Protein AF-A0A8H3YXC6-F1 (afdb_monomer_lite)

pLDDT: mean 83.6, std 15.28, range [28.41, 98.44]

Sequence (815 aa):
MLIGICGGIAAGKSSIASYLIKEHSFTRIHLDRTSPIPATGSRASGTNISKDPPSKDEPTFSTVEALLDFVTSKWQQHWVTTDIWDEKILDWLLHRPFFLLVSVDAPIIIRWERYKARCLSHNLTPPSLTEFVLKNDTHLYAPTHGLASLIHRAHLHLLNTTSDLGSLSASLATLDLPNLSRLRPTWDQYFMQLADLAARRSNCMKRAVGCVLVRDKRVISTGYNGTPRGIKNCNEGGCKRCTLNMQRQTADKTTPVVPLRKQLKDEAKKRRLDTKAGISKPSSEENLPLEDWELTVGIEIHAELNTARKLFSDAATSNNEEPNSNVSLFDLAYPGSQPIFQTATLLPALRAAIALNCDVQYKSSFDRKHYFYQDQPAGYQITQYYEPFARDGSITLYKHDGIAPEDGEEIVVGIKQVQMEQDTAKTIQETATTSLLDFNRVSHPLIEIITLPHIHHPSTAAACVRKIQAILKSVNACTAGMEIGGLRADVNVSVRRRHDNSIIEEGNQYYGVTGLGQRTEIKNLSSFKAVEEAIIAERNRQIRLLENGGVVEGETRGWTLGSTETRRLRGKEGEVDYRYMPDPDIQPVFISDELINHLRSTLPAVPDSILTTLTTDPTHGLTMKDAKTLLSSDDGDRLEYYFDVLARLQAKEKVDQPKYLGRVVGNWVIHELGGLFSKAEILWSAQQVPPSSLAAILSKILQEKISHDSGKKIMAMIFAGDERRVSIIAKENKMIVQDISEDIYTQTAEALVRENPEIAKAIQEKGQKGKIMWFVGQMMKTMSKQTGGGGVKPDLAKEAIIKALDRPAAKGAKQ

InterPro domains:
  IPR002125 Cytidine and deoxycytidylate deaminase domain [PF00383] (186-236)
  IPR003789 Aspartyl/glutamyl-tRNA amidotransferase subunit B-like [SSF89095] (620-723)
  IPR004413 Aspartyl/glutamyl-tRNA(Asn/Gln) amidotransferase subunit B [MF_00121] (292-806)
  IPR004413 Aspartyl/glutamyl-tRNA(Asn/Gln) amidotransferase subunit B [TIGR00133] (292-785)
  IPR006075 Aspartyl/Glutamyl-tRNA(Gln) amidotransferase, subunit B/E, catalytic [PF02934] (296-596)
  IPR014746 Glutamine synthetase/guanido kinase, catalytic domain [SSF55931] (294-604)
  IPR016193 Cytidine deaminase-like [SSF53927] (188-309)
  IPR017958 Glutamyl-tRNA(Gln) amidotransferase, subunit B, conserved site [PS01234] (439-453)
  IPR017959 Aspartyl/glutamyl-tRNA(Asn/Gln) amidotransferase, subunit B /E [PTHR11659] (288-804)
  IPR018027 Asn/Gln amidotransferase [PF02637] (663-787)
  IPR018027 Asn/Gln amidotransferase [SM00845] (641-805)
  IPR027417 P-loop containing nucleoside triphosphate hydrolase [G3DSA:3.40.50.300] (2-175)
  IPR027417 P-loop containing nucleoside triphosphate hydrolase [SSF52540] (1-161)

Structure (mmCIF, N/CA/C/O backbone):
data_AF-A0A8H3YXC6-F1
#
_entry.id   AF-A0A8H3YXC6-F1
#
loop_
_atom_site.group_PDB
_atom_site.id
_atom_site.type_symbol
_atom_site.label_atom_id
_atom_site.label_alt_id
_atom_site.label_comp_id
_atom_site.label_asym_id
_atom_site.label_entity_id
_atom_site.label_seq_id
_atom_site.pdbx_PDB_ins_code
_atom_site.Cartn_x
_atom_site.Cartn_y
_atom_site.Cartn_z
_atom_site.occupancy
_atom_site.B_iso_or_equiv
_atom_site.auth_seq_id
_atom_site.auth_comp_id
_atom_site.auth_asym_id
_atom_site.auth_atom_id
_atom_site.pdbx_PDB_model_num
ATOM 1 N N . MET A 1 1 ? 23.697 -30.518 -38.149 1.00 89.56 1 MET A N 1
ATOM 2 C CA . MET A 1 1 ? 23.886 -29.769 -36.875 1.00 89.56 1 MET A CA 1
ATOM 3 C C . MET A 1 1 ? 24.690 -30.621 -35.908 1.00 89.56 1 MET A C 1
ATOM 5 O O . MET A 1 1 ? 24.405 -31.807 -35.813 1.00 89.56 1 MET A O 1
ATOM 9 N N . LEU A 1 2 ? 25.667 -30.047 -35.202 1.00 93.81 2 LEU A N 1
ATOM 10 C CA . LEU A 1 2 ? 26.424 -30.730 -34.146 1.00 93.81 2 LEU A CA 1
ATOM 11 C C . LEU A 1 2 ? 26.199 -30.013 -32.808 1.00 93.81 2 LEU A C 1
ATOM 13 O O . LEU A 1 2 ? 26.547 -28.844 -32.681 1.00 93.81 2 LEU A O 1
ATOM 17 N N . ILE A 1 3 ? 25.632 -30.699 -31.816 1.00 94.62 3 ILE A N 1
ATOM 18 C CA . ILE A 1 3 ? 25.414 -30.156 -30.469 1.00 94.62 3 ILE A CA 1
ATOM 19 C C . ILE A 1 3 ? 26.432 -30.753 -29.500 1.00 94.62 3 ILE A C 1
ATOM 21 O O . ILE A 1 3 ? 26.490 -31.966 -29.301 1.00 94.62 3 ILE A O 1
ATOM 25 N N . GLY A 1 4 ? 27.218 -29.891 -28.866 1.00 94.88 4 GLY A N 1
ATOM 26 C CA . GLY A 1 4 ? 28.061 -30.235 -27.728 1.00 94.88 4 GLY A CA 1
ATOM 27 C C . GLY A 1 4 ? 27.349 -29.920 -26.419 1.00 94.88 4 GLY A C 1
ATOM 28 O O . GLY A 1 4 ? 26.813 -28.825 -26.280 1.00 94.88 4 GLY A O 1
ATOM 29 N N . ILE A 1 5 ? 27.353 -30.838 -25.451 1.00 94.25 5 ILE A N 1
ATOM 30 C CA . ILE A 1 5 ? 26.719 -30.621 -24.143 1.00 94.25 5 ILE A CA 1
ATOM 31 C C . ILE A 1 5 ? 27.758 -30.694 -23.021 1.00 94.25 5 ILE A C 1
ATOM 33 O O . ILE A 1 5 ? 28.337 -31.753 -22.767 1.00 94.25 5 ILE A O 1
ATOM 37 N N . CYS A 1 6 ? 27.946 -29.587 -22.301 1.00 91.69 6 CYS A N 1
ATOM 38 C CA . CYS A 1 6 ? 28.820 -29.482 -21.129 1.00 91.69 6 CYS A CA 1
ATOM 39 C C . CYS A 1 6 ? 28.020 -29.111 -19.864 1.00 91.69 6 CYS A C 1
ATOM 41 O O . CYS A 1 6 ? 26.821 -28.849 -19.923 1.00 91.69 6 CYS A O 1
ATOM 43 N N . GLY A 1 7 ? 28.647 -29.168 -18.683 1.00 87.88 7 GLY A N 1
ATOM 44 C CA . GLY A 1 7 ? 27.957 -28.864 -17.422 1.00 87.88 7 GLY A CA 1
ATOM 45 C C . GLY A 1 7 ? 28.457 -29.627 -16.197 1.00 87.88 7 GLY A C 1
ATOM 46 O O . GLY A 1 7 ? 29.317 -30.516 -16.295 1.00 87.88 7 GLY A O 1
ATOM 47 N N . GLY A 1 8 ? 27.859 -29.311 -15.047 1.00 82.44 8 GLY A N 1
ATOM 48 C CA . GLY A 1 8 ? 28.188 -29.875 -13.734 1.00 82.44 8 GLY A CA 1
ATOM 49 C C . GLY A 1 8 ? 27.878 -31.368 -13.576 1.00 82.44 8 GLY A C 1
ATOM 50 O O . GLY A 1 8 ? 27.305 -32.029 -14.461 1.00 82.44 8 GLY A O 1
ATOM 51 N N . ILE A 1 9 ? 28.284 -31.934 -12.438 1.00 84.50 9 ILE A N 1
ATOM 52 C CA . ILE A 1 9 ? 28.006 -33.337 -12.099 1.00 84.50 9 ILE A CA 1
ATOM 53 C C . ILE A 1 9 ? 26.489 -33.509 -11.944 1.00 84.50 9 ILE A C 1
ATOM 55 O O . ILE A 1 9 ? 25.837 -32.710 -11.287 1.00 84.50 9 ILE A O 1
ATOM 59 N N . ALA A 1 10 ? 25.914 -34.540 -12.573 1.00 84.75 10 ALA A N 1
ATOM 60 C CA . ALA A 1 10 ? 24.477 -34.849 -12.505 1.00 84.75 10 ALA A CA 1
ATOM 61 C C . ALA A 1 10 ? 23.510 -33.705 -12.917 1.00 84.75 10 ALA A C 1
ATOM 63 O O . ALA A 1 10 ? 22.322 -33.749 -12.607 1.00 84.75 10 ALA A O 1
ATOM 64 N N . ALA A 1 11 ? 23.979 -32.732 -13.709 1.00 85.50 11 ALA A N 1
ATOM 65 C CA . ALA A 1 11 ? 23.147 -31.646 -14.244 1.00 85.50 11 ALA A CA 1
ATOM 66 C C . ALA A 1 11 ? 22.129 -32.088 -15.323 1.00 85.50 11 ALA A C 1
ATOM 68 O O . ALA A 1 11 ? 21.199 -31.357 -15.649 1.00 85.50 11 ALA A O 1
ATOM 69 N N . GLY A 1 12 ? 22.267 -33.303 -15.869 1.00 87.00 12 GLY A N 1
ATOM 70 C CA . GLY A 1 12 ? 21.344 -33.853 -16.876 1.00 87.00 12 GLY A CA 1
ATOM 71 C C . GLY A 1 12 ? 21.888 -33.911 -18.306 1.00 87.00 12 GLY A C 1
ATOM 72 O O . GLY A 1 12 ? 21.122 -34.169 -19.223 1.00 87.00 12 GLY A O 1
ATOM 73 N N . LYS A 1 13 ? 23.204 -33.746 -18.513 1.00 89.62 13 LYS A N 1
ATOM 74 C CA . LYS A 1 13 ? 23.851 -33.797 -19.844 1.00 89.62 13 LYS A CA 1
ATOM 75 C C . LYS A 1 13 ? 23.420 -34.998 -20.701 1.00 89.62 13 LYS A C 1
ATOM 77 O O . LYS A 1 13 ? 22.965 -34.829 -21.827 1.00 89.62 13 LYS A O 1
ATOM 82 N N . SER A 1 14 ? 23.527 -36.209 -20.148 1.00 86.50 14 SER A N 1
ATOM 83 C CA . SER A 1 14 ? 23.138 -37.444 -20.845 1.00 86.50 14 SER A CA 1
ATOM 84 C C . SER A 1 14 ? 21.635 -37.521 -21.110 1.00 86.50 14 SER A C 1
ATOM 86 O O . SER A 1 14 ? 21.227 -38.085 -22.119 1.00 86.50 14 SER A O 1
ATOM 88 N N . SER A 1 15 ? 20.815 -36.945 -20.227 1.00 89.06 15 SER A N 1
ATOM 89 C CA . SER A 1 15 ? 19.359 -36.906 -20.383 1.00 89.06 15 SER A CA 1
ATOM 90 C C . SER A 1 15 ? 18.961 -36.019 -21.562 1.00 89.06 15 SER A C 1
ATOM 92 O O . SER A 1 15 ? 18.147 -36.436 -22.376 1.00 89.06 15 SER A O 1
ATOM 94 N N . ILE A 1 16 ? 19.598 -34.852 -21.715 1.00 90.38 16 ILE A N 1
ATOM 95 C CA . ILE A 1 16 ? 19.374 -33.970 -22.872 1.00 90.38 16 ILE A CA 1
ATOM 96 C C . ILE A 1 16 ? 19.871 -34.624 -24.165 1.00 90.38 16 ILE A C 1
ATOM 98 O O . ILE A 1 16 ? 19.168 -34.593 -25.169 1.00 90.38 16 ILE A O 1
ATOM 102 N N . ALA A 1 17 ? 21.042 -35.271 -24.145 1.00 90.50 17 ALA A N 1
ATOM 103 C CA . ALA A 1 17 ? 21.515 -36.029 -25.304 1.00 90.50 17 ALA A CA 1
ATOM 104 C C . ALA A 1 17 ? 20.517 -37.132 -25.702 1.00 90.50 17 ALA A C 1
ATOM 106 O O . ALA A 1 17 ? 20.189 -37.267 -26.874 1.00 90.50 17 ALA A O 1
ATOM 107 N N . SER A 1 18 ? 19.976 -37.865 -24.723 1.00 89.50 18 SER A N 1
ATOM 108 C CA . SER A 1 18 ? 18.968 -38.909 -24.958 1.00 89.50 18 SER A CA 1
ATOM 109 C C . SER A 1 18 ? 17.661 -38.345 -25.517 1.00 89.50 18 SER A C 1
ATOM 111 O O . SER A 1 18 ? 17.066 -38.956 -26.397 1.00 89.50 18 SER A O 1
ATOM 113 N N . TYR A 1 19 ? 17.230 -37.177 -25.036 1.00 91.81 19 TYR A N 1
ATOM 114 C CA . TYR A 1 19 ? 16.075 -36.460 -25.573 1.00 91.81 19 TYR A CA 1
ATOM 115 C C . TYR A 1 19 ? 16.287 -36.072 -27.043 1.00 91.81 19 TYR A C 1
ATOM 117 O O . TYR A 1 19 ? 15.431 -36.348 -27.876 1.00 91.81 19 TYR A O 1
ATOM 125 N N . LEU A 1 20 ? 17.452 -35.514 -27.394 1.00 92.12 20 LEU A N 1
ATOM 126 C CA . LEU A 1 20 ? 17.776 -35.161 -28.782 1.00 92.12 20 LEU A CA 1
ATOM 127 C C . LEU A 1 20 ? 17.785 -36.385 -29.709 1.00 92.12 20 LEU A C 1
ATOM 129 O O . LEU A 1 20 ? 17.359 -36.290 -30.858 1.00 92.12 20 LEU A O 1
ATOM 133 N N . ILE A 1 21 ? 18.252 -37.536 -29.219 1.00 91.31 21 ILE A N 1
ATOM 134 C CA . ILE A 1 21 ? 18.257 -38.790 -29.984 1.00 91.31 21 ILE A CA 1
ATOM 135 C C . ILE A 1 21 ? 16.824 -39.279 -30.229 1.00 91.31 21 ILE A C 1
ATOM 137 O O . ILE A 1 21 ? 16.471 -39.592 -31.363 1.00 91.31 21 ILE A O 1
ATOM 141 N N . LYS A 1 22 ? 15.994 -39.317 -29.178 1.00 89.31 22 LYS A N 1
ATOM 142 C CA . LYS A 1 22 ? 14.626 -39.852 -29.242 1.00 89.31 22 LYS A CA 1
ATOM 143 C C . LYS A 1 22 ? 13.666 -38.956 -30.020 1.00 89.31 22 LYS A C 1
ATOM 145 O O . LYS A 1 22 ? 12.967 -39.447 -30.895 1.00 89.31 22 LYS A O 1
ATOM 150 N N . GLU A 1 23 ? 13.655 -37.662 -29.715 1.00 90.44 23 GLU A N 1
ATOM 151 C CA . GLU A 1 23 ? 12.635 -36.730 -30.214 1.00 90.44 23 GLU A CA 1
ATOM 152 C C . GLU A 1 23 ? 13.069 -35.986 -31.486 1.00 90.44 23 GLU A C 1
ATOM 154 O O . GLU A 1 23 ? 12.226 -35.533 -32.252 1.00 90.44 23 GLU A O 1
ATOM 159 N N . HIS A 1 24 ? 14.381 -35.863 -31.741 1.00 90.00 24 HIS A N 1
ATOM 160 C CA . HIS A 1 24 ? 14.922 -35.040 -32.841 1.00 90.00 24 HIS A CA 1
ATOM 161 C C . HIS A 1 24 ? 15.872 -35.799 -33.781 1.00 90.00 24 HIS A C 1
ATOM 163 O O . HIS A 1 24 ? 16.572 -35.187 -34.597 1.00 90.00 24 HIS A O 1
ATOM 169 N N . SER A 1 25 ? 15.907 -37.132 -33.662 1.00 90.38 25 SER A N 1
ATOM 170 C CA . SER A 1 25 ? 16.703 -38.045 -34.499 1.00 90.38 25 SER A CA 1
ATOM 171 C C . SER A 1 25 ? 18.201 -37.709 -34.551 1.00 90.38 25 SER A C 1
ATOM 173 O O . SER A 1 25 ? 18.861 -37.896 -35.576 1.00 90.38 25 SER A O 1
ATOM 175 N N . PHE A 1 26 ? 18.761 -37.193 -33.454 1.00 93.25 26 PHE A N 1
ATOM 176 C CA . PHE A 1 26 ? 20.208 -37.008 -33.337 1.00 93.25 26 PHE A CA 1
ATOM 177 C C . PHE A 1 26 ? 20.911 -38.359 -33.193 1.00 93.25 26 PHE A C 1
ATOM 179 O O . PHE A 1 26 ? 20.403 -39.272 -32.552 1.00 93.25 26 PHE A O 1
ATOM 186 N N . THR A 1 27 ? 22.125 -38.467 -33.727 1.00 93.06 27 THR A N 1
ATOM 187 C CA . THR A 1 27 ? 23.015 -39.605 -33.471 1.00 93.06 27 THR A CA 1
ATOM 188 C C . THR A 1 27 ? 24.103 -39.192 -32.486 1.00 93.06 27 THR A C 1
ATOM 190 O O . THR A 1 27 ? 24.733 -38.138 -32.641 1.00 93.06 27 THR A O 1
ATOM 193 N N . ARG A 1 28 ? 24.324 -40.004 -31.450 1.00 92.44 28 ARG A N 1
ATOM 194 C CA . ARG A 1 28 ? 25.387 -39.756 -30.475 1.00 92.44 28 ARG A CA 1
ATOM 195 C C . ARG A 1 28 ? 26.741 -40.133 -31.061 1.00 92.44 28 ARG A C 1
ATOM 197 O O . ARG A 1 28 ? 26.873 -41.182 -31.680 1.00 92.44 28 ARG A O 1
ATOM 204 N N . ILE A 1 29 ? 27.738 -39.281 -30.844 1.00 92.62 29 ILE A N 1
ATOM 205 C CA . ILE A 1 29 ? 29.128 -39.546 -31.224 1.00 92.62 29 ILE A CA 1
ATOM 206 C C . ILE A 1 29 ? 30.053 -39.404 -30.022 1.00 92.62 29 ILE A C 1
ATOM 208 O O . ILE A 1 29 ? 29.848 -38.543 -29.153 1.00 92.62 29 ILE A O 1
ATOM 212 N N . HIS A 1 30 ? 31.088 -40.235 -30.009 1.00 90.38 30 HIS A N 1
ATOM 213 C CA . HIS A 1 30 ? 32.025 -40.356 -28.904 1.00 90.38 30 HIS A CA 1
ATOM 214 C C . HIS A 1 30 ? 33.434 -39.941 -29.300 1.00 90.38 30 HIS A C 1
ATOM 216 O O . HIS A 1 30 ? 33.899 -40.228 -30.402 1.00 90.38 30 HIS A O 1
ATOM 222 N N . LEU A 1 31 ? 34.112 -39.270 -28.373 1.00 88.38 31 LEU A N 1
ATOM 223 C CA . LEU A 1 31 ? 35.519 -38.912 -28.494 1.00 88.38 31 LEU A CA 1
ATOM 224 C C . LEU A 1 31 ? 36.291 -39.588 -27.365 1.00 88.38 31 LEU A C 1
ATOM 226 O O . LEU A 1 31 ? 36.009 -39.337 -26.186 1.00 88.38 31 LEU A O 1
ATOM 230 N N . ASP A 1 32 ? 37.263 -40.422 -27.727 1.00 84.25 32 ASP A N 1
ATOM 231 C CA . ASP A 1 32 ? 38.121 -41.093 -26.760 1.00 84.25 32 ASP A CA 1
ATOM 232 C C . ASP A 1 32 ? 38.938 -40.067 -25.981 1.00 84.25 32 ASP A C 1
ATOM 234 O O . ASP A 1 32 ? 39.530 -39.127 -26.520 1.00 84.25 32 ASP A O 1
ATOM 238 N N . ARG A 1 33 ? 38.974 -40.246 -24.663 1.00 73.31 33 ARG A N 1
ATOM 239 C CA . ARG A 1 33 ? 39.710 -39.346 -23.784 1.00 73.31 33 ARG A CA 1
ATOM 240 C C . ARG A 1 33 ? 41.185 -39.743 -23.778 1.00 73.31 33 ARG A C 1
ATOM 242 O O . ARG A 1 33 ? 41.562 -40.721 -23.142 1.00 73.31 33 ARG A O 1
ATOM 249 N N . THR A 1 34 ? 42.018 -38.955 -24.448 1.00 60.78 34 THR A N 1
ATOM 250 C CA . THR A 1 34 ? 43.472 -39.179 -24.558 1.00 60.78 34 THR A CA 1
ATOM 251 C C . THR A 1 34 ? 44.262 -38.762 -23.307 1.00 60.78 34 THR A C 1
ATOM 253 O O . THR A 1 34 ? 45.358 -39.267 -23.077 1.00 60.78 34 THR A O 1
ATOM 256 N N . SER A 1 35 ? 43.701 -37.888 -22.460 1.00 56.44 35 SER A N 1
ATOM 257 C CA . SER A 1 35 ? 44.304 -37.444 -21.190 1.00 56.44 35 SER A CA 1
ATOM 258 C C . SER A 1 35 ? 43.809 -38.270 -19.989 1.00 56.44 35 SER A C 1
ATOM 260 O O . SER A 1 35 ? 42.607 -38.546 -19.907 1.00 56.44 35 SER A O 1
ATOM 262 N N . PRO A 1 36 ? 44.672 -38.613 -19.006 1.00 50.62 36 PRO A N 1
ATOM 263 C CA . PRO A 1 36 ? 44.259 -39.365 -17.822 1.00 50.62 36 PRO A CA 1
ATOM 264 C C . PRO A 1 36 ? 43.164 -38.625 -17.039 1.00 50.62 36 PRO A C 1
ATOM 266 O O . PRO A 1 36 ? 43.162 -37.396 -16.938 1.00 50.62 36 PRO A O 1
ATOM 269 N N . ILE A 1 37 ? 42.211 -39.382 -16.485 1.00 54.34 37 ILE A N 1
ATOM 270 C CA . ILE A 1 37 ? 41.148 -38.850 -15.623 1.00 54.34 37 ILE A CA 1
ATOM 271 C C . ILE A 1 37 ? 41.821 -38.170 -14.415 1.00 54.34 37 ILE A C 1
ATOM 273 O O . ILE A 1 37 ? 42.598 -38.830 -13.723 1.00 54.34 37 ILE A O 1
ATOM 277 N N . PRO A 1 38 ? 41.547 -36.884 -14.128 1.00 43.59 38 PRO A N 1
ATOM 278 C CA . PRO A 1 38 ? 42.061 -36.234 -12.931 1.00 43.59 38 PRO A CA 1
ATOM 279 C C . PRO A 1 38 ? 41.685 -37.028 -11.677 1.00 43.59 38 PRO A C 1
ATOM 281 O O . PRO A 1 38 ? 40.568 -37.536 -11.581 1.00 43.59 38 PRO A O 1
ATOM 284 N N . ALA A 1 39 ? 42.591 -37.125 -10.700 1.00 42.59 39 ALA A N 1
ATOM 285 C CA . ALA A 1 39 ? 42.435 -37.953 -9.494 1.00 42.59 39 ALA A CA 1
ATOM 286 C C . ALA A 1 39 ? 41.145 -37.678 -8.683 1.00 42.59 39 ALA A C 1
ATOM 288 O O . ALA A 1 39 ? 40.681 -38.530 -7.924 1.00 42.59 39 ALA A O 1
ATOM 289 N N . THR A 1 40 ? 40.520 -36.521 -8.890 1.00 41.59 40 THR A N 1
ATOM 290 C CA . THR A 1 40 ? 39.245 -36.098 -8.290 1.00 41.59 40 THR A CA 1
ATOM 291 C C . THR A 1 40 ? 38.027 -36.809 -8.889 1.00 41.59 40 THR A C 1
ATOM 293 O O . THR A 1 40 ? 36.984 -36.896 -8.244 1.00 41.59 40 THR A O 1
ATOM 296 N N . GLY A 1 41 ? 38.174 -37.414 -10.070 1.00 38.06 41 GLY A N 1
ATOM 297 C CA . GLY A 1 41 ? 37.208 -38.337 -10.662 1.00 38.06 41 GLY A CA 1
ATOM 298 C C . GLY A 1 41 ? 37.321 -39.787 -10.172 1.00 38.06 41 GLY A C 1
ATOM 299 O O . GLY A 1 41 ? 36.507 -40.603 -10.588 1.00 38.06 41 GLY A O 1
ATOM 300 N N . SER A 1 42 ? 38.298 -40.131 -9.314 1.00 38.34 42 SER A N 1
ATOM 301 C CA . SER A 1 42 ? 38.639 -41.540 -9.032 1.00 38.34 42 SER A CA 1
ATOM 302 C C . SER A 1 42 ? 38.693 -41.966 -7.556 1.00 38.34 42 SER A C 1
ATOM 304 O O . SER A 1 42 ? 38.565 -43.161 -7.291 1.00 38.34 42 SER A O 1
ATOM 306 N N . ARG A 1 43 ? 38.844 -41.088 -6.554 1.00 42.19 43 ARG A N 1
ATOM 307 C CA . ARG A 1 43 ? 39.085 -41.570 -5.173 1.00 42.19 43 ARG A CA 1
ATOM 308 C C . ARG A 1 43 ? 38.290 -40.846 -4.088 1.00 42.19 43 ARG A C 1
ATOM 310 O O . ARG A 1 43 ? 38.763 -39.875 -3.521 1.00 42.19 43 ARG A O 1
ATOM 317 N N . ALA A 1 44 ? 37.105 -41.390 -3.787 1.00 35.34 44 ALA A N 1
ATOM 318 C CA . ALA A 1 44 ? 36.528 -41.470 -2.427 1.00 35.34 44 ALA A CA 1
ATOM 319 C C . ALA A 1 44 ? 35.361 -42.491 -2.306 1.00 35.34 44 ALA A C 1
ATOM 321 O O . ALA A 1 44 ? 34.540 -42.383 -1.406 1.00 35.34 44 ALA A O 1
ATOM 322 N N . SER A 1 45 ? 35.256 -43.469 -3.220 1.00 36.12 45 SER A N 1
ATOM 323 C CA . SER A 1 45 ? 34.449 -44.702 -3.054 1.00 36.12 45 SER A CA 1
ATOM 324 C C . SER A 1 45 ? 34.903 -45.859 -3.972 1.00 36.12 45 SER A C 1
ATOM 326 O O . SER A 1 45 ? 34.185 -46.840 -4.137 1.00 36.12 45 SER A O 1
ATOM 328 N N . GLY A 1 46 ? 36.079 -45.755 -4.612 1.00 40.00 46 GLY A N 1
ATOM 329 C CA . GLY A 1 46 ? 36.659 -46.828 -5.434 1.00 40.00 46 GLY A CA 1
ATOM 330 C C . GLY A 1 46 ? 35.866 -47.252 -6.676 1.00 40.00 46 GLY A C 1
ATOM 331 O O . GLY A 1 46 ? 36.197 -48.274 -7.265 1.00 40.00 46 GLY A O 1
ATOM 332 N N . THR A 1 47 ? 34.835 -46.518 -7.096 1.00 39.12 47 THR A N 1
ATOM 333 C CA . THR A 1 47 ? 33.910 -46.993 -8.133 1.00 39.12 47 THR A CA 1
ATOM 334 C C . THR A 1 47 ? 33.756 -45.967 -9.253 1.00 39.12 47 THR A C 1
ATOM 336 O O . THR A 1 47 ? 33.106 -44.932 -9.113 1.00 39.12 47 THR A O 1
ATOM 339 N N . ASN A 1 48 ? 34.394 -46.258 -10.392 1.00 41.16 48 ASN A N 1
ATOM 340 C CA . ASN A 1 48 ? 34.086 -45.610 -11.662 1.00 41.16 48 ASN A CA 1
ATOM 341 C C . ASN A 1 48 ? 32.639 -45.969 -12.014 1.00 41.16 48 ASN A C 1
ATOM 343 O O . ASN A 1 48 ? 32.371 -47.107 -12.395 1.00 41.16 48 ASN A O 1
ATOM 347 N N . ILE A 1 49 ? 31.707 -45.017 -11.923 1.00 43.25 49 ILE A N 1
ATOM 348 C CA . ILE A 1 49 ? 30.433 -45.159 -12.635 1.00 43.25 49 ILE A CA 1
ATOM 349 C C . ILE A 1 49 ? 30.780 -44.988 -14.112 1.00 43.25 49 ILE A C 1
ATOM 351 O O . ILE A 1 49 ? 30.849 -43.865 -14.618 1.00 43.25 49 ILE A O 1
ATOM 355 N N . SER A 1 50 ? 31.106 -46.104 -14.768 1.00 42.28 50 SER A N 1
ATOM 356 C CA . SER A 1 50 ? 31.262 -46.153 -16.217 1.00 42.28 50 SER A CA 1
ATOM 357 C C . SER A 1 50 ? 30.010 -45.549 -16.846 1.00 42.28 50 SER A C 1
ATOM 359 O O . SER A 1 50 ? 28.895 -45.851 -16.420 1.00 42.28 50 SER A O 1
ATOM 361 N N . LYS A 1 51 ? 30.189 -44.696 -17.862 1.00 50.84 51 LYS A N 1
ATOM 362 C CA . LYS A 1 51 ? 29.102 -44.431 -18.813 1.00 50.84 51 LYS A CA 1
ATOM 363 C C . LYS A 1 51 ? 28.641 -45.792 -19.351 1.00 50.84 51 LYS A C 1
ATOM 365 O O . LYS A 1 51 ? 29.478 -46.695 -19.470 1.00 50.84 51 LYS A O 1
ATOM 370 N N . ASP A 1 52 ? 27.352 -45.940 -19.648 1.00 44.50 52 ASP A N 1
ATOM 371 C CA . ASP A 1 52 ? 26.881 -47.103 -20.402 1.00 44.50 52 ASP A CA 1
ATOM 372 C C . ASP A 1 52 ? 27.807 -47.287 -21.618 1.00 44.50 52 ASP A C 1
ATOM 374 O O . ASP A 1 52 ? 28.150 -46.281 -22.256 1.00 44.50 52 ASP A O 1
ATOM 378 N N . PRO A 1 53 ? 28.313 -48.507 -21.879 1.00 50.03 53 PRO A N 1
ATOM 379 C CA . PRO A 1 53 ? 29.187 -48.735 -23.019 1.00 50.03 53 PRO A CA 1
ATOM 380 C C . PRO A 1 53 ? 28.465 -48.266 -24.290 1.00 50.03 53 PRO A C 1
ATOM 382 O O . PRO A 1 53 ? 27.254 -48.493 -24.393 1.00 50.03 53 PRO A O 1
ATOM 385 N N . PRO A 1 54 ? 29.171 -47.601 -25.226 1.00 55.75 54 PRO A N 1
ATOM 386 C CA . PRO A 1 54 ? 28.553 -47.155 -26.465 1.00 55.75 54 PRO A CA 1
ATOM 387 C C . PRO A 1 54 ? 27.869 -48.348 -27.127 1.00 55.75 54 PRO A C 1
ATOM 389 O O . PRO A 1 54 ? 28.412 -49.462 -27.151 1.00 55.75 54 PRO A O 1
ATOM 392 N N . SER A 1 55 ? 26.649 -48.138 -27.618 1.00 58.12 55 SER A N 1
ATOM 393 C CA . SER A 1 55 ? 25.977 -49.189 -28.381 1.00 58.12 55 SER A CA 1
ATOM 394 C C . SER A 1 55 ? 26.825 -49.511 -29.620 1.00 58.12 55 SER A C 1
ATOM 396 O O . SER A 1 55 ? 27.548 -48.643 -30.112 1.00 58.12 55 SER A O 1
ATOM 398 N N . LYS A 1 56 ? 26.769 -50.746 -30.142 1.00 54.62 56 LYS A N 1
ATOM 399 C CA . LYS A 1 56 ? 27.594 -51.173 -31.297 1.00 54.62 56 LYS A CA 1
ATOM 400 C C . LYS A 1 56 ? 27.441 -50.283 -32.549 1.00 54.62 56 LYS A C 1
ATOM 402 O O . LYS A 1 56 ? 28.283 -50.380 -33.436 1.00 54.62 56 LYS A O 1
ATOM 407 N N . ASP A 1 57 ? 26.423 -49.424 -32.587 1.00 63.56 57 ASP A N 1
ATOM 408 C CA . ASP A 1 57 ? 26.073 -48.550 -33.707 1.00 63.56 57 ASP A CA 1
ATOM 409 C C . ASP A 1 57 ? 26.484 -47.067 -33.511 1.00 63.56 57 ASP A C 1
ATOM 411 O O . ASP A 1 57 ? 26.274 -46.254 -34.412 1.00 63.56 57 ASP A O 1
ATOM 415 N N . GLU A 1 58 ? 27.085 -46.678 -32.373 1.00 81.25 58 GLU A N 1
ATOM 416 C CA . GLU A 1 58 ? 27.517 -45.289 -32.112 1.00 81.25 58 GLU A CA 1
ATOM 417 C C . GLU A 1 58 ? 28.964 -45.016 -32.600 1.00 81.25 58 GLU A C 1
ATOM 419 O O . GLU A 1 58 ? 29.906 -45.681 -32.154 1.00 81.25 58 GLU A O 1
ATOM 424 N N . PRO A 1 59 ? 29.199 -44.017 -33.482 1.00 88.38 59 PRO A N 1
ATOM 425 C CA . PRO A 1 59 ? 30.541 -43.696 -33.973 1.00 88.38 59 PRO A CA 1
ATOM 426 C C . PRO A 1 59 ? 31.470 -43.178 -32.863 1.00 88.38 59 PRO A C 1
ATOM 428 O O . PRO A 1 59 ? 31.159 -42.189 -32.192 1.00 88.38 59 PRO A O 1
ATOM 431 N N . THR A 1 60 ? 32.639 -43.809 -32.719 1.00 90.19 60 THR A N 1
ATOM 432 C CA . THR A 1 60 ? 33.689 -43.432 -31.756 1.00 90.19 60 THR A CA 1
ATOM 433 C C . THR A 1 60 ? 34.966 -43.019 -32.491 1.00 90.19 60 THR A C 1
ATOM 435 O O . THR A 1 60 ? 35.364 -43.675 -33.453 1.00 90.19 60 THR A O 1
ATOM 438 N N . PHE A 1 61 ? 35.609 -41.939 -32.041 1.00 91.00 61 PHE A N 1
ATOM 439 C CA . PHE A 1 61 ? 36.801 -41.361 -32.666 1.00 91.00 61 PHE A CA 1
ATOM 440 C C . PHE A 1 61 ? 37.943 -41.213 -31.658 1.00 91.00 61 PHE A C 1
ATOM 442 O O . PHE A 1 61 ? 37.722 -40.781 -30.529 1.00 91.00 61 PHE A O 1
ATOM 449 N N . SER A 1 62 ? 39.173 -41.505 -32.087 1.00 86.62 62 SER A N 1
ATOM 450 C CA . SER A 1 62 ? 40.377 -41.395 -31.251 1.00 86.62 62 SER A CA 1
ATOM 451 C C . SER A 1 62 ? 40.950 -39.975 -31.166 1.00 86.62 62 SER A C 1
ATOM 453 O O . SER A 1 62 ? 41.669 -39.654 -30.220 1.00 86.62 62 SER A O 1
ATOM 455 N N . THR A 1 63 ? 40.643 -39.114 -32.143 1.00 88.88 63 THR A N 1
ATOM 456 C CA . THR A 1 63 ? 41.080 -37.711 -32.196 1.00 88.88 63 THR A CA 1
ATOM 457 C C . THR A 1 63 ? 39.926 -36.787 -32.588 1.00 88.88 63 THR A C 1
ATOM 459 O O . THR A 1 63 ? 38.970 -37.207 -33.251 1.00 88.88 63 THR A O 1
ATOM 462 N N . VAL A 1 64 ? 39.992 -35.516 -32.170 1.00 89.88 64 VAL A N 1
ATOM 463 C CA . VAL A 1 64 ? 38.921 -34.543 -32.456 1.00 89.88 64 VAL A CA 1
ATOM 464 C C . VAL A 1 64 ? 38.891 -34.183 -33.941 1.00 89.88 64 VAL A C 1
ATOM 466 O O . VAL A 1 64 ? 37.829 -33.904 -34.487 1.00 89.88 64 VAL A O 1
ATOM 469 N N . GLU A 1 65 ? 40.038 -34.253 -34.614 1.00 90.19 65 GLU A N 1
ATOM 470 C CA . GLU A 1 65 ? 40.188 -34.030 -36.047 1.00 90.19 65 GLU A CA 1
ATOM 471 C C . GLU A 1 65 ? 39.429 -35.097 -36.843 1.00 90.19 65 GLU A C 1
ATOM 473 O O . GLU A 1 65 ? 38.613 -34.753 -37.694 1.00 90.19 65 GLU A O 1
ATOM 478 N N . ALA A 1 66 ? 39.601 -36.381 -36.502 1.00 91.00 66 ALA A N 1
ATOM 479 C CA . ALA A 1 66 ? 38.886 -37.476 -37.160 1.00 91.00 66 ALA A CA 1
ATOM 480 C C . ALA A 1 66 ? 37.364 -37.378 -36.951 1.00 91.00 66 ALA A C 1
ATOM 482 O O . ALA A 1 66 ? 36.586 -37.607 -37.881 1.00 91.00 66 ALA A O 1
ATOM 483 N N . LEU A 1 67 ? 36.939 -36.986 -35.742 1.00 92.81 67 LEU A N 1
ATOM 484 C CA . LEU A 1 67 ? 35.535 -36.703 -35.438 1.00 92.81 67 LEU A CA 1
ATOM 485 C C . LEU A 1 67 ? 35.004 -35.568 -36.318 1.00 92.81 67 LEU A C 1
ATOM 487 O O . LEU A 1 67 ? 33.930 -35.683 -36.915 1.00 92.81 67 LEU A O 1
ATOM 491 N N . LEU A 1 68 ? 35.751 -34.469 -36.409 1.00 90.62 68 LEU A N 1
ATOM 492 C CA . LEU A 1 68 ? 35.361 -33.303 -37.189 1.00 90.62 68 LEU A CA 1
ATOM 493 C C . LEU A 1 68 ? 35.292 -33.604 -38.682 1.00 90.62 68 LEU A C 1
ATOM 495 O O . LEU A 1 68 ? 34.336 -33.163 -39.318 1.00 90.62 68 LEU A O 1
ATOM 499 N N . ASP A 1 69 ? 36.238 -34.352 -39.242 1.00 91.25 69 ASP A N 1
ATOM 500 C CA . ASP A 1 69 ? 36.228 -34.741 -40.655 1.00 91.25 69 ASP A CA 1
ATOM 501 C C . ASP A 1 69 ? 34.998 -35.596 -40.980 1.00 91.25 69 ASP A C 1
ATOM 503 O O . ASP A 1 69 ? 34.275 -35.327 -41.947 1.00 91.25 69 ASP A O 1
ATOM 507 N N . PHE A 1 70 ? 34.678 -36.557 -40.108 1.00 92.88 70 PHE A N 1
ATOM 508 C CA . PHE A 1 70 ? 33.482 -37.382 -40.242 1.00 92.88 70 PHE A CA 1
ATOM 509 C C . PHE A 1 70 ? 32.200 -36.546 -40.211 1.00 92.88 70 PHE A C 1
ATOM 511 O O . PHE A 1 70 ? 31.387 -36.624 -41.136 1.00 92.88 70 PHE A O 1
ATOM 518 N N . VAL A 1 71 ? 32.019 -35.710 -39.183 1.00 92.00 71 VAL A N 1
ATOM 519 C CA . VAL A 1 71 ? 30.807 -34.892 -39.037 1.00 92.00 71 VAL A CA 1
ATOM 520 C C . VAL A 1 71 ? 30.702 -33.852 -40.153 1.00 92.00 71 VAL A C 1
ATOM 522 O O . VAL A 1 71 ? 29.607 -33.593 -40.647 1.00 92.00 71 VAL A O 1
ATOM 525 N N . THR A 1 72 ? 31.825 -33.286 -40.601 1.00 89.94 72 THR A N 1
ATOM 526 C CA . THR A 1 72 ? 31.853 -32.299 -41.691 1.00 89.94 72 THR A CA 1
ATOM 527 C C . THR A 1 72 ? 31.437 -32.935 -43.019 1.00 89.94 72 THR A C 1
ATOM 529 O O . THR A 1 72 ? 30.651 -32.336 -43.751 1.00 89.94 72 THR A O 1
ATOM 532 N N . SER A 1 73 ? 31.861 -34.173 -43.309 1.00 90.88 73 SER A N 1
ATOM 533 C CA . SER A 1 73 ? 31.405 -34.907 -44.504 1.00 90.88 73 SER A CA 1
ATOM 534 C C . SER A 1 73 ? 29.895 -35.206 -44.494 1.00 90.88 73 SER A C 1
ATOM 536 O O . SER A 1 73 ? 29.282 -35.363 -45.549 1.00 90.88 73 SER A O 1
ATOM 538 N N . LYS A 1 74 ? 29.275 -35.219 -43.305 1.00 90.81 74 LYS A N 1
ATOM 539 C CA . LYS A 1 74 ? 27.852 -35.509 -43.064 1.00 90.81 74 LYS A CA 1
ATOM 540 C C . LYS A 1 74 ? 27.136 -34.355 -42.351 1.00 90.81 74 LYS A C 1
ATOM 542 O O . LYS A 1 74 ? 26.274 -34.575 -41.499 1.00 90.81 74 LYS A O 1
ATOM 547 N N . TRP A 1 75 ? 27.483 -33.112 -42.687 1.00 84.62 75 TRP A N 1
ATOM 548 C CA . TRP A 1 75 ? 27.041 -31.915 -41.951 1.00 84.62 75 TRP A CA 1
ATOM 549 C C . TRP A 1 75 ? 25.514 -31.700 -41.933 1.00 84.62 75 TRP A C 1
ATOM 551 O O . TRP A 1 75 ? 24.993 -31.050 -41.020 1.00 84.62 75 TRP A O 1
ATOM 561 N N . GLN A 1 76 ? 24.799 -32.261 -42.918 1.00 83.81 76 GLN A N 1
ATOM 562 C CA . GLN A 1 76 ? 23.333 -32.232 -43.013 1.00 83.81 76 GLN A CA 1
ATOM 563 C C . GLN A 1 76 ? 22.638 -33.138 -41.984 1.00 83.81 76 GLN A C 1
ATOM 565 O O . GLN A 1 76 ? 21.450 -32.969 -41.737 1.00 83.81 76 GLN A O 1
ATOM 570 N N . GLN A 1 77 ? 23.362 -34.073 -41.365 1.00 90.81 77 GLN A N 1
ATOM 571 C CA . GLN A 1 77 ? 22.829 -34.950 -40.322 1.00 90.81 77 GLN A CA 1
ATOM 572 C C . GLN A 1 77 ? 22.919 -34.288 -38.934 1.00 90.81 77 GLN A C 1
ATOM 574 O O . GLN A 1 77 ? 23.583 -33.259 -38.741 1.00 90.81 77 GLN A O 1
ATOM 579 N N . HIS A 1 78 ? 22.200 -34.850 -37.963 1.00 93.19 78 HIS A N 1
ATOM 580 C CA . HIS A 1 78 ? 22.122 -34.348 -36.593 1.00 93.19 78 HIS A CA 1
ATOM 581 C C . HIS A 1 78 ? 23.009 -35.173 -35.660 1.00 93.19 78 HIS A C 1
ATOM 583 O O . HIS A 1 78 ? 22.852 -36.386 -35.549 1.00 93.19 78 HIS A O 1
ATOM 589 N N . TRP A 1 79 ? 23.924 -34.502 -34.969 1.00 94.75 79 TRP A N 1
ATOM 590 C CA . TRP A 1 79 ? 24.952 -35.132 -34.148 1.00 94.75 79 TRP A CA 1
ATOM 591 C C . TRP A 1 79 ? 24.977 -34.518 -32.753 1.00 94.75 79 TRP A C 1
ATOM 593 O O . TRP A 1 79 ? 24.851 -33.300 -32.614 1.00 94.75 79 TRP A O 1
ATOM 603 N N . VAL A 1 80 ? 25.156 -35.337 -31.718 1.00 95.00 80 VAL A N 1
ATOM 604 C CA . VAL A 1 80 ? 25.295 -34.866 -30.333 1.00 95.00 80 VAL A CA 1
ATOM 605 C C . VAL A 1 80 ? 26.500 -35.506 -29.655 1.00 95.00 80 VAL A C 1
ATOM 607 O O . VAL A 1 80 ? 26.726 -36.709 -29.774 1.00 95.00 80 VAL A O 1
ATOM 610 N N . THR A 1 81 ? 27.264 -34.714 -28.906 1.00 93.81 81 THR A N 1
ATOM 611 C CA . THR A 1 81 ? 28.355 -35.216 -28.069 1.00 93.81 81 THR A CA 1
ATOM 612 C C . THR A 1 81 ? 28.324 -34.606 -26.673 1.00 93.81 81 THR A C 1
ATOM 614 O O . THR A 1 81 ? 27.981 -33.441 -26.475 1.00 93.81 81 THR A O 1
ATOM 617 N N . THR A 1 82 ? 28.692 -35.413 -25.681 1.00 91.75 82 THR A N 1
ATOM 618 C CA . THR A 1 82 ? 28.899 -34.986 -24.286 1.00 91.75 82 THR A CA 1
ATOM 619 C C . THR A 1 82 ? 30.379 -34.958 -23.907 1.00 91.75 82 THR A C 1
ATOM 621 O O . THR A 1 82 ? 30.715 -34.760 -22.740 1.00 91.75 82 THR A O 1
ATOM 624 N N . ASP A 1 83 ? 31.258 -35.239 -24.868 1.00 89.94 83 ASP A N 1
ATOM 625 C CA . ASP A 1 83 ? 32.650 -35.615 -24.629 1.00 89.94 83 ASP A CA 1
ATOM 626 C C . ASP A 1 83 ? 33.574 -34.420 -24.910 1.00 89.94 83 ASP A C 1
ATOM 628 O O . ASP A 1 83 ? 34.486 -34.476 -25.729 1.00 89.94 83 ASP A O 1
ATOM 632 N N . ILE A 1 84 ? 33.292 -33.311 -24.212 1.00 89.06 84 ILE A N 1
ATOM 633 C CA . ILE A 1 84 ? 34.042 -32.048 -24.268 1.00 89.06 84 ILE A CA 1
ATOM 634 C C . ILE A 1 84 ? 34.659 -31.811 -22.890 1.00 89.06 84 ILE A C 1
ATOM 636 O O . ILE A 1 84 ? 33.953 -31.504 -21.926 1.00 89.06 84 ILE A O 1
ATOM 640 N N . TRP A 1 85 ? 35.971 -32.016 -22.792 1.00 84.06 85 TRP A N 1
ATOM 641 C CA . TRP A 1 85 ? 36.677 -32.142 -21.512 1.00 84.06 85 TRP A CA 1
ATOM 642 C C . TRP A 1 85 ? 37.625 -30.978 -21.221 1.00 84.06 85 TRP A C 1
ATOM 644 O O . TRP A 1 85 ? 38.002 -30.787 -20.069 1.00 84.06 85 TRP A O 1
ATOM 654 N N . ASP A 1 86 ? 38.021 -30.233 -22.252 1.00 84.31 86 ASP A N 1
ATOM 655 C CA . ASP A 1 86 ? 38.954 -29.116 -22.167 1.00 84.31 86 ASP A CA 1
ATOM 656 C C . ASP A 1 86 ? 38.679 -28.075 -23.262 1.00 84.31 86 ASP A C 1
ATOM 658 O O . ASP A 1 86 ? 37.863 -28.278 -24.169 1.00 84.31 86 ASP A O 1
ATOM 662 N N . GLU A 1 87 ? 39.351 -26.930 -23.145 1.00 85.50 87 GLU A N 1
ATOM 663 C CA . GLU A 1 87 ? 39.197 -25.817 -24.080 1.00 85.50 87 GLU A CA 1
ATOM 664 C C . GLU A 1 87 ? 39.732 -26.135 -25.470 1.00 85.50 87 GLU A C 1
ATOM 666 O O . GLU A 1 87 ? 39.176 -25.635 -26.439 1.00 85.50 87 GLU A O 1
ATOM 671 N N . LYS A 1 88 ? 40.742 -27.005 -25.596 1.00 88.00 88 LYS A N 1
ATOM 672 C CA . LYS A 1 88 ? 41.322 -27.348 -26.900 1.00 88.00 88 LYS A CA 1
ATOM 673 C C . LYS A 1 88 ? 40.290 -28.060 -27.764 1.00 88.00 88 LYS A C 1
ATOM 675 O O . LYS A 1 88 ? 40.096 -27.694 -28.918 1.00 88.00 88 LYS A O 1
ATOM 680 N N . ILE A 1 89 ? 39.597 -29.049 -27.201 1.00 89.56 89 ILE A N 1
ATOM 681 C CA . ILE A 1 89 ? 38.511 -29.760 -27.885 1.00 89.56 89 ILE A CA 1
ATOM 682 C C . ILE A 1 89 ? 37.399 -28.781 -28.254 1.00 89.56 89 ILE A C 1
ATOM 684 O O . ILE A 1 89 ? 36.904 -28.809 -29.380 1.00 89.56 89 ILE A O 1
ATOM 688 N N . LEU A 1 90 ? 37.022 -27.895 -27.328 1.00 91.62 90 LEU A N 1
ATOM 689 C CA . LEU A 1 90 ? 36.000 -26.895 -27.606 1.00 91.62 90 LEU A CA 1
ATOM 690 C C . LEU A 1 90 ? 36.420 -25.947 -28.737 1.00 91.62 90 LEU A C 1
ATOM 692 O O . LEU A 1 90 ? 35.609 -25.683 -29.620 1.00 91.62 90 LEU A O 1
ATOM 696 N N . ASP A 1 91 ? 37.665 -25.475 -28.748 1.00 90.38 91 ASP A N 1
ATOM 697 C CA . ASP A 1 91 ? 38.199 -24.620 -29.804 1.00 90.38 91 ASP A CA 1
ATOM 698 C C . ASP A 1 91 ? 38.063 -25.313 -31.156 1.00 90.38 91 ASP A C 1
ATOM 700 O O . ASP A 1 91 ? 37.459 -24.748 -32.065 1.00 90.38 91 ASP A O 1
ATOM 704 N N . TRP A 1 92 ? 38.518 -26.563 -31.284 1.00 91.50 92 TRP A N 1
ATOM 705 C CA . TRP A 1 92 ? 38.362 -27.359 -32.505 1.00 91.50 92 TRP A CA 1
ATOM 706 C C . TRP A 1 92 ? 36.904 -27.443 -32.980 1.00 91.50 92 TRP A C 1
ATOM 708 O O . TRP A 1 92 ? 36.629 -27.230 -34.163 1.00 91.50 92 TRP A O 1
ATOM 718 N N . LEU A 1 93 ? 35.963 -27.700 -32.068 1.00 91.12 93 LEU A N 1
ATOM 719 C CA . LEU A 1 93 ? 34.538 -27.793 -32.391 1.00 91.12 93 LEU A CA 1
ATOM 720 C C . LEU A 1 93 ? 33.936 -26.436 -32.803 1.00 91.12 93 LEU A C 1
ATOM 722 O O . LEU A 1 93 ? 33.181 -26.373 -33.774 1.00 91.12 93 LEU A O 1
ATOM 726 N N . LEU A 1 94 ? 34.311 -25.344 -32.127 1.00 89.00 94 LEU A N 1
ATOM 727 C CA . LEU A 1 94 ? 33.846 -23.978 -32.413 1.00 89.00 94 LEU A CA 1
ATOM 728 C C . LEU A 1 94 ? 34.269 -23.461 -33.791 1.00 89.00 94 LEU A C 1
ATOM 730 O O . LEU A 1 94 ? 33.598 -22.593 -34.344 1.00 89.00 94 LEU A O 1
ATOM 734 N N . HIS A 1 95 ? 35.332 -24.009 -34.389 1.00 85.25 95 HIS A N 1
ATOM 735 C CA . HIS A 1 95 ? 35.716 -23.666 -35.763 1.00 85.25 95 HIS A CA 1
ATOM 736 C C . HIS A 1 95 ? 34.666 -24.088 -36.803 1.00 85.25 95 HIS A C 1
ATOM 738 O O . HIS A 1 95 ? 34.769 -23.692 -37.966 1.00 85.25 95 HIS A O 1
ATOM 744 N N . ARG A 1 96 ? 33.682 -24.927 -36.447 1.00 86.38 96 ARG A N 1
ATOM 745 C CA . ARG A 1 96 ? 32.635 -25.359 -37.376 1.00 86.38 96 ARG A CA 1
ATOM 746 C C . ARG A 1 96 ? 31.374 -24.501 -37.221 1.00 86.38 96 ARG A C 1
ATOM 748 O O . ARG A 1 96 ? 30.792 -24.463 -36.143 1.00 86.38 96 ARG A O 1
ATOM 755 N N . PRO A 1 97 ? 30.858 -23.903 -38.312 1.00 85.81 97 PRO A N 1
ATOM 756 C CA . PRO A 1 97 ? 29.703 -23.000 -38.256 1.00 85.81 97 PRO A CA 1
ATOM 757 C C . PRO A 1 97 ? 28.377 -23.704 -37.924 1.00 85.81 97 PRO A C 1
ATOM 759 O O . PRO A 1 97 ? 27.365 -23.051 -37.705 1.00 85.81 97 PRO A O 1
ATOM 762 N N . PHE A 1 98 ? 28.359 -25.039 -37.921 1.00 88.81 98 PHE A N 1
ATOM 763 C CA . PHE A 1 98 ? 27.193 -25.852 -37.575 1.00 88.81 98 PHE A CA 1
ATOM 764 C C . PHE A 1 98 ? 27.276 -26.458 -36.162 1.00 88.81 98 PHE A C 1
ATOM 766 O O . PHE A 1 98 ? 26.470 -27.337 -35.838 1.00 88.81 98 PHE A O 1
ATOM 773 N N . PHE A 1 99 ? 28.256 -26.034 -35.354 1.00 92.81 99 PHE A N 1
ATOM 774 C CA . PHE A 1 99 ? 28.436 -26.467 -33.972 1.00 92.81 99 PHE A CA 1
ATOM 775 C C . PHE A 1 99 ? 27.730 -25.526 -32.986 1.00 92.81 99 PHE A C 1
ATOM 777 O O . PHE A 1 99 ? 27.876 -24.311 -33.070 1.00 92.81 99 PHE A O 1
ATOM 784 N N . LEU A 1 100 ? 26.999 -26.094 -32.026 1.00 92.62 100 LEU A N 1
ATOM 785 C CA . LEU A 1 100 ? 26.349 -25.373 -30.932 1.00 92.62 100 LEU A CA 1
ATOM 786 C C . LEU A 1 100 ? 26.791 -25.971 -29.594 1.00 92.62 100 LEU A C 1
ATOM 788 O O . LEU A 1 100 ? 26.551 -27.151 -29.335 1.00 92.62 100 LEU A O 1
ATOM 792 N N . LEU A 1 101 ? 27.388 -25.154 -28.725 1.00 94.50 101 LEU A N 1
ATOM 793 C CA . LEU A 1 101 ? 27.689 -25.558 -27.347 1.00 94.50 101 LEU A CA 1
ATOM 794 C C . LEU A 1 101 ? 26.526 -25.202 -26.417 1.00 94.50 101 LEU A C 1
ATOM 796 O O . LEU A 1 101 ? 26.163 -24.032 -26.302 1.00 94.50 101 LEU A O 1
ATOM 800 N N . VAL A 1 102 ? 25.999 -26.203 -25.718 1.00 93.88 102 VAL A N 1
ATOM 801 C CA . VAL A 1 102 ? 24.952 -26.078 -24.704 1.00 93.88 102 VAL A CA 1
ATOM 802 C C . VAL A 1 102 ? 25.547 -26.425 -23.343 1.00 93.88 102 VAL A C 1
ATOM 804 O O . VAL A 1 102 ? 26.040 -27.533 -23.134 1.00 93.88 102 VAL A O 1
ATOM 807 N N . SER A 1 103 ? 25.485 -25.491 -22.399 1.00 94.44 103 SER A N 1
ATOM 808 C CA . SER A 1 103 ? 25.791 -25.772 -20.999 1.00 94.44 103 SER A CA 1
ATOM 809 C C . SER A 1 103 ? 24.516 -26.111 -20.241 1.00 94.44 103 SER A C 1
ATOM 811 O O . SER A 1 103 ? 23.457 -25.539 -20.494 1.00 94.44 103 SER A O 1
ATOM 813 N N . VAL A 1 104 ? 24.615 -27.065 -19.321 1.00 91.56 104 VAL A N 1
ATOM 814 C CA . VAL A 1 104 ? 23.501 -27.499 -18.481 1.00 91.56 104 VAL A CA 1
ATOM 815 C C . VAL A 1 104 ? 23.925 -27.427 -17.029 1.00 91.56 104 VAL A C 1
ATOM 817 O O . VAL A 1 104 ? 24.931 -28.032 -16.642 1.00 91.56 104 VAL A O 1
ATOM 820 N N . ASP A 1 105 ? 23.121 -26.754 -16.219 1.00 89.50 105 ASP A N 1
ATOM 821 C CA . ASP A 1 105 ? 23.248 -26.766 -14.771 1.00 89.50 105 ASP A CA 1
ATOM 822 C C . ASP A 1 105 ? 21.924 -27.121 -14.091 1.00 89.50 105 ASP A C 1
ATOM 824 O O . ASP A 1 105 ? 20.896 -27.245 -14.745 1.00 89.50 105 ASP A O 1
ATOM 828 N N . ALA A 1 106 ? 21.946 -27.352 -12.785 1.00 87.62 106 ALA A N 1
ATOM 829 C CA . ALA A 1 106 ? 20.773 -27.630 -11.968 1.00 87.62 106 ALA A CA 1
ATOM 830 C C . ALA A 1 106 ? 21.069 -27.265 -10.503 1.00 87.62 106 ALA A C 1
ATOM 832 O O . ALA A 1 106 ? 22.234 -27.325 -10.095 1.00 87.62 106 ALA A O 1
ATOM 833 N N . PRO A 1 107 ? 20.046 -26.955 -9.683 1.00 90.56 107 PRO A N 1
ATOM 834 C CA . PRO A 1 107 ? 20.231 -26.736 -8.251 1.00 90.56 107 PRO A CA 1
ATOM 835 C C . PRO A 1 107 ? 21.051 -27.855 -7.595 1.00 90.56 107 PRO A C 1
ATOM 837 O O . PRO A 1 107 ? 20.842 -29.041 -7.865 1.00 90.56 107 PRO A O 1
ATOM 840 N N . ILE A 1 108 ? 21.990 -27.481 -6.719 1.00 86.88 108 ILE A N 1
ATOM 841 C CA . ILE A 1 108 ? 22.972 -28.402 -6.122 1.00 86.88 108 ILE A CA 1
ATOM 842 C C . ILE A 1 108 ? 22.321 -29.620 -5.453 1.00 86.88 108 ILE A C 1
ATOM 844 O O . ILE A 1 108 ? 22.807 -30.737 -5.626 1.00 86.88 108 ILE A O 1
ATOM 848 N N . ILE A 1 109 ? 21.196 -29.409 -4.766 1.00 89.38 109 ILE A N 1
ATOM 849 C CA . ILE A 1 109 ? 20.431 -30.450 -4.070 1.00 89.38 109 ILE A CA 1
ATOM 850 C C . ILE A 1 109 ? 19.862 -31.457 -5.076 1.00 89.38 109 ILE A C 1
ATOM 852 O O . ILE A 1 109 ? 20.087 -32.654 -4.933 1.00 89.38 109 ILE A O 1
ATOM 856 N N . ILE A 1 110 ? 19.241 -30.980 -6.159 1.00 88.12 110 ILE A N 1
ATOM 857 C CA . ILE A 1 110 ? 18.682 -31.831 -7.222 1.00 88.12 110 ILE A CA 1
ATOM 858 C C . ILE A 1 110 ? 19.789 -32.651 -7.898 1.00 88.12 110 ILE A C 1
ATOM 860 O O . ILE A 1 110 ? 19.629 -33.844 -8.166 1.00 88.12 110 ILE A O 1
ATOM 864 N N . ARG A 1 111 ? 20.951 -32.039 -8.162 1.00 88.12 111 ARG A N 1
ATOM 865 C CA . ARG A 1 111 ? 22.109 -32.759 -8.720 1.00 88.12 111 ARG A CA 1
ATOM 866 C C . ARG A 1 111 ? 22.608 -33.842 -7.767 1.00 88.12 111 ARG A C 1
ATOM 868 O O . ARG A 1 111 ? 22.914 -34.943 -8.225 1.00 88.12 111 ARG A O 1
ATOM 875 N N . TRP A 1 112 ? 22.668 -33.555 -6.468 1.00 91.19 112 TRP A N 1
ATOM 876 C CA . TRP A 1 112 ? 23.067 -34.531 -5.458 1.00 91.19 112 TRP A CA 1
ATOM 877 C C . TRP A 1 112 ? 22.071 -35.691 -5.363 1.00 91.19 112 TRP A C 1
ATOM 879 O O . TRP A 1 112 ? 22.495 -36.842 -5.381 1.00 91.19 112 TRP A O 1
ATOM 889 N N . GLU A 1 113 ? 20.765 -35.424 -5.360 1.00 89.81 113 GLU A N 1
ATOM 890 C CA . GLU A 1 113 ? 19.721 -36.459 -5.349 1.00 89.81 113 GLU A CA 1
ATOM 891 C C . GLU A 1 113 ? 19.796 -37.367 -6.579 1.00 89.81 113 GLU A C 1
ATOM 893 O O . GLU A 1 113 ? 19.790 -38.592 -6.454 1.00 89.81 113 GLU A O 1
ATOM 898 N N . ARG A 1 114 ? 19.966 -36.785 -7.771 1.00 86.94 114 ARG A N 1
ATOM 899 C CA . ARG A 1 114 ? 20.168 -37.538 -9.020 1.00 86.94 114 ARG A CA 1
ATOM 900 C C . ARG A 1 114 ? 21.439 -38.380 -8.984 1.00 86.94 114 ARG A C 1
ATOM 902 O O . ARG A 1 114 ? 21.453 -39.508 -9.478 1.00 86.94 114 ARG A O 1
ATOM 909 N N . TYR A 1 115 ? 22.518 -37.833 -8.428 1.00 86.62 115 TYR A N 1
ATOM 910 C CA . TYR A 1 115 ? 23.776 -38.555 -8.269 1.00 86.62 115 TYR A CA 1
ATOM 911 C C . TYR A 1 115 ? 23.629 -39.707 -7.272 1.00 86.62 115 TYR A C 1
ATOM 913 O O . TYR A 1 115 ? 24.050 -40.822 -7.563 1.00 86.62 115 TYR A O 1
ATOM 921 N N . LYS A 1 116 ? 22.949 -39.471 -6.146 1.00 86.50 116 LYS A N 1
ATOM 922 C CA . LYS A 1 116 ? 22.625 -40.475 -5.131 1.00 86.50 116 LYS A CA 1
ATOM 923 C C . LYS A 1 116 ? 21.783 -41.607 -5.716 1.00 86.50 116 LYS A C 1
ATOM 925 O O . LYS A 1 116 ? 22.147 -42.766 -5.547 1.00 86.50 116 LYS A O 1
ATOM 930 N N . ALA A 1 117 ? 20.716 -41.285 -6.446 1.00 84.94 117 ALA A N 1
ATOM 931 C CA . ALA A 1 117 ? 19.871 -42.269 -7.120 1.00 84.94 117 ALA A CA 1
ATOM 932 C C . ALA A 1 117 ? 20.675 -43.135 -8.105 1.00 84.94 117 ALA A C 1
ATOM 934 O O . ALA A 1 117 ? 20.505 -44.351 -8.139 1.00 84.94 117 ALA A O 1
ATOM 935 N N . ARG A 1 118 ? 21.614 -42.529 -8.844 1.00 82.94 118 ARG A N 1
ATOM 936 C CA . ARG A 1 118 ? 22.518 -43.247 -9.753 1.00 82.94 118 ARG A CA 1
ATOM 937 C C . ARG A 1 118 ? 23.515 -44.144 -9.020 1.00 82.94 118 ARG A C 1
ATOM 939 O O . ARG A 1 118 ? 23.778 -45.253 -9.464 1.00 82.94 118 ARG A O 1
ATOM 946 N N . CYS A 1 119 ? 24.088 -43.693 -7.906 1.00 81.94 119 CYS A N 1
ATOM 947 C CA . CYS A 1 119 ? 24.947 -44.550 -7.086 1.00 81.94 119 CYS A CA 1
ATOM 948 C C . CYS A 1 119 ? 24.172 -45.784 -6.608 1.00 81.94 119 CYS A C 1
ATOM 950 O O . CYS A 1 119 ? 24.647 -46.904 -6.776 1.00 81.94 119 CYS A O 1
ATOM 952 N N . LEU A 1 120 ? 22.948 -45.582 -6.110 1.00 82.81 120 LEU A N 1
ATOM 953 C CA . LEU A 1 120 ? 22.079 -46.664 -5.654 1.00 82.81 120 LEU A CA 1
ATOM 954 C C . LEU A 1 120 ? 21.726 -47.643 -6.784 1.00 82.81 120 LEU A C 1
ATOM 956 O O . LEU A 1 120 ? 21.792 -48.848 -6.567 1.00 82.81 120 LEU A O 1
ATOM 960 N N . SER A 1 121 ? 21.436 -47.161 -8.000 1.00 80.81 121 SER A N 1
ATOM 961 C CA . SER A 1 121 ? 21.121 -48.034 -9.144 1.00 80.81 121 SER A CA 1
ATOM 962 C C . SER A 1 121 ? 22.298 -48.898 -9.614 1.00 80.81 121 SER A C 1
ATOM 964 O O . SER A 1 121 ? 22.082 -49.918 -10.259 1.00 80.81 121 SER A O 1
ATOM 966 N N . HIS A 1 122 ? 23.537 -48.508 -9.298 1.00 77.50 122 HIS A N 1
ATOM 967 C CA . HIS A 1 122 ? 24.754 -49.265 -9.613 1.00 77.50 122 HIS A CA 1
ATOM 968 C C . HIS A 1 122 ? 25.345 -49.999 -8.395 1.00 77.50 122 HIS A C 1
ATOM 970 O O . HIS A 1 122 ? 26.491 -50.441 -8.457 1.00 77.50 122 HIS A O 1
ATOM 976 N N . ASN A 1 123 ? 24.590 -50.143 -7.297 1.00 82.19 123 ASN A N 1
ATOM 977 C CA . ASN A 1 123 ? 25.047 -50.758 -6.042 1.00 82.19 123 ASN A CA 1
ATOM 978 C C . ASN A 1 123 ? 26.302 -50.090 -5.441 1.00 82.19 123 ASN A C 1
ATOM 980 O O . ASN A 1 123 ? 27.193 -50.760 -4.921 1.00 82.19 123 ASN A O 1
ATOM 984 N N . LEU A 1 124 ? 26.377 -48.758 -5.507 1.00 82.38 124 LEU A N 1
ATOM 985 C CA . LEU A 1 124 ? 27.479 -47.952 -4.979 1.00 82.38 124 LEU A CA 1
ATOM 986 C C . LEU A 1 124 ? 27.034 -47.092 -3.794 1.00 82.38 124 LEU A C 1
ATOM 988 O O . LEU A 1 124 ? 25.927 -46.552 -3.784 1.00 82.38 124 LEU A O 1
ATOM 992 N N . THR A 1 125 ? 27.933 -46.879 -2.832 1.00 83.56 125 THR A N 1
ATOM 993 C CA . THR A 1 125 ? 27.687 -45.976 -1.699 1.00 83.56 125 THR A CA 1
ATOM 994 C C . THR A 1 125 ? 27.677 -44.513 -2.169 1.00 83.56 125 THR A C 1
ATOM 996 O O . THR A 1 125 ? 28.687 -44.050 -2.712 1.00 83.56 125 THR A O 1
ATOM 999 N N . PRO A 1 126 ? 26.573 -43.762 -1.982 1.00 84.25 126 PRO A N 1
ATOM 1000 C CA . PRO A 1 126 ? 26.502 -42.364 -2.391 1.00 84.25 126 PRO A CA 1
ATOM 1001 C C . PRO A 1 126 ? 27.327 -41.462 -1.453 1.00 84.25 126 PRO A C 1
ATOM 1003 O O . PRO A 1 126 ? 27.299 -41.672 -0.240 1.00 84.25 126 PRO A O 1
ATOM 1006 N N . PRO A 1 127 ? 28.025 -40.437 -1.978 1.00 84.44 127 PRO A N 1
ATOM 1007 C CA . PRO A 1 127 ? 28.752 -39.474 -1.155 1.00 84.44 127 PRO A CA 1
ATOM 1008 C C . PRO A 1 127 ? 27.796 -38.585 -0.352 1.00 84.44 127 PRO A C 1
ATOM 1010 O O . PRO A 1 127 ? 26.644 -38.358 -0.750 1.00 84.44 127 PRO A O 1
ATOM 1013 N N . SER A 1 128 ? 28.299 -38.016 0.744 1.00 89.31 128 SER A N 1
ATOM 1014 C CA . SER A 1 128 ? 27.568 -36.978 1.482 1.00 89.31 128 SER A CA 1
ATOM 1015 C C . SER A 1 128 ? 27.332 -35.736 0.607 1.00 89.31 128 SER A C 1
ATOM 1017 O O . SER A 1 128 ? 28.012 -35.532 -0.403 1.00 89.31 128 SER A O 1
ATOM 1019 N N . LEU A 1 129 ? 26.368 -34.882 0.978 1.00 85.50 129 LEU A N 1
ATOM 1020 C CA . LEU A 1 129 ? 26.114 -33.632 0.249 1.00 85.50 129 LEU A CA 1
ATOM 1021 C C . LEU A 1 129 ? 27.374 -32.753 0.204 1.00 85.50 129 LEU A C 1
ATOM 1023 O O . LEU A 1 129 ? 27.727 -32.242 -0.854 1.00 85.50 129 LEU A O 1
ATOM 1027 N N . THR A 1 130 ? 28.098 -32.646 1.320 1.00 84.00 130 THR A N 1
ATOM 1028 C CA . THR A 1 130 ? 29.353 -31.888 1.413 1.00 84.00 130 THR A CA 1
ATOM 1029 C C . THR A 1 130 ? 30.427 -32.438 0.474 1.00 84.00 130 THR A C 1
ATOM 1031 O O . THR A 1 130 ? 31.051 -31.685 -0.270 1.00 84.00 130 THR A O 1
ATOM 1034 N N . GLU A 1 131 ? 30.616 -33.759 0.440 1.00 85.62 131 GLU A N 1
ATOM 1035 C CA . GLU A 1 131 ? 31.557 -34.401 -0.488 1.00 85.62 131 GLU A CA 1
ATOM 1036 C C . GLU A 1 131 ? 31.157 -34.198 -1.950 1.00 85.62 131 GLU A C 1
ATOM 1038 O O . GLU A 1 131 ? 32.014 -34.028 -2.818 1.00 85.62 131 GLU A O 1
ATOM 1043 N N . PHE A 1 132 ? 29.856 -34.218 -2.240 1.00 87.75 132 PHE A N 1
ATOM 1044 C CA . PHE A 1 132 ? 29.339 -33.959 -3.576 1.00 87.75 132 PHE A CA 1
ATOM 1045 C C . PHE A 1 132 ? 29.592 -32.515 -4.023 1.00 87.75 132 PHE A C 1
ATOM 1047 O O . PHE A 1 132 ? 30.005 -32.308 -5.164 1.00 87.75 132 PHE A O 1
ATOM 1054 N N . VAL A 1 133 ? 29.398 -31.534 -3.137 1.00 81.31 133 VAL A N 1
ATOM 1055 C CA . VAL A 1 133 ? 29.702 -30.117 -3.402 1.00 81.31 133 VAL A CA 1
ATOM 1056 C C . VAL A 1 133 ? 31.183 -29.940 -3.726 1.00 81.31 133 VAL A C 1
ATOM 1058 O O . VAL A 1 133 ? 31.504 -29.442 -4.799 1.00 81.31 133 VAL A O 1
ATOM 1061 N N . LEU A 1 134 ? 32.084 -30.457 -2.883 1.00 80.88 134 LEU A N 1
ATOM 1062 C CA . LEU A 1 134 ? 33.533 -30.372 -3.115 1.00 80.88 134 LEU A CA 1
ATOM 1063 C C . LEU A 1 134 ? 33.955 -31.033 -4.438 1.00 80.88 134 LEU A C 1
ATOM 1065 O O . LEU A 1 134 ? 34.792 -30.505 -5.178 1.00 80.88 134 LEU A O 1
ATOM 1069 N N . LYS A 1 135 ? 33.348 -32.179 -4.777 1.00 80.00 135 LYS A N 1
ATOM 1070 C CA . LYS A 1 135 ? 33.556 -32.844 -6.073 1.00 80.00 135 LYS A CA 1
ATOM 1071 C C . LYS A 1 135 ? 33.058 -31.989 -7.232 1.00 80.00 135 LYS A C 1
ATOM 1073 O O . LYS A 1 135 ? 33.737 -31.904 -8.253 1.00 80.00 135 LYS A O 1
ATOM 1078 N N . ASN A 1 136 ? 31.892 -31.363 -7.094 1.00 82.88 136 ASN A N 1
ATOM 1079 C CA . ASN A 1 136 ? 31.353 -30.491 -8.125 1.00 82.88 136 ASN A CA 1
ATOM 1080 C C . ASN A 1 136 ? 32.222 -29.243 -8.330 1.00 82.88 136 ASN A C 1
ATOM 1082 O O . ASN A 1 136 ? 32.495 -28.891 -9.474 1.00 82.88 136 ASN A O 1
ATOM 1086 N N . ASP A 1 137 ? 32.689 -28.614 -7.256 1.00 80.19 137 ASP A N 1
ATOM 1087 C CA . ASP A 1 137 ? 33.550 -27.434 -7.340 1.00 80.19 137 ASP A CA 1
ATOM 1088 C C . ASP A 1 137 ? 34.872 -27.776 -8.010 1.00 80.19 137 ASP A C 1
ATOM 1090 O O . ASP A 1 137 ? 35.327 -27.062 -8.896 1.00 80.19 137 ASP A O 1
ATOM 1094 N N . THR A 1 138 ? 35.442 -28.935 -7.688 1.00 79.44 138 THR A N 1
ATOM 1095 C CA . THR A 1 138 ? 36.648 -29.410 -8.369 1.00 79.44 138 THR A CA 1
ATOM 1096 C C . THR A 1 138 ? 36.390 -29.722 -9.849 1.00 79.44 138 THR A C 1
ATOM 1098 O O . THR A 1 138 ? 37.227 -29.450 -10.705 1.00 79.44 138 THR A O 1
ATOM 1101 N N . HIS A 1 139 ? 35.225 -30.279 -10.185 1.00 79.38 139 HIS A N 1
ATOM 1102 C CA . HIS A 1 139 ? 34.827 -30.568 -11.569 1.00 79.38 139 HIS A CA 1
ATOM 1103 C C . HIS A 1 139 ? 34.617 -29.294 -12.404 1.00 79.38 139 HIS A C 1
ATOM 1105 O O . HIS A 1 139 ? 34.906 -29.282 -13.601 1.00 79.38 139 HIS A O 1
ATOM 1111 N N . LEU A 1 140 ? 34.137 -28.213 -11.790 1.00 80.12 140 LEU A N 1
ATOM 1112 C CA . LEU A 1 140 ? 33.895 -26.943 -12.475 1.00 80.12 140 LEU A CA 1
ATOM 1113 C C . LEU A 1 140 ? 35.124 -26.029 -12.476 1.00 80.12 140 LEU A C 1
ATOM 1115 O O . LEU A 1 140 ? 35.472 -25.499 -13.524 1.00 80.12 140 LEU A O 1
ATOM 1119 N N . TYR A 1 141 ? 35.804 -25.876 -11.346 1.00 79.44 141 TYR A N 1
ATOM 1120 C CA . TYR A 1 141 ? 36.755 -24.787 -11.110 1.00 79.44 141 TYR A CA 1
ATOM 1121 C C . TYR A 1 141 ? 38.211 -25.240 -10.940 1.00 79.44 141 TYR A C 1
ATOM 1123 O O . TYR A 1 141 ? 39.065 -24.423 -10.600 1.00 79.44 141 TYR A O 1
ATOM 1131 N N . ALA A 1 142 ? 38.538 -26.517 -11.167 1.00 75.38 142 ALA A N 1
ATOM 1132 C CA . ALA A 1 142 ? 39.932 -26.954 -11.103 1.00 75.38 142 ALA A CA 1
ATOM 1133 C C . ALA A 1 142 ? 40.820 -26.204 -12.122 1.00 75.38 142 ALA A C 1
ATOM 1135 O O . ALA A 1 142 ? 40.457 -26.133 -13.297 1.00 75.38 142 ALA A O 1
ATOM 1136 N N . PRO A 1 143 ? 42.023 -25.736 -11.733 1.00 67.44 143 PRO A N 1
ATOM 1137 C CA . PRO A 1 143 ? 42.877 -24.917 -12.601 1.00 67.44 143 PRO A CA 1
ATOM 1138 C C . PRO A 1 143 ? 43.303 -25.574 -13.920 1.00 67.44 143 PRO A C 1
ATOM 1140 O O . PRO A 1 143 ? 43.544 -24.881 -14.901 1.00 67.44 143 PRO A O 1
ATOM 1143 N N . THR A 1 144 ? 43.439 -26.903 -13.949 1.00 65.50 144 THR A N 1
ATOM 1144 C CA . THR A 1 144 ? 43.992 -27.638 -15.102 1.00 65.50 144 THR A CA 1
ATOM 1145 C C . THR A 1 144 ? 42.948 -28.389 -15.923 1.00 65.50 144 THR A C 1
ATOM 1147 O O . THR A 1 144 ? 43.241 -28.801 -17.041 1.00 65.50 144 THR A O 1
ATOM 1150 N N . HIS A 1 145 ? 41.751 -28.611 -15.376 1.00 70.56 145 HIS A N 1
ATOM 1151 C CA . HIS A 1 145 ? 40.730 -29.472 -15.988 1.00 70.56 145 HIS A CA 1
ATOM 1152 C C . HIS A 1 145 ? 39.289 -29.078 -15.615 1.00 70.56 145 HIS A C 1
ATOM 1154 O O . HIS A 1 145 ? 38.372 -29.896 -15.728 1.00 70.56 145 HIS A O 1
ATOM 1160 N N . GLY A 1 146 ? 39.087 -27.880 -15.065 1.00 75.00 146 GLY A N 1
ATOM 1161 C CA . GLY A 1 146 ? 37.768 -27.364 -14.720 1.00 75.00 146 GLY A CA 1
ATOM 1162 C C . GLY A 1 146 ? 36.957 -27.048 -15.973 1.00 75.00 146 GLY A C 1
ATOM 1163 O O . GLY A 1 146 ? 37.489 -26.544 -16.958 1.00 75.00 146 GLY A O 1
ATOM 1164 N N . LEU A 1 147 ? 35.656 -27.341 -15.945 1.00 81.88 147 LEU A N 1
ATOM 1165 C CA . LEU A 1 147 ? 34.764 -27.072 -17.078 1.00 81.88 147 LEU A CA 1
ATOM 1166 C C . LEU A 1 147 ? 34.124 -25.673 -17.049 1.00 81.88 147 LEU A C 1
ATOM 1168 O O . LEU A 1 147 ? 33.342 -25.359 -17.945 1.00 81.88 147 LEU A O 1
ATOM 1172 N N . ALA A 1 148 ? 34.405 -24.837 -16.043 1.00 83.06 148 ALA A N 1
ATOM 1173 C CA . ALA A 1 148 ? 33.796 -23.513 -15.902 1.00 83.06 148 ALA A CA 1
ATOM 1174 C C . ALA A 1 148 ? 34.037 -22.635 -17.137 1.00 83.06 148 ALA A C 1
ATOM 1176 O O . ALA A 1 148 ? 33.103 -22.003 -17.627 1.00 83.06 148 ALA A O 1
ATOM 1177 N N . SER A 1 149 ? 35.244 -22.655 -17.706 1.00 82.94 149 SER A N 1
ATOM 1178 C CA . SER A 1 149 ? 35.546 -21.901 -18.926 1.00 82.94 149 SER A CA 1
ATOM 1179 C C . SER A 1 149 ? 34.749 -22.387 -20.140 1.00 82.94 149 SER A C 1
ATOM 1181 O O . SER A 1 149 ? 34.293 -21.573 -20.942 1.00 82.94 149 SER A O 1
ATOM 1183 N N . LEU A 1 150 ? 34.489 -23.695 -20.243 1.00 87.38 150 LEU A N 1
ATOM 1184 C CA . LEU A 1 150 ? 33.614 -24.255 -21.277 1.00 87.38 150 LEU A CA 1
ATOM 1185 C C . LEU A 1 150 ? 32.172 -23.790 -21.094 1.00 87.38 150 LEU A C 1
ATOM 1187 O O . LEU A 1 150 ? 31.503 -23.477 -22.074 1.00 87.38 150 LEU A O 1
ATOM 1191 N N . ILE A 1 151 ? 31.693 -23.742 -19.846 1.00 86.81 151 ILE A N 1
ATOM 1192 C CA . ILE A 1 151 ? 30.344 -23.267 -19.524 1.00 86.81 151 ILE A CA 1
ATOM 1193 C C . ILE A 1 151 ? 30.205 -21.801 -19.928 1.00 86.81 151 ILE A C 1
ATOM 1195 O O . ILE A 1 151 ? 29.257 -21.479 -20.631 1.00 86.81 151 ILE A O 1
ATOM 1199 N N . HIS A 1 152 ? 31.161 -20.936 -19.579 1.00 82.69 152 HIS A N 1
ATOM 1200 C CA . HIS A 1 152 ? 31.142 -19.514 -19.954 1.00 82.69 152 HIS A CA 1
ATOM 1201 C C . HIS A 1 152 ? 31.147 -19.262 -21.467 1.00 82.69 152 HIS A C 1
ATOM 1203 O O . HIS A 1 152 ? 30.699 -18.210 -21.912 1.00 82.69 152 HIS A O 1
ATOM 1209 N N . ARG A 1 153 ? 31.649 -20.214 -22.258 1.00 88.75 153 ARG A N 1
ATOM 1210 C CA . ARG A 1 153 ? 31.707 -20.138 -23.724 1.00 88.75 153 ARG A CA 1
ATOM 1211 C C . ARG A 1 153 ? 30.525 -20.834 -24.410 1.00 88.75 153 ARG A C 1
ATOM 1213 O O . ARG A 1 153 ? 30.537 -20.995 -25.631 1.00 88.75 153 ARG A O 1
ATOM 1220 N N . ALA A 1 154 ? 29.527 -21.288 -23.652 1.00 90.06 154 ALA A N 1
ATOM 1221 C CA . ALA A 1 154 ? 28.335 -21.901 -24.217 1.00 90.06 154 ALA A CA 1
ATOM 1222 C C . ALA A 1 154 ? 27.456 -20.866 -24.925 1.00 90.06 154 ALA A C 1
ATOM 1224 O O . ALA A 1 154 ? 27.308 -19.735 -24.481 1.00 90.06 154 ALA A O 1
ATOM 1225 N N . HIS A 1 155 ? 26.843 -21.280 -26.031 1.00 90.25 155 HIS A N 1
ATOM 1226 C CA . HIS A 1 155 ? 25.887 -20.452 -26.769 1.00 90.25 155 HIS A CA 1
ATOM 1227 C C . HIS A 1 155 ? 24.513 -20.455 -26.097 1.00 90.25 155 HIS A C 1
ATOM 1229 O O . HIS A 1 155 ? 23.720 -19.538 -26.285 1.00 90.25 155 HIS A O 1
ATOM 1235 N N . LEU A 1 156 ? 24.220 -21.520 -25.347 1.00 88.62 156 LEU A N 1
ATOM 1236 C CA . LEU A 1 156 ? 22.979 -21.697 -24.615 1.00 88.62 156 LEU A CA 1
ATOM 1237 C C . LEU A 1 156 ? 23.284 -22.201 -23.205 1.00 88.62 156 LEU A C 1
ATOM 1239 O O . LEU A 1 156 ? 24.068 -23.138 -23.031 1.00 88.62 156 LEU A O 1
ATOM 1243 N N . HIS A 1 157 ? 22.634 -21.604 -22.212 1.00 90.62 157 HIS A N 1
ATOM 1244 C CA . HIS A 1 157 ? 22.704 -22.023 -20.818 1.00 90.62 157 HIS A CA 1
ATOM 1245 C C . HIS A 1 157 ? 21.338 -22.550 -20.393 1.00 90.62 157 HIS A C 1
ATOM 1247 O O . HIS A 1 157 ? 20.349 -21.823 -20.422 1.00 90.62 157 HIS A O 1
ATOM 1253 N N . LEU A 1 158 ? 21.277 -23.828 -20.031 1.00 90.56 158 LEU A N 1
ATOM 1254 C CA . LEU A 1 158 ? 20.060 -24.492 -19.585 1.00 90.56 158 LEU A CA 1
ATOM 1255 C C . LEU A 1 158 ? 20.129 -24.731 -18.082 1.00 90.56 158 LEU A C 1
ATOM 1257 O O . LEU A 1 158 ? 21.048 -25.396 -17.604 1.00 90.56 158 LEU A O 1
ATOM 1261 N N . LEU A 1 159 ? 19.128 -24.250 -17.349 1.00 89.06 159 LEU A N 1
ATOM 1262 C CA . LEU A 1 159 ? 18.942 -24.588 -15.942 1.00 89.06 159 LEU A CA 1
ATOM 1263 C C . LEU A 1 159 ? 17.872 -25.677 -15.815 1.00 89.06 159 LEU A C 1
ATOM 1265 O O . LEU A 1 159 ? 16.684 -25.447 -16.007 1.00 89.06 159 LEU A O 1
ATOM 1269 N N . ASN A 1 160 ? 18.306 -26.885 -15.491 1.00 88.25 160 ASN A N 1
ATOM 1270 C CA . ASN A 1 160 ? 17.476 -28.062 -15.324 1.00 88.25 160 ASN A CA 1
ATOM 1271 C C . ASN A 1 160 ? 16.987 -28.183 -13.870 1.00 88.25 160 ASN A C 1
ATOM 1273 O O . ASN A 1 160 ? 17.576 -28.896 -13.057 1.00 88.25 160 ASN A O 1
ATOM 1277 N N . THR A 1 161 ? 15.892 -27.497 -13.556 1.00 86.62 161 THR A N 1
ATOM 1278 C CA . THR A 1 161 ? 15.250 -27.493 -12.228 1.00 86.62 161 THR A CA 1
ATOM 1279 C C . THR A 1 161 ? 14.340 -28.694 -11.961 1.00 86.62 161 THR A C 1
ATOM 1281 O O . THR A 1 161 ? 13.828 -28.839 -10.857 1.00 86.62 161 THR A O 1
ATOM 1284 N N . THR A 1 162 ? 14.125 -29.561 -12.951 1.00 84.19 162 THR A N 1
ATOM 1285 C CA . THR A 1 162 ? 13.206 -30.706 -12.837 1.00 84.19 162 THR A CA 1
ATOM 1286 C C . THR A 1 162 ? 13.819 -31.844 -12.015 1.00 84.19 162 THR A C 1
ATOM 1288 O O . THR A 1 162 ? 15.037 -31.946 -11.912 1.00 84.19 162 THR A O 1
ATOM 1291 N N . SER A 1 163 ? 13.029 -32.737 -11.427 1.00 77.25 163 SER A N 1
ATOM 1292 C CA . SER A 1 163 ? 13.547 -33.940 -10.746 1.00 77.25 163 SER A CA 1
ATOM 1293 C C . SER A 1 163 ? 13.377 -35.212 -11.588 1.00 77.25 163 SER A C 1
ATOM 1295 O O . SER A 1 163 ? 14.170 -36.144 -11.441 1.00 77.25 163 SER A O 1
ATOM 1297 N N . ASP A 1 164 ? 12.431 -35.221 -12.530 1.00 82.38 164 ASP A N 1
ATOM 1298 C CA . ASP A 1 164 ? 12.085 -36.352 -13.393 1.00 82.38 164 ASP A CA 1
ATOM 1299 C C . ASP A 1 164 ? 12.362 -36.095 -14.894 1.00 82.38 164 ASP A C 1
ATOM 1301 O O . ASP A 1 164 ? 12.522 -34.962 -15.352 1.00 82.38 164 ASP A O 1
ATOM 1305 N N . LEU A 1 165 ? 12.441 -37.176 -15.680 1.00 82.56 165 LEU A N 1
ATOM 1306 C CA . LEU A 1 165 ? 12.758 -37.116 -17.116 1.00 82.56 165 LEU A CA 1
ATOM 1307 C C . LEU A 1 165 ? 11.587 -36.634 -17.990 1.00 82.56 165 LEU A C 1
ATOM 1309 O O . LEU A 1 165 ? 11.833 -36.108 -19.078 1.00 82.56 165 LEU A O 1
ATOM 1313 N N . GLY A 1 166 ? 10.340 -36.821 -17.549 1.00 84.12 166 GLY A N 1
ATOM 1314 C CA . GLY A 1 166 ? 9.150 -36.419 -18.302 1.00 84.12 166 GLY A CA 1
ATOM 1315 C C . GLY A 1 166 ? 9.018 -34.901 -18.337 1.00 84.12 166 GLY A C 1
ATOM 1316 O O . GLY A 1 166 ? 8.954 -34.311 -19.415 1.00 84.12 166 GLY A O 1
ATOM 1317 N N . SER A 1 167 ? 9.112 -34.266 -17.168 1.00 85.69 167 SER A N 1
ATOM 1318 C CA . SER A 1 167 ? 9.122 -32.809 -17.017 1.00 85.69 167 SER A CA 1
ATOM 1319 C C . SER A 1 167 ? 10.285 -32.171 -17.774 1.00 85.69 167 SER A C 1
ATOM 1321 O O . SER A 1 167 ? 10.090 -31.182 -18.478 1.00 85.69 167 SER A O 1
ATOM 1323 N N . LEU A 1 168 ? 11.486 -32.767 -17.705 1.00 86.12 168 LEU A N 1
ATOM 1324 C CA . LEU A 1 168 ? 12.636 -32.300 -18.485 1.00 86.12 168 LEU A CA 1
ATOM 1325 C C . LEU A 1 168 ? 12.338 -32.323 -19.989 1.00 86.12 168 LEU A C 1
ATOM 1327 O O . LEU A 1 168 ? 12.635 -31.356 -20.684 1.00 86.12 168 LEU A O 1
ATOM 1331 N N . SER A 1 169 ? 11.737 -33.402 -20.492 1.00 86.25 169 SER A N 1
ATOM 1332 C CA . SER A 1 169 ? 11.409 -33.535 -21.918 1.00 86.25 169 SER A CA 1
ATOM 1333 C C . SER A 1 169 ? 10.368 -32.499 -22.357 1.00 86.25 169 SER A C 1
ATOM 1335 O O . SER A 1 169 ? 10.537 -31.879 -23.404 1.00 86.25 169 SER A O 1
ATOM 1337 N N . ALA A 1 170 ? 9.355 -32.227 -21.527 1.00 86.31 170 ALA A N 1
ATOM 1338 C CA . ALA A 1 170 ? 8.367 -31.179 -21.786 1.00 86.31 170 ALA A CA 1
ATOM 1339 C C . ALA A 1 170 ? 8.999 -29.774 -21.834 1.00 86.31 170 ALA A C 1
ATOM 1341 O O . ALA A 1 170 ? 8.706 -28.997 -22.741 1.00 86.31 170 ALA A O 1
ATOM 1342 N N . SER A 1 171 ? 9.918 -29.456 -20.913 1.00 86.00 171 SER A N 1
ATOM 1343 C CA . SER A 1 171 ? 10.656 -28.183 -20.939 1.00 86.00 171 SER A CA 1
ATOM 1344 C C . SER A 1 171 ? 11.588 -28.061 -22.148 1.00 86.00 171 SER A C 1
ATOM 1346 O O . SER A 1 171 ? 11.768 -26.976 -22.689 1.00 86.00 171 SER A O 1
ATOM 1348 N N . LEU A 1 172 ? 12.192 -29.162 -22.601 1.00 87.44 172 LEU A N 1
ATOM 1349 C CA . LEU A 1 172 ? 13.042 -29.153 -23.794 1.00 87.44 172 LEU A CA 1
ATOM 1350 C C . LEU A 1 172 ? 12.236 -29.030 -25.094 1.00 87.44 172 LEU A C 1
ATOM 1352 O O . LEU A 1 172 ? 12.769 -28.521 -26.083 1.00 87.44 172 LEU A O 1
ATOM 1356 N N . ALA A 1 173 ? 10.971 -29.459 -25.102 1.00 87.31 173 ALA A N 1
ATOM 1357 C CA . ALA A 1 173 ? 10.078 -29.317 -26.250 1.00 87.31 173 ALA A CA 1
ATOM 1358 C C . ALA A 1 173 ? 9.742 -27.849 -26.544 1.00 87.31 173 ALA A C 1
ATOM 1360 O O . ALA A 1 173 ? 9.718 -27.454 -27.706 1.00 87.31 173 ALA A O 1
ATOM 1361 N N . THR A 1 174 ? 9.569 -27.013 -25.515 1.00 85.56 174 THR A N 1
ATOM 1362 C CA . THR A 1 174 ? 9.286 -25.576 -25.697 1.00 85.56 174 THR A CA 1
ATOM 1363 C C . THR A 1 174 ? 10.498 -24.778 -26.183 1.00 85.56 174 THR A C 1
ATOM 1365 O O . THR A 1 174 ? 10.339 -23.751 -26.837 1.00 85.56 174 THR A O 1
ATOM 1368 N N . LEU A 1 175 ? 11.716 -25.246 -25.890 1.00 83.06 175 LEU A N 1
ATOM 1369 C CA . LEU A 1 175 ? 12.968 -24.585 -26.273 1.00 83.06 175 LEU A CA 1
ATOM 1370 C C . LEU A 1 175 ? 13.347 -24.792 -27.747 1.00 83.06 175 LEU A C 1
ATOM 1372 O O . LEU A 1 175 ? 14.143 -24.006 -28.269 1.00 83.06 175 LEU A O 1
ATOM 1376 N N . ASP A 1 176 ? 12.828 -25.837 -28.403 1.00 84.81 176 ASP A N 1
ATOM 1377 C CA . ASP A 1 176 ? 13.174 -26.215 -29.783 1.00 84.81 176 ASP A CA 1
ATOM 1378 C C . ASP A 1 176 ? 14.699 -26.221 -30.013 1.00 84.81 176 ASP A C 1
ATOM 1380 O O . ASP A 1 176 ? 15.227 -25.472 -30.831 1.00 84.81 176 ASP A O 1
ATOM 1384 N N . LEU A 1 177 ? 15.458 -26.993 -29.222 1.00 84.38 177 LEU A N 1
ATOM 1385 C CA . LEU A 1 177 ? 16.934 -26.999 -29.269 1.00 84.38 177 LEU A CA 1
ATOM 1386 C C . LEU A 1 177 ? 17.553 -27.080 -30.686 1.00 84.38 177 LEU A C 1
ATOM 1388 O O . LEU A 1 177 ? 18.551 -26.386 -30.909 1.00 84.38 177 LEU A O 1
ATOM 1392 N N . PRO A 1 178 ? 16.997 -27.842 -31.650 1.00 85.06 178 PRO A N 1
ATOM 1393 C CA . PRO A 1 178 ? 17.545 -27.946 -33.005 1.00 85.06 178 PRO A CA 1
ATOM 1394 C C . PRO A 1 178 ? 17.310 -26.734 -33.920 1.00 85.06 178 PRO A C 1
ATOM 1396 O O . PRO A 1 178 ? 17.660 -26.799 -35.100 1.00 85.06 178 PRO A O 1
ATOM 1399 N N . ASN A 1 179 ? 16.734 -25.633 -33.425 1.00 85.81 179 ASN A N 1
ATOM 1400 C CA . ASN A 1 179 ? 16.449 -24.465 -34.256 1.00 85.81 179 ASN A CA 1
ATOM 1401 C C . ASN A 1 179 ? 17.704 -23.917 -34.966 1.00 85.81 179 ASN A C 1
ATOM 1403 O O . ASN A 1 179 ? 18.623 -23.374 -34.341 1.00 85.81 179 ASN A O 1
ATOM 1407 N N . LEU A 1 180 ? 17.709 -23.991 -36.299 1.00 79.06 180 LEU A N 1
ATOM 1408 C CA . LEU A 1 180 ? 18.848 -23.611 -37.140 1.00 79.06 180 LEU A CA 1
ATOM 1409 C C . LEU A 1 180 ? 19.170 -22.107 -37.109 1.00 79.06 180 LEU A C 1
ATOM 1411 O O . LEU A 1 180 ? 20.306 -21.734 -37.412 1.00 79.06 180 LEU A O 1
ATOM 1415 N N . SER A 1 181 ? 18.229 -21.248 -36.692 1.00 78.56 181 SER A N 1
ATOM 1416 C CA . SER A 1 181 ? 18.481 -19.804 -36.539 1.00 78.56 181 SER A CA 1
ATOM 1417 C C . SER A 1 181 ? 19.560 -19.492 -35.493 1.00 78.56 181 SER A C 1
ATOM 1419 O O . SER A 1 181 ? 20.186 -18.436 -35.542 1.00 78.56 181 SER A O 1
ATOM 1421 N N . ARG A 1 182 ? 19.835 -20.435 -34.577 1.00 78.88 182 ARG A N 1
ATOM 1422 C CA . ARG A 1 182 ? 20.896 -20.312 -33.563 1.00 78.88 182 ARG A CA 1
ATOM 1423 C C . ARG A 1 182 ? 22.299 -20.517 -34.121 1.00 78.88 182 ARG A C 1
ATOM 1425 O O . ARG A 1 182 ? 23.252 -19.987 -33.565 1.00 78.88 182 ARG A O 1
ATOM 1432 N N . LEU A 1 183 ? 22.426 -21.284 -35.202 1.00 78.75 183 LEU 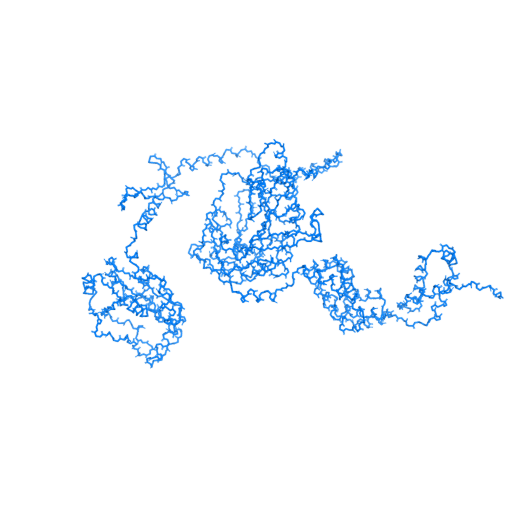A N 1
ATOM 1433 C CA . LEU A 1 183 ? 23.700 -21.488 -35.899 1.00 78.75 183 LEU A CA 1
ATOM 1434 C C . LEU A 1 183 ? 23.959 -20.375 -36.909 1.00 78.75 183 LEU A C 1
ATOM 1436 O O . LEU A 1 183 ? 25.094 -19.964 -37.134 1.00 78.75 183 LEU A O 1
ATOM 1440 N N . ARG A 1 184 ? 22.886 -19.894 -37.539 1.00 79.50 184 ARG A N 1
ATOM 1441 C CA . ARG A 1 184 ? 22.946 -18.825 -38.521 1.00 79.50 184 ARG A CA 1
ATOM 1442 C C . ARG A 1 184 ? 21.808 -17.846 -38.254 1.00 79.50 184 ARG A C 1
ATOM 1444 O O . ARG A 1 184 ? 20.661 -18.216 -38.513 1.00 79.50 184 ARG A O 1
ATOM 1451 N N . PRO A 1 185 ? 22.105 -16.617 -37.794 1.00 78.12 185 PRO A N 1
ATOM 1452 C CA . PRO A 1 185 ? 21.065 -15.635 -37.539 1.00 78.12 185 PRO A CA 1
ATOM 1453 C C . PRO A 1 185 ? 20.248 -15.395 -38.807 1.00 78.12 185 PRO A C 1
ATOM 1455 O O . PRO A 1 185 ? 20.765 -15.442 -39.931 1.00 78.12 185 PRO A O 1
ATOM 1458 N N . THR A 1 186 ? 18.959 -15.134 -38.619 1.00 84.12 186 THR A N 1
ATOM 1459 C CA . THR A 1 186 ? 18.097 -14.687 -39.716 1.00 84.12 186 THR A CA 1
ATOM 1460 C C . THR A 1 186 ? 18.600 -13.355 -40.270 1.00 84.12 186 THR A C 1
ATOM 1462 O O . THR A 1 186 ? 19.371 -12.644 -39.622 1.00 84.12 186 THR A O 1
ATOM 1465 N N . TRP A 1 187 ? 18.161 -12.993 -41.478 1.00 87.31 187 TRP A N 1
ATOM 1466 C CA . TRP A 1 187 ? 18.526 -11.703 -42.065 1.00 87.31 187 TRP A CA 1
ATOM 1467 C C . TRP A 1 187 ? 18.154 -10.534 -41.149 1.00 87.31 187 TRP A C 1
ATOM 1469 O O . TRP A 1 187 ? 18.984 -9.657 -40.938 1.00 87.31 187 TRP A O 1
ATOM 1479 N N . ASP A 1 188 ? 16.980 -10.582 -40.521 1.00 86.06 188 ASP A N 1
ATOM 1480 C CA . ASP A 1 188 ? 16.525 -9.533 -39.607 1.00 86.06 188 ASP A CA 1
ATOM 1481 C C . ASP A 1 188 ? 17.400 -9.454 -38.351 1.00 86.06 188 ASP A C 1
ATOM 1483 O O . ASP A 1 188 ? 17.857 -8.373 -37.985 1.00 86.06 188 ASP A O 1
ATOM 1487 N N . GLN A 1 189 ? 17.729 -10.594 -37.731 1.00 82.12 189 GLN A N 1
ATOM 1488 C CA . GLN A 1 189 ? 18.651 -10.632 -36.588 1.00 82.12 189 GLN A CA 1
ATOM 1489 C C . GLN A 1 189 ? 20.040 -10.101 -36.954 1.00 82.12 189 GLN A C 1
ATOM 1491 O O . GLN A 1 189 ? 20.618 -9.315 -36.204 1.00 82.12 189 GLN A O 1
ATOM 1496 N N . TYR A 1 190 ? 20.563 -10.492 -38.118 1.00 88.69 190 TYR A N 1
ATOM 1497 C CA . TYR A 1 190 ? 21.840 -9.999 -38.625 1.00 88.69 190 TYR A CA 1
ATOM 1498 C C . TYR A 1 190 ? 21.817 -8.475 -38.829 1.00 88.69 190 TYR A C 1
ATOM 1500 O O . TYR A 1 190 ? 22.732 -7.780 -38.385 1.00 88.69 190 TYR A O 1
ATOM 1508 N N . PHE A 1 191 ? 20.759 -7.927 -39.434 1.00 93.62 191 PHE A N 1
ATOM 1509 C CA . PHE A 1 191 ? 20.632 -6.482 -39.647 1.00 93.62 191 PHE A CA 1
ATOM 1510 C C . PHE A 1 191 ? 20.467 -5.705 -38.342 1.00 93.62 191 PHE A C 1
ATOM 1512 O O . PHE A 1 191 ? 21.077 -4.646 -38.188 1.00 93.62 191 PHE A O 1
ATOM 1519 N N . MET A 1 192 ? 19.723 -6.244 -37.377 1.00 90.31 192 MET A N 1
ATOM 1520 C CA . MET A 1 192 ? 19.572 -5.625 -36.061 1.00 90.31 192 MET A CA 1
ATOM 1521 C C . MET A 1 192 ? 20.883 -5.618 -35.268 1.00 90.31 192 MET A C 1
ATOM 1523 O O . MET A 1 192 ? 21.225 -4.599 -34.673 1.00 90.31 192 MET A O 1
ATOM 1527 N N . GLN A 1 193 ? 21.667 -6.699 -35.313 1.00 89.38 193 GLN A N 1
ATOM 1528 C CA . GLN A 1 193 ? 22.994 -6.733 -34.685 1.00 89.38 193 GLN A CA 1
ATOM 1529 C C . GLN A 1 193 ? 23.966 -5.738 -35.331 1.00 89.38 193 GLN A C 1
ATOM 1531 O O . GLN A 1 193 ? 24.728 -5.069 -34.633 1.00 89.38 193 GLN A O 1
ATOM 1536 N N . LEU A 1 194 ? 23.922 -5.589 -36.658 1.00 92.25 194 LEU A N 1
ATOM 1537 C CA . LEU A 1 194 ? 24.699 -4.562 -37.351 1.00 92.25 194 LEU A CA 1
ATOM 1538 C C . LEU A 1 194 ? 24.266 -3.142 -36.959 1.00 92.25 194 LEU A C 1
ATOM 1540 O O . LEU A 1 194 ? 25.119 -2.262 -36.842 1.00 92.25 194 LEU A O 1
ATOM 1544 N N . ALA A 1 195 ? 22.969 -2.912 -36.735 1.00 93.00 195 ALA A N 1
ATOM 1545 C CA . ALA A 1 195 ? 22.458 -1.626 -36.271 1.00 93.00 195 ALA A CA 1
ATOM 1546 C C . ALA A 1 195 ? 22.916 -1.321 -34.838 1.00 93.00 195 ALA A C 1
ATOM 1548 O O . ALA A 1 195 ? 23.381 -0.210 -34.593 1.00 93.00 195 ALA A O 1
ATOM 1549 N N . ASP A 1 196 ? 22.886 -2.297 -33.925 1.00 91.50 196 ASP A N 1
ATOM 1550 C CA . ASP A 1 196 ? 23.447 -2.142 -32.572 1.00 91.50 196 ASP A CA 1
ATOM 1551 C C . ASP A 1 196 ? 24.945 -1.812 -32.625 1.00 91.50 196 ASP A C 1
ATOM 1553 O O . ASP A 1 196 ? 25.419 -0.859 -32.003 1.00 91.50 196 ASP A O 1
ATOM 1557 N N . LEU A 1 197 ? 25.704 -2.538 -33.450 1.00 92.00 197 LEU A N 1
ATOM 1558 C CA . LEU A 1 197 ? 27.134 -2.290 -33.608 1.00 92.00 197 LEU A CA 1
ATOM 1559 C C . LEU A 1 197 ? 27.418 -0.892 -34.183 1.00 92.00 197 LEU A C 1
ATOM 1561 O O . LEU A 1 197 ? 28.340 -0.211 -33.726 1.00 92.00 197 LEU A O 1
ATOM 1565 N N . ALA A 1 198 ? 26.621 -0.438 -35.155 1.00 92.31 198 ALA A N 1
ATOM 1566 C CA . ALA A 1 198 ? 26.708 0.919 -35.685 1.00 92.31 198 ALA A CA 1
ATOM 1567 C C . ALA A 1 198 ? 26.382 1.965 -34.605 1.00 92.31 198 ALA A C 1
ATOM 1569 O O . ALA A 1 198 ? 27.079 2.974 -34.508 1.00 92.31 198 ALA A O 1
ATOM 1570 N N . ALA A 1 199 ? 25.394 1.709 -33.741 1.00 91.75 199 ALA A N 1
ATOM 1571 C CA . ALA A 1 199 ? 25.012 2.603 -32.648 1.00 91.75 199 ALA A CA 1
ATOM 1572 C C . ALA A 1 199 ? 26.176 2.882 -31.688 1.00 91.75 199 ALA A C 1
ATOM 1574 O O . ALA A 1 199 ? 26.375 4.023 -31.271 1.00 91.75 199 ALA A O 1
ATOM 1575 N N . ARG A 1 200 ? 27.004 1.868 -31.404 1.00 88.69 200 ARG A N 1
ATOM 1576 C CA . ARG A 1 200 ? 28.198 1.995 -30.545 1.00 88.69 200 ARG A CA 1
ATOM 1577 C C . ARG A 1 200 ? 29.278 2.916 -31.118 1.00 88.69 200 ARG A C 1
ATOM 1579 O O . ARG A 1 200 ? 30.138 3.376 -30.375 1.00 88.69 200 ARG A O 1
ATOM 1586 N N . ARG A 1 201 ? 29.250 3.209 -32.424 1.00 86.56 201 ARG A N 1
ATOM 1587 C CA . ARG A 1 201 ? 30.129 4.209 -33.060 1.00 86.56 201 ARG A CA 1
ATOM 1588 C C . ARG A 1 201 ? 29.624 5.646 -32.887 1.00 86.56 201 ARG A C 1
ATOM 1590 O O . ARG A 1 201 ? 30.336 6.575 -33.268 1.00 86.56 201 ARG A O 1
ATOM 1597 N N . SER A 1 202 ? 28.432 5.845 -32.319 1.00 86.81 202 SER A N 1
ATOM 1598 C CA . SER A 1 202 ? 27.895 7.172 -32.029 1.00 86.81 202 SER A CA 1
ATOM 1599 C C . SER A 1 202 ? 28.818 7.963 -31.102 1.00 86.81 202 SER A C 1
ATOM 1601 O O . SER A 1 202 ? 29.245 7.489 -30.055 1.00 86.81 202 SER A O 1
ATOM 1603 N N . ASN A 1 203 ? 29.088 9.214 -31.475 1.00 83.62 203 ASN A N 1
ATOM 1604 C CA . ASN A 1 203 ? 29.817 10.185 -30.656 1.00 83.62 203 ASN A CA 1
ATOM 1605 C C . ASN A 1 203 ? 28.867 11.127 -29.893 1.00 83.62 203 ASN A C 1
ATOM 1607 O O . ASN A 1 203 ? 29.270 12.199 -29.437 1.00 83.62 203 ASN A O 1
ATOM 1611 N N . CYS A 1 204 ? 27.583 10.766 -29.799 1.00 79.38 204 CYS A N 1
ATOM 1612 C CA . CYS A 1 204 ? 26.568 11.541 -29.106 1.00 79.38 204 CYS A CA 1
ATOM 1613 C C . CYS A 1 204 ? 26.367 11.023 -27.676 1.00 79.38 204 CYS A C 1
ATOM 1615 O O . CYS A 1 204 ? 25.769 9.976 -27.464 1.00 79.38 204 CYS A O 1
ATOM 1617 N N . MET A 1 205 ? 26.737 11.828 -26.677 1.00 74.62 205 MET A N 1
ATOM 1618 C CA . MET A 1 205 ? 26.549 11.491 -25.253 1.00 74.62 205 MET A CA 1
ATOM 1619 C C . MET A 1 205 ? 25.081 11.514 -24.774 1.00 74.62 205 MET A C 1
ATOM 1621 O O . MET A 1 205 ? 24.821 11.294 -23.598 1.00 74.62 205 MET A O 1
ATOM 1625 N N . LYS A 1 206 ? 24.109 11.819 -25.651 1.00 71.75 206 LYS A N 1
ATOM 1626 C CA . LYS A 1 206 ? 22.673 11.847 -25.304 1.00 71.75 206 LYS A CA 1
ATOM 1627 C C . LYS A 1 206 ? 21.899 10.615 -25.774 1.00 71.75 206 LYS A C 1
ATOM 1629 O O . LYS A 1 206 ? 20.912 10.259 -25.141 1.00 71.75 206 LYS A O 1
ATOM 1634 N N . ARG A 1 207 ? 22.268 10.025 -26.915 1.00 74.88 207 ARG A N 1
ATOM 1635 C CA . ARG A 1 207 ? 21.599 8.859 -27.520 1.00 74.88 207 ARG A CA 1
ATOM 1636 C C . ARG A 1 207 ? 22.616 8.105 -28.374 1.00 74.88 207 ARG A C 1
ATOM 1638 O O . ARG A 1 207 ? 23.280 8.755 -29.175 1.00 74.88 207 ARG A O 1
ATOM 1645 N N . ALA A 1 208 ? 22.678 6.781 -28.263 1.00 84.88 208 ALA A N 1
ATOM 1646 C CA . ALA A 1 208 ? 23.476 5.917 -29.134 1.00 84.88 208 ALA A CA 1
ATOM 1647 C C . ALA A 1 208 ? 22.530 5.171 -30.084 1.00 84.88 208 ALA A C 1
ATOM 1649 O O . ALA A 1 208 ? 21.920 4.177 -29.709 1.00 84.88 208 ALA A O 1
ATOM 1650 N N . VAL A 1 209 ? 22.337 5.711 -31.287 1.00 90.06 209 VAL A N 1
ATOM 1651 C CA . VAL A 1 209 ? 21.397 5.194 -32.289 1.00 90.06 209 VAL A CA 1
ATOM 1652 C C . VAL A 1 209 ? 22.176 4.754 -33.512 1.00 90.06 209 VAL A C 1
ATOM 1654 O O . VAL A 1 209 ? 22.953 5.527 -34.074 1.00 90.06 209 VAL A O 1
ATOM 1657 N N . GLY A 1 210 ? 21.925 3.525 -33.943 1.00 92.44 210 GLY A N 1
ATOM 1658 C CA . GLY A 1 210 ? 22.452 2.957 -35.171 1.00 92.44 210 GLY A CA 1
ATOM 1659 C C . GLY A 1 210 ? 21.324 2.589 -36.119 1.00 92.44 210 GLY A C 1
ATOM 1660 O O . GLY A 1 210 ? 20.181 2.384 -35.717 1.00 92.44 210 GLY A O 1
ATOM 1661 N N . CYS A 1 211 ? 21.645 2.557 -37.400 1.00 94.12 211 CYS A N 1
ATOM 1662 C CA . CYS A 1 211 ? 20.721 2.256 -38.475 1.00 94.12 211 CYS A CA 1
ATOM 1663 C C . CYS A 1 211 ? 21.453 1.438 -39.534 1.00 94.12 211 CYS A C 1
ATOM 1665 O O . CYS A 1 211 ? 22.628 1.674 -39.823 1.00 94.12 211 CYS A O 1
ATOM 1667 N N . VAL A 1 212 ? 20.743 0.491 -40.132 1.00 95.81 212 VAL A N 1
ATOM 1668 C CA . VAL A 1 212 ? 21.212 -0.285 -41.274 1.00 95.81 212 VAL A CA 1
ATOM 1669 C C . VAL A 1 212 ? 20.150 -0.173 -42.351 1.00 95.81 212 VAL A C 1
ATOM 1671 O O . VAL A 1 212 ? 19.004 -0.561 -42.147 1.00 95.81 212 VAL A O 1
ATOM 1674 N N . LEU A 1 213 ? 20.532 0.376 -43.500 1.00 93.94 213 LEU A N 1
ATOM 1675 C CA . LEU A 1 213 ? 19.687 0.412 -44.681 1.00 93.94 213 LEU A CA 1
ATOM 1676 C C . LEU A 1 213 ? 19.970 -0.834 -45.512 1.00 93.94 213 LEU A C 1
ATOM 1678 O O . LEU A 1 213 ? 21.107 -1.070 -45.926 1.00 93.94 213 LEU A O 1
ATOM 1682 N N . VAL A 1 214 ? 18.928 -1.609 -45.776 1.00 94.25 214 VAL A N 1
ATOM 1683 C CA . VAL A 1 214 ? 19.007 -2.887 -46.485 1.00 94.25 214 VAL A CA 1
ATOM 1684 C C . VAL A 1 214 ? 18.050 -2.914 -47.663 1.00 94.25 214 VAL A C 1
ATOM 1686 O O . VAL A 1 214 ? 16.935 -2.409 -47.588 1.00 94.25 214 VAL A O 1
ATOM 1689 N N . ARG A 1 215 ? 18.502 -3.517 -48.762 1.00 92.06 215 ARG A N 1
ATOM 1690 C CA . ARG A 1 215 ? 17.706 -3.793 -49.961 1.00 92.06 215 ARG A CA 1
ATOM 1691 C C . ARG A 1 215 ? 18.102 -5.168 -50.481 1.00 92.06 215 ARG A C 1
ATOM 1693 O O . ARG A 1 215 ? 19.291 -5.459 -50.565 1.00 92.06 215 ARG A O 1
ATOM 1700 N N . ASP A 1 216 ? 17.125 -6.019 -50.781 1.00 90.12 216 ASP A N 1
ATOM 1701 C CA . ASP A 1 216 ? 17.348 -7.373 -51.313 1.00 90.12 216 ASP A CA 1
ATOM 1702 C C . ASP A 1 216 ? 18.347 -8.203 -50.478 1.00 90.12 216 ASP A C 1
ATOM 1704 O O . ASP A 1 216 ? 19.257 -8.840 -51.005 1.00 90.12 216 ASP A O 1
ATOM 1708 N N . LYS A 1 217 ? 18.201 -8.161 -49.142 1.00 89.38 217 LYS A N 1
ATOM 1709 C CA . LYS A 1 217 ? 19.087 -8.816 -48.151 1.00 89.38 217 LYS A CA 1
ATOM 1710 C C . LYS A 1 217 ? 20.553 -8.355 -48.185 1.00 89.38 217 LYS A C 1
ATOM 1712 O O . LYS A 1 217 ? 21.419 -8.971 -47.568 1.00 89.38 217 LYS A O 1
ATOM 1717 N N . ARG A 1 218 ? 20.841 -7.246 -48.863 1.00 88.69 218 ARG A N 1
ATOM 1718 C CA . ARG A 1 218 ? 22.161 -6.625 -48.922 1.00 88.69 218 ARG A CA 1
ATOM 1719 C C . ARG A 1 218 ? 22.161 -5.328 -48.129 1.00 88.69 218 ARG A C 1
ATOM 1721 O O . ARG A 1 218 ? 21.287 -4.480 -48.307 1.00 88.69 218 ARG A O 1
ATOM 1728 N N . VAL A 1 219 ? 23.173 -5.159 -47.282 1.00 94.12 219 VAL A N 1
ATOM 1729 C CA . VAL A 1 219 ? 23.418 -3.890 -46.592 1.00 94.12 219 VAL A CA 1
ATOM 1730 C C . VAL A 1 219 ? 23.852 -2.858 -47.628 1.00 94.12 219 VAL A C 1
ATOM 1732 O O . VAL A 1 219 ? 24.878 -3.019 -48.287 1.00 94.12 219 VAL A O 1
ATOM 1735 N N . ILE A 1 220 ? 23.038 -1.819 -47.791 1.00 95.38 220 ILE A N 1
ATOM 1736 C CA . ILE A 1 220 ? 23.302 -0.682 -48.676 1.00 95.38 220 ILE A CA 1
ATOM 1737 C C . ILE A 1 220 ? 24.149 0.351 -47.947 1.00 95.38 220 ILE A C 1
ATOM 1739 O O . ILE A 1 220 ? 25.100 0.885 -48.509 1.00 95.38 220 ILE A O 1
ATOM 1743 N N . SER A 1 221 ? 23.807 0.631 -46.690 1.00 93.88 221 SER A N 1
ATOM 1744 C CA . SER A 1 221 ? 24.538 1.581 -45.863 1.00 93.88 221 SER A CA 1
ATOM 1745 C C . SER A 1 221 ? 24.312 1.296 -44.384 1.00 93.88 221 SER A C 1
ATOM 1747 O O . SER A 1 221 ? 23.272 0.769 -43.992 1.00 93.88 221 SER A O 1
ATOM 1749 N N . THR A 1 222 ? 25.276 1.684 -43.560 1.00 94.44 222 THR A N 1
ATOM 1750 C CA . THR A 1 222 ? 25.142 1.728 -42.104 1.00 94.44 222 THR A CA 1
ATOM 1751 C C . THR A 1 222 ? 25.290 3.170 -41.653 1.00 94.44 222 THR A C 1
ATOM 1753 O O . THR A 1 222 ? 26.165 3.886 -42.141 1.00 94.44 222 THR A O 1
ATOM 1756 N N . GLY A 1 223 ? 24.470 3.594 -40.704 1.00 90.88 223 GLY A N 1
ATOM 1757 C CA . GLY A 1 223 ? 24.498 4.937 -40.152 1.00 90.88 223 GLY A CA 1
ATOM 1758 C C . GLY A 1 223 ? 24.438 4.909 -38.637 1.00 90.88 223 GLY A C 1
ATOM 1759 O O . GLY A 1 223 ? 23.972 3.951 -38.029 1.00 90.88 223 GLY A O 1
ATOM 1760 N N . TYR A 1 224 ? 24.894 5.990 -38.029 1.00 90.69 224 TYR A N 1
ATOM 1761 C CA . TYR A 1 224 ? 24.703 6.246 -36.614 1.00 90.69 224 TYR A CA 1
ATOM 1762 C C . TYR A 1 224 ? 24.494 7.737 -36.401 1.00 90.69 224 TYR A C 1
ATOM 1764 O O . TYR A 1 224 ? 24.907 8.566 -37.218 1.00 90.69 224 TYR A O 1
ATOM 1772 N N . ASN A 1 225 ? 23.829 8.098 -35.312 1.00 86.94 225 ASN A N 1
ATOM 1773 C CA . ASN A 1 225 ? 23.651 9.499 -34.967 1.00 86.94 225 ASN A CA 1
ATOM 1774 C C . ASN A 1 225 ? 24.962 10.079 -34.413 1.00 86.94 225 ASN A C 1
ATOM 1776 O O . ASN A 1 225 ? 25.652 9.460 -33.608 1.00 86.94 225 ASN A O 1
ATOM 1780 N N . GLY A 1 226 ? 25.302 11.300 -34.805 1.00 79.06 226 GLY A N 1
ATOM 1781 C CA . GLY A 1 226 ? 26.521 11.961 -34.357 1.00 79.06 226 GLY A CA 1
ATOM 1782 C C . GLY A 1 226 ? 26.611 13.382 -34.885 1.00 79.06 226 GLY A C 1
ATOM 1783 O O . GLY A 1 226 ? 25.700 13.858 -35.569 1.00 79.06 226 GLY A O 1
ATOM 1784 N N . THR A 1 227 ? 27.691 14.085 -34.561 1.00 76.06 227 THR A N 1
ATOM 1785 C CA . THR A 1 227 ? 27.939 15.387 -35.188 1.00 76.06 227 THR A CA 1
ATOM 1786 C C . THR A 1 227 ? 28.384 15.217 -36.643 1.00 76.06 227 THR A C 1
ATOM 1788 O O . THR A 1 227 ? 29.153 14.300 -36.947 1.00 76.06 227 THR A O 1
ATOM 1791 N N . PRO A 1 228 ? 27.934 16.101 -37.555 1.00 77.38 228 PRO A N 1
ATOM 1792 C CA . PRO A 1 228 ? 28.434 16.136 -38.923 1.00 77.38 228 PRO A CA 1
ATOM 1793 C C . PRO A 1 228 ? 29.960 16.262 -38.976 1.00 77.38 228 PRO A C 1
ATOM 1795 O O . PRO A 1 228 ? 30.586 16.841 -38.082 1.00 77.38 228 PRO A O 1
ATOM 1798 N N . ARG A 1 229 ? 30.561 15.741 -40.050 1.00 76.31 229 ARG A N 1
ATOM 1799 C CA . ARG A 1 229 ? 32.009 15.844 -40.281 1.00 76.31 229 ARG A CA 1
ATOM 1800 C C . ARG A 1 229 ? 32.457 17.309 -40.259 1.00 76.31 229 ARG A C 1
ATOM 1802 O O . ARG A 1 229 ? 31.778 18.174 -40.802 1.00 76.31 229 ARG A O 1
ATOM 1809 N N . GLY A 1 230 ? 33.606 17.567 -39.634 1.00 74.19 230 GLY A N 1
ATOM 1810 C CA . GLY A 1 230 ? 34.166 18.916 -39.483 1.00 74.19 230 GLY A CA 1
ATOM 1811 C C . GLY A 1 230 ? 33.614 19.715 -38.297 1.00 74.19 230 GLY A C 1
ATOM 1812 O O . GLY A 1 230 ? 34.005 20.864 -38.112 1.00 74.19 230 GLY A O 1
ATOM 1813 N N . ILE A 1 231 ? 32.732 19.132 -37.475 1.00 75.62 231 ILE A N 1
ATOM 1814 C CA . ILE A 1 231 ? 32.189 19.771 -36.269 1.00 75.62 231 ILE A CA 1
ATOM 1815 C C . ILE A 1 231 ? 32.642 19.004 -35.026 1.00 75.62 231 ILE A C 1
ATOM 1817 O O . ILE A 1 231 ? 32.449 17.790 -34.938 1.00 75.62 231 ILE A O 1
ATOM 1821 N N . LYS A 1 232 ? 33.175 19.749 -34.046 1.00 79.38 232 LYS A N 1
ATOM 1822 C CA . LYS A 1 232 ? 33.604 19.243 -32.735 1.00 79.38 232 LYS A CA 1
ATOM 1823 C C . LYS A 1 232 ? 32.508 18.377 -32.111 1.00 79.38 232 LYS A C 1
ATOM 1825 O O . LYS A 1 232 ? 31.389 18.850 -31.872 1.00 79.38 232 LYS A O 1
ATOM 1830 N N . ASN A 1 233 ? 32.820 17.101 -31.912 1.00 82.50 233 ASN A N 1
ATOM 1831 C CA . ASN A 1 233 ? 31.876 16.124 -31.381 1.00 82.50 233 ASN A CA 1
ATOM 1832 C C . ASN A 1 233 ? 31.863 16.128 -29.843 1.00 82.50 233 ASN A C 1
ATOM 1834 O O . ASN A 1 233 ? 32.633 16.846 -29.205 1.00 82.50 233 ASN A O 1
ATOM 1838 N N . CYS A 1 234 ? 30.952 15.372 -29.220 1.00 79.50 234 CYS A N 1
ATOM 1839 C CA . CYS A 1 234 ? 30.858 15.382 -27.758 1.00 79.50 234 CYS A CA 1
ATOM 1840 C C . CYS A 1 234 ? 32.086 14.760 -27.078 1.00 79.50 234 CYS A C 1
ATOM 1842 O O . CYS A 1 234 ? 32.464 15.244 -26.014 1.00 79.50 234 CYS A O 1
ATOM 1844 N N . ASN A 1 235 ? 32.738 13.781 -27.710 1.00 78.81 235 ASN A N 1
ATOM 1845 C CA . ASN A 1 235 ? 33.942 13.130 -27.183 1.00 78.81 235 ASN A CA 1
ATOM 1846 C C . ASN A 1 235 ? 35.179 14.042 -27.256 1.00 78.81 235 ASN A C 1
ATOM 1848 O O . ASN A 1 235 ? 36.117 13.872 -26.489 1.00 78.81 235 ASN A O 1
ATOM 1852 N N . GLU A 1 236 ? 35.170 15.044 -28.136 1.00 79.06 236 GLU A N 1
ATOM 1853 C CA . GLU A 1 236 ? 36.270 15.998 -28.333 1.00 79.06 236 GLU A CA 1
ATOM 1854 C C . GLU A 1 236 ? 36.116 17.288 -27.513 1.00 79.06 236 GLU A C 1
ATOM 1856 O O . GLU A 1 236 ? 36.856 18.247 -27.720 1.00 79.06 236 GLU A O 1
ATOM 1861 N N . GLY A 1 237 ? 35.165 17.345 -26.574 1.00 70.88 237 GLY A N 1
ATOM 1862 C CA . GLY A 1 237 ? 34.947 18.501 -25.696 1.00 70.88 237 GLY A CA 1
ATOM 1863 C C . GLY A 1 237 ? 33.660 19.275 -25.986 1.00 70.88 237 GLY A C 1
ATOM 1864 O O . GLY A 1 237 ? 33.658 20.505 -25.901 1.00 70.88 237 GLY A O 1
ATOM 1865 N N . GLY A 1 238 ? 32.590 18.550 -26.335 1.00 72.56 238 GLY A N 1
ATOM 1866 C CA . GLY A 1 238 ? 31.226 19.068 -26.464 1.00 72.56 238 GLY A CA 1
ATOM 1867 C C . GLY A 1 238 ? 30.898 19.665 -27.837 1.00 72.56 238 GLY A C 1
ATOM 1868 O O . GLY A 1 238 ? 31.653 20.459 -28.393 1.00 72.56 238 GLY A O 1
ATOM 1869 N N . CYS A 1 239 ? 29.723 19.323 -28.375 1.00 78.25 239 CYS A N 1
ATOM 1870 C CA . CYS A 1 239 ? 29.203 19.936 -29.600 1.00 78.25 239 CYS A CA 1
ATOM 1871 C C . CYS A 1 239 ? 28.352 21.179 -29.297 1.00 78.25 239 CYS A C 1
ATOM 1873 O O . CYS A 1 239 ? 27.740 21.261 -28.232 1.00 78.25 239 CYS A O 1
ATOM 1875 N N . LYS A 1 240 ? 28.212 22.102 -30.265 1.00 68.88 240 LYS A N 1
ATOM 1876 C CA . LYS A 1 240 ? 27.417 23.344 -30.117 1.00 68.88 240 LYS A CA 1
ATOM 1877 C C . LYS A 1 240 ? 26.000 23.109 -29.576 1.00 68.88 240 LYS A C 1
ATOM 1879 O O . LYS A 1 240 ? 25.501 23.926 -28.813 1.00 68.88 240 LYS A O 1
ATOM 1884 N N . ARG A 1 241 ? 25.369 21.979 -29.917 1.00 68.88 241 ARG A N 1
ATOM 1885 C CA . ARG A 1 241 ? 24.035 21.599 -29.417 1.00 68.88 241 ARG A CA 1
ATOM 1886 C C . ARG A 1 241 ? 24.021 21.315 -27.907 1.00 68.88 241 ARG A C 1
ATOM 1888 O O . ARG A 1 241 ? 23.009 21.548 -27.259 1.00 68.88 241 ARG A O 1
ATOM 1895 N N . CYS A 1 242 ? 25.124 20.823 -27.346 1.00 66.19 242 CYS A N 1
ATOM 1896 C CA . CYS A 1 242 ? 25.298 20.662 -25.902 1.00 66.19 242 CYS A CA 1
ATOM 1897 C C . CYS A 1 242 ? 25.763 21.971 -25.236 1.00 66.19 242 CYS A C 1
ATOM 1899 O O . CYS A 1 242 ? 25.313 22.275 -24.136 1.00 66.19 242 CYS A O 1
ATOM 1901 N N . THR A 1 243 ? 26.602 22.773 -25.906 1.00 64.19 243 THR A N 1
ATOM 1902 C CA . THR A 1 243 ? 27.179 24.016 -25.354 1.00 64.19 243 THR A CA 1
ATOM 1903 C C . THR A 1 243 ? 26.192 25.193 -25.306 1.00 64.19 243 THR A C 1
ATOM 1905 O O . THR A 1 243 ? 26.205 25.957 -24.344 1.00 64.19 243 THR A O 1
ATOM 1908 N N . LEU A 1 244 ? 25.292 25.328 -26.289 1.00 57.06 244 LEU A N 1
ATOM 1909 C CA . LEU A 1 244 ? 24.263 26.387 -26.325 1.00 57.06 244 LEU A CA 1
ATOM 1910 C C . LEU A 1 244 ? 23.270 26.294 -25.155 1.00 57.06 244 LEU A C 1
ATOM 1912 O O . LEU A 1 244 ? 22.774 27.315 -24.684 1.00 57.06 244 LEU A O 1
ATOM 1916 N N . ASN A 1 245 ? 23.030 25.089 -24.633 1.00 52.59 245 ASN A N 1
ATOM 1917 C CA . ASN A 1 245 ? 22.207 24.906 -23.436 1.00 52.59 245 ASN A CA 1
ATOM 1918 C C . ASN A 1 245 ? 22.935 25.309 -22.143 1.00 52.59 245 ASN A C 1
ATOM 1920 O O . ASN A 1 245 ? 22.268 25.712 -21.196 1.00 52.59 245 ASN A O 1
ATOM 1924 N N . MET A 1 246 ? 24.274 25.262 -22.099 1.00 49.03 246 MET A N 1
ATOM 1925 C CA . MET A 1 246 ? 25.042 25.724 -20.931 1.00 49.03 246 MET A CA 1
ATOM 1926 C C . MET A 1 246 ? 25.076 27.257 -20.837 1.00 49.03 246 MET A C 1
ATOM 1928 O O . MET A 1 246 ? 24.963 27.799 -19.744 1.00 49.03 246 MET A O 1
ATOM 1932 N N . GLN A 1 247 ? 25.159 27.971 -21.967 1.00 42.03 247 GLN A N 1
ATOM 1933 C CA . GLN A 1 247 ? 25.189 29.445 -21.978 1.00 42.03 247 GLN A CA 1
ATOM 1934 C C . GLN A 1 247 ? 23.859 30.093 -21.554 1.00 42.03 247 GLN A C 1
ATOM 1936 O O . GLN A 1 247 ? 23.863 31.191 -21.002 1.00 42.03 247 GLN A O 1
ATOM 1941 N N . ARG A 1 248 ? 22.721 29.406 -21.735 1.00 42.75 248 ARG A N 1
ATOM 1942 C CA . ARG A 1 248 ? 21.423 29.861 -21.201 1.00 42.75 248 ARG A CA 1
ATOM 1943 C C . ARG A 1 248 ? 21.331 29.783 -19.672 1.00 42.75 248 ARG A C 1
ATOM 1945 O O . ARG A 1 248 ? 20.518 30.493 -19.098 1.00 42.75 248 ARG A O 1
ATOM 1952 N N . GLN A 1 249 ? 22.160 28.973 -19.009 1.00 45.34 249 GLN A N 1
ATOM 1953 C CA . GLN A 1 249 ? 22.146 28.822 -17.547 1.00 45.34 249 GLN A CA 1
ATOM 1954 C C . GLN A 1 249 ? 23.050 29.828 -16.811 1.00 45.34 249 GLN A C 1
ATOM 1956 O O . GLN A 1 249 ? 22.928 29.986 -15.598 1.00 45.34 249 GLN A O 1
ATOM 1961 N N . THR A 1 250 ? 23.960 30.516 -17.510 1.00 38.94 250 THR A N 1
ATOM 1962 C CA . THR A 1 250 ? 24.979 31.384 -16.886 1.00 38.94 250 THR A CA 1
ATOM 1963 C C . THR A 1 250 ? 24.618 32.871 -16.833 1.00 38.94 250 THR A C 1
ATOM 1965 O O . THR A 1 250 ? 25.310 33.621 -16.154 1.00 38.94 250 THR A O 1
ATOM 1968 N N . ALA A 1 251 ? 23.557 33.317 -17.515 1.00 33.97 251 ALA A N 1
ATOM 1969 C CA . ALA A 1 251 ? 23.202 34.739 -17.614 1.00 33.97 251 ALA A CA 1
ATOM 1970 C C . ALA A 1 251 ? 22.417 35.301 -16.406 1.00 33.97 251 ALA A C 1
ATOM 1972 O O . ALA A 1 251 ? 22.240 36.510 -16.321 1.00 33.97 251 ALA A O 1
ATOM 1973 N N . ASP A 1 252 ? 21.982 34.458 -15.463 1.00 38.66 252 ASP A N 1
ATOM 1974 C CA . ASP A 1 252 ? 21.006 34.835 -14.422 1.00 38.66 252 ASP A CA 1
ATOM 1975 C C . ASP A 1 252 ? 21.617 34.995 -13.010 1.00 38.66 252 ASP A C 1
ATOM 1977 O O . ASP A 1 252 ? 20.942 34.873 -11.991 1.00 38.66 252 ASP A O 1
ATOM 1981 N N . LYS A 1 253 ? 22.939 35.212 -12.912 1.00 38.69 253 LYS A N 1
ATOM 1982 C CA . LYS A 1 253 ? 23.678 35.213 -11.632 1.00 38.69 253 LYS A CA 1
ATOM 1983 C C . LYS A 1 253 ? 24.488 36.488 -11.388 1.00 38.69 253 LYS A C 1
ATOM 1985 O O . LYS A 1 253 ? 25.700 36.418 -11.217 1.00 38.69 253 LYS A O 1
ATOM 1990 N N . THR A 1 254 ? 23.839 37.646 -11.291 1.00 35.50 254 THR A N 1
ATOM 1991 C CA . THR A 1 254 ? 24.465 38.843 -10.691 1.00 35.50 254 THR A CA 1
ATOM 1992 C C . THR A 1 254 ? 23.447 39.688 -9.926 1.00 35.50 254 THR A C 1
ATOM 1994 O O . THR A 1 254 ? 23.001 40.734 -10.392 1.00 35.50 254 THR A O 1
ATOM 1997 N N . THR A 1 255 ? 23.071 39.260 -8.722 1.00 33.59 255 THR A N 1
ATOM 1998 C CA . THR A 1 255 ? 22.528 40.165 -7.692 1.00 33.59 255 THR A CA 1
ATOM 1999 C C . THR A 1 255 ? 22.821 39.573 -6.308 1.00 33.59 255 THR A C 1
ATOM 2001 O O . THR A 1 255 ? 22.742 38.352 -6.154 1.00 33.59 255 THR A O 1
ATOM 2004 N N . PRO A 1 256 ? 23.213 40.370 -5.296 1.00 35.53 256 PRO A N 1
ATOM 2005 C CA . PRO A 1 256 ? 23.596 39.832 -3.995 1.00 35.53 256 PRO A CA 1
ATOM 2006 C C . PRO A 1 256 ? 22.365 39.270 -3.275 1.00 35.53 256 PRO A C 1
ATOM 2008 O O . PRO A 1 256 ? 21.413 39.995 -2.988 1.00 35.53 256 PRO A O 1
ATOM 2011 N N . VAL A 1 257 ? 22.384 37.970 -2.978 1.00 43.25 257 VAL A N 1
ATOM 2012 C CA . VAL A 1 257 ? 21.276 37.264 -2.324 1.00 43.25 257 VAL A CA 1
ATOM 2013 C C . VAL A 1 257 ? 21.335 37.507 -0.817 1.00 43.25 257 VAL A C 1
ATOM 2015 O O . VAL A 1 257 ? 22.190 36.972 -0.112 1.00 43.25 257 VAL A O 1
ATOM 2018 N N . VAL A 1 258 ? 20.398 38.302 -0.303 1.00 44.84 258 VAL A N 1
ATOM 2019 C CA . VAL A 1 258 ? 20.082 38.312 1.131 1.00 44.84 258 VAL A CA 1
ATOM 2020 C C . VAL A 1 258 ? 19.370 36.989 1.453 1.00 44.84 258 VAL A C 1
ATOM 2022 O O . VAL A 1 258 ? 18.469 36.607 0.707 1.00 44.84 258 VAL A O 1
ATOM 2025 N N . PRO A 1 259 ? 19.723 36.267 2.535 1.00 49.69 259 PRO A N 1
ATOM 2026 C CA . PRO A 1 259 ? 19.091 34.991 2.859 1.00 49.69 259 PRO A CA 1
ATOM 2027 C C . PRO A 1 259 ? 17.564 35.120 2.937 1.00 49.69 259 PRO A C 1
ATOM 2029 O O . PRO A 1 259 ? 17.055 35.903 3.743 1.00 49.69 259 PRO A O 1
ATOM 2032 N N . LEU A 1 260 ? 16.839 34.317 2.150 1.00 47.41 260 LEU A N 1
ATOM 2033 C CA . LEU A 1 260 ? 15.370 34.326 2.056 1.00 47.41 260 LEU A CA 1
ATOM 2034 C C . LEU A 1 260 ? 14.705 34.196 3.437 1.00 47.41 260 LEU A C 1
ATOM 2036 O O . LEU A 1 260 ? 13.705 34.837 3.728 1.00 47.41 260 LEU A O 1
ATOM 2040 N N . ARG A 1 261 ? 15.328 33.449 4.355 1.00 50.28 261 ARG A N 1
ATOM 2041 C CA . ARG A 1 261 ? 14.882 33.315 5.749 1.00 50.28 261 ARG A CA 1
ATOM 2042 C C . ARG A 1 261 ? 14.926 34.631 6.534 1.00 50.28 261 ARG A C 1
ATOM 2044 O O . ARG A 1 261 ? 14.104 34.821 7.419 1.00 50.28 261 ARG A O 1
ATOM 2051 N N . LYS A 1 262 ? 15.875 35.526 6.243 1.00 52.31 262 LYS A N 1
ATOM 2052 C CA . LYS A 1 262 ? 15.997 36.849 6.877 1.00 52.31 262 LYS A CA 1
ATOM 2053 C C . LYS A 1 262 ? 14.989 37.830 6.274 1.00 52.31 262 LYS A C 1
ATOM 2055 O O . LYS A 1 262 ? 14.295 38.497 7.030 1.00 52.31 262 LYS A O 1
ATOM 2060 N N . GLN A 1 263 ? 14.813 37.805 4.950 1.00 54.62 263 GLN A N 1
ATOM 2061 C CA . GLN A 1 263 ? 13.773 38.576 4.255 1.00 54.62 263 GLN A CA 1
ATOM 2062 C C . GLN A 1 263 ? 12.364 38.197 4.735 1.00 54.62 263 GLN A C 1
ATOM 2064 O O . GLN A 1 263 ? 11.616 39.069 5.159 1.00 54.62 263 GLN A O 1
ATOM 2069 N N . LEU A 1 264 ? 12.048 36.899 4.809 1.00 55.50 264 LEU A N 1
ATOM 2070 C CA . LEU A 1 264 ? 10.759 36.395 5.299 1.00 55.50 264 LEU A CA 1
ATOM 2071 C C . LEU A 1 264 ? 10.511 36.726 6.780 1.00 55.50 264 LEU A C 1
ATOM 2073 O O . LEU A 1 264 ? 9.375 36.962 7.188 1.00 55.50 264 LEU A O 1
ATOM 2077 N N . LYS A 1 265 ? 11.566 36.758 7.606 1.00 60.41 265 LYS A N 1
ATOM 2078 C CA . LYS A 1 265 ? 11.462 37.085 9.037 1.00 60.41 265 LYS A CA 1
ATOM 2079 C C . LYS A 1 265 ? 11.257 38.585 9.259 1.00 60.41 265 LYS A C 1
ATOM 2081 O O . LYS A 1 265 ? 10.482 38.957 10.139 1.00 60.41 265 LYS A O 1
ATOM 2086 N N . ASP A 1 266 ? 11.890 39.423 8.443 1.00 58.75 266 ASP A N 1
ATOM 2087 C CA . ASP A 1 266 ? 11.729 40.878 8.477 1.00 58.75 266 ASP A CA 1
ATOM 2088 C C . ASP A 1 266 ? 10.387 41.315 7.847 1.00 58.75 266 ASP A C 1
ATOM 2090 O O . ASP A 1 266 ? 9.719 42.195 8.393 1.00 58.75 266 ASP A O 1
ATOM 2094 N N . GLU A 1 267 ? 9.906 40.632 6.799 1.00 60.41 267 GLU A N 1
ATOM 2095 C CA . GLU A 1 267 ? 8.561 40.809 6.219 1.00 60.41 267 GLU A CA 1
ATOM 2096 C C . GLU A 1 267 ? 7.444 40.355 7.164 1.00 60.41 267 GLU A C 1
ATOM 2098 O O . GLU A 1 267 ? 6.444 41.055 7.314 1.00 60.41 267 GLU A O 1
ATOM 2103 N N . ALA A 1 268 ? 7.615 39.232 7.868 1.00 59.28 268 ALA A N 1
ATOM 2104 C CA . ALA A 1 268 ? 6.669 38.792 8.895 1.00 59.28 268 ALA A CA 1
ATOM 2105 C C . ALA A 1 268 ? 6.627 39.756 10.094 1.00 59.28 268 ALA A C 1
ATOM 2107 O O . ALA A 1 268 ? 5.570 39.960 10.700 1.00 59.28 268 ALA A O 1
ATOM 2108 N N . LYS A 1 269 ? 7.765 40.382 10.430 1.00 57.84 269 LYS A N 1
ATOM 2109 C CA . LYS A 1 269 ? 7.863 41.393 11.493 1.00 57.84 269 LYS A CA 1
ATOM 2110 C C . LYS A 1 269 ? 7.197 42.711 11.082 1.00 57.84 269 LYS A C 1
ATOM 2112 O O . LYS A 1 269 ? 6.510 43.301 11.912 1.00 57.84 269 LYS A O 1
ATOM 2117 N N . LYS A 1 270 ? 7.319 43.115 9.810 1.00 50.78 270 LYS A N 1
ATOM 2118 C CA . LYS A 1 270 ? 6.576 44.241 9.213 1.00 50.78 270 LYS A CA 1
ATOM 2119 C C . LYS A 1 270 ? 5.070 43.971 9.153 1.00 50.78 270 LYS A C 1
ATOM 2121 O O . LYS A 1 270 ? 4.309 44.742 9.717 1.00 50.78 270 LYS A O 1
ATOM 2126 N N . ARG A 1 271 ? 4.636 42.813 8.638 1.00 56.50 271 ARG A N 1
ATOM 2127 C CA . ARG A 1 271 ? 3.208 42.438 8.572 1.00 56.50 271 ARG A CA 1
ATOM 2128 C C . ARG A 1 271 ? 2.541 42.370 9.948 1.00 56.50 271 ARG A C 1
ATOM 2130 O O . ARG A 1 271 ? 1.385 42.755 10.078 1.00 56.50 271 ARG A O 1
ATOM 2137 N N . ARG A 1 272 ? 3.253 41.941 11.001 1.00 55.16 272 ARG A N 1
ATOM 2138 C CA . ARG A 1 272 ? 2.747 41.992 12.391 1.00 55.16 272 ARG A CA 1
ATOM 2139 C C . ARG A 1 272 ? 2.598 43.414 12.941 1.00 55.16 272 ARG A C 1
ATOM 2141 O O . ARG A 1 272 ? 1.744 43.623 13.800 1.00 55.16 272 ARG A O 1
ATOM 2148 N N . LEU A 1 273 ? 3.417 44.361 12.482 1.00 50.56 273 LEU A N 1
ATOM 2149 C CA . LEU A 1 273 ? 3.289 45.781 12.826 1.00 50.56 273 LEU A CA 1
ATOM 2150 C C . LEU A 1 273 ? 2.137 46.428 12.041 1.00 50.56 273 LEU A C 1
ATOM 2152 O O . LEU A 1 273 ? 1.343 47.146 12.642 1.00 50.56 273 LEU A O 1
ATOM 2156 N N . ASP A 1 274 ? 1.963 46.061 10.771 1.00 46.62 274 ASP A N 1
ATOM 2157 C CA . ASP A 1 274 ? 0.876 46.552 9.912 1.00 46.62 274 ASP A CA 1
ATOM 2158 C C . ASP A 1 274 ? -0.497 45.986 10.330 1.00 46.62 274 ASP A C 1
ATOM 2160 O O . ASP A 1 274 ? -1.494 46.693 10.314 1.00 46.62 274 ASP A O 1
ATOM 2164 N N . THR A 1 275 ? -0.561 44.748 10.840 1.00 48.28 275 THR A N 1
ATOM 2165 C CA . THR A 1 275 ? -1.810 44.166 11.392 1.00 48.28 275 THR A CA 1
ATOM 2166 C C . THR A 1 275 ? -2.237 44.839 12.711 1.00 48.28 275 THR A C 1
ATOM 2168 O O . THR A 1 275 ? -3.402 44.769 13.099 1.00 48.28 275 THR A O 1
ATOM 2171 N N . LYS A 1 276 ? -1.311 45.510 13.416 1.00 48.34 276 LYS A N 1
ATOM 2172 C CA . LYS A 1 276 ? -1.605 46.323 14.613 1.00 48.34 276 LYS A CA 1
ATOM 2173 C C . LYS A 1 276 ? -2.032 47.758 14.273 1.00 48.34 276 LYS A C 1
ATOM 2175 O O . LYS A 1 276 ? -2.625 48.412 15.127 1.00 48.34 276 LYS A O 1
ATOM 2180 N N . ALA A 1 277 ? -1.760 48.230 13.058 1.00 42.19 277 ALA A N 1
ATOM 2181 C CA . ALA A 1 277 ? -2.153 49.541 12.550 1.00 42.19 277 ALA A CA 1
ATOM 2182 C C . ALA A 1 277 ? -3.308 49.363 11.548 1.00 42.19 277 ALA A C 1
ATOM 2184 O O . ALA A 1 277 ? -3.102 49.285 10.345 1.00 42.19 277 ALA A O 1
ATOM 2185 N N . GLY A 1 278 ? -4.518 49.224 12.098 1.00 47.34 278 GLY A N 1
ATOM 2186 C CA . GLY A 1 278 ? -5.767 48.845 11.431 1.00 47.34 278 GLY A CA 1
ATOM 2187 C C . GLY A 1 278 ? -5.903 49.152 9.936 1.00 47.34 278 GLY A C 1
ATOM 2188 O O . GLY A 1 278 ? -6.014 50.308 9.541 1.00 47.34 278 GLY A O 1
ATOM 2189 N N . ILE A 1 279 ? -6.040 48.085 9.143 1.00 37.34 279 ILE A N 1
ATOM 2190 C CA . ILE A 1 279 ? -6.684 48.091 7.826 1.00 37.34 279 ILE A CA 1
ATOM 2191 C C . ILE A 1 279 ? -7.585 46.848 7.739 1.00 37.34 279 ILE A C 1
ATOM 2193 O O . ILE A 1 279 ? -7.218 45.746 8.145 1.00 37.34 279 ILE A O 1
ATOM 2197 N N . SER A 1 280 ? -8.810 47.087 7.284 1.00 33.22 280 SER A N 1
ATOM 2198 C CA . SER A 1 280 ? -9.971 46.199 7.199 1.00 33.22 280 SER A CA 1
ATOM 2199 C C . SER A 1 280 ? -9.736 44.883 6.443 1.00 33.22 280 SER A C 1
ATOM 2201 O O . SER A 1 280 ? -9.076 44.863 5.407 1.00 33.22 280 SER A O 1
ATOM 2203 N N . LYS A 1 281 ? -10.364 43.802 6.935 1.00 28.41 281 LYS A N 1
ATOM 2204 C CA . LYS A 1 281 ? -10.500 42.494 6.262 1.00 28.41 281 LYS A CA 1
ATOM 2205 C C . LYS A 1 281 ? -10.973 42.654 4.804 1.00 28.41 281 LYS A C 1
ATOM 2207 O O . LYS A 1 281 ? -11.987 43.326 4.610 1.00 28.41 281 LYS A O 1
ATOM 2212 N N . PRO A 1 282 ? -10.355 41.983 3.814 1.00 30.72 282 PRO A N 1
ATOM 2213 C CA . PRO A 1 282 ? -11.015 41.751 2.542 1.00 30.72 282 PRO A CA 1
ATOM 2214 C C . PRO A 1 282 ? -12.069 40.647 2.703 1.00 30.72 282 PRO A C 1
ATOM 2216 O O . PRO A 1 282 ? -11.902 39.688 3.461 1.00 30.72 282 PRO A O 1
ATOM 2219 N N . SER A 1 283 ? -13.190 40.871 2.032 1.00 32.59 283 SER A N 1
ATOM 2220 C CA . SER A 1 283 ? -14.398 40.058 1.984 1.00 32.59 283 SER A CA 1
ATOM 2221 C C . SER A 1 283 ? -14.195 38.704 1.295 1.00 32.59 283 SER A C 1
ATOM 2223 O O . SER A 1 283 ? -13.291 38.514 0.492 1.00 32.59 283 SER A O 1
ATOM 2225 N N . SER A 1 284 ? -15.094 37.784 1.624 1.00 36.59 284 SER A N 1
ATOM 2226 C CA . SER A 1 284 ? -15.284 36.428 1.109 1.00 36.59 284 SER A CA 1
ATOM 2227 C C . SER A 1 284 ? -15.303 36.303 -0.428 1.00 36.59 284 SER A C 1
ATOM 2229 O O . SER A 1 284 ? -16.358 36.445 -1.041 1.00 36.59 284 SER A O 1
ATOM 2231 N N . GLU A 1 285 ? -14.169 35.955 -1.035 1.00 36.19 285 GLU A N 1
ATOM 2232 C CA . GLU A 1 285 ? -14.050 35.512 -2.443 1.00 36.19 285 GLU A CA 1
ATOM 2233 C C . GLU A 1 285 ? -13.833 33.982 -2.571 1.00 36.19 285 GLU A C 1
ATOM 2235 O O . GLU A 1 285 ? -13.313 33.491 -3.569 1.00 36.19 285 GLU A O 1
ATOM 2240 N N . GLU A 1 286 ? -14.198 33.187 -1.558 1.00 42.44 286 GLU A N 1
ATOM 2241 C CA . GLU A 1 286 ? -13.750 31.784 -1.457 1.00 42.44 286 GLU A CA 1
ATOM 2242 C C . GLU A 1 286 ? -14.560 30.730 -2.237 1.00 42.44 286 GLU A C 1
ATOM 2244 O O . GLU A 1 286 ? -14.114 29.590 -2.319 1.00 42.44 286 GLU A O 1
ATOM 2249 N N . ASN A 1 287 ? -15.678 31.056 -2.892 1.00 46.00 287 ASN A N 1
ATOM 2250 C CA . ASN A 1 287 ? -16.399 30.089 -3.734 1.00 46.00 287 ASN A CA 1
ATOM 2251 C C . ASN A 1 287 ? -17.034 30.771 -4.951 1.00 46.00 287 ASN A C 1
ATOM 2253 O O . ASN A 1 287 ? -18.098 31.376 -4.843 1.00 46.00 287 ASN A O 1
ATOM 2257 N N . LEU A 1 288 ? -16.385 30.660 -6.115 1.00 51.81 288 LEU A N 1
ATOM 2258 C CA . LEU A 1 288 ? -17.032 30.944 -7.399 1.00 51.81 288 LEU A CA 1
ATOM 2259 C C . LEU A 1 288 ? -18.234 29.988 -7.570 1.00 51.81 288 LEU A C 1
ATOM 2261 O O . LEU A 1 288 ? -18.085 28.803 -7.253 1.00 51.81 288 LEU A O 1
ATOM 2265 N N . PRO A 1 289 ? -19.402 30.459 -8.045 1.00 51.59 289 PRO A N 1
ATOM 2266 C CA . PRO A 1 289 ? -20.570 29.604 -8.245 1.00 51.59 289 PRO A CA 1
ATOM 2267 C C . PRO A 1 289 ? -20.258 28.447 -9.208 1.00 51.59 289 PRO A C 1
ATOM 2269 O O . PRO A 1 289 ? -19.827 28.663 -10.337 1.00 51.59 289 PRO A O 1
ATOM 2272 N N . LEU A 1 290 ? -20.487 27.208 -8.760 1.00 62.25 290 LEU A N 1
ATOM 2273 C CA . LEU A 1 290 ? -20.317 25.977 -9.553 1.00 62.25 290 LEU A CA 1
ATOM 2274 C C . LEU A 1 290 ? -21.532 25.663 -10.443 1.00 62.25 290 LEU A C 1
ATOM 2276 O O . LEU A 1 290 ? -21.627 24.564 -10.987 1.00 62.25 290 LEU A O 1
ATOM 2280 N N . GLU A 1 291 ? -22.487 26.586 -10.563 1.00 70.38 291 GLU A N 1
ATOM 2281 C CA . GLU A 1 291 ? -23.744 26.337 -11.278 1.00 70.38 291 GLU A CA 1
ATOM 2282 C C . GLU A 1 291 ? -23.490 26.016 -12.759 1.00 70.38 291 GLU A C 1
ATOM 2284 O O . GLU A 1 291 ? -24.057 25.058 -13.278 1.00 70.38 291 GLU A O 1
ATOM 2289 N N . ASP A 1 292 ? -22.531 26.702 -13.391 1.00 84.19 292 ASP A N 1
ATOM 2290 C CA . ASP A 1 292 ? -22.172 26.484 -14.800 1.00 84.19 292 ASP A CA 1
ATOM 2291 C C . ASP A 1 292 ? -21.036 25.467 -15.011 1.00 84.19 292 ASP A C 1
ATOM 2293 O O . ASP A 1 292 ? -20.805 25.008 -16.136 1.00 84.19 292 ASP A O 1
ATOM 2297 N N . TRP A 1 293 ? -20.313 25.101 -13.947 1.00 89.31 293 TRP A N 1
ATOM 2298 C CA . TRP A 1 293 ? -19.070 24.330 -14.020 1.00 89.31 293 TRP A CA 1
ATOM 2299 C C . TRP A 1 293 ? -19.174 22.984 -13.301 1.00 89.31 293 TRP A C 1
ATOM 2301 O O . TRP A 1 293 ? -19.682 22.867 -12.188 1.00 89.31 293 TRP A O 1
ATOM 2311 N N . GLU A 1 294 ? -18.618 21.953 -13.920 1.00 89.94 294 GLU A N 1
ATOM 2312 C CA . GLU A 1 294 ? -18.415 20.647 -13.314 1.00 89.94 294 GLU A CA 1
ATOM 2313 C C . GLU A 1 294 ? -16.926 20.434 -13.056 1.00 89.94 294 GLU A C 1
ATOM 2315 O O . GLU A 1 294 ? -16.096 20.561 -13.958 1.00 89.94 294 GLU A O 1
ATOM 2320 N N . LEU A 1 295 ? -16.603 20.124 -11.802 1.00 93.81 295 LEU A N 1
ATOM 2321 C CA . LEU A 1 295 ? -15.291 19.661 -11.378 1.00 93.81 295 LEU A CA 1
ATOM 2322 C C . LEU A 1 295 ? -15.262 18.136 -11.484 1.00 93.81 295 LEU A C 1
ATOM 2324 O O . LEU A 1 295 ? -16.204 17.475 -11.056 1.00 93.81 295 LEU A O 1
ATOM 2328 N N . THR A 1 296 ? -14.157 17.588 -11.974 1.00 94.75 296 THR A N 1
ATOM 2329 C CA . THR A 1 296 ? -13.886 16.153 -11.914 1.00 94.75 296 THR A CA 1
ATOM 2330 C C . THR A 1 296 ? -12.470 15.915 -11.403 1.00 94.75 296 THR A C 1
ATOM 2332 O O . THR A 1 296 ? -11.510 16.528 -11.888 1.00 94.75 296 THR A O 1
ATOM 2335 N N . VAL A 1 297 ? -12.345 15.023 -10.421 1.00 96.88 297 VAL A N 1
ATOM 2336 C CA . VAL A 1 297 ? -11.094 14.697 -9.736 1.00 96.88 297 VAL A CA 1
ATOM 2337 C C . VAL A 1 297 ? -10.836 13.194 -9.768 1.00 96.88 297 VAL A C 1
ATOM 2339 O O . VAL A 1 297 ? -11.684 12.404 -9.356 1.00 96.88 297 VAL A O 1
ATOM 2342 N N . GLY A 1 298 ? -9.640 12.812 -10.216 1.00 97.00 298 GLY A N 1
ATOM 2343 C CA . GLY A 1 298 ? -9.050 11.489 -9.994 1.00 97.00 298 GLY A CA 1
ATOM 2344 C C . GLY A 1 298 ? -7.902 11.578 -8.988 1.00 97.00 298 GLY A C 1
ATOM 2345 O O . GLY A 1 298 ? -7.231 12.610 -8.911 1.00 97.00 298 GLY A O 1
ATOM 2346 N N . ILE A 1 299 ? -7.667 10.521 -8.217 1.00 97.44 299 ILE A N 1
ATOM 2347 C CA . ILE A 1 299 ? -6.655 10.498 -7.157 1.00 97.44 299 ILE A CA 1
ATOM 2348 C C . ILE A 1 299 ? -5.712 9.318 -7.385 1.00 97.44 299 ILE A C 1
ATOM 2350 O O . ILE A 1 299 ? -6.147 8.208 -7.686 1.00 97.44 299 ILE A O 1
ATOM 2354 N N . GLU A 1 300 ? -4.421 9.575 -7.220 1.00 96.75 300 GLU A N 1
ATOM 2355 C CA . GLU A 1 300 ? -3.351 8.585 -7.221 1.00 96.75 300 GLU A CA 1
ATOM 2356 C C . GLU A 1 300 ? -2.742 8.555 -5.818 1.00 96.75 300 GLU A C 1
ATOM 2358 O O . GLU A 1 300 ? -2.215 9.558 -5.330 1.00 96.75 300 GLU A O 1
ATOM 2363 N N . ILE A 1 301 ? -2.886 7.427 -5.125 1.00 96.31 301 ILE A N 1
ATOM 2364 C CA . ILE A 1 301 ? -2.443 7.274 -3.739 1.00 96.31 301 ILE A CA 1
ATOM 2365 C C . ILE A 1 301 ? -1.278 6.302 -3.693 1.00 96.31 301 ILE A C 1
ATOM 2367 O O . ILE A 1 301 ? -1.450 5.132 -4.011 1.00 96.31 301 ILE A O 1
ATOM 2371 N N . HIS A 1 302 ? -0.131 6.769 -3.214 1.00 95.06 302 HIS A N 1
ATOM 2372 C CA . HIS A 1 302 ? 1.020 5.926 -2.919 1.00 95.06 302 HIS A CA 1
ATOM 2373 C C . HIS A 1 302 ? 1.020 5.601 -1.431 1.00 95.06 302 HIS A C 1
ATOM 2375 O O . HIS A 1 302 ? 1.091 6.516 -0.606 1.00 95.06 302 HIS A O 1
ATOM 2381 N N . ALA A 1 303 ? 0.965 4.321 -1.083 1.00 94.62 303 ALA A N 1
ATOM 2382 C CA . ALA A 1 303 ? 0.962 3.859 0.297 1.00 94.62 303 ALA A CA 1
ATOM 2383 C C . ALA A 1 303 ? 2.100 2.865 0.543 1.00 94.62 303 ALA A C 1
ATOM 2385 O O . ALA A 1 303 ? 2.285 1.914 -0.214 1.00 94.62 303 ALA A O 1
ATOM 2386 N N . GLU A 1 304 ? 2.866 3.098 1.603 1.00 93.69 304 GLU A N 1
ATOM 2387 C CA . GLU A 1 304 ? 3.991 2.261 2.009 1.00 93.69 304 GLU A CA 1
ATOM 2388 C C . GLU A 1 304 ? 3.503 1.008 2.738 1.00 93.69 304 GLU A C 1
ATOM 2390 O O . GLU A 1 304 ? 2.758 1.088 3.720 1.00 93.69 304 GLU A O 1
ATOM 2395 N N . LEU A 1 305 ? 3.896 -0.164 2.241 1.00 93.75 305 LEU A N 1
ATOM 2396 C CA . LEU A 1 305 ? 3.464 -1.438 2.799 1.00 93.75 305 LEU A CA 1
ATOM 2397 C C . LEU A 1 305 ? 4.197 -1.753 4.104 1.00 93.75 305 LEU A C 1
ATOM 2399 O O . LEU A 1 305 ? 5.398 -1.531 4.252 1.00 93.75 305 LEU A O 1
ATOM 2403 N N . ASN A 1 306 ? 3.470 -2.357 5.041 1.00 87.62 306 ASN A N 1
ATOM 2404 C CA . ASN A 1 306 ? 4.006 -2.789 6.325 1.00 87.62 306 ASN A CA 1
ATOM 2405 C C . ASN A 1 306 ? 4.776 -4.112 6.197 1.00 87.62 306 ASN A C 1
ATOM 2407 O O . ASN A 1 306 ? 4.231 -5.199 6.403 1.00 87.62 306 ASN A O 1
ATOM 2411 N N . THR A 1 307 ? 6.050 -4.031 5.831 1.00 90.00 307 THR A N 1
ATOM 2412 C CA . THR A 1 307 ? 6.902 -5.200 5.584 1.00 90.00 307 THR A CA 1
ATOM 2413 C C . THR A 1 307 ? 8.284 -4.968 6.158 1.00 90.00 307 THR A C 1
ATOM 2415 O O . THR A 1 307 ? 8.807 -3.883 5.996 1.00 90.00 307 THR A O 1
ATOM 2418 N N . ALA A 1 308 ? 8.919 -5.985 6.742 1.00 88.56 308 ALA A N 1
ATOM 2419 C CA . ALA A 1 308 ? 10.249 -5.833 7.345 1.00 88.56 308 ALA A CA 1
ATOM 2420 C C . ALA A 1 308 ? 11.400 -5.668 6.330 1.00 88.56 308 ALA A C 1
ATOM 2422 O O . ALA A 1 308 ? 12.509 -5.293 6.708 1.00 88.56 308 ALA A O 1
ATOM 2423 N N . ARG A 1 309 ? 11.174 -6.024 5.060 1.00 93.31 309 ARG A N 1
ATOM 2424 C CA . ARG A 1 309 ? 12.181 -6.047 3.989 1.00 93.31 309 ARG A CA 1
ATOM 2425 C C . ARG A 1 309 ? 11.685 -5.252 2.790 1.00 93.31 309 ARG A C 1
ATOM 2427 O O . ARG A 1 309 ? 10.479 -5.163 2.567 1.00 93.31 309 ARG A O 1
ATOM 2434 N N . LYS A 1 310 ? 12.626 -4.698 2.034 1.00 95.88 310 LYS A N 1
ATOM 2435 C CA . LYS A 1 310 ? 12.371 -3.925 0.814 1.00 95.88 310 LYS A CA 1
ATOM 2436 C C . LYS A 1 310 ? 11.787 -4.779 -0.313 1.00 95.88 310 LYS A C 1
ATOM 2438 O O . LYS A 1 310 ? 11.785 -5.998 -0.242 1.00 95.88 310 LYS A O 1
ATOM 2443 N N . LEU A 1 311 ? 11.277 -4.151 -1.369 1.00 96.81 311 LEU A N 1
ATOM 2444 C CA . LEU A 1 311 ? 10.492 -4.828 -2.406 1.00 96.81 311 LEU A CA 1
ATOM 2445 C C . LEU A 1 311 ? 11.350 -5.735 -3.287 1.00 96.81 311 LEU A C 1
ATOM 2447 O O . LEU A 1 311 ? 10.941 -6.848 -3.616 1.00 96.81 311 LEU A O 1
ATOM 2451 N N . PHE A 1 312 ? 12.546 -5.259 -3.637 1.00 97.19 312 PHE A N 1
ATOM 2452 C CA . PHE A 1 312 ? 13.466 -5.944 -4.548 1.00 97.19 312 PHE A CA 1
ATOM 2453 C C . PHE A 1 312 ? 14.856 -6.200 -3.952 1.00 97.19 312 PHE A C 1
ATOM 2455 O O . PHE A 1 312 ? 15.817 -6.420 -4.689 1.00 97.19 312 PHE A O 1
ATOM 2462 N N . SER A 1 313 ? 14.988 -6.142 -2.628 1.00 94.69 313 SER A N 1
ATOM 2463 C CA . SER A 1 313 ? 16.236 -6.444 -1.930 1.00 94.69 313 SER A CA 1
ATOM 2464 C C . SER A 1 313 ? 15.983 -7.014 -0.538 1.00 94.69 313 SER A C 1
ATOM 2466 O O . SER A 1 313 ? 14.868 -6.990 -0.025 1.00 94.69 313 SER A O 1
ATOM 2468 N N . ASP A 1 314 ? 17.014 -7.597 0.064 1.00 92.81 314 ASP A N 1
ATOM 2469 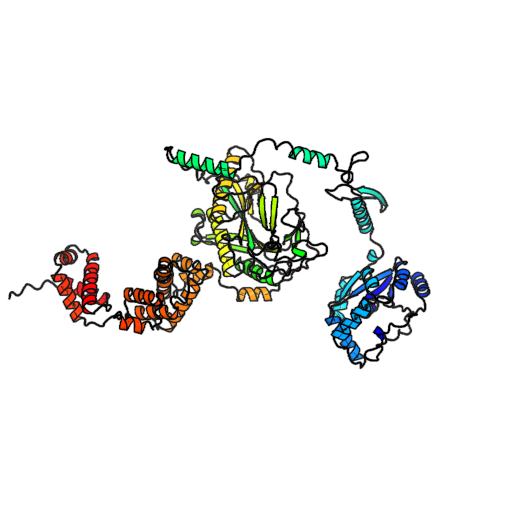C CA . ASP A 1 314 ? 16.988 -8.176 1.409 1.00 92.81 314 ASP A CA 1
ATOM 2470 C C . ASP A 1 314 ? 17.303 -7.155 2.514 1.00 92.81 314 ASP A C 1
ATOM 2472 O O . ASP A 1 314 ? 17.292 -7.501 3.698 1.00 92.81 314 ASP A O 1
ATOM 2476 N N . ALA A 1 315 ? 17.553 -5.893 2.163 1.00 94.44 315 ALA A N 1
ATOM 2477 C CA . ALA A 1 315 ? 17.727 -4.829 3.139 1.00 94.44 315 ALA A CA 1
ATOM 2478 C C . ALA A 1 315 ? 16.426 -4.587 3.924 1.00 94.44 315 ALA A C 1
ATOM 2480 O O . ALA A 1 315 ? 15.312 -4.803 3.432 1.00 94.44 315 ALA A O 1
ATOM 2481 N N . ALA A 1 316 ? 16.580 -4.187 5.185 1.00 93.50 316 ALA A N 1
ATOM 2482 C CA . ALA A 1 316 ? 15.449 -3.870 6.040 1.00 93.50 316 ALA A CA 1
ATOM 2483 C C . ALA A 1 316 ? 14.769 -2.579 5.571 1.00 93.50 316 ALA A C 1
ATOM 2485 O O . ALA A 1 316 ? 15.424 -1.654 5.086 1.00 93.50 316 ALA A O 1
ATOM 2486 N N . THR A 1 317 ? 13.451 -2.511 5.729 1.00 88.94 317 THR A N 1
ATOM 2487 C CA . THR A 1 317 ? 12.746 -1.226 5.697 1.00 88.94 317 THR A CA 1
ATOM 2488 C C . THR A 1 317 ? 13.092 -0.456 6.962 1.00 88.94 317 THR A C 1
ATOM 2490 O O . THR A 1 317 ? 13.045 -1.028 8.053 1.00 88.94 317 THR A O 1
ATOM 2493 N N . SER A 1 318 ? 13.399 0.830 6.847 1.00 80.50 318 SER A N 1
ATOM 2494 C CA . SER A 1 318 ? 13.766 1.643 8.008 1.00 80.50 318 SER A CA 1
ATOM 2495 C C . SER A 1 318 ? 13.189 3.045 7.899 1.00 80.50 318 SER A C 1
ATOM 2497 O O . SER A 1 318 ? 13.149 3.633 6.819 1.00 80.50 318 SER A O 1
ATOM 2499 N N . ASN A 1 319 ? 12.760 3.590 9.035 1.00 70.44 319 ASN A N 1
ATOM 2500 C CA . ASN A 1 319 ? 12.199 4.930 9.122 1.00 70.44 319 ASN A CA 1
ATOM 2501 C C . ASN A 1 319 ? 13.060 5.770 10.066 1.00 70.44 319 ASN A C 1
ATOM 2503 O O . ASN A 1 319 ? 13.033 5.572 11.276 1.00 70.44 319 ASN A O 1
ATOM 2507 N N . ASN A 1 320 ? 13.791 6.739 9.503 1.00 72.75 320 ASN A N 1
ATOM 2508 C CA . ASN A 1 320 ? 14.655 7.682 10.230 1.00 72.75 320 ASN A CA 1
ATOM 2509 C C . ASN A 1 320 ? 15.862 7.056 10.963 1.00 72.75 320 ASN A C 1
ATOM 2511 O O . ASN A 1 320 ? 16.280 7.569 12.001 1.00 72.75 320 ASN A O 1
ATOM 2515 N N . GLU A 1 321 ? 16.439 5.983 10.420 1.00 86.56 321 GLU A N 1
ATOM 2516 C CA . GLU A 1 321 ? 17.733 5.455 10.874 1.00 86.56 321 GLU A CA 1
ATOM 2517 C C . GLU A 1 321 ? 18.924 6.249 10.304 1.00 86.56 321 GLU A C 1
ATOM 2519 O O . GLU A 1 321 ? 18.746 7.238 9.586 1.00 86.56 321 GLU A O 1
ATOM 2524 N N . GLU A 1 322 ? 20.154 5.842 10.647 1.00 92.50 322 GLU A N 1
ATOM 2525 C CA . GLU A 1 322 ? 21.371 6.470 10.125 1.00 92.50 322 GLU A CA 1
ATOM 2526 C C . GLU A 1 322 ? 21.350 6.464 8.584 1.00 92.50 322 GLU A C 1
ATOM 2528 O O . GLU A 1 322 ? 21.068 5.418 7.990 1.00 92.50 322 GLU A O 1
ATOM 2533 N N . PRO A 1 323 ? 21.615 7.596 7.905 1.00 92.69 323 PRO A N 1
ATOM 2534 C CA . PRO A 1 323 ? 21.531 7.668 6.450 1.00 92.69 323 PRO A CA 1
ATOM 2535 C C . PRO A 1 323 ? 22.371 6.597 5.750 1.00 92.69 323 PRO A C 1
ATOM 2537 O O . PRO A 1 323 ? 23.537 6.402 6.084 1.00 92.69 323 PRO A O 1
ATOM 2540 N N . ASN A 1 324 ? 21.797 5.956 4.730 1.00 93.12 324 ASN A N 1
ATOM 2541 C CA . ASN A 1 324 ? 22.455 4.921 3.918 1.00 93.12 324 ASN A CA 1
ATOM 2542 C C . ASN A 1 324 ? 22.940 3.670 4.690 1.00 93.12 324 ASN A C 1
ATOM 2544 O O . ASN A 1 324 ? 23.833 2.973 4.211 1.00 93.12 324 ASN A O 1
ATOM 2548 N N . SER A 1 325 ? 22.373 3.373 5.863 1.00 94.38 325 SER A N 1
ATOM 2549 C CA . SER A 1 325 ? 22.706 2.180 6.664 1.00 94.38 325 SER A CA 1
ATOM 2550 C C . SER A 1 325 ? 21.883 0.939 6.294 1.00 94.38 325 SER A C 1
ATOM 2552 O O . SER A 1 325 ? 22.351 -0.186 6.458 1.00 94.38 325 SER A O 1
ATOM 2554 N N . ASN A 1 326 ? 20.686 1.128 5.736 1.00 94.50 326 ASN A N 1
ATOM 2555 C CA . ASN A 1 326 ? 19.748 0.070 5.365 1.00 94.50 326 ASN A CA 1
ATOM 2556 C C . ASN A 1 326 ? 19.629 -0.030 3.846 1.00 94.50 326 ASN A C 1
ATOM 2558 O O . ASN A 1 326 ? 18.594 0.283 3.256 1.00 94.50 326 ASN A O 1
ATOM 2562 N N . VAL A 1 327 ? 20.714 -0.434 3.190 1.00 94.38 327 VAL A N 1
ATOM 2563 C CA . VAL A 1 327 ? 20.793 -0.546 1.728 1.00 94.38 327 VAL A CA 1
ATOM 2564 C C . VAL A 1 327 ? 21.496 -1.829 1.308 1.00 94.38 327 VAL A C 1
ATOM 2566 O O . VAL A 1 327 ? 22.450 -2.277 1.940 1.00 94.38 327 VAL A O 1
ATOM 2569 N N . SER A 1 328 ? 21.029 -2.413 0.213 1.00 94.62 328 SER A N 1
ATOM 2570 C CA . SER A 1 328 ? 21.694 -3.505 -0.497 1.00 94.62 328 SER A CA 1
ATOM 2571 C C . SER A 1 328 ? 22.457 -2.979 -1.719 1.00 94.62 328 SER A C 1
ATOM 2573 O O . SER A 1 328 ? 22.289 -1.832 -2.139 1.00 94.62 328 SER A O 1
ATOM 2575 N N . LEU A 1 329 ? 23.259 -3.842 -2.354 1.00 95.94 329 LEU A N 1
ATOM 2576 C CA . LEU A 1 329 ? 23.933 -3.504 -3.615 1.00 95.94 329 LEU A CA 1
ATOM 2577 C C . LEU A 1 329 ? 22.944 -3.092 -4.715 1.00 95.94 329 LEU A C 1
ATOM 2579 O O . LEU A 1 329 ? 23.248 -2.199 -5.505 1.00 95.94 329 LEU A O 1
ATOM 2583 N N . PHE A 1 330 ? 21.766 -3.719 -4.748 1.00 95.38 330 PHE A N 1
ATOM 2584 C CA . PHE A 1 330 ? 20.728 -3.392 -5.720 1.00 95.38 330 PHE A CA 1
ATOM 2585 C C . PHE A 1 330 ? 20.107 -2.015 -5.466 1.00 95.38 330 PHE A C 1
ATOM 2587 O O . PHE A 1 330 ? 19.934 -1.244 -6.408 1.00 95.38 330 PHE A O 1
ATOM 2594 N N . ASP A 1 331 ? 19.856 -1.657 -4.203 1.00 95.06 331 ASP A N 1
ATOM 2595 C CA . ASP A 1 331 ? 19.275 -0.350 -3.856 1.00 95.06 331 ASP A CA 1
ATOM 2596 C C . ASP A 1 331 ? 20.183 0.816 -4.280 1.00 95.06 331 ASP A C 1
ATOM 2598 O O . ASP A 1 331 ? 19.700 1.900 -4.589 1.00 95.06 331 ASP A O 1
ATOM 2602 N N . LEU A 1 332 ? 21.499 0.588 -4.325 1.00 95.06 332 LEU A N 1
ATOM 2603 C CA . LEU A 1 332 ? 22.496 1.563 -4.776 1.00 95.06 332 LEU A CA 1
ATOM 2604 C C . LEU A 1 332 ? 22.800 1.478 -6.281 1.00 95.06 332 LEU A C 1
ATOM 2606 O O . LEU A 1 332 ? 23.696 2.171 -6.761 1.00 95.06 332 LEU A O 1
ATOM 2610 N N . ALA A 1 333 ? 22.083 0.626 -7.022 1.00 94.94 333 ALA A N 1
ATOM 2611 C CA . ALA A 1 333 ? 22.316 0.335 -8.435 1.00 94.94 333 ALA A CA 1
ATOM 2612 C C . ALA A 1 333 ? 23.772 -0.069 -8.743 1.00 94.94 333 ALA A C 1
ATOM 2614 O O . ALA A 1 333 ? 24.357 0.349 -9.748 1.00 94.94 333 ALA A O 1
ATOM 2615 N N . TYR A 1 334 ? 24.379 -0.884 -7.872 1.00 94.94 334 TYR A N 1
ATOM 2616 C CA . TYR A 1 334 ? 25.750 -1.342 -8.075 1.00 94.94 334 TYR A CA 1
ATOM 2617 C C . TYR A 1 334 ? 25.835 -2.209 -9.345 1.00 94.94 334 TYR A C 1
ATOM 2619 O O . TYR A 1 334 ? 24.991 -3.096 -9.525 1.00 94.94 334 TYR A O 1
ATOM 2627 N N . PRO A 1 335 ? 26.827 -2.007 -10.234 1.00 94.31 335 PRO A N 1
ATOM 2628 C CA . PRO A 1 335 ? 26.923 -2.775 -11.471 1.00 94.31 335 PRO A CA 1
ATOM 2629 C C . PRO A 1 335 ? 26.940 -4.289 -11.222 1.00 94.31 335 PRO A C 1
ATOM 2631 O O . PRO A 1 335 ? 27.751 -4.788 -10.445 1.00 94.31 335 PRO A O 1
ATOM 2634 N N . GLY A 1 336 ? 26.045 -5.016 -11.896 1.00 90.44 336 GLY A N 1
ATOM 2635 C CA . GLY A 1 336 ? 25.890 -6.469 -11.755 1.00 90.44 336 GLY A CA 1
ATOM 2636 C C . GLY A 1 336 ? 24.926 -6.921 -10.651 1.00 90.44 336 GLY A C 1
ATOM 2637 O O . GLY A 1 336 ? 24.659 -8.115 -10.557 1.00 90.44 336 GLY A O 1
ATOM 2638 N N . SER A 1 337 ? 24.383 -6.005 -9.842 1.00 94.06 337 SER A N 1
ATOM 2639 C CA . SER A 1 337 ? 23.280 -6.323 -8.925 1.00 94.06 337 SER A CA 1
ATOM 2640 C C . SER A 1 337 ? 21.970 -6.568 -9.687 1.00 94.06 337 SER A C 1
ATOM 2642 O O . SER A 1 337 ? 21.751 -5.996 -10.755 1.00 94.06 337 SER A O 1
ATOM 2644 N N . GLN A 1 338 ? 21.104 -7.425 -9.142 1.00 94.06 338 GLN A N 1
ATOM 2645 C CA . GLN A 1 338 ? 19.796 -7.760 -9.713 1.00 94.06 338 GLN A CA 1
ATOM 2646 C C . GLN A 1 338 ? 18.683 -7.592 -8.668 1.00 94.06 338 GLN A C 1
ATOM 2648 O O . GLN A 1 338 ? 18.948 -7.793 -7.478 1.00 94.06 338 GLN A O 1
ATOM 2653 N N . PRO A 1 339 ? 17.453 -7.245 -9.091 1.00 95.56 339 PRO A N 1
ATOM 2654 C CA . PRO A 1 339 ? 16.303 -7.182 -8.198 1.00 95.56 339 PRO A CA 1
ATOM 2655 C C . PRO A 1 339 ? 15.912 -8.578 -7.701 1.00 95.56 339 PRO A C 1
ATOM 2657 O O . PRO A 1 339 ? 15.807 -9.522 -8.481 1.00 95.56 339 PRO A O 1
ATOM 2660 N N . ILE A 1 340 ? 15.620 -8.699 -6.406 1.00 94.06 340 ILE A N 1
ATOM 2661 C CA . ILE A 1 340 ? 15.086 -9.920 -5.791 1.00 94.06 340 ILE A CA 1
ATOM 2662 C C . ILE A 1 340 ? 13.721 -9.600 -5.193 1.00 94.06 340 ILE A C 1
ATOM 2664 O O . ILE A 1 340 ? 13.639 -9.028 -4.108 1.00 94.06 340 ILE A O 1
ATOM 2668 N N . PHE A 1 341 ? 12.647 -9.967 -5.896 1.00 95.69 341 PHE A N 1
ATOM 2669 C CA . PHE A 1 341 ? 11.284 -9.731 -5.420 1.00 95.69 341 PHE A CA 1
ATOM 2670 C C . PHE A 1 341 ? 11.016 -10.457 -4.094 1.00 95.69 341 PHE A C 1
ATOM 2672 O O . PHE A 1 341 ? 11.087 -11.685 -4.014 1.00 95.69 341 PHE A O 1
ATOM 2679 N N . GLN A 1 342 ? 10.673 -9.698 -3.055 1.00 94.25 342 GLN A N 1
ATOM 2680 C CA . GLN A 1 342 ? 10.345 -10.237 -1.740 1.00 94.25 342 GLN A CA 1
ATOM 2681 C C . GLN A 1 342 ? 8.868 -10.632 -1.677 1.00 94.25 342 GLN A C 1
ATOM 2683 O O . GLN A 1 342 ? 8.002 -9.788 -1.454 1.00 94.25 342 GLN A O 1
ATOM 2688 N N . THR A 1 343 ? 8.559 -11.926 -1.793 1.00 89.50 343 THR A N 1
ATOM 2689 C CA . THR A 1 343 ? 7.170 -12.435 -1.804 1.00 89.50 343 THR A CA 1
ATOM 2690 C C . THR A 1 343 ? 6.352 -12.016 -0.579 1.00 89.50 343 THR A C 1
ATOM 2692 O O . THR A 1 343 ? 5.143 -11.828 -0.682 1.00 89.50 343 THR A O 1
ATOM 2695 N N . ALA A 1 344 ? 6.991 -11.806 0.578 1.00 88.62 344 ALA A N 1
ATOM 2696 C C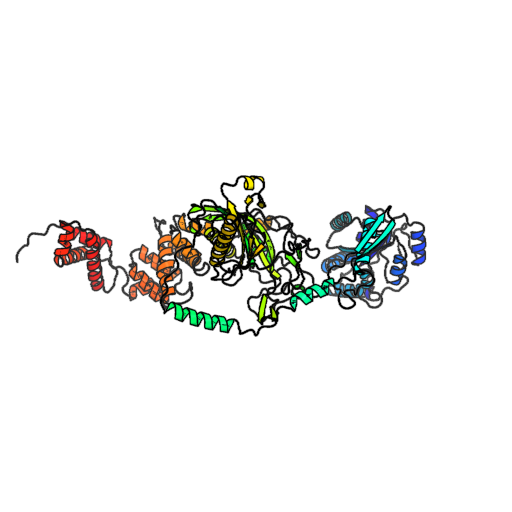A . ALA A 1 344 ? 6.314 -11.334 1.788 1.00 88.62 344 ALA A CA 1
ATOM 2697 C C . ALA A 1 344 ? 5.624 -9.969 1.599 1.00 88.62 344 ALA A C 1
ATOM 2699 O O . ALA A 1 344 ? 4.625 -9.695 2.261 1.00 88.62 344 ALA A O 1
ATOM 2700 N N . THR A 1 345 ? 6.119 -9.140 0.675 1.00 93.56 345 THR A N 1
ATOM 2701 C CA . THR A 1 345 ? 5.537 -7.828 0.356 1.00 93.56 345 THR A CA 1
ATOM 2702 C C . THR A 1 345 ? 4.220 -7.927 -0.413 1.00 93.56 345 THR A C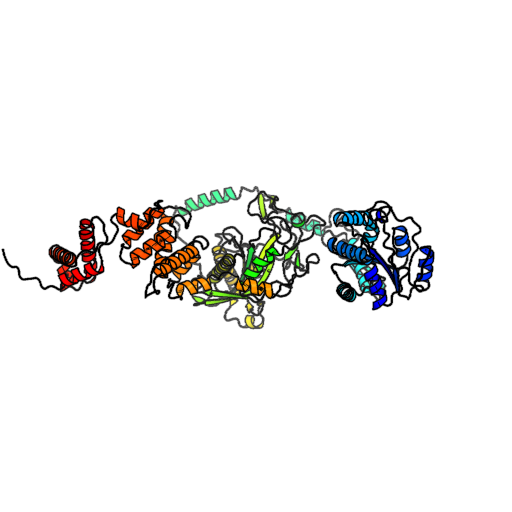 1
ATOM 2704 O O . THR A 1 345 ? 3.398 -7.018 -0.341 1.00 93.56 345 THR A O 1
ATOM 2707 N N . LEU A 1 346 ? 3.953 -9.063 -1.065 1.00 94.38 346 LEU A N 1
ATOM 2708 C CA . LEU A 1 346 ? 2.700 -9.301 -1.778 1.00 94.38 346 LEU A CA 1
ATOM 2709 C C . LEU A 1 346 ? 1.509 -9.461 -0.823 1.00 94.38 346 LEU A C 1
ATOM 2711 O O . LEU A 1 346 ? 0.392 -9.088 -1.164 1.00 94.38 346 LEU A O 1
ATOM 2715 N N . LEU A 1 347 ? 1.722 -10.000 0.381 1.00 92.69 347 LEU A N 1
ATOM 2716 C CA . LEU A 1 347 ? 0.639 -10.271 1.333 1.00 92.69 347 LEU A CA 1
ATOM 2717 C C . LEU A 1 347 ? -0.120 -9.002 1.770 1.00 92.69 347 LEU A C 1
ATOM 2719 O O . LEU A 1 347 ? -1.346 -8.986 1.630 1.00 92.69 347 LEU A O 1
ATOM 2723 N N . PRO A 1 348 ? 0.535 -7.932 2.267 1.00 93.31 348 PRO A N 1
ATOM 2724 C CA . PRO A 1 348 ? -0.167 -6.690 2.587 1.00 93.31 348 PRO A CA 1
ATOM 2725 C C . PRO A 1 348 ? -0.755 -6.006 1.341 1.00 93.31 348 PRO A C 1
ATOM 2727 O O . PRO A 1 348 ? -1.843 -5.439 1.431 1.00 93.31 348 PRO A O 1
ATOM 2730 N N . ALA A 1 349 ? -0.119 -6.127 0.168 1.00 97.00 349 ALA A N 1
ATOM 2731 C CA . ALA A 1 349 ? -0.659 -5.608 -1.092 1.00 97.00 349 ALA A CA 1
ATOM 2732 C C . ALA A 1 349 ? -1.972 -6.308 -1.500 1.00 97.00 349 ALA A C 1
ATOM 2734 O O . ALA A 1 349 ? -2.952 -5.651 -1.851 1.00 97.00 349 ALA A O 1
ATOM 2735 N N . LEU A 1 350 ? -2.036 -7.638 -1.382 1.00 96.56 350 LEU A N 1
ATOM 2736 C CA . LEU A 1 350 ? -3.247 -8.420 -1.643 1.00 96.56 350 LEU A CA 1
ATOM 2737 C C . LEU A 1 350 ? -4.366 -8.104 -0.650 1.00 96.56 350 LEU A C 1
ATOM 2739 O O . LEU A 1 350 ? -5.518 -7.969 -1.058 1.00 96.56 350 LEU A O 1
ATOM 2743 N N . ARG A 1 351 ? -4.042 -7.939 0.639 1.00 95.12 351 ARG A N 1
ATOM 2744 C CA . ARG A 1 351 ? -5.021 -7.505 1.650 1.00 95.12 351 ARG A CA 1
ATOM 2745 C C . ARG A 1 351 ? -5.625 -6.150 1.295 1.00 95.12 351 ARG A C 1
ATOM 2747 O O . ARG A 1 351 ? -6.842 -6.008 1.367 1.00 95.12 351 ARG A O 1
ATOM 2754 N N . ALA A 1 352 ? -4.796 -5.194 0.871 1.00 96.56 352 ALA A N 1
ATOM 2755 C CA . ALA A 1 352 ? -5.259 -3.895 0.395 1.00 96.56 352 ALA A CA 1
ATOM 2756 C C . ALA A 1 352 ? -6.206 -4.032 -0.804 1.00 96.56 352 ALA A C 1
ATOM 2758 O O . ALA A 1 352 ? -7.313 -3.506 -0.762 1.00 96.56 352 ALA A O 1
ATOM 2759 N N . ALA A 1 353 ? -5.813 -4.777 -1.840 1.00 97.88 353 ALA A N 1
ATOM 2760 C CA . ALA A 1 353 ? -6.638 -4.969 -3.033 1.00 97.88 353 ALA A CA 1
ATOM 2761 C C . ALA A 1 353 ? -7.996 -5.618 -2.718 1.00 97.88 353 ALA A C 1
ATOM 2763 O O . ALA A 1 353 ? -9.027 -5.129 -3.173 1.00 97.88 353 ALA A O 1
ATOM 2764 N N . ILE A 1 354 ? -8.015 -6.669 -1.889 1.00 96.56 354 ILE A N 1
ATOM 2765 C CA . ILE A 1 354 ? -9.257 -7.330 -1.460 1.00 96.56 354 ILE A CA 1
ATOM 2766 C C . ILE A 1 354 ? -10.146 -6.352 -0.678 1.00 96.56 354 ILE A C 1
ATOM 2768 O O . ILE A 1 354 ? -11.344 -6.282 -0.932 1.00 96.56 354 ILE A O 1
ATOM 2772 N N . ALA A 1 355 ? -9.571 -5.577 0.247 1.00 95.81 355 ALA A N 1
ATOM 2773 C CA . ALA A 1 355 ? -10.310 -4.607 1.058 1.00 95.81 355 ALA A CA 1
ATOM 2774 C C . ALA A 1 355 ? -10.867 -3.426 0.241 1.00 95.81 355 ALA A C 1
ATOM 2776 O O . ALA A 1 355 ? -11.850 -2.804 0.635 1.00 95.81 355 ALA A O 1
ATOM 2777 N N . LEU A 1 356 ? -10.237 -3.128 -0.896 1.00 97.31 356 LEU A N 1
ATOM 2778 C CA . LEU A 1 356 ? -10.660 -2.132 -1.882 1.00 97.31 356 LEU A CA 1
ATOM 2779 C C . LEU A 1 356 ? -11.569 -2.730 -2.974 1.00 97.31 356 LEU A C 1
ATOM 2781 O O . LEU A 1 356 ? -11.775 -2.109 -4.018 1.00 97.31 356 LEU A O 1
ATOM 2785 N N . ASN A 1 357 ? -12.091 -3.941 -2.748 1.00 97.12 357 ASN A N 1
ATOM 2786 C CA . ASN A 1 357 ? -12.973 -4.678 -3.655 1.00 97.12 357 ASN A CA 1
ATOM 2787 C C . ASN A 1 357 ? -12.406 -4.860 -5.072 1.00 97.12 357 ASN A C 1
ATOM 2789 O O . ASN A 1 357 ? -13.172 -4.881 -6.026 1.00 97.12 357 ASN A O 1
ATOM 2793 N N . CYS A 1 358 ? -11.082 -4.948 -5.220 1.00 98.12 358 CYS A N 1
ATOM 2794 C CA . CYS A 1 358 ? -10.436 -5.137 -6.517 1.00 98.12 358 CYS A CA 1
ATOM 2795 C C . CYS A 1 358 ? -10.411 -6.614 -6.933 1.00 98.12 358 CYS A C 1
ATOM 2797 O O . CYS A 1 358 ? -10.245 -7.519 -6.105 1.00 98.12 358 CYS A O 1
ATOM 2799 N N . ASP A 1 359 ? -10.436 -6.835 -8.242 1.00 97.50 359 ASP A N 1
ATOM 2800 C CA . ASP A 1 359 ? -10.187 -8.121 -8.873 1.00 97.50 359 ASP A CA 1
ATOM 2801 C C . ASP A 1 359 ? -8.681 -8.389 -8.943 1.00 97.50 359 ASP A C 1
ATOM 2803 O O . ASP A 1 359 ? -7.939 -7.795 -9.737 1.00 97.50 359 ASP A O 1
ATOM 2807 N N . VAL A 1 360 ? -8.217 -9.299 -8.085 1.00 97.81 360 VAL A N 1
ATOM 2808 C CA . VAL A 1 360 ? -6.828 -9.770 -8.070 1.00 97.81 360 VAL A CA 1
ATOM 2809 C C . VAL A 1 360 ? -6.564 -10.603 -9.322 1.00 97.81 360 VAL A C 1
ATOM 2811 O O . VAL A 1 360 ? -7.278 -11.561 -9.613 1.00 97.81 360 VAL A O 1
ATOM 2814 N N . GLN A 1 361 ? -5.523 -10.239 -10.062 1.00 97.50 361 GLN A N 1
ATOM 2815 C CA . GLN A 1 361 ? -5.157 -10.889 -11.313 1.00 97.50 361 GLN A CA 1
ATOM 2816 C C . GLN A 1 361 ? -4.342 -12.159 -11.041 1.00 97.50 361 GLN A C 1
ATOM 2818 O O . GLN A 1 361 ? -3.414 -12.157 -10.235 1.00 97.50 361 GLN A O 1
ATOM 2823 N N . TYR A 1 362 ? -4.644 -13.241 -11.767 1.00 94.88 362 TYR A N 1
ATOM 2824 C CA . TYR A 1 362 ? -3.907 -14.509 -11.663 1.00 94.88 362 TYR A CA 1
ATOM 2825 C C . TYR A 1 362 ? -2.417 -14.361 -12.008 1.00 94.88 362 TYR A C 1
ATOM 2827 O O . TYR A 1 362 ? -1.569 -15.043 -11.435 1.00 94.88 362 TYR A O 1
ATOM 2835 N N . LYS A 1 363 ? -2.094 -13.470 -12.950 1.00 95.62 363 LYS A N 1
ATOM 2836 C CA . LYS A 1 363 ? -0.733 -13.173 -13.398 1.00 95.62 363 LYS A CA 1
ATOM 2837 C C . LYS A 1 363 ? -0.469 -11.681 -13.259 1.00 95.62 363 LYS A C 1
ATOM 2839 O O . LYS A 1 363 ? -1.295 -10.869 -13.668 1.00 95.62 363 LYS A O 1
ATOM 2844 N N . SER A 1 364 ? 0.703 -11.344 -12.740 1.00 97.06 364 SER A N 1
ATOM 2845 C CA . SER A 1 364 ? 1.200 -9.977 -12.660 1.00 97.06 364 SER A CA 1
ATOM 2846 C C . SER A 1 364 ? 2.674 -9.919 -13.054 1.00 97.06 364 SER A C 1
ATOM 2848 O O . SER A 1 364 ? 3.434 -10.842 -12.758 1.00 97.06 364 SER A O 1
ATOM 2850 N N . SER A 1 365 ? 3.097 -8.849 -13.722 1.00 96.25 365 SER A N 1
ATOM 2851 C CA . SER A 1 365 ? 4.489 -8.635 -14.126 1.00 96.25 365 SER A CA 1
ATOM 2852 C C . SER A 1 365 ? 4.965 -7.243 -13.734 1.00 96.25 365 SER A C 1
ATOM 2854 O O . SER A 1 365 ? 4.167 -6.317 -13.601 1.00 96.25 365 SER A O 1
ATOM 2856 N N . PHE A 1 366 ? 6.277 -7.104 -13.561 1.00 98.25 366 PHE A N 1
ATOM 2857 C CA . PHE A 1 366 ? 6.913 -5.825 -13.278 1.00 98.25 366 PHE A CA 1
ATOM 2858 C C . PHE A 1 366 ? 7.474 -5.190 -14.548 1.00 98.25 366 PHE A C 1
ATOM 2860 O O . PHE A 1 366 ? 7.882 -5.880 -15.480 1.00 98.25 366 PHE A O 1
ATOM 2867 N N . ASP A 1 367 ? 7.515 -3.864 -14.549 1.00 98.06 367 ASP A N 1
ATOM 2868 C CA . ASP A 1 367 ? 7.912 -3.007 -15.653 1.00 98.06 367 ASP A CA 1
ATOM 2869 C C . ASP A 1 367 ? 8.876 -1.925 -15.158 1.00 98.06 367 ASP A C 1
ATOM 2871 O O . ASP A 1 367 ? 8.792 -1.454 -14.023 1.00 98.06 367 ASP A O 1
ATOM 2875 N N . ARG A 1 368 ? 9.771 -1.470 -16.033 1.00 97.38 368 ARG A N 1
ATOM 2876 C CA . ARG A 1 368 ? 10.686 -0.357 -15.767 1.00 97.38 368 ARG A CA 1
ATOM 2877 C C . ARG A 1 368 ? 10.114 0.949 -16.291 1.00 97.38 368 ARG A C 1
ATOM 2879 O O . ARG A 1 368 ? 9.971 1.133 -17.499 1.00 97.38 368 ARG A O 1
ATOM 2886 N N . LYS A 1 369 ? 9.870 1.888 -15.382 1.00 95.75 369 LYS A N 1
ATOM 2887 C CA . LYS A 1 369 ? 9.539 3.290 -15.657 1.00 95.75 369 LYS A CA 1
ATOM 2888 C C . LYS A 1 369 ? 10.830 4.107 -15.672 1.00 95.75 369 LYS A C 1
ATOM 2890 O O . LYS A 1 369 ? 11.395 4.408 -14.624 1.00 95.75 369 LYS A O 1
ATOM 2895 N N . HIS A 1 370 ? 11.335 4.452 -16.853 1.00 94.44 370 HIS A N 1
ATOM 2896 C CA . HIS A 1 370 ? 12.638 5.100 -17.014 1.00 94.44 370 HIS A CA 1
ATOM 2897 C C . HIS A 1 370 ? 12.571 6.609 -16.802 1.00 94.44 370 HIS A C 1
ATOM 2899 O O . HIS A 1 370 ? 11.941 7.336 -17.571 1.00 94.44 370 HIS A O 1
ATOM 2905 N N . TYR A 1 371 ? 13.327 7.104 -15.829 1.00 90.19 371 TYR A N 1
ATOM 2906 C CA . TYR A 1 371 ? 13.603 8.523 -15.662 1.00 90.19 371 TYR A CA 1
ATOM 2907 C C . TYR A 1 371 ? 14.907 8.713 -14.890 1.00 90.19 371 TYR A C 1
ATOM 2909 O O . TYR A 1 371 ? 15.234 7.963 -13.976 1.00 90.19 371 TYR A O 1
ATOM 2917 N N . PHE A 1 372 ? 15.657 9.746 -15.261 1.00 90.56 372 PHE A N 1
ATOM 2918 C CA . PHE A 1 372 ? 16.886 10.099 -14.564 1.00 90.56 372 PHE A CA 1
ATOM 2919 C C . PHE A 1 372 ? 16.577 11.156 -13.517 1.00 90.56 372 PHE A C 1
ATOM 2921 O O . PHE A 1 372 ? 16.222 12.289 -13.852 1.00 90.56 372 PHE A O 1
ATOM 2928 N N . TYR A 1 373 ? 16.732 10.780 -12.256 1.00 89.44 373 TYR A N 1
ATOM 2929 C CA . TYR A 1 373 ? 16.721 11.705 -11.139 1.00 89.44 373 TYR A CA 1
ATOM 2930 C C . TYR A 1 373 ? 17.696 11.215 -10.072 1.00 89.44 373 TYR A C 1
ATOM 2932 O O . TYR A 1 373 ? 17.986 10.027 -9.984 1.00 89.44 373 TYR A O 1
ATOM 2940 N N . GLN A 1 374 ? 18.234 12.143 -9.286 1.00 90.44 374 GLN A N 1
ATOM 2941 C CA . GLN A 1 374 ? 19.277 11.852 -8.301 1.00 90.44 374 GLN A CA 1
ATOM 2942 C C . GLN A 1 374 ? 18.823 10.894 -7.186 1.00 90.44 374 GLN A C 1
ATOM 2944 O O . GLN A 1 374 ? 19.657 10.227 -6.587 1.00 90.44 374 GLN A O 1
ATOM 2949 N N . ASP A 1 375 ? 17.516 10.803 -6.930 1.00 91.50 375 ASP A N 1
ATOM 2950 C CA . ASP A 1 375 ? 16.927 9.906 -5.934 1.00 91.50 375 ASP A CA 1
ATOM 2951 C C . ASP A 1 375 ? 16.594 8.503 -6.469 1.00 91.50 375 ASP A C 1
ATOM 2953 O O . ASP A 1 375 ? 16.231 7.632 -5.680 1.00 91.50 375 ASP A O 1
ATOM 2957 N N . GLN A 1 376 ? 16.746 8.277 -7.780 1.00 94.31 376 GLN A N 1
ATOM 2958 C CA . GLN A 1 376 ? 16.507 6.994 -8.431 1.00 94.31 376 GLN A CA 1
ATOM 2959 C C . GLN A 1 376 ? 17.812 6.479 -9.056 1.00 94.31 376 GLN A C 1
ATOM 2961 O O . GLN A 1 376 ? 18.085 6.742 -10.234 1.00 94.31 376 GLN A O 1
ATOM 2966 N N . PRO A 1 377 ? 18.638 5.738 -8.294 1.00 92.75 377 PRO A N 1
ATOM 2967 C CA . PRO A 1 377 ? 20.014 5.426 -8.687 1.00 92.75 377 PRO A CA 1
ATOM 2968 C C . PRO A 1 377 ? 20.099 4.553 -9.946 1.00 92.75 377 PRO A C 1
ATOM 2970 O O . PRO A 1 377 ? 21.012 4.723 -10.750 1.00 92.75 377 PRO A O 1
ATOM 2973 N N . ALA A 1 378 ? 19.117 3.675 -10.173 1.00 92.94 378 ALA A N 1
ATOM 2974 C CA . ALA A 1 378 ? 19.072 2.805 -11.350 1.00 92.94 378 ALA A CA 1
ATOM 2975 C C . ALA A 1 378 ? 18.710 3.542 -12.659 1.00 92.94 378 ALA A C 1
ATOM 2977 O O . ALA A 1 378 ? 18.845 2.980 -13.745 1.00 92.94 378 ALA A O 1
ATOM 2978 N N . GLY A 1 379 ? 18.224 4.791 -12.589 1.00 93.38 379 GLY A N 1
ATOM 2979 C CA . GLY A 1 379 ? 17.697 5.517 -13.755 1.00 93.38 379 GLY A CA 1
ATOM 2980 C C . GLY A 1 379 ? 16.359 4.975 -14.288 1.00 93.38 379 GLY A C 1
ATOM 2981 O O . GLY A 1 379 ? 15.898 5.376 -15.362 1.00 93.38 379 GLY A O 1
ATOM 2982 N N . TYR A 1 380 ? 15.739 4.057 -13.547 1.00 95.06 380 TYR A N 1
ATOM 2983 C CA . TYR A 1 380 ? 14.380 3.566 -13.737 1.00 95.06 380 TYR A CA 1
ATOM 2984 C C . TYR A 1 380 ? 13.799 3.114 -12.399 1.00 95.06 380 TYR A C 1
ATOM 2986 O O . TYR A 1 380 ? 14.541 2.638 -11.544 1.00 95.06 380 TYR A O 1
ATOM 2994 N N . GLN A 1 381 ? 12.488 3.248 -12.235 1.00 96.56 381 GLN A N 1
ATOM 2995 C CA . GLN A 1 381 ? 11.711 2.706 -11.119 1.00 96.56 381 GLN A CA 1
ATOM 2996 C C . GLN A 1 381 ? 11.033 1.415 -11.583 1.00 96.56 381 GLN A C 1
ATOM 2998 O O . GLN A 1 381 ? 10.467 1.383 -12.678 1.00 96.56 381 GLN A O 1
ATOM 3003 N N . ILE A 1 382 ? 11.094 0.357 -10.778 1.00 97.75 382 ILE A N 1
ATOM 3004 C CA . ILE A 1 382 ? 10.331 -0.868 -11.031 1.00 97.75 382 ILE A CA 1
ATOM 3005 C C . ILE A 1 382 ? 8.908 -0.676 -10.487 1.00 97.75 382 ILE A C 1
ATOM 3007 O O . ILE A 1 382 ? 8.728 -0.319 -9.322 1.00 97.75 382 ILE A O 1
ATOM 3011 N N . THR A 1 383 ? 7.912 -0.883 -11.346 1.00 97.50 383 THR A N 1
ATOM 3012 C CA . THR A 1 383 ? 6.471 -0.686 -11.095 1.00 97.50 383 THR A CA 1
ATOM 3013 C C . THR A 1 383 ? 5.661 -1.734 -11.878 1.00 97.50 383 THR A C 1
ATOM 3015 O O . THR A 1 383 ? 6.253 -2.675 -12.403 1.00 97.50 383 THR A O 1
ATOM 3018 N N . GLN A 1 384 ? 4.335 -1.617 -11.982 1.00 97.75 384 GLN A N 1
ATOM 3019 C CA . GLN A 1 384 ? 3.500 -2.507 -12.804 1.00 97.75 384 GLN A CA 1
ATOM 3020 C C . GLN A 1 384 ? 2.537 -1.692 -13.664 1.00 97.75 384 GLN A C 1
ATOM 3022 O O . GLN A 1 384 ? 1.513 -1.205 -13.197 1.00 97.75 384 GLN A O 1
ATOM 3027 N N . TYR A 1 385 ? 2.859 -1.552 -14.943 1.00 93.50 385 TYR A N 1
ATOM 3028 C CA . TYR A 1 385 ? 2.079 -0.771 -15.893 1.00 93.50 385 TYR A CA 1
ATOM 3029 C C . TYR A 1 385 ? 1.166 -1.657 -16.747 1.00 93.50 385 TYR A C 1
ATOM 3031 O O . TYR A 1 385 ? -0.026 -1.369 -16.871 1.00 93.50 385 TYR A O 1
ATOM 3039 N N . TYR A 1 386 ? 1.700 -2.741 -17.323 1.00 94.31 386 TYR A N 1
ATOM 3040 C CA . TYR A 1 386 ? 0.943 -3.588 -18.253 1.00 94.31 386 TYR A CA 1
ATOM 3041 C C . TYR A 1 386 ? 0.090 -4.642 -17.538 1.00 94.31 386 TYR A C 1
ATOM 3043 O O . TYR A 1 386 ? -1.081 -4.815 -17.879 1.00 94.31 386 TYR A O 1
ATOM 3051 N N . GLU A 1 387 ? 0.644 -5.324 -16.531 1.00 96.19 387 GLU A N 1
ATOM 3052 C CA . GLU A 1 387 ? -0.023 -6.400 -15.776 1.00 96.19 387 GLU A CA 1
ATOM 3053 C C . GLU A 1 387 ? -0.007 -6.111 -14.253 1.00 96.19 387 GLU A C 1
ATOM 3055 O O . GLU A 1 387 ? 0.645 -6.840 -13.496 1.00 96.19 387 GLU A O 1
ATOM 3060 N N . PRO A 1 388 ? -0.694 -5.045 -13.774 1.00 97.50 388 PRO A N 1
ATOM 3061 C CA . PRO A 1 388 ? -0.835 -4.770 -12.344 1.00 97.50 388 PRO A CA 1
ATOM 3062 C C . PRO A 1 388 ? -1.543 -5.924 -11.631 1.00 97.50 388 PRO A C 1
ATOM 3064 O O . PRO A 1 388 ? -2.388 -6.604 -12.217 1.00 97.50 388 PRO A O 1
ATOM 3067 N N . PHE A 1 389 ? -1.212 -6.133 -10.357 1.00 98.12 389 PHE A N 1
ATOM 3068 C CA . PHE A 1 389 ? -1.694 -7.297 -9.612 1.00 98.12 389 PHE A CA 1
ATOM 3069 C C . PHE A 1 389 ? -3.189 -7.241 -9.254 1.00 98.12 389 PHE A C 1
ATOM 3071 O O . PHE A 1 389 ? -3.768 -8.283 -8.950 1.00 98.12 389 PHE A O 1
ATOM 3078 N N . ALA A 1 390 ? -3.825 -6.065 -9.289 1.00 98.31 390 ALA A N 1
ATOM 3079 C CA . ALA A 1 390 ? -5.260 -5.922 -9.053 1.00 98.31 390 ALA A CA 1
ATOM 3080 C C . ALA A 1 390 ? -5.890 -4.792 -9.886 1.00 98.31 390 ALA A C 1
ATOM 3082 O O . ALA A 1 390 ? -5.250 -3.771 -10.155 1.00 98.31 390 ALA A O 1
ATOM 3083 N N . ARG A 1 391 ? -7.152 -4.975 -10.296 1.00 97.75 391 ARG A N 1
ATOM 3084 C CA . ARG A 1 391 ? -7.916 -4.051 -11.158 1.00 97.75 391 ARG A CA 1
ATOM 3085 C C . ARG A 1 391 ? -9.372 -3.919 -10.712 1.00 97.75 391 ARG A C 1
ATOM 3087 O O . ARG A 1 391 ? -9.818 -4.688 -9.871 1.00 97.75 391 ARG A O 1
ATOM 3094 N N . ASP A 1 392 ? -10.077 -2.944 -11.280 1.00 96.94 392 ASP A N 1
ATOM 3095 C CA . ASP A 1 392 ? -11.546 -2.842 -11.267 1.00 96.94 392 ASP A CA 1
ATOM 3096 C C . ASP A 1 392 ? -12.180 -2.917 -9.863 1.00 96.94 392 ASP A C 1
ATOM 3098 O O . ASP A 1 392 ? -13.156 -3.620 -9.620 1.00 96.94 392 ASP A O 1
ATOM 3102 N N . GLY A 1 393 ? -11.603 -2.172 -8.919 1.00 97.69 393 GLY A N 1
ATOM 3103 C CA . GLY A 1 393 ? -12.110 -2.062 -7.556 1.00 97.69 393 GLY A CA 1
ATOM 3104 C C . GLY A 1 393 ? -13.123 -0.945 -7.350 1.00 97.69 393 GLY A C 1
ATOM 3105 O O . GLY A 1 393 ? -13.460 -0.180 -8.257 1.00 97.69 393 GLY A O 1
ATOM 3106 N N . SER A 1 394 ? -13.582 -0.799 -6.110 1.00 97.56 394 SER A N 1
ATOM 3107 C CA . SER A 1 394 ? -14.444 0.317 -5.724 1.00 97.56 394 SER A CA 1
ATOM 3108 C C . SER A 1 394 ? -14.451 0.560 -4.220 1.00 97.56 394 SER A C 1
ATOM 3110 O O . SER A 1 394 ? -14.290 -0.354 -3.407 1.00 97.56 394 SER A O 1
ATOM 3112 N N . ILE A 1 395 ? -14.694 1.815 -3.852 1.00 97.19 395 ILE A N 1
ATOM 3113 C CA . ILE A 1 395 ? -14.982 2.222 -2.480 1.00 97.19 395 ILE A CA 1
ATOM 3114 C C . ILE A 1 395 ? -16.301 2.985 -2.436 1.00 97.19 395 ILE A C 1
ATOM 3116 O O . ILE A 1 395 ? -16.626 3.741 -3.350 1.00 97.19 395 ILE A O 1
ATOM 3120 N N . THR A 1 396 ? -17.040 2.814 -1.346 1.00 97.38 396 THR A N 1
ATOM 3121 C CA . THR A 1 396 ? -18.231 3.620 -1.058 1.00 97.38 396 THR A CA 1
ATOM 3122 C C . THR A 1 396 ? -17.874 4.636 0.017 1.00 97.38 396 THR A C 1
ATOM 3124 O O . THR A 1 396 ? -17.322 4.281 1.060 1.00 97.38 396 THR A O 1
ATOM 3127 N N . LEU A 1 397 ? -18.146 5.908 -0.253 1.00 97.00 397 LEU A N 1
ATOM 3128 C CA . LEU A 1 397 ? -18.017 6.991 0.712 1.00 97.00 397 LEU A CA 1
ATOM 3129 C C . LEU A 1 397 ? -19.410 7.361 1.186 1.00 97.00 397 LEU A C 1
ATOM 3131 O O . LEU A 1 397 ? -20.271 7.673 0.371 1.00 97.00 397 LEU A O 1
ATOM 3135 N N . TYR A 1 398 ? -19.616 7.365 2.495 1.00 95.25 398 TYR A N 1
ATOM 3136 C CA . TYR A 1 398 ? -20.896 7.740 3.080 1.00 95.25 398 TYR A CA 1
ATOM 3137 C C . TYR A 1 398 ? -20.850 9.176 3.594 1.00 95.25 398 TYR A C 1
ATO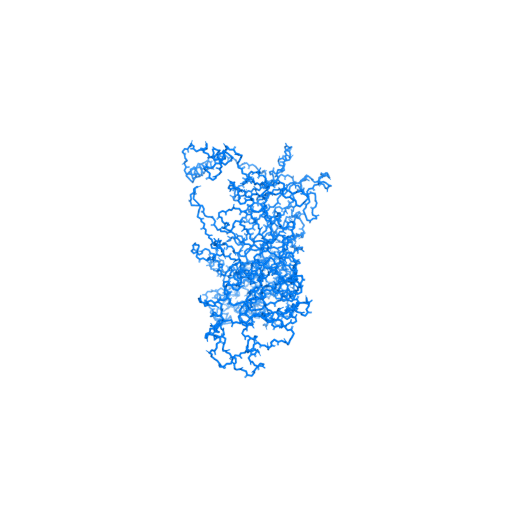M 3139 O O . TYR A 1 398 ? -19.788 9.710 3.922 1.00 95.25 398 TYR A O 1
ATOM 3147 N N . LYS A 1 399 ? -22.020 9.777 3.812 1.00 92.88 399 LYS A N 1
ATOM 3148 C CA . LYS A 1 399 ? -22.179 11.082 4.478 1.00 92.88 399 LYS A CA 1
ATOM 3149 C C . LYS A 1 399 ? -21.332 11.235 5.737 1.00 92.88 399 LYS A C 1
ATOM 3151 O O . LYS A 1 399 ? -20.738 12.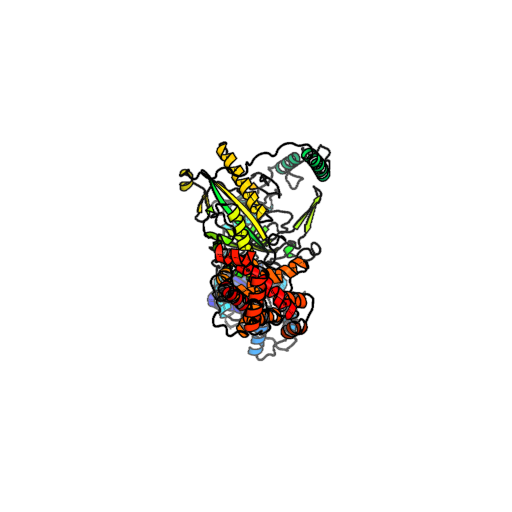279 6.002 1.00 92.88 399 LYS A O 1
ATOM 3156 N N . HIS A 1 400 ? -21.248 10.167 6.522 1.00 89.62 400 HIS A N 1
ATOM 3157 C CA . HIS A 1 400 ? -20.520 10.171 7.777 1.00 89.62 400 HIS A CA 1
ATOM 3158 C C . HIS A 1 400 ? -18.992 10.273 7.597 1.00 89.62 400 HIS A C 1
ATOM 3160 O O . HIS A 1 400 ? -18.300 10.614 8.556 1.00 89.62 400 HIS A O 1
ATOM 3166 N N . ASP A 1 401 ? -18.448 10.007 6.407 1.00 92.38 401 ASP A N 1
ATOM 3167 C CA . ASP A 1 401 ? -17.023 10.160 6.064 1.00 92.38 401 ASP A CA 1
ATOM 3168 C C . ASP A 1 401 ? -16.616 11.615 5.766 1.00 92.38 401 ASP A C 1
ATOM 3170 O O . ASP A 1 401 ? -15.425 11.929 5.641 1.00 92.38 401 ASP A O 1
ATOM 3174 N N . GLY A 1 402 ? -17.597 12.522 5.732 1.00 92.19 402 GLY A N 1
ATOM 3175 C CA . GLY A 1 402 ? -17.388 13.942 5.469 1.00 92.19 402 GLY A CA 1
ATOM 3176 C C . GLY A 1 402 ? -17.304 14.264 3.980 1.00 92.19 402 GLY A C 1
ATOM 3177 O O . GLY A 1 402 ? -16.505 15.120 3.601 1.00 92.19 402 GLY A O 1
ATOM 3178 N N . ILE A 1 403 ? -18.087 13.561 3.154 1.00 95.75 403 ILE A N 1
ATOM 3179 C CA . ILE A 1 403 ? -18.342 13.953 1.761 1.00 95.75 403 ILE A CA 1
ATOM 3180 C C . ILE A 1 403 ? -19.142 15.261 1.706 1.00 95.75 403 ILE A C 1
ATOM 3182 O O . ILE A 1 403 ? -19.726 15.694 2.706 1.00 95.75 403 ILE A O 1
ATOM 3186 N N . ALA A 1 404 ? -19.151 15.903 0.543 1.00 94.19 404 ALA A N 1
ATOM 3187 C CA . ALA A 1 404 ? -19.935 17.107 0.312 1.00 94.19 404 ALA A CA 1
ATOM 3188 C C . ALA A 1 404 ? -21.443 16.829 0.484 1.00 94.19 404 ALA A C 1
ATOM 3190 O O . ALA A 1 404 ? -21.914 15.782 0.036 1.00 94.19 404 ALA A O 1
ATOM 3191 N N . PRO A 1 405 ? -22.223 17.734 1.111 1.00 92.88 405 PRO A N 1
ATOM 3192 C CA . PRO A 1 405 ? -23.678 17.585 1.215 1.00 92.88 405 PRO A CA 1
ATOM 3193 C C . PRO A 1 405 ? -24.377 17.357 -0.134 1.00 92.88 405 PRO A C 1
ATOM 3195 O O . PRO A 1 405 ? -25.399 16.677 -0.191 1.00 92.88 405 PRO A O 1
ATOM 3198 N N . GLU A 1 406 ? -23.818 17.920 -1.203 1.00 92.94 406 GLU A N 1
ATOM 3199 C CA . GLU A 1 406 ? -24.288 17.823 -2.583 1.00 92.94 406 GLU A CA 1
ATOM 3200 C C . GLU A 1 406 ? -24.157 16.409 -3.170 1.00 92.94 406 GLU A C 1
ATOM 3202 O O . GLU A 1 406 ? -24.910 16.064 -4.077 1.00 92.94 406 GLU A O 1
ATOM 3207 N N . ASP A 1 407 ? -23.253 15.578 -2.637 1.00 91.88 407 ASP A N 1
ATOM 3208 C CA . ASP A 1 407 ? -23.061 14.186 -3.069 1.00 91.88 407 ASP A CA 1
ATOM 3209 C C . ASP A 1 407 ? -24.089 13.218 -2.442 1.00 91.88 407 ASP A C 1
ATOM 3211 O O . ASP A 1 407 ? -24.121 12.038 -2.782 1.00 91.88 407 ASP A O 1
ATOM 3215 N N . GLY A 1 408 ? -24.963 13.698 -1.547 1.00 93.12 408 GLY A N 1
ATOM 3216 C CA . GLY A 1 408 ? -26.048 12.907 -0.962 1.00 93.12 408 GLY A CA 1
ATOM 3217 C C . GLY A 1 408 ? -25.632 12.040 0.232 1.00 93.12 408 GLY A C 1
ATOM 3218 O O . GLY A 1 408 ? -24.841 12.450 1.084 1.00 93.12 408 GLY A O 1
ATOM 3219 N N . GLU A 1 409 ? -26.247 10.859 0.360 1.00 93.38 409 GLU A N 1
ATOM 3220 C CA . GLU A 1 409 ? -25.996 9.946 1.490 1.00 93.38 409 GLU A CA 1
ATOM 3221 C C . GLU A 1 409 ? -24.795 9.018 1.248 1.00 93.38 409 GLU A C 1
ATOM 3223 O O . GLU A 1 409 ? -24.111 8.646 2.207 1.00 93.38 409 GLU A O 1
ATOM 3228 N N . GLU A 1 410 ? -24.505 8.692 -0.015 1.00 95.31 410 GLU A N 1
ATOM 3229 C CA . GLU A 1 410 ? -23.361 7.879 -0.421 1.00 95.31 410 GLU A CA 1
ATOM 3230 C C . GLU A 1 410 ? -22.916 8.169 -1.863 1.00 95.31 410 GLU A C 1
ATOM 3232 O O . GLU A 1 410 ? -23.721 8.549 -2.711 1.00 95.31 410 GLU A O 1
ATOM 3237 N N . ILE A 1 411 ? -21.633 7.940 -2.143 1.00 96.38 411 ILE A N 1
ATOM 3238 C CA . ILE A 1 411 ? -21.035 7.996 -3.480 1.00 96.38 411 ILE A CA 1
ATOM 3239 C C . ILE A 1 411 ? -20.063 6.827 -3.664 1.00 96.38 411 ILE A C 1
ATOM 3241 O O . ILE A 1 411 ? -19.250 6.533 -2.785 1.00 96.38 411 ILE A O 1
ATOM 3245 N N . VAL A 1 412 ? -20.122 6.170 -4.824 1.00 97.62 412 VAL A N 1
ATOM 3246 C CA . VAL A 1 412 ? -19.212 5.073 -5.182 1.00 97.62 412 VAL A CA 1
ATOM 3247 C C . VAL A 1 412 ? -18.095 5.594 -6.080 1.00 97.62 412 VAL A C 1
ATOM 3249 O O . VAL A 1 412 ? -18.326 6.076 -7.190 1.00 97.62 412 VAL A O 1
ATOM 3252 N N . VAL A 1 413 ? -16.856 5.457 -5.617 1.00 97.94 413 VAL A N 1
ATOM 3253 C CA . VAL A 1 413 ? -15.654 5.813 -6.374 1.00 97.94 413 VAL A CA 1
ATOM 3254 C C . VAL A 1 413 ? -15.005 4.528 -6.872 1.00 97.94 413 VAL A C 1
ATOM 3256 O O . VAL A 1 413 ? -14.620 3.670 -6.079 1.00 97.94 413 VAL A O 1
ATOM 3259 N N . GLY A 1 414 ? -14.883 4.387 -8.192 1.00 98.12 414 GLY A N 1
ATOM 3260 C CA . GLY A 1 414 ? -14.202 3.241 -8.790 1.00 98.12 414 GLY A CA 1
ATOM 3261 C C . GLY A 1 414 ? -12.686 3.338 -8.624 1.00 98.12 414 GLY A C 1
ATOM 3262 O O . GLY A 1 414 ? -12.121 4.431 -8.581 1.00 98.12 414 GLY A O 1
ATOM 3263 N N . ILE A 1 415 ? -12.021 2.192 -8.561 1.00 98.31 415 ILE A N 1
ATOM 3264 C CA . ILE A 1 415 ? -10.566 2.053 -8.560 1.00 98.31 415 ILE A CA 1
ATOM 3265 C C . ILE A 1 415 ? -10.187 1.340 -9.849 1.00 98.31 415 ILE A C 1
ATOM 3267 O O . ILE A 1 415 ? -10.609 0.216 -10.091 1.00 98.31 415 ILE A O 1
ATOM 3271 N N . LYS A 1 416 ? -9.375 1.990 -10.680 1.00 97.38 416 LYS A N 1
ATOM 3272 C CA . LYS A 1 416 ? -8.903 1.409 -11.936 1.00 97.38 416 LYS A CA 1
ATOM 3273 C C . LYS A 1 416 ? -7.975 0.228 -11.666 1.00 97.38 416 LYS A C 1
ATOM 3275 O O . LYS A 1 416 ? -8.148 -0.850 -12.225 1.00 97.38 416 LYS A O 1
ATOM 3280 N N . GLN A 1 417 ? -6.950 0.461 -10.848 1.00 97.56 417 GLN A N 1
ATOM 3281 C CA . GLN A 1 417 ? -5.929 -0.534 -10.541 1.00 97.56 417 GLN A CA 1
ATOM 3282 C C . GLN A 1 417 ? -5.214 -0.237 -9.229 1.00 97.56 417 GLN A C 1
ATOM 3284 O O . GLN A 1 417 ? -5.161 0.912 -8.778 1.00 97.56 417 GLN A O 1
ATOM 3289 N N . VAL A 1 418 ? -4.633 -1.297 -8.674 1.00 98.44 418 VAL A N 1
ATOM 3290 C CA . VAL A 1 418 ? -3.624 -1.240 -7.621 1.00 98.44 418 VAL A CA 1
ATOM 3291 C C . VAL A 1 418 ? -2.372 -1.932 -8.149 1.00 98.44 418 VAL A C 1
ATOM 3293 O O . VAL A 1 418 ? -2.443 -3.046 -8.672 1.00 98.44 418 VAL A O 1
ATOM 3296 N N . GLN A 1 419 ? -1.231 -1.261 -8.038 1.00 97.94 419 GLN A N 1
ATOM 3297 C CA . GLN A 1 419 ? 0.057 -1.751 -8.530 1.00 97.94 419 GLN A CA 1
ATOM 3298 C C . GLN A 1 419 ? 1.121 -1.672 -7.446 1.00 97.94 419 GLN A C 1
ATOM 3300 O O . GLN A 1 419 ? 1.037 -0.818 -6.572 1.00 97.94 419 GLN A O 1
ATOM 3305 N N . MET A 1 420 ? 2.112 -2.558 -7.498 1.00 97.88 420 MET A N 1
ATOM 3306 C CA . MET A 1 420 ? 3.281 -2.498 -6.619 1.00 97.88 420 MET A CA 1
ATOM 3307 C C . MET A 1 420 ? 4.416 -1.717 -7.279 1.00 97.88 420 MET A C 1
ATOM 3309 O O . MET A 1 420 ? 4.696 -1.920 -8.461 1.00 97.88 420 MET A O 1
ATOM 3313 N N . GLU A 1 421 ? 5.122 -0.888 -6.515 1.00 96.19 421 GLU A N 1
ATOM 3314 C CA . GLU A 1 421 ? 6.283 -0.156 -7.019 1.00 96.19 421 GLU A CA 1
ATOM 3315 C C . GLU A 1 421 ? 7.347 0.144 -5.957 1.00 96.19 421 GLU A C 1
ATOM 3317 O O . GLU A 1 421 ? 7.126 -0.004 -4.754 1.00 96.19 421 GLU A O 1
ATOM 3322 N N . GLN A 1 422 ? 8.535 0.539 -6.418 1.00 94.81 422 GLN A N 1
ATOM 3323 C CA . GLN A 1 422 ? 9.639 0.978 -5.561 1.00 94.81 422 GLN A CA 1
ATOM 3324 C C . GLN A 1 422 ? 9.480 2.429 -5.131 1.00 94.81 422 GLN A C 1
ATOM 3326 O O . GLN A 1 422 ? 9.285 3.284 -5.988 1.00 94.81 422 GLN A O 1
ATOM 3331 N N . ASP A 1 423 ? 9.721 2.750 -3.862 1.00 93.75 423 ASP A N 1
ATOM 3332 C CA . ASP A 1 423 ? 9.965 4.148 -3.487 1.00 93.75 423 ASP A CA 1
ATOM 3333 C C . ASP A 1 423 ? 11.368 4.633 -3.902 1.00 93.75 423 ASP A C 1
ATOM 3335 O O . ASP A 1 423 ? 12.298 3.840 -4.107 1.00 93.75 423 ASP A O 1
ATOM 3339 N N . THR A 1 424 ? 11.523 5.956 -3.976 1.00 92.69 424 THR A N 1
ATOM 3340 C CA . THR A 1 424 ? 12.786 6.644 -4.277 1.00 92.69 424 THR A CA 1
ATOM 3341 C C . THR A 1 424 ? 13.546 7.046 -3.010 1.00 92.69 424 THR A C 1
ATOM 3343 O O . THR A 1 424 ? 13.013 7.058 -1.891 1.00 92.69 424 THR A O 1
ATOM 3346 N N . ALA A 1 425 ? 14.812 7.440 -3.173 1.00 92.62 425 ALA A N 1
ATOM 3347 C CA . ALA A 1 425 ? 15.627 7.965 -2.084 1.00 92.62 425 ALA A CA 1
ATOM 3348 C C . ALA A 1 425 ? 15.020 9.248 -1.500 1.00 92.62 425 ALA A C 1
ATOM 3350 O O . ALA A 1 425 ? 14.285 9.997 -2.151 1.00 92.62 425 ALA A O 1
ATOM 3351 N N . LYS A 1 426 ? 15.364 9.554 -0.253 1.00 90.00 426 LYS A N 1
ATOM 3352 C CA . LYS A 1 426 ? 15.010 10.835 0.352 1.00 90.00 426 LYS A CA 1
ATOM 3353 C C . LYS A 1 426 ? 16.039 11.880 -0.073 1.00 90.00 426 LYS A C 1
ATOM 3355 O O . LYS A 1 426 ? 17.223 11.755 0.225 1.00 90.00 426 LYS A O 1
ATOM 3360 N N . THR A 1 427 ? 15.577 12.935 -0.742 1.00 89.44 427 THR A N 1
ATOM 3361 C CA . THR A 1 427 ? 16.406 14.108 -1.052 1.00 89.44 427 THR A CA 1
ATOM 3362 C C . THR A 1 427 ? 16.254 15.157 0.047 1.00 89.44 427 THR A C 1
ATOM 3364 O O . THR A 1 427 ? 15.149 15.631 0.309 1.00 89.44 427 THR A O 1
ATOM 3367 N N . ILE A 1 428 ? 17.363 15.559 0.665 1.00 88.88 428 ILE A N 1
ATOM 3368 C CA . ILE A 1 428 ? 17.417 16.619 1.675 1.00 88.88 428 ILE A CA 1
ATOM 3369 C C . ILE A 1 428 ? 18.198 17.791 1.091 1.00 88.88 428 ILE A C 1
ATOM 3371 O O . ILE A 1 428 ? 19.376 17.671 0.765 1.00 88.88 428 ILE A O 1
ATOM 3375 N N . GLN A 1 429 ? 17.556 18.948 0.964 1.00 86.62 429 GLN A N 1
ATOM 3376 C CA . GLN A 1 429 ? 18.246 20.152 0.515 1.00 86.62 429 GLN A CA 1
ATOM 3377 C C . GLN A 1 429 ? 19.035 20.765 1.680 1.00 86.62 429 GLN A C 1
ATOM 3379 O O . GLN A 1 429 ? 18.437 21.297 2.614 1.00 86.62 429 GLN A O 1
ATOM 3384 N N . GLU A 1 430 ? 20.366 20.710 1.628 1.00 87.94 430 GLU A N 1
ATOM 3385 C CA . GLU A 1 430 ? 21.231 21.306 2.657 1.00 87.94 430 GLU A CA 1
ATOM 3386 C C . GLU A 1 430 ? 21.500 22.789 2.365 1.00 87.94 430 GLU A C 1
ATOM 3388 O O . GLU A 1 430 ? 21.372 23.655 3.230 1.00 87.94 430 GLU A O 1
ATOM 3393 N N . THR A 1 431 ? 21.822 23.101 1.109 1.00 87.69 431 THR A N 1
ATOM 3394 C CA . THR A 1 431 ? 22.031 24.470 0.614 1.00 87.69 431 THR A CA 1
ATOM 3395 C C . THR A 1 431 ? 21.332 24.642 -0.728 1.00 87.69 431 THR A C 1
ATOM 3397 O O . THR A 1 431 ? 20.856 23.672 -1.292 1.00 87.69 431 THR A O 1
ATOM 3400 N N . ALA A 1 432 ? 21.286 25.840 -1.313 1.00 84.06 432 ALA A N 1
ATOM 3401 C CA . ALA A 1 432 ? 20.674 26.025 -2.637 1.00 84.06 432 ALA A CA 1
ATOM 3402 C C . ALA A 1 432 ? 21.363 25.229 -3.771 1.00 84.06 432 ALA A C 1
ATOM 3404 O O . ALA A 1 432 ? 20.766 25.035 -4.825 1.00 84.06 432 ALA A O 1
ATOM 3405 N N . THR A 1 433 ? 22.606 24.781 -3.572 1.00 88.50 433 THR A N 1
ATOM 3406 C CA . THR A 1 433 ? 23.410 24.073 -4.585 1.00 88.50 433 THR A CA 1
ATOM 3407 C C . THR A 1 433 ? 23.727 22.628 -4.223 1.00 88.50 433 THR A C 1
ATOM 3409 O O . THR A 1 433 ? 24.235 21.903 -5.072 1.00 88.50 433 THR A O 1
ATOM 3412 N N . THR A 1 434 ? 23.451 22.215 -2.985 1.00 91.00 434 THR A N 1
ATOM 3413 C CA . THR A 1 434 ? 23.810 20.892 -2.469 1.00 91.00 434 THR A CA 1
ATOM 3414 C C . THR A 1 434 ? 22.569 20.176 -1.962 1.00 91.00 434 THR A C 1
ATOM 3416 O O . THR A 1 434 ? 21.865 20.681 -1.082 1.00 91.00 434 THR A O 1
ATOM 3419 N N . SER A 1 435 ? 22.338 18.983 -2.502 1.00 91.31 435 SER A N 1
ATOM 3420 C CA . SER A 1 435 ? 21.333 18.038 -2.029 1.00 91.31 435 SER A CA 1
ATOM 3421 C C . SER A 1 435 ? 22.041 16.814 -1.453 1.00 91.31 435 SER A C 1
ATOM 3423 O O . SER A 1 435 ? 22.947 16.267 -2.078 1.00 91.31 435 SER A O 1
ATOM 3425 N N . LEU A 1 436 ? 21.625 16.394 -0.266 1.00 93.62 436 LEU A N 1
ATOM 3426 C CA . LEU A 1 436 ? 22.045 15.153 0.368 1.00 93.62 436 LEU A CA 1
ATOM 3427 C C . LEU A 1 436 ? 21.028 14.066 0.019 1.00 93.62 436 LEU A C 1
ATOM 3429 O O . LEU A 1 436 ? 19.821 14.322 0.011 1.00 93.62 436 LEU A O 1
ATOM 3433 N N . LEU A 1 437 ? 21.518 12.867 -0.280 1.00 93.75 437 LEU A N 1
ATOM 3434 C CA . LEU A 1 437 ? 20.694 11.715 -0.628 1.00 93.75 437 LEU A CA 1
ATOM 3435 C C . LEU A 1 437 ? 20.799 10.665 0.469 1.00 93.75 437 LEU A C 1
ATOM 3437 O O . LEU A 1 437 ? 21.900 10.294 0.881 1.00 93.75 437 LEU A O 1
ATOM 3441 N N . ASP A 1 438 ? 19.642 10.194 0.914 1.00 94.38 438 ASP A N 1
ATOM 3442 C CA . ASP A 1 438 ? 19.517 9.056 1.813 1.00 94.38 438 ASP A CA 1
ATOM 3443 C C . ASP A 1 438 ? 18.764 7.922 1.105 1.00 94.38 438 ASP A C 1
ATOM 3445 O O . ASP A 1 438 ? 17.564 8.013 0.822 1.00 94.38 438 ASP A O 1
ATOM 3449 N N . PHE A 1 439 ? 19.505 6.860 0.796 1.00 94.62 439 PHE A N 1
ATOM 3450 C CA . PHE A 1 439 ? 19.062 5.685 0.056 1.00 94.62 439 PHE A CA 1
ATOM 3451 C C . PHE A 1 439 ? 18.362 4.636 0.931 1.00 94.62 439 PHE A C 1
ATOM 3453 O O . PHE A 1 439 ? 17.871 3.647 0.387 1.00 94.62 439 PHE A O 1
ATOM 3460 N N . ASN A 1 440 ? 18.236 4.850 2.248 1.00 94.00 440 ASN A N 1
ATOM 3461 C CA . ASN A 1 440 ? 17.493 3.945 3.137 1.00 94.00 440 ASN A CA 1
ATOM 3462 C C . ASN A 1 440 ? 16.089 3.627 2.602 1.00 94.00 440 ASN A C 1
ATOM 3464 O O . ASN A 1 440 ? 15.669 2.475 2.624 1.00 94.00 440 ASN A O 1
ATOM 3468 N N . ARG A 1 441 ? 15.406 4.634 2.041 1.00 92.31 441 ARG A N 1
ATOM 3469 C CA . ARG A 1 441 ? 14.040 4.507 1.518 1.00 92.31 441 ARG A CA 1
ATOM 3470 C C . ARG A 1 441 ? 13.948 3.891 0.117 1.00 92.31 441 ARG A C 1
ATOM 3472 O O . ARG A 1 441 ? 12.876 3.435 -0.266 1.00 92.31 441 ARG A O 1
ATOM 3479 N N . VAL A 1 442 ? 15.036 3.850 -0.662 1.00 93.81 442 VAL A N 1
ATOM 3480 C CA . VAL A 1 442 ? 14.978 3.258 -2.012 1.00 93.81 442 VAL A CA 1
ATOM 3481 C C . VAL A 1 442 ? 14.487 1.827 -1.922 1.00 93.81 442 VAL A C 1
ATOM 3483 O O . VAL A 1 442 ? 14.962 1.073 -1.074 1.00 93.81 442 VAL A O 1
ATOM 3486 N N . SER A 1 443 ? 13.575 1.457 -2.824 1.00 94.25 443 SER A N 1
ATOM 3487 C CA . SER A 1 443 ? 12.991 0.116 -2.892 1.00 94.25 443 SER A CA 1
ATOM 3488 C C . SER A 1 443 ? 12.114 -0.233 -1.680 1.00 94.25 443 SER A C 1
ATOM 3490 O O . SER A 1 443 ? 11.741 -1.394 -1.524 1.00 94.25 443 SER A O 1
ATOM 3492 N N . HIS A 1 444 ? 11.730 0.736 -0.832 1.00 94.38 444 HIS A N 1
ATOM 3493 C CA . HIS A 1 444 ? 10.614 0.522 0.095 1.00 94.38 444 HIS A CA 1
ATOM 3494 C C . HIS A 1 444 ? 9.379 0.074 -0.705 1.00 94.38 444 HIS A C 1
ATOM 3496 O O . HIS A 1 444 ? 9.130 0.638 -1.778 1.00 94.38 444 HIS A O 1
ATOM 3502 N N . PRO A 1 445 ? 8.630 -0.944 -0.244 1.00 95.50 445 PRO A N 1
ATOM 3503 C CA . PRO A 1 445 ? 7.498 -1.450 -1.007 1.00 95.50 445 PRO A CA 1
ATOM 3504 C C . PRO A 1 445 ? 6.331 -0.475 -0.939 1.00 95.50 445 PRO A C 1
ATOM 3506 O O . PRO A 1 445 ? 5.819 -0.185 0.141 1.00 95.50 445 PRO A O 1
ATOM 3509 N N . LEU A 1 446 ? 5.891 0.002 -2.097 1.00 95.31 446 LEU A N 1
ATOM 3510 C CA . LEU A 1 446 ? 4.697 0.823 -2.225 1.00 95.31 446 LEU A CA 1
ATOM 3511 C C . LEU A 1 446 ? 3.608 0.056 -2.964 1.00 95.31 446 LEU A C 1
ATOM 3513 O O . LEU A 1 446 ? 3.891 -0.764 -3.840 1.00 95.31 446 LEU A O 1
ATOM 3517 N N . ILE A 1 447 ? 2.362 0.392 -2.650 1.00 97.69 447 ILE A N 1
ATOM 3518 C CA . ILE A 1 447 ? 1.256 0.244 -3.590 1.00 97.69 447 ILE A CA 1
ATOM 3519 C C . ILE A 1 447 ? 0.808 1.614 -4.084 1.00 97.69 447 ILE A C 1
ATOM 3521 O O . ILE A 1 447 ? 0.690 2.554 -3.300 1.00 97.69 447 ILE A O 1
ATOM 3525 N N . GLU A 1 448 ? 0.529 1.710 -5.376 1.00 97.62 448 GLU A N 1
ATOM 3526 C CA . GLU A 1 448 ? -0.131 2.856 -5.990 1.00 97.62 448 GLU A CA 1
ATOM 3527 C C . GLU A 1 448 ? -1.579 2.467 -6.315 1.00 97.62 448 GLU A C 1
ATOM 3529 O O . GLU A 1 448 ? -1.832 1.475 -7.002 1.00 97.62 448 GLU A O 1
ATOM 3534 N N . ILE A 1 449 ? -2.531 3.225 -5.773 1.00 98.31 449 ILE A N 1
ATOM 3535 C CA . ILE A 1 449 ? -3.975 3.040 -5.936 1.00 98.31 449 ILE A CA 1
ATOM 3536 C C . ILE A 1 449 ? -4.489 4.178 -6.812 1.00 98.31 449 ILE A C 1
ATOM 3538 O O . ILE A 1 449 ? -4.434 5.344 -6.414 1.00 98.31 449 ILE A O 1
ATOM 3542 N N . ILE A 1 450 ? -5.015 3.838 -7.987 1.00 98.00 450 ILE A N 1
ATOM 3543 C CA . ILE A 1 450 ? -5.470 4.816 -8.981 1.00 98.00 450 ILE A CA 1
ATOM 3544 C C . ILE A 1 450 ? -6.996 4.803 -9.032 1.00 98.00 450 ILE A C 1
ATOM 3546 O O . ILE A 1 450 ? -7.600 3.817 -9.464 1.00 98.00 450 ILE A O 1
ATOM 3550 N N . THR A 1 451 ? -7.636 5.898 -8.620 1.00 98.31 451 THR A N 1
ATOM 3551 C CA . THR A 1 451 ? -9.098 6.023 -8.688 1.00 98.31 451 THR A CA 1
ATOM 3552 C C . THR A 1 451 ? -9.567 6.431 -10.082 1.00 98.31 451 THR A C 1
ATOM 3554 O O . THR A 1 451 ? -8.861 7.097 -10.842 1.00 98.31 451 THR A O 1
ATOM 3557 N N . LEU A 1 452 ? -10.810 6.086 -10.404 1.00 97.44 452 LEU A N 1
ATOM 3558 C CA . LEU A 1 452 ? -11.535 6.706 -11.504 1.00 97.44 452 LEU A CA 1
ATOM 3559 C C . LEU A 1 452 ? -11.909 8.153 -11.148 1.00 97.44 452 LEU A C 1
ATOM 3561 O O . LEU A 1 452 ? -12.063 8.481 -9.964 1.00 97.44 452 LEU A O 1
ATOM 3565 N N . PRO A 1 453 ? -12.055 9.032 -12.154 1.00 95.81 453 PRO A N 1
ATOM 3566 C CA . PRO A 1 453 ? -12.408 10.427 -11.947 1.00 95.81 453 PRO A CA 1
ATOM 3567 C C . PRO A 1 453 ? -13.921 10.579 -11.685 1.00 95.81 453 PRO A C 1
ATOM 3569 O O . PRO A 1 453 ? -14.639 11.148 -12.494 1.00 95.81 453 PRO A O 1
ATOM 3572 N N . HIS A 1 454 ? -14.420 10.029 -10.573 1.00 95.06 454 HIS A N 1
ATOM 3573 C CA . HIS A 1 454 ? -15.838 10.100 -10.159 1.00 95.06 454 HIS A CA 1
ATOM 3574 C C . HIS A 1 454 ? -16.107 11.171 -9.090 1.00 95.06 454 HIS A C 1
ATOM 3576 O O . HIS A 1 454 ? -17.224 11.304 -8.603 1.00 95.06 454 HIS A O 1
ATOM 3582 N N . ILE A 1 455 ? -15.075 11.893 -8.651 1.00 96.44 455 ILE A N 1
ATOM 3583 C CA . ILE A 1 455 ? -15.186 12.823 -7.527 1.00 96.44 455 ILE A CA 1
ATOM 3584 C C . ILE A 1 455 ? -15.430 14.232 -8.059 1.00 96.44 455 ILE A C 1
ATOM 3586 O O . ILE A 1 455 ? -14.617 14.754 -8.822 1.00 96.44 455 ILE A O 1
ATOM 3590 N N . HIS A 1 456 ? -16.513 14.862 -7.605 1.00 94.56 456 HIS A N 1
ATOM 3591 C CA . HIS A 1 456 ? -16.935 16.182 -8.085 1.00 94.56 456 HIS A CA 1
ATOM 3592 C C . HIS A 1 456 ? -16.778 17.310 -7.060 1.00 94.56 456 HIS A C 1
ATOM 3594 O O . HIS A 1 456 ? -16.885 18.484 -7.413 1.00 94.56 456 HIS A O 1
ATOM 3600 N N . HIS A 1 457 ? -16.457 16.976 -5.806 1.00 95.31 457 HIS A N 1
ATOM 3601 C CA . HIS A 1 457 ? -16.318 17.947 -4.724 1.00 95.31 457 HIS A CA 1
ATOM 3602 C C . HIS A 1 457 ? -14.976 17.797 -3.980 1.00 95.31 457 HIS A C 1
ATOM 3604 O O . HIS A 1 457 ? -14.556 16.673 -3.684 1.00 95.31 457 HIS A O 1
ATOM 3610 N N . PRO A 1 458 ? -14.286 18.907 -3.637 1.00 95.31 458 PRO A N 1
ATOM 3611 C CA . PRO A 1 458 ? -12.982 18.860 -2.965 1.00 95.31 458 PRO A CA 1
ATOM 3612 C C . PRO A 1 458 ? -12.998 18.143 -1.605 1.00 95.31 458 PRO A C 1
ATOM 3614 O O . PRO A 1 458 ? -12.087 17.371 -1.302 1.00 95.31 458 PRO A O 1
ATOM 3617 N N . SER A 1 459 ? -14.043 18.352 -0.799 1.00 95.31 459 SER A N 1
ATOM 3618 C CA . SER A 1 459 ? -14.211 17.690 0.503 1.00 95.31 459 SER A CA 1
ATOM 3619 C C . SER A 1 459 ? -14.366 16.172 0.354 1.00 95.31 459 SER A C 1
ATOM 3621 O O . SER A 1 459 ? -13.772 15.410 1.121 1.00 95.31 459 SER A O 1
ATOM 3623 N N . THR A 1 460 ? -15.070 15.726 -0.689 1.00 96.88 460 THR A N 1
ATOM 3624 C CA . THR A 1 460 ? -15.222 14.312 -1.062 1.00 96.88 460 THR A CA 1
ATOM 3625 C C . THR A 1 460 ? -13.894 13.691 -1.493 1.00 96.88 460 THR A C 1
ATOM 3627 O O . THR A 1 460 ? -13.607 12.555 -1.121 1.00 96.88 460 THR A O 1
ATOM 3630 N N . ALA A 1 461 ? -13.015 14.440 -2.171 1.00 97.00 461 ALA A N 1
ATOM 3631 C CA . ALA A 1 461 ? -11.657 13.975 -2.471 1.00 97.00 461 ALA A CA 1
ATOM 3632 C C . ALA A 1 461 ? -10.838 13.735 -1.194 1.00 97.00 461 ALA A C 1
ATOM 3634 O O . ALA A 1 461 ? -10.207 12.690 -1.038 1.00 97.00 461 ALA A O 1
ATOM 3635 N N . ALA A 1 462 ? -10.895 14.659 -0.234 1.00 95.69 462 ALA A N 1
ATOM 3636 C CA . ALA A 1 462 ? -10.232 14.474 1.053 1.00 95.69 462 ALA A CA 1
ATOM 3637 C C . ALA A 1 462 ? -10.846 13.312 1.864 1.00 95.69 462 ALA A C 1
ATOM 3639 O O . ALA A 1 462 ? -10.114 12.577 2.533 1.00 95.69 462 ALA A O 1
ATOM 3640 N N . ALA A 1 463 ? -12.168 13.115 1.790 1.00 96.31 463 ALA A N 1
ATOM 3641 C CA . ALA A 1 463 ? -12.862 11.977 2.397 1.00 96.31 463 ALA A CA 1
ATOM 3642 C C . ALA A 1 463 ? -12.431 10.639 1.776 1.00 96.31 463 ALA A C 1
ATOM 3644 O O . ALA A 1 463 ? -12.168 9.694 2.517 1.00 96.31 463 ALA A O 1
ATOM 3645 N N . CYS A 1 464 ? -12.261 10.588 0.451 1.00 97.50 464 CYS A N 1
ATOM 3646 C CA . CYS A 1 464 ? -11.738 9.434 -0.283 1.00 97.50 464 CYS A CA 1
ATOM 3647 C C . CYS A 1 464 ? -10.368 8.992 0.251 1.00 97.50 464 CYS A C 1
ATOM 3649 O O . CYS A 1 464 ? -10.205 7.849 0.681 1.00 97.50 464 CYS A O 1
ATOM 3651 N N . VAL A 1 465 ? -9.402 9.916 0.322 1.00 96.38 465 VAL A N 1
ATOM 3652 C CA . VAL A 1 465 ? -8.045 9.605 0.809 1.00 96.38 465 VAL A CA 1
ATOM 3653 C C . VAL A 1 465 ? -8.070 9.154 2.275 1.00 96.38 465 VAL A C 1
ATOM 3655 O O . VAL A 1 465 ? -7.413 8.174 2.627 1.00 96.38 465 VAL A O 1
ATOM 3658 N N . ARG A 1 466 ? -8.872 9.808 3.134 1.00 93.75 466 ARG A N 1
ATOM 3659 C CA . ARG A 1 466 ? -9.060 9.385 4.537 1.00 93.75 466 ARG A CA 1
ATOM 3660 C C . ARG A 1 466 ? -9.622 7.971 4.642 1.00 93.75 466 ARG A C 1
ATOM 3662 O O . ARG A 1 466 ? -9.148 7.190 5.465 1.00 93.75 466 ARG A O 1
ATOM 3669 N N . LYS A 1 467 ? -10.631 7.651 3.830 1.00 94.75 467 LYS A N 1
ATOM 3670 C CA . LYS A 1 467 ? -11.287 6.344 3.826 1.00 94.75 467 LYS A CA 1
ATOM 3671 C C . LYS A 1 467 ? -10.328 5.245 3.392 1.00 94.75 467 LYS A C 1
ATOM 3673 O O . LYS A 1 467 ? -10.217 4.243 4.091 1.00 94.75 467 LYS A O 1
ATOM 3678 N N . ILE A 1 468 ? -9.592 5.463 2.301 1.00 96.12 468 ILE A N 1
ATOM 3679 C CA . ILE A 1 468 ? -8.570 4.524 1.824 1.00 96.12 468 ILE A CA 1
ATOM 3680 C C . ILE A 1 468 ? -7.510 4.310 2.908 1.00 96.12 468 ILE A C 1
ATOM 3682 O O . ILE A 1 468 ? -7.235 3.165 3.253 1.00 96.12 468 ILE A O 1
ATOM 3686 N N . GLN A 1 469 ? -6.990 5.375 3.532 1.00 93.69 469 GLN A N 1
ATOM 3687 C CA . GLN A 1 469 ? -6.042 5.242 4.645 1.00 93.69 469 GLN A CA 1
ATOM 3688 C C . GLN A 1 469 ? -6.609 4.385 5.791 1.00 93.69 469 GLN A C 1
ATOM 3690 O O . GLN A 1 469 ? -5.916 3.506 6.300 1.00 93.69 469 GLN A O 1
ATOM 3695 N N . ALA A 1 470 ? -7.861 4.620 6.196 1.00 89.62 470 ALA A N 1
ATOM 3696 C CA . ALA A 1 470 ? -8.506 3.853 7.261 1.00 89.62 470 ALA A CA 1
ATOM 3697 C C . ALA A 1 470 ? -8.674 2.367 6.893 1.00 89.62 470 ALA A C 1
ATOM 3699 O O . ALA A 1 470 ? -8.417 1.498 7.726 1.00 89.62 470 ALA A O 1
ATOM 3700 N N . ILE A 1 471 ? -9.047 2.069 5.643 1.00 92.94 471 ILE A N 1
ATOM 3701 C CA . ILE A 1 471 ? -9.149 0.696 5.131 1.00 92.94 471 ILE A CA 1
ATOM 3702 C C . ILE A 1 471 ? -7.775 0.016 5.169 1.00 92.94 471 ILE A C 1
ATOM 3704 O O . ILE A 1 471 ? -7.648 -1.049 5.772 1.00 92.94 471 ILE A O 1
ATOM 3708 N N . LEU A 1 472 ? -6.734 0.645 4.613 1.00 92.81 472 LEU A N 1
ATOM 3709 C CA . LEU A 1 472 ? -5.379 0.081 4.569 1.00 92.81 472 LEU A CA 1
ATOM 3710 C C . LEU A 1 472 ? -4.812 -0.206 5.966 1.00 92.81 472 LEU A C 1
ATOM 3712 O O . LEU A 1 472 ? -4.207 -1.262 6.169 1.00 92.81 472 LEU A O 1
ATOM 3716 N N . LYS A 1 473 ? -5.043 0.693 6.933 1.00 86.88 473 LYS A N 1
ATOM 3717 C CA . LYS A 1 473 ? -4.661 0.479 8.338 1.00 86.88 473 LYS A CA 1
ATOM 3718 C C . LYS A 1 473 ? -5.416 -0.708 8.950 1.00 86.88 473 LYS A C 1
ATOM 3720 O O . LYS A 1 473 ? -4.788 -1.577 9.545 1.00 86.88 473 LYS A O 1
ATOM 3725 N N . SER A 1 474 ? -6.735 -0.802 8.743 1.00 85.94 474 SER A N 1
ATOM 3726 C CA . SER A 1 474 ? -7.568 -1.869 9.332 1.00 85.94 474 SER A CA 1
ATOM 3727 C C . SER A 1 474 ? -7.169 -3.283 8.898 1.00 85.94 474 SER A C 1
ATOM 3729 O O . SER A 1 474 ? -7.255 -4.222 9.684 1.00 85.94 474 SER A O 1
ATOM 3731 N N . VAL A 1 475 ? -6.680 -3.440 7.664 1.00 87.12 475 VAL A N 1
ATOM 3732 C CA . VAL A 1 475 ? -6.232 -4.737 7.132 1.00 87.12 475 VAL A CA 1
ATOM 3733 C C . VAL A 1 475 ? -4.726 -4.954 7.278 1.00 87.12 475 VAL A C 1
ATOM 3735 O O . VAL A 1 475 ? -4.177 -5.907 6.721 1.00 87.12 475 VAL A O 1
ATOM 3738 N N . ASN A 1 476 ? -4.055 -4.077 8.033 1.00 85.50 476 ASN A N 1
ATOM 3739 C CA . ASN A 1 476 ? -2.615 -4.092 8.264 1.00 85.50 476 ASN A CA 1
ATOM 3740 C C . ASN A 1 476 ? -1.808 -4.168 6.952 1.00 85.50 476 ASN A C 1
ATOM 3742 O O . ASN A 1 476 ? -0.833 -4.914 6.842 1.00 85.50 476 ASN A O 1
ATOM 3746 N N . ALA A 1 477 ? -2.260 -3.436 5.930 1.00 88.31 477 ALA A N 1
ATOM 3747 C CA . ALA A 1 477 ? -1.511 -3.269 4.690 1.00 88.31 477 ALA A CA 1
ATOM 3748 C C . ALA A 1 477 ? -0.430 -2.193 4.849 1.00 88.31 477 ALA A C 1
ATOM 3750 O O . ALA A 1 477 ? 0.690 -2.380 4.383 1.00 88.31 477 ALA A O 1
ATOM 3751 N N . CYS A 1 478 ? -0.754 -1.109 5.560 1.00 85.06 478 CYS A N 1
ATOM 3752 C CA . CYS A 1 478 ? 0.119 0.038 5.810 1.00 85.06 478 CYS A CA 1
ATOM 3753 C C . CYS A 1 478 ? 0.019 0.450 7.284 1.00 85.06 478 CYS A C 1
ATOM 3755 O O . CYS A 1 478 ? -1.077 0.473 7.845 1.00 85.06 478 CYS A O 1
ATOM 3757 N N . THR A 1 479 ? 1.140 0.812 7.908 1.00 67.81 479 THR A N 1
ATOM 3758 C CA . THR A 1 479 ? 1.190 1.274 9.313 1.00 67.81 479 THR A CA 1
ATOM 3759 C C . THR A 1 479 ? 1.241 2.792 9.435 1.00 67.81 479 THR A C 1
ATOM 3761 O O . THR A 1 479 ? 0.696 3.365 10.377 1.00 67.81 479 THR A O 1
ATOM 3764 N N . ALA A 1 480 ? 1.855 3.461 8.464 1.00 68.44 480 ALA A N 1
ATOM 3765 C CA . ALA A 1 480 ? 2.065 4.899 8.461 1.00 68.44 480 ALA A CA 1
ATOM 3766 C C . ALA A 1 480 ? 1.048 5.606 7.549 1.00 68.44 480 ALA A C 1
ATOM 3768 O O . ALA A 1 480 ? 0.911 5.269 6.376 1.00 68.44 480 ALA A O 1
ATOM 3769 N N . GLY A 1 481 ? 0.317 6.588 8.086 1.00 77.12 481 GLY A N 1
ATOM 3770 C CA . GLY A 1 481 ? -0.571 7.446 7.297 1.00 77.12 481 GLY A CA 1
ATOM 3771 C C . GLY A 1 481 ? 0.135 8.682 6.735 1.00 77.12 481 GLY A C 1
ATOM 3772 O O . GLY A 1 481 ? 1.359 8.825 6.837 1.00 77.12 481 GLY A O 1
ATOM 3773 N N . MET A 1 482 ? -0.642 9.610 6.167 1.00 82.75 482 MET A N 1
ATOM 3774 C CA . MET A 1 482 ? -0.128 10.880 5.630 1.00 82.75 482 MET A CA 1
ATOM 3775 C C . MET A 1 482 ? 0.658 11.686 6.674 1.00 82.75 482 MET A C 1
ATOM 3777 O O . MET A 1 482 ? 1.638 12.345 6.338 1.00 82.75 482 MET A O 1
ATOM 3781 N N . GLU A 1 483 ? 0.258 11.602 7.946 1.00 76.88 483 GLU A N 1
ATOM 3782 C CA . GLU A 1 483 ? 0.823 12.350 9.072 1.00 76.88 483 GLU A CA 1
ATOM 3783 C C . GLU A 1 483 ? 2.332 12.152 9.281 1.00 76.88 483 GLU A C 1
ATOM 3785 O O . GLU A 1 483 ? 3.026 13.093 9.666 1.00 76.88 483 GLU A O 1
ATOM 3790 N N . ILE A 1 484 ? 2.842 10.951 9.000 1.00 75.25 484 ILE A N 1
ATOM 3791 C CA . ILE A 1 484 ? 4.263 10.597 9.142 1.00 75.25 484 ILE A CA 1
ATOM 3792 C C . ILE A 1 484 ? 4.903 10.198 7.803 1.00 75.25 484 ILE A C 1
ATOM 3794 O O . ILE A 1 484 ? 6.050 9.762 7.778 1.00 75.25 484 ILE A O 1
ATOM 3798 N N . GLY A 1 485 ? 4.187 10.400 6.690 1.00 78.31 485 GLY A N 1
ATOM 3799 C CA . GLY A 1 485 ? 4.707 10.238 5.329 1.00 78.31 485 GLY A CA 1
ATOM 3800 C C . GLY A 1 485 ? 4.567 8.846 4.708 1.00 78.31 485 GLY A C 1
ATOM 3801 O O . GLY A 1 485 ? 5.081 8.653 3.610 1.00 78.31 485 GLY A O 1
ATOM 3802 N N . GLY A 1 486 ? 3.855 7.913 5.350 1.00 83.25 486 GLY A N 1
ATOM 3803 C CA . GLY A 1 486 ? 3.610 6.570 4.797 1.00 83.25 486 GLY A CA 1
ATOM 3804 C C . GLY A 1 486 ? 2.518 6.516 3.729 1.00 83.25 486 GLY A C 1
ATOM 3805 O O . GLY A 1 486 ? 2.358 5.503 3.055 1.00 83.25 486 GLY A O 1
ATOM 3806 N N . LEU A 1 487 ? 1.778 7.614 3.543 1.00 90.31 487 LEU A N 1
ATOM 3807 C CA . LEU A 1 487 ? 0.801 7.771 2.471 1.00 90.31 487 LEU A CA 1
ATOM 3808 C C . LEU A 1 487 ? 0.971 9.134 1.796 1.00 90.31 487 LEU A C 1
ATOM 3810 O O . LEU A 1 487 ? 1.107 10.162 2.462 1.00 90.31 487 LEU A O 1
ATOM 3814 N N . ARG A 1 488 ? 0.953 9.147 0.464 1.00 89.94 488 ARG A N 1
ATOM 3815 C CA . ARG A 1 488 ? 1.023 10.348 -0.379 1.00 89.94 488 ARG A CA 1
ATOM 3816 C C . ARG A 1 488 ? -0.131 10.329 -1.368 1.00 89.94 488 ARG A C 1
ATOM 3818 O O . ARG A 1 488 ? -0.493 9.263 -1.855 1.00 89.94 488 ARG A O 1
ATOM 3825 N N . ALA A 1 489 ? -0.676 11.500 -1.677 1.00 93.19 489 ALA A N 1
ATOM 3826 C CA . ALA A 1 489 ? -1.697 11.643 -2.703 1.00 93.19 489 ALA A CA 1
ATOM 3827 C C . ALA A 1 489 ? -1.248 12.655 -3.761 1.00 93.19 489 ALA A C 1
ATOM 3829 O O . ALA A 1 489 ? -0.812 13.760 -3.427 1.00 93.19 489 ALA A O 1
ATOM 3830 N N . ASP A 1 490 ? -1.415 12.279 -5.020 1.00 94.44 490 ASP A N 1
ATOM 3831 C CA . ASP A 1 490 ? -1.375 13.169 -6.170 1.00 94.44 490 ASP A CA 1
ATOM 3832 C C . ASP A 1 490 ? -2.809 13.261 -6.720 1.00 94.44 490 ASP A C 1
ATOM 3834 O O . ASP A 1 490 ? -3.550 12.274 -6.750 1.00 94.44 490 ASP A O 1
ATOM 3838 N N . VAL A 1 491 ? -3.248 14.459 -7.106 1.00 95.88 491 VAL A N 1
ATOM 3839 C CA . VAL A 1 491 ? -4.625 14.680 -7.583 1.00 95.88 491 VAL A CA 1
ATOM 3840 C C . VAL A 1 491 ? -4.635 15.204 -9.004 1.00 95.88 491 VAL A C 1
ATOM 3842 O O . VAL A 1 491 ? -3.879 16.100 -9.372 1.00 95.88 491 VAL A O 1
ATOM 3845 N N . ASN A 1 492 ? -5.535 14.655 -9.804 1.00 95.88 492 ASN A N 1
ATOM 3846 C CA . ASN A 1 492 ? -5.750 15.017 -11.191 1.00 95.88 492 ASN A CA 1
ATOM 3847 C C . ASN A 1 492 ? -7.058 15.800 -11.279 1.00 95.88 492 ASN A C 1
ATOM 3849 O O . ASN A 1 492 ? -8.125 15.233 -11.066 1.00 95.88 492 ASN A O 1
ATOM 3853 N N . VAL A 1 493 ? -6.966 17.094 -11.578 1.00 95.75 493 VAL A N 1
ATOM 3854 C CA . VAL A 1 493 ? -8.092 18.034 -11.594 1.00 95.75 493 VAL A CA 1
ATOM 3855 C C . VAL A 1 493 ? -8.409 18.443 -13.026 1.00 95.75 493 VAL A C 1
ATOM 3857 O O . VAL A 1 493 ? -7.522 18.853 -13.781 1.00 95.75 493 VAL A O 1
ATOM 3860 N N . SER A 1 494 ? -9.687 18.384 -13.383 1.00 94.00 494 SER A N 1
ATOM 3861 C CA . SER A 1 494 ? -10.214 18.977 -14.610 1.00 94.00 494 SER A CA 1
ATOM 3862 C C . SER A 1 494 ? -11.545 19.665 -14.333 1.00 94.00 494 SER A C 1
ATOM 3864 O O . SER A 1 494 ? -12.309 19.209 -13.481 1.00 94.00 494 SER A O 1
ATOM 3866 N N . VAL A 1 495 ? -11.822 20.752 -15.048 1.00 92.88 495 VAL A N 1
ATOM 3867 C CA . VAL A 1 495 ? -13.131 21.413 -15.036 1.00 92.88 495 VAL A CA 1
ATOM 3868 C C . VAL A 1 495 ? -13.699 21.498 -16.446 1.00 92.88 495 VAL A C 1
ATOM 3870 O O . VAL A 1 495 ? -12.953 21.618 -17.421 1.00 92.88 495 VAL A O 1
ATOM 3873 N N . ARG A 1 496 ? -15.025 21.469 -16.551 1.00 89.25 496 ARG A N 1
ATOM 3874 C CA . ARG A 1 496 ? -15.764 21.665 -17.805 1.00 89.25 496 ARG A CA 1
ATOM 3875 C C . ARG A 1 496 ? -17.048 22.447 -17.565 1.00 89.25 496 ARG A C 1
ATOM 3877 O O . ARG A 1 496 ? -17.527 22.503 -16.435 1.00 89.25 496 ARG A O 1
ATOM 3884 N N . ARG A 1 497 ? -17.637 23.008 -18.621 1.00 88.12 497 ARG A N 1
ATOM 3885 C CA . ARG A 1 497 ? -18.973 23.616 -18.542 1.00 88.12 497 ARG A CA 1
ATOM 3886 C C . ARG A 1 497 ? -20.052 22.536 -18.602 1.00 88.12 497 ARG A C 1
ATOM 3888 O O . ARG A 1 497 ? -19.987 21.667 -19.464 1.00 88.12 497 ARG A O 1
ATOM 3895 N N . ARG A 1 498 ? -21.059 22.606 -17.726 1.00 81.94 498 ARG A N 1
ATOM 3896 C CA . ARG A 1 498 ? -22.133 21.592 -17.629 1.00 81.94 498 ARG A CA 1
ATOM 3897 C C . ARG A 1 498 ? -23.004 21.498 -18.883 1.00 81.94 498 ARG A C 1
ATOM 3899 O O . ARG A 1 498 ? -23.481 20.420 -19.212 1.00 81.94 498 ARG A O 1
ATOM 3906 N N . HIS A 1 499 ? -23.215 22.619 -19.570 1.00 73.81 499 HIS A N 1
ATOM 3907 C CA . HIS A 1 499 ? -24.094 22.713 -20.743 1.00 73.81 499 HIS A CA 1
ATOM 3908 C C . HIS A 1 499 ? -23.361 22.575 -22.082 1.00 73.81 499 HIS A C 1
ATOM 3910 O O . HIS A 1 499 ? -23.968 22.750 -23.138 1.00 73.81 499 HIS A O 1
ATOM 3916 N N . ASP A 1 500 ? -22.059 22.287 -22.058 1.00 68.88 500 ASP A N 1
ATOM 3917 C CA . ASP A 1 500 ? -21.270 22.142 -23.274 1.00 68.88 500 ASP A CA 1
ATOM 3918 C C . ASP A 1 500 ? -21.301 20.693 -23.781 1.00 68.88 500 ASP A C 1
ATOM 3920 O O . ASP A 1 500 ? -20.426 19.875 -23.489 1.00 68.88 500 ASP A O 1
ATOM 3924 N N . ASN A 1 501 ? -22.345 20.376 -24.549 1.00 58.94 501 ASN A N 1
ATOM 3925 C CA . ASN A 1 501 ? -22.533 19.047 -25.136 1.00 58.94 501 ASN A CA 1
ATOM 3926 C C . ASN A 1 501 ? -21.460 18.688 -26.182 1.00 58.94 501 ASN A C 1
ATOM 3928 O O . ASN A 1 501 ? -21.295 17.506 -26.472 1.00 58.94 501 ASN A O 1
ATOM 3932 N N . SER A 1 502 ? -20.696 19.661 -26.705 1.00 59.25 502 SER A N 1
ATOM 3933 C CA . SER A 1 502 ? -19.604 19.389 -27.656 1.00 59.25 502 SER A CA 1
ATOM 3934 C C . SER A 1 502 ? -18.466 18.579 -27.015 1.00 59.25 502 SER A C 1
ATOM 3936 O O . SER A 1 502 ? -17.860 17.719 -27.650 1.00 59.25 502 SER A O 1
ATOM 3938 N N . ILE A 1 503 ? -18.249 18.763 -25.708 1.00 58.50 503 ILE A N 1
ATOM 3939 C CA . ILE A 1 503 ? -17.241 18.036 -24.927 1.00 58.50 503 ILE A CA 1
ATOM 3940 C C . ILE A 1 503 ? -17.721 16.611 -24.593 1.00 58.50 503 ILE A C 1
ATOM 3942 O O . ILE A 1 503 ? -16.909 15.742 -24.309 1.00 58.50 503 ILE A O 1
ATOM 3946 N N . ILE A 1 504 ? -19.021 16.311 -24.640 1.00 57.97 504 ILE A N 1
ATOM 3947 C CA . ILE A 1 504 ? -19.523 14.956 -24.346 1.00 57.97 504 ILE A CA 1
ATOM 3948 C C . ILE A 1 504 ? -19.246 13.996 -25.517 1.00 57.97 504 ILE A C 1
ATOM 3950 O O . ILE A 1 504 ? -18.958 12.826 -25.273 1.00 57.97 504 ILE A O 1
ATOM 3954 N N . GLU A 1 505 ? -19.272 14.491 -26.759 1.00 54.53 505 GLU A N 1
ATOM 3955 C CA . GLU A 1 505 ? -19.018 13.693 -27.970 1.00 54.53 505 GLU A CA 1
ATOM 3956 C C . GLU A 1 505 ? -17.529 13.655 -28.380 1.00 54.53 505 GLU A C 1
ATOM 3958 O O . GLU A 1 505 ? -17.066 12.621 -28.860 1.00 54.53 505 GLU A O 1
ATOM 3963 N N . GLU A 1 506 ? -16.759 14.730 -28.143 1.00 58.09 506 GLU A N 1
ATOM 3964 C CA . GLU A 1 506 ? -15.340 14.853 -28.552 1.00 58.09 506 GLU A CA 1
ATOM 3965 C C . GLU A 1 506 ? -14.346 15.081 -27.391 1.00 58.09 506 GLU A C 1
ATOM 3967 O O . GLU A 1 506 ? -13.142 15.232 -27.611 1.00 58.09 506 GLU A O 1
ATOM 3972 N N . GLY A 1 507 ? -14.817 15.147 -26.144 1.00 65.12 507 GLY A N 1
ATOM 3973 C CA . GLY A 1 507 ? -13.974 15.464 -24.989 1.00 65.12 507 GLY A CA 1
ATOM 3974 C C . GLY A 1 507 ? -13.081 14.319 -24.523 1.00 65.12 507 GLY A C 1
ATOM 3975 O O . GLY A 1 507 ? -13.173 13.175 -24.969 1.00 65.12 507 GLY A O 1
ATOM 3976 N N . ASN A 1 508 ? -12.207 14.629 -23.564 1.00 78.75 508 ASN A N 1
ATOM 3977 C CA . ASN A 1 508 ? -11.273 13.644 -23.036 1.00 78.75 508 ASN A CA 1
ATOM 3978 C C . ASN A 1 508 ? -12.031 12.503 -22.336 1.00 78.75 508 ASN A C 1
ATOM 3980 O O . ASN A 1 508 ? -12.998 12.728 -21.603 1.00 78.75 508 ASN A O 1
ATOM 3984 N N . GLN A 1 509 ? -11.553 11.274 -22.523 1.00 85.75 509 GLN A N 1
ATOM 3985 C CA . GLN A 1 509 ? -12.057 10.090 -21.833 1.00 85.75 509 GLN A CA 1
ATOM 3986 C C . GLN A 1 509 ? -10.942 9.457 -21.002 1.00 85.75 509 GLN A C 1
ATOM 3988 O O . GLN A 1 509 ? -9.783 9.415 -21.418 1.00 85.75 509 GLN A O 1
ATOM 3993 N N . TYR A 1 510 ? -11.295 8.919 -19.837 1.00 86.75 510 TYR A N 1
ATOM 3994 C CA . TYR A 1 510 ? -10.392 8.107 -19.032 1.00 86.75 510 TYR A CA 1
ATOM 3995 C C . TYR A 1 510 ? -11.115 6.873 -18.499 1.00 86.75 510 TYR A C 1
ATOM 3997 O O . TYR A 1 510 ? -12.019 6.989 -17.677 1.00 86.75 510 TYR A O 1
ATOM 4005 N N . TYR A 1 511 ? -10.705 5.693 -18.976 1.00 87.00 511 TYR A N 1
ATOM 4006 C CA . TYR A 1 511 ? -11.181 4.388 -18.498 1.00 87.00 511 TYR A CA 1
ATOM 4007 C C . TYR A 1 511 ? -12.718 4.301 -18.390 1.00 87.00 511 TYR A C 1
ATOM 4009 O O . TYR A 1 511 ? -13.276 4.009 -17.339 1.00 87.00 511 TYR A O 1
ATOM 4017 N N . GLY A 1 512 ? -13.416 4.631 -19.481 1.00 84.94 512 GLY A N 1
ATOM 4018 C CA . GLY A 1 512 ? -14.881 4.615 -19.531 1.00 84.94 512 GLY A CA 1
ATOM 4019 C C . GLY A 1 512 ? -15.560 5.925 -19.116 1.00 84.94 512 GLY A C 1
ATOM 4020 O O . GLY A 1 512 ? -16.662 6.179 -19.589 1.00 84.94 512 GLY A O 1
ATOM 4021 N N . VAL A 1 513 ? -14.906 6.803 -18.346 1.00 85.44 513 VAL A N 1
ATOM 4022 C CA . VAL A 1 513 ? -15.470 8.108 -17.954 1.00 85.44 513 VAL A CA 1
ATOM 4023 C C . VAL A 1 513 ? -15.258 9.132 -19.067 1.00 85.44 513 VAL A C 1
ATOM 4025 O O . VAL A 1 513 ? -14.115 9.456 -19.392 1.00 85.44 513 VAL A O 1
ATOM 4028 N N . THR A 1 514 ? -16.344 9.619 -19.668 1.00 87.00 514 THR A N 1
ATOM 4029 C CA . THR A 1 514 ? -16.340 10.515 -20.838 1.00 87.00 514 THR A CA 1
ATOM 4030 C C . THR A 1 514 ? -16.603 11.972 -20.478 1.00 87.00 514 THR A C 1
ATOM 4032 O O . THR A 1 514 ? -17.170 12.284 -19.433 1.00 87.00 514 THR A O 1
ATOM 4035 N N . GLY A 1 515 ? -16.258 12.868 -21.402 1.00 83.19 515 GLY A N 1
ATOM 4036 C CA . GLY A 1 515 ? -16.597 14.281 -21.307 1.00 83.19 515 GLY A CA 1
ATOM 4037 C C . GLY A 1 515 ? -15.736 15.068 -20.329 1.00 83.19 515 GLY A C 1
ATOM 4038 O O . GLY A 1 515 ? -16.201 16.080 -19.825 1.00 83.19 515 GLY A O 1
ATOM 4039 N N . LEU A 1 516 ? -14.511 14.624 -20.049 1.00 88.56 516 LEU A N 1
ATOM 4040 C CA . LEU A 1 516 ? -13.595 15.268 -19.111 1.00 88.56 516 LEU A CA 1
ATOM 4041 C C . LEU A 1 516 ? -12.966 16.535 -19.709 1.00 88.56 516 LEU A C 1
ATOM 4043 O O . LEU A 1 516 ? -12.690 16.614 -20.909 1.00 88.56 516 LEU A O 1
ATOM 4047 N N . GLY A 1 517 ? -12.675 17.510 -18.844 1.00 89.94 517 GLY A N 1
ATOM 4048 C CA . GLY A 1 517 ? -11.881 18.685 -19.209 1.00 89.94 517 GLY A CA 1
ATOM 4049 C C . GLY A 1 517 ? -10.398 18.354 -19.425 1.00 89.94 517 GLY A C 1
ATOM 4050 O O . GLY A 1 517 ? -9.963 17.200 -19.354 1.00 89.94 517 GLY A O 1
ATOM 4051 N N . GLN A 1 518 ? -9.573 19.376 -19.663 1.00 90.56 518 GLN A N 1
ATOM 4052 C CA . GLN A 1 518 ? -8.124 19.173 -19.730 1.00 90.56 518 GLN A CA 1
ATOM 4053 C C . GLN A 1 518 ? -7.546 18.927 -18.328 1.00 90.56 518 GLN A C 1
ATOM 4055 O O . GLN A 1 518 ? -7.729 19.723 -17.410 1.00 90.56 518 GLN A O 1
ATOM 4060 N N . ARG A 1 519 ? -6.800 17.828 -18.178 1.00 91.38 519 ARG A N 1
ATOM 4061 C CA . ARG A 1 519 ? -6.211 17.398 -16.903 1.00 91.38 519 ARG A CA 1
ATOM 4062 C C . ARG A 1 519 ? -5.032 18.272 -16.471 1.00 91.38 519 ARG A C 1
ATOM 4064 O O . ARG A 1 519 ? -4.076 18.427 -17.228 1.00 91.38 519 ARG A O 1
ATOM 4071 N N . THR A 1 520 ? -5.041 18.729 -15.222 1.00 93.00 520 THR A N 1
ATOM 4072 C CA . THR A 1 520 ? -3.862 19.229 -14.497 1.00 93.00 520 THR A CA 1
ATOM 4073 C C . THR A 1 520 ? -3.574 18.325 -13.301 1.00 93.00 520 THR A C 1
ATOM 4075 O O . THR A 1 520 ? -4.468 18.029 -12.515 1.00 93.00 520 THR A O 1
ATOM 4078 N N . GLU A 1 521 ? -2.329 17.882 -13.165 1.00 93.19 521 GLU A N 1
ATOM 4079 C CA . GLU A 1 521 ? -1.879 17.035 -12.057 1.00 93.19 521 GLU A CA 1
ATOM 4080 C C . GLU A 1 521 ? -1.247 17.909 -10.967 1.00 93.19 521 GLU A C 1
ATOM 4082 O O . GLU A 1 521 ? -0.403 18.757 -11.262 1.00 93.19 521 GLU A O 1
ATOM 4087 N N . ILE A 1 522 ? -1.623 17.703 -9.707 1.00 93.19 522 ILE A N 1
ATOM 4088 C CA . ILE A 1 522 ? -1.032 18.372 -8.548 1.00 93.19 522 ILE A CA 1
ATOM 4089 C C . ILE A 1 522 ? -0.312 17.325 -7.704 1.00 93.19 522 ILE A C 1
ATOM 4091 O O . ILE A 1 522 ? -0.945 16.398 -7.199 1.00 93.19 522 ILE A O 1
ATOM 4095 N N . LYS A 1 523 ? 1.001 17.501 -7.536 1.00 89.25 523 LYS A N 1
ATOM 4096 C CA . LYS A 1 523 ? 1.859 16.570 -6.796 1.00 89.25 523 LYS A CA 1
ATOM 4097 C C . LYS A 1 523 ? 2.178 17.025 -5.375 1.00 89.25 523 LYS A C 1
ATOM 4099 O O . LYS A 1 523 ? 2.154 18.225 -5.076 1.00 89.25 523 LYS A O 1
ATOM 4104 N N . ASN A 1 524 ? 2.619 16.066 -4.557 1.00 75.62 524 ASN A N 1
ATOM 4105 C CA . ASN A 1 524 ? 3.196 16.260 -3.218 1.00 75.62 524 ASN A CA 1
ATOM 4106 C C . ASN A 1 524 ? 2.195 16.768 -2.166 1.00 75.62 524 ASN A C 1
ATOM 4108 O O . ASN A 1 524 ? 2.507 17.671 -1.381 1.00 75.62 524 ASN A O 1
ATOM 4112 N N . LEU A 1 525 ? 0.991 16.192 -2.119 1.00 88.38 525 LEU A N 1
ATOM 4113 C CA . LEU A 1 525 ? -0.001 16.540 -1.102 1.00 88.38 525 LEU A CA 1
ATOM 4114 C C . LEU A 1 525 ? 0.190 15.656 0.133 1.00 88.38 525 LEU A C 1
ATOM 4116 O O . LEU A 1 525 ? -0.038 14.450 0.104 1.00 88.38 525 LEU A O 1
ATOM 4120 N N . SER A 1 526 ? 0.623 16.277 1.232 1.00 83.00 526 SER A N 1
ATOM 4121 C CA . SER A 1 526 ? 1.007 15.596 2.478 1.00 83.00 526 SER A CA 1
ATOM 4122 C C . SER A 1 526 ? -0.053 15.636 3.584 1.00 83.00 526 SER A C 1
ATOM 4124 O O . SER A 1 526 ? 0.194 15.177 4.693 1.00 83.00 526 SER A O 1
ATOM 4126 N N . SER A 1 527 ? -1.238 16.198 3.329 1.00 88.88 527 SER A N 1
ATOM 4127 C CA . SER A 1 527 ? -2.348 16.173 4.291 1.00 88.88 527 SER A CA 1
ATOM 4128 C C . SER A 1 527 ? -3.701 16.212 3.590 1.00 88.88 527 SER A C 1
ATOM 4130 O O . SER A 1 527 ? -3.817 16.761 2.495 1.00 88.88 527 SER A O 1
ATOM 4132 N N . PHE A 1 528 ? -4.747 15.711 4.251 1.00 91.50 528 PHE A N 1
ATOM 4133 C CA . PHE A 1 528 ? -6.118 15.756 3.723 1.00 91.50 528 PHE A CA 1
ATOM 4134 C C . PHE A 1 528 ? -6.591 17.184 3.431 1.00 91.50 528 PHE A C 1
ATOM 4136 O O . PHE A 1 528 ? -7.274 17.425 2.443 1.00 91.50 528 PHE A O 1
ATOM 4143 N N . LYS A 1 529 ? -6.188 18.143 4.271 1.00 90.81 529 LYS A N 1
ATOM 4144 C CA . LYS A 1 529 ? -6.500 19.559 4.065 1.00 90.81 529 LYS A CA 1
ATOM 4145 C C . LYS A 1 529 ? -5.764 20.129 2.850 1.00 90.81 529 LYS A C 1
ATOM 4147 O O . LYS A 1 529 ? -6.359 20.867 2.078 1.00 90.81 529 LYS A O 1
ATOM 4152 N N . ALA A 1 530 ? -4.502 19.745 2.643 1.00 91.12 530 ALA A N 1
ATOM 4153 C CA . ALA A 1 530 ? -3.761 20.137 1.446 1.00 91.12 530 ALA A CA 1
ATOM 4154 C C . ALA A 1 530 ? -4.404 19.583 0.166 1.00 91.12 530 ALA A C 1
ATOM 4156 O O . ALA A 1 530 ? -4.429 20.293 -0.831 1.00 91.12 530 ALA A O 1
ATOM 4157 N N . VAL A 1 531 ? -4.950 18.361 0.201 1.00 93.94 531 VAL A N 1
ATOM 4158 C CA . VAL A 1 531 ? -5.721 17.789 -0.917 1.00 93.94 531 VAL A CA 1
ATOM 4159 C C . VAL A 1 531 ? -6.913 18.677 -1.266 1.00 93.94 531 VAL A C 1
ATOM 4161 O O . VAL A 1 531 ? -7.053 19.093 -2.413 1.00 93.94 531 VAL A O 1
ATOM 4164 N N . GLU A 1 532 ? -7.731 19.018 -0.275 1.00 94.44 532 GLU A N 1
ATOM 4165 C CA . GLU A 1 532 ? -8.922 19.845 -0.473 1.00 94.44 532 GLU A CA 1
ATOM 4166 C C . GLU A 1 532 ? -8.581 21.254 -0.986 1.00 94.44 532 GLU A C 1
ATOM 4168 O O . GLU A 1 532 ? -9.096 21.685 -2.020 1.00 94.44 532 GLU A O 1
ATOM 4173 N N . GLU A 1 533 ? -7.665 21.956 -0.313 1.00 93.44 533 GLU A N 1
ATOM 4174 C CA . GLU A 1 533 ? -7.279 23.326 -0.673 1.00 93.44 533 GLU A CA 1
ATOM 4175 C C . GLU A 1 533 ? -6.616 23.400 -2.057 1.00 93.44 533 GLU A C 1
ATOM 4177 O O . GLU A 1 533 ? -6.896 24.323 -2.826 1.00 93.44 533 GLU A O 1
ATOM 4182 N N . ALA A 1 534 ? -5.782 22.416 -2.412 1.00 94.12 534 ALA A N 1
ATOM 4183 C CA . ALA A 1 534 ? -5.133 22.369 -3.718 1.00 94.12 534 ALA A CA 1
ATOM 4184 C C . ALA A 1 534 ? -6.146 22.195 -4.857 1.00 94.12 534 ALA A C 1
ATOM 4186 O O . ALA A 1 534 ? -6.026 22.860 -5.890 1.00 94.12 534 ALA A O 1
ATOM 4187 N N . ILE A 1 535 ? -7.163 21.347 -4.663 1.00 95.56 535 ILE A N 1
ATOM 4188 C CA . ILE A 1 535 ? -8.244 21.160 -5.638 1.00 95.56 535 ILE A CA 1
ATOM 4189 C C . ILE A 1 535 ? -9.053 22.453 -5.783 1.00 95.56 535 ILE A C 1
ATOM 4191 O O . ILE A 1 535 ? -9.324 22.866 -6.908 1.00 95.56 535 ILE A O 1
ATOM 4195 N N . ILE A 1 536 ? -9.403 23.122 -4.677 1.00 94.56 536 ILE A N 1
ATOM 4196 C CA . ILE A 1 536 ? -10.135 24.400 -4.709 1.00 94.56 536 ILE A CA 1
ATOM 4197 C C . ILE A 1 536 ? -9.346 25.455 -5.492 1.00 94.56 536 ILE A C 1
ATOM 4199 O O . ILE A 1 536 ? -9.890 26.105 -6.389 1.00 94.56 536 ILE A O 1
ATOM 4203 N N . ALA A 1 537 ? -8.057 25.606 -5.185 1.00 94.00 537 ALA A N 1
ATOM 4204 C CA . ALA A 1 537 ? -7.194 26.577 -5.843 1.00 94.00 537 ALA A CA 1
ATOM 4205 C C . ALA A 1 537 ? -7.051 26.292 -7.347 1.00 94.00 537 ALA A C 1
ATOM 4207 O O . ALA A 1 537 ? -7.172 27.209 -8.164 1.00 94.00 537 ALA A O 1
ATOM 4208 N N . GLU A 1 538 ? -6.836 25.030 -7.726 1.00 95.31 538 GLU A N 1
ATOM 4209 C CA . GLU A 1 538 ? -6.678 24.642 -9.129 1.00 95.31 538 GLU A CA 1
ATOM 4210 C C . GLU A 1 538 ? -7.980 24.771 -9.919 1.00 95.31 538 GLU A C 1
ATOM 4212 O O . GLU A 1 538 ? -7.974 25.328 -11.015 1.00 95.31 538 GLU A O 1
ATOM 4217 N N . ARG A 1 539 ? -9.109 24.351 -9.342 1.00 94.38 539 ARG A N 1
ATOM 4218 C CA . ARG A 1 539 ? -10.446 24.548 -9.914 1.00 94.38 539 ARG A CA 1
ATOM 4219 C C . ARG A 1 539 ? -10.696 26.024 -10.218 1.00 94.38 539 ARG A C 1
ATOM 4221 O O . ARG A 1 539 ? -11.005 26.379 -11.352 1.00 94.38 539 ARG A O 1
ATOM 4228 N N . ASN A 1 540 ? -10.509 26.895 -9.223 1.00 93.44 540 ASN A N 1
ATOM 4229 C CA . ASN A 1 540 ? -10.727 28.336 -9.375 1.00 93.44 540 ASN A CA 1
ATOM 4230 C C . ASN A 1 540 ? -9.765 28.952 -10.408 1.00 93.44 540 ASN A C 1
ATOM 4232 O O . ASN A 1 540 ? -10.104 29.923 -11.084 1.00 93.44 540 ASN A O 1
ATOM 4236 N N . ARG A 1 541 ? -8.548 28.412 -10.549 1.00 94.00 541 ARG A N 1
ATOM 4237 C CA . ARG A 1 541 ? -7.597 28.826 -11.589 1.00 94.00 541 ARG A CA 1
ATOM 4238 C C . ARG A 1 541 ? -8.076 28.422 -12.985 1.00 94.00 541 ARG A C 1
ATOM 4240 O O . ARG A 1 541 ? -8.052 29.266 -13.878 1.00 94.00 541 ARG A O 1
ATOM 4247 N N . GLN A 1 542 ? -8.489 27.169 -13.179 1.00 93.94 542 GLN A N 1
ATOM 4248 C CA . GLN A 1 542 ? -8.956 26.680 -14.479 1.00 93.94 542 GLN A CA 1
ATOM 4249 C C . GLN A 1 542 ? -10.227 27.406 -14.929 1.00 93.94 542 GLN A C 1
ATOM 4251 O O . GLN A 1 542 ? -10.277 27.855 -16.070 1.00 93.94 542 GLN A O 1
ATOM 4256 N N . ILE A 1 543 ? -11.195 27.609 -14.027 1.00 92.88 543 ILE A N 1
ATOM 4257 C CA . ILE A 1 543 ? -12.423 28.370 -14.310 1.00 92.88 543 ILE A CA 1
ATOM 4258 C C . ILE A 1 543 ? -12.081 29.784 -14.787 1.00 92.88 543 ILE A C 1
ATOM 4260 O O . ILE A 1 543 ? -12.440 30.151 -15.902 1.00 92.88 543 ILE A O 1
ATOM 4264 N N . ARG A 1 544 ? -11.287 30.541 -14.013 1.00 92.12 544 ARG A N 1
ATOM 4265 C CA . ARG A 1 544 ? -10.877 31.906 -14.394 1.00 92.12 544 ARG A CA 1
ATOM 4266 C C . ARG A 1 544 ? -10.142 31.948 -15.731 1.00 92.12 544 ARG A C 1
ATOM 4268 O O . ARG A 1 544 ? -10.292 32.900 -16.490 1.00 92.12 544 ARG A O 1
ATOM 4275 N N . LEU A 1 545 ? -9.319 30.943 -16.028 1.00 91.94 545 LEU A N 1
ATOM 4276 C CA . LEU A 1 545 ? -8.604 30.873 -17.300 1.00 91.94 545 LEU A CA 1
ATOM 4277 C C . LEU A 1 545 ? -9.568 30.678 -18.477 1.00 91.94 545 LEU A C 1
ATOM 4279 O O . LEU A 1 545 ? -9.426 31.366 -19.485 1.00 91.94 545 LEU A O 1
ATOM 4283 N N . LEU A 1 546 ? -10.544 29.780 -18.336 1.00 90.56 546 LEU A N 1
ATOM 4284 C CA . LEU A 1 546 ? -11.531 29.487 -19.375 1.00 90.56 546 LEU A CA 1
ATOM 4285 C C . LEU A 1 546 ? -12.551 30.624 -19.549 1.00 90.56 546 LEU A C 1
ATOM 4287 O O . LEU A 1 546 ? -12.936 30.934 -20.672 1.00 90.56 546 LEU A O 1
ATOM 4291 N N . GLU A 1 547 ? -12.961 31.291 -18.469 1.00 90.44 547 GLU A N 1
ATOM 4292 C CA . GLU A 1 547 ? -13.837 32.475 -18.523 1.00 90.44 547 GLU A CA 1
ATOM 4293 C C . GLU A 1 547 ? -13.181 33.652 -19.246 1.00 90.44 547 GLU A C 1
ATOM 4295 O O . GLU A 1 547 ? -13.845 34.368 -19.991 1.00 90.44 547 GLU A O 1
ATOM 4300 N N . ASN A 1 548 ? -11.862 33.798 -19.106 1.00 91.44 548 ASN A N 1
ATOM 4301 C CA . ASN A 1 548 ? -11.076 34.788 -19.840 1.00 91.44 548 ASN A CA 1
ATOM 4302 C C . ASN A 1 548 ? -10.772 34.373 -21.297 1.00 91.44 548 ASN A C 1
ATOM 4304 O O . ASN A 1 548 ? -9.981 35.037 -21.966 1.00 91.44 548 ASN A O 1
ATOM 4308 N N . GLY A 1 549 ? -11.359 33.276 -21.793 1.00 87.81 549 GLY A N 1
ATOM 4309 C CA . GLY A 1 549 ? -11.144 32.765 -23.151 1.00 87.81 549 GLY A CA 1
ATOM 4310 C C . GLY A 1 549 ? -9.782 32.095 -23.372 1.00 87.81 549 GLY A C 1
ATOM 4311 O O . GLY A 1 549 ? -9.374 31.896 -24.515 1.00 87.81 549 GLY A O 1
ATOM 4312 N N . GLY A 1 550 ? -9.056 31.774 -22.298 1.00 88.88 550 GLY A N 1
ATOM 4313 C CA . GLY A 1 550 ? -7.809 31.016 -22.351 1.00 88.88 550 GLY A CA 1
ATOM 4314 C C . GLY A 1 550 ? -8.037 29.507 -22.476 1.00 88.88 550 GLY A C 1
ATOM 4315 O O . GLY A 1 550 ? -9.161 29.016 -22.426 1.00 88.88 550 GLY A O 1
ATOM 4316 N N . VAL A 1 551 ? -6.942 28.753 -22.597 1.00 87.81 551 VAL A N 1
ATOM 4317 C CA . VAL A 1 551 ? -6.959 27.285 -22.700 1.00 87.81 551 VAL A CA 1
ATOM 4318 C C . VAL A 1 551 ? -6.167 26.690 -21.543 1.00 87.81 551 VAL A C 1
ATOM 4320 O O . VAL A 1 551 ? -5.045 27.115 -21.265 1.00 87.81 551 VAL A O 1
ATOM 4323 N N . VAL A 1 552 ? -6.739 25.699 -20.860 1.00 88.50 552 VAL A N 1
ATOM 4324 C CA . VAL A 1 552 ? -6.017 24.925 -19.843 1.00 88.50 552 VAL A CA 1
ATOM 4325 C C . VAL A 1 552 ? -5.007 24.029 -20.558 1.00 88.50 552 VAL A C 1
ATOM 4327 O O . VAL A 1 552 ? -5.386 23.215 -21.391 1.00 88.50 552 VAL A O 1
ATOM 4330 N N . GLU A 1 553 ? -3.719 24.161 -20.246 1.00 86.00 553 GLU A N 1
ATOM 4331 C CA . GLU A 1 553 ? -2.695 23.230 -20.723 1.00 86.00 553 GLU A CA 1
ATOM 4332 C C . GLU A 1 553 ? -2.606 22.017 -19.791 1.00 86.00 553 GLU A C 1
ATOM 4334 O O . GLU A 1 553 ? -2.684 22.156 -18.573 1.00 86.00 553 GLU A O 1
ATOM 4339 N N . GLY A 1 554 ? -2.366 20.823 -20.341 1.00 83.38 554 GLY A N 1
ATOM 4340 C CA . GLY A 1 554 ? -1.989 19.683 -19.503 1.00 83.38 554 GLY A CA 1
ATOM 4341 C C . GLY A 1 554 ? -0.623 19.914 -18.860 1.00 83.38 554 GLY A C 1
ATOM 4342 O O . GLY A 1 554 ? 0.363 20.049 -19.581 1.00 83.38 554 GLY A O 1
ATOM 4343 N N . GLU A 1 555 ? -0.535 19.972 -17.538 1.00 85.06 555 GLU A N 1
ATOM 4344 C CA . GLU A 1 555 ? 0.728 20.216 -16.840 1.00 85.06 555 GLU A CA 1
ATOM 4345 C C . GLU A 1 555 ? 0.732 19.650 -15.420 1.00 85.06 555 GLU A C 1
ATOM 4347 O O . GLU A 1 555 ? -0.318 19.350 -14.852 1.00 85.06 555 GLU A O 1
ATOM 4352 N N . THR A 1 556 ? 1.936 19.537 -14.856 1.00 85.88 556 THR A N 1
ATOM 4353 C CA . THR A 1 556 ? 2.155 19.131 -13.469 1.00 85.88 556 THR A CA 1
ATOM 4354 C C . THR A 1 556 ? 2.481 20.356 -12.618 1.00 85.88 556 THR A C 1
ATOM 4356 O O . THR A 1 556 ? 3.412 21.129 -12.898 1.00 85.88 556 THR A O 1
ATOM 4359 N N . ARG A 1 557 ? 1.709 20.532 -11.552 1.00 90.38 557 ARG A N 1
ATOM 4360 C CA . ARG A 1 557 ? 1.785 21.646 -10.610 1.00 90.38 557 ARG A CA 1
ATOM 4361 C C . ARG A 1 557 ? 2.073 21.128 -9.202 1.00 90.38 557 ARG A C 1
ATOM 4363 O O . ARG A 1 557 ? 1.944 19.946 -8.905 1.00 90.38 557 ARG A O 1
ATOM 4370 N N . GLY A 1 558 ? 2.521 22.028 -8.343 1.00 87.62 558 GLY A N 1
ATOM 4371 C CA . GLY A 1 558 ? 2.854 21.765 -6.952 1.00 87.62 558 GLY A CA 1
ATOM 4372 C C . GLY A 1 558 ? 2.023 22.630 -6.024 1.00 87.62 558 GLY A C 1
ATOM 4373 O O . GLY A 1 558 ? 1.582 23.725 -6.395 1.00 87.62 558 GLY A O 1
ATOM 4374 N N . TRP A 1 559 ? 1.853 22.136 -4.804 1.00 87.69 559 TRP A N 1
ATOM 4375 C CA . TRP A 1 559 ? 1.154 22.821 -3.728 1.00 87.69 559 TRP A CA 1
ATOM 4376 C C . TRP A 1 559 ? 2.100 23.142 -2.570 1.00 87.69 559 TRP A C 1
ATOM 4378 O O . TRP A 1 559 ? 3.076 22.438 -2.316 1.00 87.69 559 TRP A O 1
ATOM 4388 N N . THR A 1 560 ? 1.829 24.229 -1.855 1.00 81.75 560 THR A N 1
ATOM 4389 C CA . THR A 1 560 ? 2.525 24.576 -0.612 1.00 81.75 560 THR A CA 1
ATOM 4390 C C . THR A 1 560 ? 1.481 24.948 0.429 1.00 81.75 560 THR A C 1
ATOM 4392 O O . THR A 1 560 ? 0.558 25.700 0.130 1.00 81.75 560 THR A O 1
ATOM 4395 N N . LEU A 1 561 ? 1.628 24.437 1.653 1.00 76.19 561 LEU A N 1
ATOM 4396 C CA . LEU A 1 561 ? 0.708 24.713 2.760 1.00 76.19 561 LEU A CA 1
ATOM 4397 C C . LEU A 1 561 ? 0.540 26.222 2.997 1.00 76.19 561 LEU A C 1
ATOM 4399 O O . LEU A 1 561 ? 1.526 26.952 3.118 1.00 76.19 561 LEU A O 1
ATOM 4403 N N . GLY A 1 562 ? -0.715 26.673 3.071 1.00 74.31 562 GLY A N 1
ATOM 4404 C CA . GLY A 1 562 ? -1.077 28.085 3.230 1.00 74.31 562 GLY A CA 1
ATOM 4405 C C . GLY A 1 562 ? -0.963 28.926 1.954 1.00 74.31 562 GLY A C 1
ATOM 4406 O O . GLY A 1 562 ? -1.115 30.145 2.021 1.00 74.31 562 GLY A O 1
ATOM 4407 N N . SER A 1 563 ? -0.670 28.312 0.803 1.00 78.69 563 SER A N 1
ATOM 4408 C CA . SER A 1 563 ? -0.769 28.990 -0.487 1.00 78.69 563 SER A CA 1
ATOM 4409 C C . SER A 1 563 ? -2.230 29.132 -0.916 1.00 78.69 563 SER A C 1
ATOM 4411 O O . SER A 1 563 ? -3.073 28.327 -0.544 1.00 78.69 563 SER A O 1
ATOM 4413 N N . THR A 1 564 ? -2.523 30.153 -1.717 1.00 82.12 564 THR A N 1
ATOM 4414 C CA . THR A 1 564 ? -3.831 30.352 -2.362 1.00 82.12 564 THR A CA 1
ATOM 4415 C C . THR A 1 564 ? -3.830 29.887 -3.820 1.00 82.12 564 THR A C 1
ATOM 4417 O O . THR A 1 564 ? -4.862 29.935 -4.482 1.00 82.12 564 THR A O 1
ATOM 4420 N N . GLU A 1 565 ? -2.673 29.471 -4.347 1.00 85.75 565 GLU A N 1
ATOM 4421 C CA . GLU A 1 565 ? -2.482 29.147 -5.759 1.00 85.75 565 GLU A CA 1
ATOM 4422 C C . GLU A 1 565 ? -1.552 27.944 -5.934 1.00 85.75 565 GLU A C 1
ATOM 4424 O O . GLU A 1 565 ? -0.527 27.809 -5.263 1.00 85.75 565 GLU A O 1
ATOM 4429 N N . THR A 1 566 ? -1.870 27.087 -6.900 1.00 87.56 566 THR A N 1
ATOM 4430 C CA . THR A 1 566 ? -0.952 26.051 -7.376 1.00 87.56 566 THR A CA 1
ATOM 4431 C C . THR A 1 566 ? 0.182 26.693 -8.172 1.00 87.56 566 THR A C 1
ATOM 4433 O O . THR A 1 566 ? -0.014 27.712 -8.837 1.00 87.56 566 THR A O 1
ATOM 4436 N N . ARG A 1 567 ? 1.380 26.102 -8.164 1.00 85.75 567 ARG A N 1
ATOM 4437 C CA . ARG A 1 567 ? 2.535 26.607 -8.931 1.00 85.75 567 ARG A CA 1
ATOM 4438 C C . ARG A 1 567 ? 2.995 25.586 -9.954 1.00 85.75 567 ARG A C 1
ATOM 4440 O O . ARG A 1 567 ? 3.090 24.405 -9.648 1.00 85.75 567 ARG A O 1
ATOM 4447 N N . ARG A 1 568 ? 3.330 26.038 -11.160 1.00 84.31 568 ARG A N 1
ATOM 4448 C CA . ARG A 1 568 ? 3.884 25.171 -12.208 1.00 84.31 568 ARG A CA 1
ATOM 4449 C C . ARG A 1 568 ? 5.245 24.624 -11.759 1.00 84.31 568 ARG A C 1
ATOM 4451 O O . ARG A 1 568 ? 6.133 25.414 -11.451 1.00 84.31 568 ARG A O 1
ATOM 4458 N N . LEU A 1 569 ? 5.412 23.299 -11.722 1.00 71.31 569 LEU A N 1
ATOM 4459 C CA . LEU A 1 569 ? 6.686 22.665 -11.333 1.00 71.31 569 LEU A CA 1
ATOM 4460 C C . LEU A 1 569 ? 7.617 22.428 -12.531 1.00 71.31 569 LEU A C 1
ATOM 4462 O O . LEU A 1 569 ? 8.829 22.320 -12.358 1.00 71.31 569 LEU A O 1
ATOM 4466 N N . ARG A 1 570 ? 7.072 22.355 -13.751 1.00 65.81 570 ARG A N 1
ATOM 4467 C CA . ARG A 1 570 ? 7.835 22.094 -14.980 1.00 65.81 570 ARG A CA 1
ATOM 4468 C C . ARG A 1 570 ? 7.169 22.753 -16.195 1.00 65.81 570 ARG A C 1
ATOM 4470 O O . ARG A 1 570 ? 5.950 22.710 -16.320 1.00 65.81 570 ARG A O 1
ATOM 4477 N N . GLY A 1 571 ? 7.961 23.337 -17.100 1.00 49.00 571 GLY A N 1
ATOM 4478 C CA . GLY A 1 571 ? 7.505 23.755 -18.435 1.00 49.00 571 GLY A CA 1
ATOM 4479 C C . GLY A 1 571 ? 7.549 22.588 -19.430 1.00 49.00 571 GLY A C 1
ATOM 4480 O O . GLY A 1 571 ? 8.482 21.787 -19.387 1.00 49.00 571 GLY A O 1
ATOM 4481 N N . LYS A 1 572 ? 6.544 22.474 -20.308 1.00 42.69 572 LYS A N 1
ATOM 4482 C CA . LYS A 1 572 ? 6.450 21.426 -21.340 1.00 42.69 572 LYS A CA 1
ATOM 4483 C C . LYS A 1 572 ? 7.536 21.590 -22.418 1.00 42.69 572 LYS A C 1
ATOM 4485 O O . LYS A 1 572 ? 7.322 22.256 -23.423 1.00 42.69 572 LYS A O 1
ATOM 4490 N N . GLU A 1 573 ? 8.670 20.915 -22.256 1.00 37.66 573 GLU A N 1
ATOM 4491 C CA . GLU A 1 573 ? 9.413 20.360 -23.397 1.00 37.66 573 GLU A CA 1
ATOM 4492 C C . GLU A 1 573 ? 9.050 18.866 -23.509 1.00 37.66 573 GLU A C 1
ATOM 4494 O O . GLU A 1 573 ? 9.778 18.001 -23.031 1.00 37.66 573 GLU A O 1
ATOM 4499 N N . GLY A 1 574 ? 7.883 18.578 -24.104 1.00 48.50 574 GLY A N 1
ATOM 4500 C CA . GLY A 1 574 ? 7.359 17.221 -24.332 1.00 48.50 574 GLY A CA 1
ATOM 4501 C C . GLY A 1 574 ? 6.701 16.554 -23.114 1.00 48.50 574 GLY A C 1
ATOM 4502 O O . GLY A 1 574 ? 7.011 16.869 -21.965 1.00 48.50 574 GLY A O 1
ATOM 4503 N N . GLU A 1 575 ? 5.776 15.619 -23.362 1.00 52.59 575 GLU A N 1
ATOM 4504 C CA . GLU A 1 575 ? 5.466 14.587 -22.366 1.00 52.59 575 GLU A CA 1
ATOM 4505 C C . GLU A 1 575 ? 6.745 13.781 -22.130 1.00 52.59 575 GLU A C 1
ATOM 4507 O O . GLU A 1 575 ? 7.428 13.395 -23.084 1.00 52.59 575 GLU A O 1
ATOM 4512 N N . VAL A 1 576 ? 7.128 13.584 -20.867 1.00 61.78 576 VAL A N 1
ATOM 4513 C CA . VAL A 1 576 ? 8.289 12.748 -20.561 1.00 61.78 576 VAL A CA 1
ATOM 4514 C C . VAL A 1 576 ? 7.912 11.319 -20.907 1.00 61.78 576 VAL A C 1
ATOM 4516 O O . VAL A 1 576 ? 7.153 10.680 -20.188 1.00 61.78 576 VAL A O 1
ATOM 4519 N N . ASP A 1 577 ? 8.438 10.837 -22.028 1.00 78.75 577 ASP A N 1
ATOM 4520 C CA . ASP A 1 577 ? 8.340 9.437 -22.405 1.00 78.75 577 ASP A CA 1
ATOM 4521 C C . ASP A 1 577 ? 9.142 8.600 -21.397 1.00 78.75 577 ASP A C 1
ATOM 4523 O O . ASP A 1 577 ? 10.375 8.506 -21.462 1.00 78.75 577 ASP A O 1
ATOM 4527 N N . TYR A 1 578 ? 8.419 8.026 -20.433 1.00 83.31 578 TYR A N 1
ATOM 4528 C CA . TYR A 1 578 ? 8.959 7.132 -19.413 1.00 83.31 578 TYR A CA 1
ATOM 4529 C C . TYR A 1 578 ? 9.431 5.791 -19.989 1.00 83.31 578 TYR A C 1
ATOM 4531 O O . TYR A 1 578 ? 10.039 5.016 -19.255 1.00 83.31 578 TYR A O 1
ATOM 4539 N N . ARG A 1 579 ? 9.201 5.509 -21.284 1.00 89.88 579 ARG A N 1
ATOM 4540 C CA . ARG A 1 579 ? 9.678 4.307 -21.987 1.00 89.88 579 ARG A CA 1
ATOM 4541 C C . ARG A 1 579 ? 9.445 3.040 -21.166 1.00 89.88 579 ARG A C 1
ATOM 4543 O O . ARG A 1 579 ? 10.401 2.339 -20.831 1.00 89.88 579 ARG A O 1
ATOM 4550 N N . TYR A 1 580 ? 8.191 2.806 -20.783 1.00 90.75 580 TYR A N 1
ATOM 4551 C CA . TYR A 1 580 ? 7.814 1.594 -20.064 1.00 90.75 580 TYR A CA 1
ATOM 4552 C C . TYR A 1 580 ? 8.264 0.363 -20.853 1.00 90.75 580 TYR A C 1
ATOM 4554 O O . TYR A 1 580 ? 8.064 0.287 -22.066 1.00 90.75 580 TYR A O 1
ATOM 4562 N N . MET A 1 581 ? 8.897 -0.583 -20.167 1.00 94.88 581 MET A N 1
ATOM 4563 C CA . MET A 1 581 ? 9.225 -1.886 -20.735 1.00 94.88 581 MET A CA 1
ATOM 4564 C C . MET A 1 581 ? 9.098 -2.964 -19.662 1.00 94.88 581 MET A C 1
ATOM 4566 O O . MET A 1 581 ? 9.453 -2.674 -18.517 1.00 94.88 581 MET A O 1
ATOM 4570 N N . PRO A 1 582 ? 8.671 -4.187 -20.015 1.00 96.00 582 PRO A N 1
ATOM 4571 C CA . PRO A 1 582 ? 8.701 -5.315 -19.092 1.00 96.00 582 PRO A CA 1
ATOM 4572 C C . PRO A 1 582 ? 10.090 -5.497 -18.488 1.00 96.00 582 PRO A C 1
ATOM 4574 O O . PRO A 1 582 ? 11.089 -5.439 -19.211 1.00 96.00 582 PRO A O 1
ATOM 4577 N N . ASP A 1 583 ? 10.160 -5.684 -17.172 1.00 95.31 583 ASP A N 1
ATOM 4578 C CA . ASP A 1 583 ? 11.424 -5.925 -16.489 1.00 95.31 583 ASP A CA 1
ATOM 4579 C C . ASP A 1 583 ? 11.918 -7.345 -16.820 1.00 95.31 583 ASP A C 1
ATOM 4581 O O . ASP A 1 583 ? 11.249 -8.318 -16.471 1.00 95.31 583 ASP A O 1
ATOM 4585 N N . PRO A 1 584 ? 13.066 -7.505 -17.505 1.00 93.44 584 PRO A N 1
ATOM 4586 C CA . PRO A 1 584 ? 13.570 -8.824 -17.877 1.00 93.44 584 PRO A CA 1
ATOM 4587 C C . PRO A 1 584 ? 14.200 -9.587 -16.704 1.00 93.44 584 PRO A C 1
ATOM 4589 O O . PRO A 1 584 ? 14.392 -10.797 -16.815 1.00 93.44 584 PRO A O 1
ATOM 4592 N N . ASP A 1 585 ? 14.553 -8.899 -15.613 1.00 94.38 585 ASP A N 1
ATOM 4593 C CA . ASP A 1 585 ? 15.254 -9.495 -14.473 1.00 94.38 585 ASP A CA 1
ATOM 4594 C C . ASP A 1 585 ? 14.276 -10.079 -13.439 1.00 94.38 585 ASP A C 1
ATOM 4596 O O . ASP A 1 585 ? 14.675 -10.893 -12.605 1.00 94.38 585 ASP A O 1
ATOM 4600 N N . ILE A 1 586 ? 12.989 -9.711 -13.501 1.00 93.81 586 ILE A N 1
ATOM 4601 C CA . ILE A 1 586 ? 11.952 -10.194 -12.582 1.00 93.81 586 ILE A CA 1
ATOM 4602 C C . ILE A 1 586 ? 10.961 -11.079 -13.333 1.00 93.81 586 ILE A C 1
ATOM 4604 O O . ILE A 1 586 ? 10.316 -10.669 -14.295 1.00 93.81 586 ILE A O 1
ATOM 4608 N N . GLN A 1 587 ? 10.800 -12.311 -12.858 1.00 91.06 587 GLN A N 1
ATOM 4609 C CA . GLN A 1 587 ? 9.814 -13.234 -13.414 1.00 91.06 587 GLN A CA 1
ATOM 4610 C C . GLN A 1 587 ? 8.380 -12.794 -13.073 1.00 91.06 587 GLN A C 1
ATOM 4612 O O . GLN A 1 587 ? 8.157 -12.230 -11.998 1.00 91.06 587 GLN A O 1
ATOM 4617 N N . PRO A 1 588 ? 7.389 -13.096 -13.934 1.00 93.75 588 PRO A N 1
ATOM 4618 C CA . PRO A 1 588 ? 5.987 -12.890 -13.601 1.00 93.75 588 PRO A CA 1
ATOM 4619 C C . PRO A 1 588 ? 5.591 -13.609 -12.308 1.00 93.75 588 PRO A C 1
ATOM 4621 O O . PRO A 1 588 ? 6.017 -14.735 -12.042 1.00 93.75 588 PRO A O 1
ATOM 4624 N N . VAL A 1 589 ? 4.731 -12.963 -11.531 1.00 94.38 589 VAL A N 1
ATOM 4625 C CA . VAL A 1 589 ? 4.152 -13.490 -10.299 1.00 94.38 589 VAL A CA 1
ATOM 4626 C C . VAL A 1 589 ? 2.805 -14.122 -10.630 1.00 94.38 589 VAL A C 1
ATOM 4628 O O . VAL A 1 589 ? 1.925 -13.463 -11.183 1.00 94.38 589 VAL A O 1
ATOM 4631 N N . PHE A 1 590 ? 2.641 -15.396 -10.274 1.00 94.62 590 PHE A N 1
ATOM 4632 C CA . PHE A 1 590 ? 1.369 -16.109 -10.378 1.00 94.62 590 PHE A CA 1
ATOM 4633 C C . PHE A 1 590 ? 0.726 -16.217 -8.997 1.00 94.62 590 PHE A C 1
ATOM 4635 O O . PHE A 1 590 ? 1.344 -16.718 -8.056 1.00 94.62 590 PHE A O 1
ATOM 4642 N N . ILE A 1 591 ? -0.506 -15.732 -8.875 1.00 92.81 591 ILE A N 1
ATOM 4643 C CA . ILE A 1 591 ? -1.234 -15.603 -7.612 1.00 92.81 591 ILE A CA 1
ATOM 4644 C C . ILE A 1 591 ? -2.348 -16.646 -7.610 1.00 92.81 591 ILE A C 1
ATOM 4646 O O . ILE A 1 591 ? -3.225 -16.623 -8.469 1.00 92.81 591 ILE A O 1
ATOM 4650 N N . SER A 1 592 ? -2.296 -17.597 -6.675 1.00 90.69 592 SER A N 1
ATOM 4651 C CA . SER A 1 592 ? -3.285 -18.673 -6.609 1.00 90.69 592 SER A CA 1
ATOM 4652 C C . SER A 1 592 ? -4.599 -18.209 -5.978 1.00 90.69 592 SER A C 1
ATOM 4654 O O . SER A 1 592 ? -4.609 -17.458 -4.999 1.00 90.69 592 SER A O 1
ATOM 4656 N N . ASP A 1 593 ? -5.713 -18.750 -6.472 1.00 90.69 593 ASP A N 1
ATOM 4657 C CA . ASP A 1 593 ? -7.036 -18.527 -5.876 1.00 90.69 593 ASP A CA 1
ATOM 4658 C C . ASP A 1 593 ? -7.111 -19.024 -4.426 1.00 90.69 593 ASP A C 1
ATOM 4660 O O . ASP A 1 593 ? -7.826 -18.454 -3.605 1.00 90.69 593 ASP A O 1
ATOM 4664 N N . GLU A 1 594 ? -6.344 -20.062 -4.076 1.00 91.88 594 GLU A N 1
ATOM 4665 C CA . GLU A 1 594 ? -6.247 -20.562 -2.701 1.00 91.88 594 GLU A CA 1
ATOM 4666 C C . GLU A 1 594 ? -5.709 -19.489 -1.745 1.00 91.88 594 GLU A C 1
ATOM 4668 O O . GLU A 1 594 ? -6.295 -19.265 -0.685 1.00 91.88 594 GLU A O 1
ATOM 4673 N N . LEU A 1 595 ? -4.651 -18.768 -2.140 1.00 88.44 595 LEU A N 1
ATOM 4674 C CA . LEU A 1 595 ? -4.105 -17.668 -1.346 1.00 88.44 595 LEU A CA 1
ATOM 4675 C C . LEU A 1 595 ? -5.121 -16.527 -1.214 1.00 88.44 595 LEU A C 1
ATOM 4677 O O . LEU A 1 595 ? -5.307 -15.996 -0.120 1.00 88.44 595 LEU A O 1
ATOM 4681 N N . ILE A 1 596 ? -5.805 -16.173 -2.306 1.00 90.94 596 ILE A N 1
ATOM 4682 C CA . ILE A 1 596 ? -6.825 -15.115 -2.310 1.00 90.94 596 ILE A CA 1
ATOM 4683 C C . ILE A 1 596 ? -7.979 -15.480 -1.368 1.00 90.94 596 ILE A C 1
ATOM 4685 O O . ILE A 1 596 ? -8.385 -14.663 -0.541 1.00 90.94 596 ILE A O 1
ATOM 4689 N N . ASN A 1 597 ? -8.479 -16.714 -1.439 1.00 91.19 597 ASN A N 1
ATOM 4690 C CA . ASN A 1 597 ? -9.562 -17.198 -0.583 1.00 91.19 597 ASN A CA 1
ATOM 4691 C C . ASN A 1 597 ? -9.135 -17.278 0.886 1.00 91.19 597 ASN A C 1
ATOM 4693 O O . ASN A 1 597 ? -9.889 -16.862 1.769 1.00 91.19 597 ASN A O 1
ATOM 4697 N N . HIS A 1 598 ? -7.911 -17.738 1.156 1.00 89.31 598 HIS A N 1
ATOM 4698 C CA . HIS A 1 598 ? -7.347 -17.729 2.501 1.00 89.31 598 HIS A CA 1
ATOM 4699 C C . HIS A 1 598 ? -7.294 -16.307 3.070 1.00 89.31 598 HIS A C 1
ATOM 4701 O O . HIS A 1 598 ? -7.786 -16.069 4.176 1.00 89.31 598 HIS A O 1
ATOM 4707 N N . LEU A 1 599 ? -6.777 -15.345 2.301 1.00 88.25 599 LEU A N 1
ATOM 4708 C CA . LEU A 1 599 ? -6.729 -13.942 2.708 1.00 88.25 599 LEU A CA 1
ATOM 4709 C C . LEU A 1 599 ? -8.129 -13.356 2.908 1.00 88.25 599 LEU A C 1
ATOM 4711 O O . LEU A 1 599 ? -8.341 -12.715 3.926 1.00 88.25 599 LEU A O 1
ATOM 4715 N N . ARG A 1 600 ? -9.104 -13.626 2.029 1.00 89.94 600 ARG A N 1
ATOM 4716 C CA . ARG A 1 600 ? -10.506 -13.199 2.216 1.00 89.94 600 ARG A CA 1
ATOM 4717 C C . ARG A 1 600 ? -11.111 -13.734 3.515 1.00 89.94 600 ARG A C 1
ATOM 4719 O O . ARG A 1 600 ? -11.806 -12.997 4.202 1.00 89.94 600 ARG A O 1
ATOM 4726 N N . SER A 1 601 ? -10.831 -14.991 3.867 1.00 88.06 601 SER A N 1
ATOM 4727 C CA . SER A 1 601 ? -11.363 -15.619 5.088 1.00 88.06 601 SER A CA 1
ATOM 4728 C C . SER A 1 601 ? -10.701 -15.134 6.383 1.00 88.06 601 SER A C 1
ATOM 4730 O O . SER A 1 601 ? -11.292 -15.248 7.453 1.00 88.06 601 SER A O 1
ATOM 4732 N N . THR A 1 602 ? -9.477 -14.608 6.290 1.00 84.38 602 THR A N 1
ATOM 4733 C CA . THR A 1 602 ? -8.664 -14.164 7.436 1.00 84.38 602 THR A CA 1
ATOM 4734 C C . THR A 1 602 ? -8.536 -12.645 7.526 1.00 84.38 602 THR A C 1
ATOM 4736 O O . THR A 1 602 ? -7.909 -12.138 8.458 1.00 84.38 602 THR A O 1
ATOM 4739 N N . LEU A 1 603 ? -9.105 -11.911 6.565 1.00 85.50 603 LEU A N 1
ATOM 4740 C CA . LEU A 1 603 ? -9.036 -10.459 6.516 1.00 85.50 603 LEU A CA 1
ATOM 4741 C C . LEU A 1 603 ? -9.792 -9.868 7.714 1.00 85.50 603 LEU A C 1
ATOM 4743 O O . LEU A 1 603 ? -10.933 -10.265 7.968 1.00 85.50 603 LEU A O 1
ATOM 4747 N N . PRO A 1 604 ? -9.203 -8.899 8.432 1.00 83.94 604 PRO A N 1
ATOM 4748 C CA . PRO A 1 604 ? -9.941 -8.137 9.427 1.00 83.94 604 PRO A CA 1
ATOM 4749 C C . PRO A 1 604 ? -11.154 -7.435 8.807 1.00 83.94 604 PRO A C 1
ATOM 4751 O O . PRO A 1 604 ? -11.158 -7.086 7.623 1.00 83.94 604 PRO A O 1
ATOM 4754 N N . ALA A 1 605 ? -12.181 -7.197 9.621 1.00 85.50 605 ALA A N 1
ATOM 4755 C CA . ALA A 1 605 ? -13.347 -6.446 9.182 1.00 85.50 605 ALA A CA 1
ATOM 4756 C C . ALA A 1 605 ? -12.949 -5.009 8.808 1.00 85.50 605 ALA A C 1
ATOM 4758 O O . ALA A 1 605 ? -12.306 -4.304 9.585 1.00 85.50 605 ALA A O 1
ATOM 4759 N N . VAL A 1 606 ? -13.369 -4.564 7.624 1.00 88.69 606 VAL A N 1
ATOM 4760 C CA . VAL A 1 606 ? -13.157 -3.182 7.177 1.00 88.69 606 VAL A CA 1
ATOM 4761 C C . VAL A 1 606 ? -13.982 -2.193 8.021 1.00 88.69 606 VAL A C 1
ATOM 4763 O O . VAL A 1 606 ? -15.023 -2.580 8.569 1.00 88.69 606 VAL A O 1
ATOM 4766 N N . PRO A 1 607 ? -13.582 -0.905 8.093 1.00 89.75 607 PRO A N 1
ATOM 4767 C CA . PRO A 1 607 ? -14.228 0.115 8.920 1.00 89.75 607 PRO A CA 1
ATOM 4768 C C . PRO A 1 607 ? -15.753 0.152 8.803 1.00 89.75 607 PRO A C 1
ATOM 4770 O O . PRO A 1 607 ? -16.442 0.224 9.815 1.00 89.75 607 PRO A O 1
ATOM 4773 N N . ASP A 1 608 ? -16.296 0.030 7.592 1.00 91.62 608 ASP A N 1
ATOM 4774 C CA . ASP A 1 608 ? -17.743 0.109 7.363 1.00 91.62 608 ASP A CA 1
ATOM 4775 C C . ASP A 1 608 ? -18.511 -1.080 7.907 1.00 91.62 608 ASP A C 1
ATOM 4777 O O . ASP A 1 608 ? -19.598 -0.912 8.462 1.00 91.62 608 ASP A O 1
ATOM 4781 N N . SER A 1 609 ? -17.932 -2.275 7.813 1.00 91.19 609 SER A N 1
ATOM 4782 C CA . SER A 1 609 ? -18.519 -3.469 8.412 1.00 91.19 609 SER A CA 1
ATOM 4783 C C . SER A 1 609 ? -18.575 -3.323 9.932 1.00 91.19 609 SER A C 1
ATOM 4785 O O . SER A 1 609 ? -19.583 -3.667 10.552 1.00 91.19 609 SER A O 1
ATOM 4787 N N . ILE A 1 610 ? -17.521 -2.768 10.540 1.00 91.25 610 ILE A N 1
ATOM 4788 C CA . ILE A 1 610 ? -17.470 -2.512 11.983 1.00 91.25 610 ILE A CA 1
ATOM 4789 C C . ILE A 1 610 ? -18.498 -1.447 12.370 1.00 91.25 610 ILE A C 1
ATOM 4791 O O . ILE A 1 610 ? -19.298 -1.676 13.273 1.00 91.25 610 ILE A O 1
ATOM 4795 N N . LEU A 1 611 ? -18.531 -0.302 11.681 1.00 93.06 611 LEU A N 1
ATOM 4796 C CA . LEU A 1 611 ? -19.490 0.772 11.958 1.00 93.06 611 LEU A CA 1
ATOM 4797 C C . LEU A 1 611 ? -20.936 0.291 11.810 1.00 93.06 611 LEU A C 1
ATOM 4799 O O . LEU A 1 611 ? -21.771 0.584 12.666 1.00 93.06 611 LEU A O 1
ATOM 4803 N N . THR A 1 612 ? -21.227 -0.484 10.766 1.00 92.69 612 THR A N 1
ATOM 4804 C CA . THR A 1 612 ? -22.546 -1.093 10.557 1.00 92.69 612 THR A CA 1
ATOM 4805 C C . THR A 1 612 ? -22.889 -2.026 11.710 1.00 92.69 612 THR A C 1
ATOM 4807 O O . THR A 1 612 ? -23.966 -1.901 12.287 1.00 92.69 612 THR A O 1
ATOM 4810 N N . THR A 1 613 ? -21.964 -2.894 12.125 1.00 91.81 613 THR A N 1
ATOM 4811 C CA . THR A 1 613 ? -22.168 -3.801 13.267 1.00 91.81 613 THR A CA 1
ATOM 4812 C C . THR A 1 613 ? -22.450 -3.019 14.551 1.00 91.81 613 THR A C 1
ATOM 4814 O O . THR A 1 613 ? -23.464 -3.240 15.204 1.00 91.81 613 THR A O 1
ATOM 4817 N N . LEU A 1 614 ? -21.619 -2.029 14.883 1.00 92.38 614 LEU A N 1
ATOM 4818 C CA . LEU A 1 614 ? -21.757 -1.231 16.104 1.00 92.38 614 LEU A CA 1
ATOM 4819 C C . LEU A 1 614 ? -23.062 -0.418 16.164 1.00 92.38 614 LEU A C 1
ATOM 4821 O O . LEU A 1 614 ? -23.541 -0.109 17.257 1.00 92.38 614 LEU A O 1
ATOM 4825 N N . THR A 1 615 ? -23.624 -0.045 15.014 1.00 92.12 615 THR A N 1
ATOM 4826 C CA . THR A 1 615 ? -24.810 0.822 14.937 1.00 92.12 615 THR A CA 1
ATOM 4827 C C . THR A 1 615 ? -26.115 0.059 14.727 1.00 92.12 615 THR A C 1
ATOM 4829 O O . THR A 1 615 ? -27.140 0.459 15.279 1.00 92.12 615 THR A O 1
ATOM 4832 N N . THR A 1 616 ? -26.098 -1.027 13.951 1.00 89.62 616 THR A N 1
ATOM 4833 C CA . THR A 1 616 ? -27.307 -1.778 13.567 1.00 89.62 616 THR A CA 1
ATOM 4834 C C . THR A 1 616 ? -27.564 -2.997 14.445 1.00 89.62 616 THR A C 1
ATOM 4836 O O . THR A 1 616 ? -28.727 -3.348 14.652 1.00 89.62 616 THR A O 1
ATOM 4839 N N . ASP A 1 617 ? -26.519 -3.622 14.999 1.00 87.38 617 ASP A N 1
ATOM 4840 C CA . ASP A 1 617 ? -26.683 -4.772 15.884 1.00 87.38 617 ASP A CA 1
ATOM 4841 C C . ASP A 1 617 ? -27.328 -4.319 17.209 1.00 87.38 617 ASP A C 1
ATOM 4843 O O . ASP A 1 617 ? -26.786 -3.442 17.901 1.00 87.38 617 ASP A O 1
ATOM 4847 N N . PRO A 1 618 ? -28.468 -4.913 17.610 1.00 83.19 618 PRO A N 1
ATOM 4848 C CA . PRO A 1 618 ? -29.130 -4.596 18.870 1.00 83.19 618 PRO A CA 1
ATOM 4849 C C . PRO A 1 618 ? -28.257 -4.786 20.117 1.00 83.19 618 PRO A C 1
ATOM 4851 O O . PRO A 1 618 ? -28.538 -4.165 21.138 1.00 83.19 618 PRO A O 1
ATOM 4854 N N . THR A 1 619 ? -27.226 -5.634 20.071 1.00 84.62 619 THR A N 1
ATOM 4855 C CA . THR A 1 619 ? -26.283 -5.827 21.185 1.00 84.62 619 THR A CA 1
ATOM 4856 C C . THR A 1 619 ? -25.401 -4.598 21.420 1.00 84.62 619 THR A C 1
ATOM 4858 O O . THR A 1 619 ? -25.037 -4.310 22.567 1.00 84.62 619 THR A O 1
ATOM 4861 N N . HIS A 1 620 ? -25.107 -3.847 20.354 1.00 89.12 620 HIS A N 1
ATOM 4862 C CA . HIS A 1 620 ? -24.274 -2.651 20.374 1.00 89.12 620 HIS A CA 1
ATOM 4863 C C . HIS A 1 620 ? -25.107 -1.373 20.507 1.00 89.12 620 HIS A C 1
ATOM 4865 O O . HIS A 1 620 ? -24.968 -0.648 21.496 1.00 89.12 620 HIS A O 1
ATOM 4871 N N . GLY A 1 621 ? -25.984 -1.105 19.533 1.00 88.12 621 GLY A N 1
ATOM 4872 C CA . GLY A 1 621 ? -26.896 0.045 19.526 1.00 88.12 621 GLY A CA 1
ATOM 4873 C C . GLY A 1 621 ? -26.217 1.413 19.692 1.00 88.12 621 GLY A C 1
ATOM 4874 O O . GLY A 1 621 ? -26.802 2.318 20.300 1.00 88.12 621 GLY A O 1
ATOM 4875 N N . LEU A 1 622 ? -24.971 1.564 19.225 1.00 92.31 622 LEU A N 1
ATOM 4876 C CA . LEU A 1 622 ? -24.225 2.819 19.313 1.00 92.31 622 LEU A CA 1
ATOM 4877 C C . LEU A 1 622 ? -24.710 3.827 18.272 1.00 92.31 622 LEU A C 1
ATOM 4879 O O . LEU A 1 622 ? -25.192 3.472 17.198 1.00 92.31 622 LEU A O 1
ATOM 4883 N N . THR A 1 623 ? -24.550 5.117 18.571 1.00 92.75 623 THR A N 1
ATOM 4884 C CA . THR A 1 623 ? -24.742 6.145 17.544 1.00 92.75 623 THR A CA 1
ATOM 4885 C C . THR A 1 623 ? -23.580 6.101 16.549 1.00 92.75 623 THR A C 1
ATOM 4887 O O . THR A 1 623 ? -22.463 5.738 16.917 1.00 92.75 623 THR A O 1
ATOM 4890 N N . MET A 1 624 ? -23.800 6.524 15.299 1.00 92.06 624 MET A N 1
ATOM 4891 C CA . MET A 1 624 ? -22.728 6.595 14.290 1.00 92.06 624 MET A CA 1
ATOM 4892 C C . MET A 1 624 ? -21.530 7.431 14.773 1.00 92.06 624 MET A C 1
ATOM 4894 O O . MET A 1 624 ? -20.378 7.100 14.505 1.00 92.06 624 MET A O 1
ATOM 4898 N N . LYS A 1 625 ? -21.793 8.499 15.537 1.00 92.25 625 LYS A N 1
ATOM 4899 C CA . LYS A 1 625 ? -20.754 9.352 16.122 1.00 92.25 625 LYS A CA 1
ATOM 4900 C C . LYS A 1 625 ? -19.902 8.595 17.146 1.00 92.25 625 LYS A C 1
ATOM 4902 O O . LYS A 1 625 ? -18.675 8.684 17.101 1.00 92.25 625 LYS A O 1
ATOM 4907 N N . ASP A 1 626 ? -20.543 7.853 18.044 1.00 93.31 626 ASP A N 1
ATOM 4908 C CA . ASP A 1 626 ? -19.854 7.097 19.095 1.00 93.31 626 ASP A CA 1
ATOM 4909 C C . ASP A 1 626 ? -19.076 5.918 18.503 1.00 93.31 626 ASP A C 1
ATOM 4911 O O . ASP A 1 626 ? -17.917 5.708 18.853 1.00 93.31 626 ASP A O 1
ATOM 4915 N N . ALA A 1 627 ? -19.673 5.210 17.539 1.00 93.38 627 ALA A N 1
ATOM 4916 C CA . ALA A 1 627 ? -19.029 4.120 16.811 1.00 93.38 627 ALA A CA 1
ATOM 4917 C C . ALA A 1 627 ? -17.765 4.597 16.076 1.00 93.38 627 ALA A C 1
ATOM 4919 O O . ALA A 1 627 ? -16.705 3.987 16.210 1.00 93.38 627 ALA A O 1
ATOM 4920 N N . LYS A 1 628 ? -17.840 5.737 15.373 1.00 91.06 628 LYS A N 1
ATOM 4921 C CA . LYS A 1 628 ? -16.667 6.363 14.742 1.00 91.06 628 LYS A CA 1
ATOM 4922 C C . LYS A 1 628 ? -15.600 6.752 15.747 1.00 91.06 628 LYS A C 1
ATOM 4924 O O . LYS A 1 628 ? -14.429 6.495 15.505 1.00 91.06 628 LYS A O 1
ATOM 4929 N N . THR A 1 629 ? -16.010 7.348 16.864 1.00 91.94 629 THR A N 1
ATOM 4930 C CA . THR A 1 629 ? -15.075 7.767 17.911 1.00 91.94 629 THR A CA 1
ATOM 4931 C C . THR A 1 629 ? -14.333 6.565 18.489 1.00 91.94 629 THR A C 1
ATOM 4933 O O . THR A 1 629 ? -13.121 6.644 18.656 1.00 91.94 629 THR A O 1
ATOM 4936 N N . LEU A 1 630 ? -15.018 5.448 18.754 1.00 91.69 630 LEU A N 1
ATOM 4937 C CA . LEU A 1 630 ? -14.369 4.212 19.208 1.00 91.69 630 LEU A CA 1
ATOM 4938 C C . LEU A 1 630 ? -13.388 3.668 18.175 1.00 91.69 630 LEU A C 1
ATOM 4940 O O . LEU A 1 630 ? -12.261 3.347 18.534 1.00 91.69 630 LEU A O 1
ATOM 4944 N N . LEU A 1 631 ? -13.807 3.600 16.911 1.00 89.00 631 LEU A N 1
ATOM 4945 C CA . LEU A 1 631 ? -12.995 3.047 15.832 1.00 89.00 631 LEU A CA 1
ATOM 4946 C C . LEU A 1 631 ? -11.724 3.868 15.565 1.00 89.00 631 LEU A C 1
ATOM 4948 O O . LEU A 1 631 ? -10.687 3.295 15.259 1.00 89.00 631 LEU A O 1
ATOM 4952 N N . SER A 1 632 ? -11.791 5.199 15.663 1.00 84.94 632 SER A N 1
ATOM 4953 C CA . SER A 1 632 ? -10.658 6.083 15.359 1.00 84.94 632 SER A CA 1
ATOM 4954 C C . SER A 1 632 ? -9.777 6.429 16.564 1.00 84.94 632 SER A C 1
ATOM 4956 O O . SER A 1 632 ? -8.837 7.204 16.405 1.00 84.94 632 SER A O 1
ATOM 4958 N N . SER A 1 633 ? -10.111 5.966 17.772 1.00 84.88 633 SER A N 1
ATOM 4959 C CA . SER A 1 633 ? -9.350 6.294 18.986 1.00 84.88 633 SER A CA 1
ATOM 4960 C C . SER A 1 633 ? -8.235 5.285 19.236 1.00 84.88 633 SER A C 1
ATOM 4962 O O . SER A 1 633 ? -8.489 4.083 19.198 1.00 84.88 633 SER A O 1
ATOM 4964 N N . ASP A 1 634 ? -7.048 5.793 19.583 1.00 83.81 634 ASP A N 1
ATOM 4965 C CA . ASP A 1 634 ? -5.896 5.008 20.052 1.00 83.81 634 ASP A CA 1
ATOM 4966 C C . ASP A 1 634 ? -5.584 3.803 19.138 1.00 83.81 634 ASP A C 1
ATOM 4968 O O . ASP A 1 634 ? -5.482 2.675 19.602 1.00 83.81 634 ASP A O 1
ATOM 4972 N N . ASP A 1 635 ? -5.542 4.039 17.819 1.00 75.69 635 ASP A N 1
ATOM 4973 C CA . ASP A 1 635 ? -5.271 3.037 16.770 1.00 75.69 635 ASP A CA 1
ATOM 4974 C C . ASP A 1 635 ? -6.142 1.760 16.821 1.00 75.69 635 ASP A C 1
ATOM 4976 O O . ASP A 1 635 ? -5.778 0.722 16.275 1.00 75.69 635 ASP A O 1
ATOM 4980 N N . GLY A 1 636 ? -7.340 1.853 17.410 1.00 80.88 636 GLY A N 1
ATOM 4981 C CA . GLY A 1 636 ? -8.290 0.743 17.525 1.00 80.88 636 GLY A CA 1
ATOM 4982 C C . GLY A 1 636 ? -8.299 0.063 18.897 1.00 80.88 636 GLY A C 1
ATOM 4983 O O . GLY A 1 636 ? -9.253 -0.658 19.199 1.00 80.88 636 GLY A O 1
ATOM 4984 N N . ASP A 1 637 ? -7.348 0.365 19.785 1.00 86.00 637 ASP A N 1
ATOM 4985 C CA . ASP A 1 637 ? -7.262 -0.243 21.121 1.00 86.00 637 ASP A CA 1
ATOM 4986 C C . ASP A 1 637 ? -8.529 -0.003 21.955 1.00 86.00 637 ASP A C 1
ATOM 4988 O O . ASP A 1 637 ? -8.967 -0.860 22.729 1.00 86.00 637 ASP A O 1
ATOM 4992 N N . ARG A 1 638 ? -9.166 1.168 21.803 1.00 91.00 638 ARG A N 1
ATOM 4993 C CA . ARG A 1 638 ? -10.436 1.454 22.494 1.00 91.00 638 ARG A CA 1
ATOM 4994 C C . ARG A 1 638 ? -11.579 0.581 22.009 1.00 91.00 638 ARG A C 1
ATOM 4996 O O . ARG A 1 638 ? -12.463 0.254 22.803 1.00 91.00 638 ARG A O 1
ATOM 5003 N N . LEU A 1 639 ? -11.592 0.240 20.725 1.00 91.19 639 LEU A N 1
ATOM 5004 C CA . LEU A 1 639 ? -12.609 -0.626 20.151 1.00 91.19 639 LEU A CA 1
ATOM 5005 C C . LEU A 1 639 ? -12.448 -2.060 20.673 1.00 91.19 639 LEU A C 1
ATOM 5007 O O . LEU A 1 639 ? -13.433 -2.671 21.086 1.00 91.19 639 LEU A O 1
ATOM 5011 N N . GLU A 1 640 ? -11.218 -2.572 20.736 1.00 91.31 640 GLU A N 1
ATOM 5012 C CA . GLU A 1 640 ? -10.937 -3.884 21.332 1.00 91.31 640 GLU A CA 1
ATOM 5013 C C . GLU A 1 640 ? -11.315 -3.922 22.817 1.00 91.31 640 GLU A C 1
ATOM 5015 O O . GLU A 1 640 ? -12.016 -4.832 23.270 1.00 91.31 640 GLU A O 1
ATOM 5020 N N . TYR A 1 641 ? -10.936 -2.883 23.568 1.00 95.25 641 TYR A N 1
ATOM 5021 C CA . TYR A 1 641 ? -11.313 -2.723 24.971 1.00 95.25 641 TYR A CA 1
ATOM 5022 C C . TYR A 1 641 ? -12.836 -2.724 25.155 1.00 95.25 641 TYR A C 1
ATOM 5024 O O . TYR A 1 641 ? -13.363 -3.386 26.051 1.00 95.25 641 TYR A O 1
ATOM 5032 N N . TYR A 1 642 ? -13.560 -2.006 24.292 1.00 95.81 642 TYR A N 1
ATOM 5033 C CA . TYR A 1 642 ? -15.020 -1.985 24.273 1.00 95.81 642 TYR A CA 1
ATOM 5034 C C . TYR A 1 642 ? -15.612 -3.392 24.098 1.00 95.81 642 TYR A C 1
ATOM 5036 O O . TYR A 1 642 ? -16.492 -3.778 24.876 1.00 95.81 642 TYR A O 1
ATOM 5044 N N . PHE A 1 643 ? -15.119 -4.169 23.128 1.00 93.88 643 PHE A N 1
ATOM 5045 C CA . PHE A 1 643 ? -15.594 -5.533 22.894 1.00 93.88 643 PHE A CA 1
ATOM 5046 C C . PHE A 1 643 ? -15.300 -6.460 24.082 1.00 93.88 643 PHE A C 1
ATOM 5048 O O . PHE A 1 643 ? -16.193 -7.209 24.486 1.00 93.88 643 PHE A O 1
ATOM 5055 N N . ASP A 1 644 ? -14.115 -6.377 24.703 1.00 95.12 644 ASP A N 1
ATOM 5056 C CA . ASP A 1 644 ? -13.781 -7.203 25.877 1.00 95.12 644 ASP A CA 1
ATOM 5057 C C . ASP A 1 644 ? -14.674 -6.865 27.085 1.00 95.12 644 ASP A C 1
ATOM 5059 O O . ASP A 1 644 ? -15.221 -7.752 27.748 1.00 95.12 644 ASP A O 1
ATOM 5063 N N . VAL A 1 645 ? -14.906 -5.575 27.355 1.00 95.50 645 VAL A N 1
ATOM 5064 C CA . VAL A 1 645 ? -15.824 -5.151 28.427 1.00 95.50 645 VAL A CA 1
ATOM 5065 C C . VAL A 1 645 ? -17.240 -5.656 28.161 1.00 95.50 645 VAL A C 1
ATOM 5067 O O . VAL A 1 645 ? -17.881 -6.177 29.079 1.00 95.50 645 VAL A O 1
ATOM 5070 N N . LEU A 1 646 ? -17.728 -5.527 26.923 1.00 93.50 646 LEU A N 1
ATOM 5071 C CA . LEU A 1 646 ? -19.069 -5.963 26.547 1.00 93.50 646 LEU A CA 1
ATOM 5072 C C . LEU A 1 646 ? -19.235 -7.480 26.704 1.00 93.50 646 LEU A C 1
ATOM 5074 O O . LEU A 1 646 ? -20.190 -7.914 27.350 1.00 93.50 646 LEU A O 1
ATOM 5078 N N . ALA A 1 647 ? -18.283 -8.275 26.209 1.00 92.75 647 ALA A N 1
ATOM 5079 C CA . ALA A 1 647 ? -18.303 -9.733 26.331 1.00 92.75 647 ALA A CA 1
ATOM 5080 C C . ALA A 1 647 ? -18.305 -10.185 27.803 1.00 92.75 647 ALA A C 1
ATOM 5082 O O . ALA A 1 647 ? -19.091 -11.044 28.214 1.00 92.75 647 ALA A O 1
ATOM 5083 N N . ARG A 1 648 ? -17.473 -9.559 28.647 1.00 92.75 648 ARG A N 1
ATOM 5084 C CA . ARG A 1 648 ? -17.424 -9.850 30.092 1.00 92.75 648 ARG A CA 1
ATOM 5085 C C . ARG A 1 648 ? -18.699 -9.449 30.820 1.00 92.75 648 ARG A C 1
ATOM 5087 O O . ARG A 1 648 ? -19.074 -10.109 31.791 1.00 92.75 648 ARG A O 1
ATOM 5094 N N . LEU A 1 649 ? -19.332 -8.357 30.403 1.00 90.06 649 LEU A N 1
ATOM 5095 C CA . LEU A 1 649 ? -20.589 -7.895 30.980 1.00 90.06 649 LEU A CA 1
ATOM 5096 C C . LEU A 1 649 ? -21.737 -8.844 30.613 1.00 90.06 649 LEU A C 1
ATOM 5098 O O . LEU A 1 649 ? -22.481 -9.256 31.501 1.00 90.06 649 LEU A O 1
ATOM 5102 N N . GLN A 1 650 ? -21.817 -9.267 29.348 1.00 88.00 650 GLN A N 1
ATOM 5103 C CA . GLN A 1 650 ? -22.786 -10.261 28.874 1.00 88.00 650 GLN A CA 1
ATOM 5104 C C . GLN A 1 650 ? -22.645 -11.602 29.607 1.00 88.00 650 GLN A C 1
ATOM 5106 O O . GLN A 1 650 ? -23.642 -12.199 29.995 1.00 88.00 650 GLN A O 1
ATOM 5111 N N . ALA A 1 651 ? -21.417 -12.050 29.885 1.00 86.94 651 ALA A N 1
ATOM 5112 C CA . ALA A 1 651 ? -21.189 -13.274 30.653 1.00 86.94 651 ALA A CA 1
ATOM 5113 C C . ALA A 1 651 ? -21.667 -13.185 32.119 1.00 86.94 651 ALA A C 1
ATOM 5115 O O . ALA A 1 651 ? -21.928 -14.209 32.753 1.00 86.94 651 ALA A O 1
ATOM 5116 N N . LYS A 1 652 ? -21.749 -11.974 32.689 1.00 80.56 652 LYS A N 1
ATOM 5117 C CA . LYS A 1 652 ? -22.143 -11.746 34.090 1.00 80.56 652 LYS A CA 1
ATOM 5118 C C . LYS A 1 652 ? -23.640 -11.538 34.271 1.00 80.56 652 LYS A C 1
ATOM 5120 O O . LYS A 1 652 ? -24.156 -11.853 35.341 1.00 80.56 652 LYS A O 1
ATOM 5125 N N . GLU A 1 653 ? -24.313 -10.981 33.276 1.00 71.94 653 GLU A N 1
ATOM 5126 C CA . GLU A 1 653 ? -25.702 -10.561 33.399 1.00 71.94 653 GLU A CA 1
ATOM 5127 C C . GLU A 1 653 ? -26.619 -11.426 32.522 1.00 71.94 653 GLU A C 1
ATOM 5129 O O . GLU A 1 653 ? -26.508 -11.439 31.300 1.00 71.94 653 GLU A O 1
ATOM 5134 N N . LYS A 1 654 ? -27.584 -12.118 33.142 1.00 62.66 654 LYS A N 1
ATOM 5135 C CA . LYS A 1 654 ? -28.721 -12.728 32.432 1.00 62.66 654 LYS A CA 1
ATOM 5136 C C . LYS A 1 654 ? -29.768 -11.641 32.176 1.00 62.66 654 LYS A C 1
ATOM 5138 O O . LYS A 1 654 ? -30.783 -11.596 32.862 1.00 62.66 654 LYS A O 1
ATOM 5143 N N . VAL A 1 655 ? -29.472 -10.691 31.290 1.00 55.19 655 VAL A N 1
ATOM 5144 C CA . VAL A 1 655 ? -30.395 -9.577 31.016 1.00 55.19 655 VAL A CA 1
ATOM 5145 C C . VAL A 1 655 ? -31.405 -10.003 29.957 1.00 55.19 655 VAL A C 1
ATOM 5147 O O . VAL A 1 655 ? -31.021 -10.304 28.831 1.00 55.19 655 VAL A O 1
ATOM 5150 N N . ASP A 1 656 ? -32.696 -9.918 30.279 1.00 54.09 656 ASP A N 1
ATOM 5151 C CA . ASP A 1 656 ? -33.807 -10.109 29.329 1.00 54.09 656 ASP A CA 1
ATOM 5152 C C . ASP A 1 656 ? -33.884 -9.005 28.244 1.00 54.09 656 ASP A C 1
ATOM 5154 O O . ASP A 1 656 ? -34.706 -9.062 27.331 1.00 54.09 656 ASP A O 1
ATOM 5158 N N . GLN A 1 657 ? -33.021 -7.984 28.315 1.00 54.34 657 GLN A N 1
ATOM 5159 C CA . GLN A 1 657 ? -32.971 -6.846 27.392 1.00 54.34 657 GLN A CA 1
ATOM 5160 C C . GLN A 1 657 ? -31.530 -6.529 26.941 1.00 54.34 657 GLN A C 1
ATOM 5162 O O . GLN A 1 657 ? -30.910 -5.589 27.441 1.00 54.34 657 GLN A O 1
ATOM 5167 N N . PRO A 1 658 ? -30.986 -7.252 25.944 1.00 57.66 658 PRO A N 1
ATOM 5168 C CA . PRO A 1 658 ? -29.659 -6.977 25.379 1.00 57.66 658 PRO A CA 1
ATOM 5169 C C . PRO A 1 658 ? -29.540 -5.612 24.669 1.00 57.66 658 PRO A C 1
ATOM 5171 O O . PRO A 1 658 ? -28.427 -5.157 24.421 1.00 57.66 658 PRO A O 1
ATOM 5174 N N . LYS A 1 659 ? -30.667 -4.928 24.401 1.00 58.41 659 LYS A N 1
ATOM 5175 C CA . LYS A 1 659 ? -30.789 -3.744 23.523 1.00 58.41 659 LYS A CA 1
ATOM 5176 C C . LYS A 1 659 ? -29.996 -2.486 23.914 1.00 58.41 659 LYS A C 1
ATOM 5178 O O . LYS A 1 659 ? -29.967 -1.538 23.135 1.00 58.41 659 LYS A O 1
ATOM 5183 N N . TYR A 1 660 ? -29.386 -2.433 25.100 1.00 70.81 660 TYR A N 1
ATOM 5184 C CA . TYR A 1 660 ? -28.716 -1.218 25.591 1.00 70.81 660 TYR A CA 1
ATOM 5185 C C . TYR A 1 660 ? -27.325 -1.445 26.189 1.00 70.81 660 TYR A C 1
ATOM 5187 O O . TYR A 1 660 ? -26.666 -0.471 26.559 1.00 70.81 660 TYR A O 1
ATOM 5195 N N . LEU A 1 661 ? -26.855 -2.693 26.281 1.00 85.50 661 LEU A N 1
ATOM 5196 C CA . LEU A 1 661 ? -25.580 -3.001 26.938 1.00 85.50 661 LEU A CA 1
ATOM 5197 C C . LEU A 1 661 ? -24.406 -2.359 26.203 1.00 85.50 661 LEU A C 1
ATOM 5199 O O . LEU A 1 661 ? -23.611 -1.654 26.824 1.00 85.50 661 LEU A O 1
ATOM 5203 N N . GLY A 1 662 ? -24.336 -2.521 24.882 1.00 89.94 662 GLY A N 1
ATOM 5204 C CA . GLY A 1 662 ? -23.287 -1.902 24.088 1.00 89.94 662 GLY A CA 1
ATOM 5205 C C . GLY A 1 662 ? -23.285 -0.382 24.179 1.00 89.94 662 GLY A C 1
ATOM 5206 O O . GLY A 1 662 ? -22.219 0.207 24.318 1.00 89.94 662 GLY A O 1
ATOM 5207 N N . ARG A 1 663 ? -24.448 0.273 24.206 1.00 91.44 663 ARG A N 1
ATOM 5208 C CA . ARG A 1 663 ? -24.521 1.732 24.352 1.00 91.44 663 ARG A CA 1
ATOM 5209 C C . ARG A 1 663 ? -24.013 2.205 25.709 1.00 91.44 663 ARG A C 1
ATOM 5211 O O . ARG A 1 663 ? -23.303 3.205 25.786 1.00 91.44 663 ARG A O 1
ATOM 5218 N N . VAL A 1 664 ? -24.343 1.477 26.776 1.00 91.81 664 VAL A N 1
ATOM 5219 C CA . VAL A 1 664 ? -23.822 1.760 28.120 1.00 91.81 664 VAL A CA 1
ATOM 5220 C C . VAL A 1 664 ? -22.303 1.603 28.143 1.00 91.81 664 VAL A C 1
ATOM 5222 O O . VAL A 1 664 ? -21.617 2.523 28.582 1.00 91.81 664 VAL A O 1
ATOM 5225 N N . VAL A 1 665 ? -21.768 0.494 27.625 1.00 95.06 665 VAL A N 1
ATOM 5226 C CA . VAL A 1 665 ? -20.314 0.267 27.573 1.00 95.06 665 VAL A CA 1
ATOM 5227 C C . VAL A 1 665 ? -19.624 1.358 26.751 1.00 95.06 665 VAL A C 1
ATOM 5229 O O . VAL A 1 665 ? -18.664 1.956 27.226 1.00 95.06 665 VAL A O 1
ATOM 5232 N N . GLY A 1 666 ? -20.146 1.688 25.566 1.00 94.69 666 GLY A N 1
ATOM 5233 C CA . GLY A 1 666 ? -19.571 2.706 24.684 1.00 94.69 666 GLY A CA 1
ATOM 5234 C C . GLY A 1 666 ? -19.509 4.079 25.345 1.00 94.69 666 GLY A C 1
ATOM 5235 O O . GLY A 1 666 ? -18.453 4.704 25.349 1.00 94.69 666 GLY A O 1
ATOM 5236 N N . ASN A 1 667 ? -20.587 4.512 26.003 1.00 94.31 667 ASN A N 1
ATOM 5237 C CA . ASN A 1 667 ? -20.601 5.781 26.736 1.00 94.31 667 ASN A CA 1
ATOM 5238 C C . ASN A 1 667 ? -19.531 5.829 27.839 1.00 94.31 667 ASN A C 1
ATOM 5240 O O . ASN A 1 667 ? -18.863 6.849 28.009 1.00 94.31 667 ASN A O 1
ATOM 5244 N N . TRP A 1 668 ? -19.350 4.732 28.581 1.00 96.50 668 TRP A N 1
ATOM 5245 C CA . TRP A 1 668 ? -18.344 4.663 29.640 1.00 96.50 668 TRP A CA 1
ATOM 5246 C C . TRP A 1 668 ? -16.919 4.649 29.092 1.00 96.50 668 TRP A C 1
ATOM 5248 O O . TRP A 1 668 ? -16.065 5.342 29.637 1.00 96.50 668 TRP A O 1
ATOM 5258 N N . VAL A 1 669 ? -16.662 3.925 28.002 1.00 96.38 669 VAL A N 1
ATOM 5259 C CA . VAL A 1 669 ? -15.338 3.883 27.363 1.00 96.38 669 VAL A CA 1
ATOM 5260 C C . VAL A 1 669 ? -14.985 5.242 26.750 1.00 96.38 669 VAL A C 1
ATOM 5262 O O . VAL A 1 669 ? -13.914 5.782 27.024 1.00 96.38 669 VAL A O 1
ATOM 5265 N N . ILE A 1 670 ? -15.893 5.833 25.968 1.00 94.31 670 ILE A N 1
ATOM 5266 C CA . ILE A 1 670 ? -15.640 7.076 25.227 1.00 94.31 670 ILE A CA 1
ATOM 5267 C C . ILE A 1 670 ? -15.579 8.284 26.165 1.00 94.31 670 ILE A C 1
ATOM 5269 O O . ILE A 1 670 ? -14.646 9.081 26.083 1.00 94.31 670 ILE A O 1
ATOM 5273 N N . HIS A 1 671 ? -16.582 8.458 27.029 1.00 93.31 671 HIS A N 1
ATOM 5274 C CA . HIS A 1 671 ? -16.757 9.707 27.772 1.00 93.31 671 HIS A CA 1
ATOM 5275 C C . HIS A 1 671 ? -16.173 9.652 29.177 1.00 93.31 671 HIS A C 1
ATOM 5277 O O . HIS A 1 671 ? -15.477 10.581 29.584 1.00 93.31 671 HIS A O 1
ATOM 5283 N N . GLU A 1 672 ? -16.456 8.590 29.931 1.00 95.00 672 GLU A N 1
ATOM 5284 C CA . GLU A 1 672 ? -16.053 8.524 31.337 1.00 95.00 672 GLU A CA 1
ATOM 5285 C C . GLU A 1 672 ? -14.573 8.145 31.463 1.00 95.00 672 GLU A C 1
ATOM 5287 O O . GLU A 1 672 ? -13.800 8.880 32.074 1.00 95.00 672 GLU A O 1
ATOM 5292 N N . LEU A 1 673 ? -14.156 7.040 30.838 1.00 95.25 673 LEU A N 1
ATOM 5293 C CA . LEU A 1 673 ? -12.770 6.578 30.848 1.00 95.25 673 LEU A CA 1
ATOM 5294 C C . LEU A 1 673 ? -11.890 7.445 29.942 1.00 95.25 673 LEU A C 1
ATOM 5296 O O . LEU A 1 673 ? -10.853 7.930 30.391 1.00 95.25 673 LEU A O 1
ATOM 5300 N N . GLY A 1 674 ? -12.336 7.733 28.713 1.00 93.12 674 GLY A N 1
ATOM 5301 C CA . GLY A 1 674 ? -11.650 8.678 27.828 1.00 93.12 674 GLY A CA 1
ATOM 5302 C C . GLY A 1 674 ? -11.448 10.052 28.479 1.00 93.12 674 GLY A C 1
ATOM 5303 O O . GLY A 1 674 ? -10.365 10.625 28.391 1.00 93.12 674 GLY A O 1
ATOM 5304 N N . GLY A 1 675 ? -12.439 10.542 29.234 1.00 93.69 675 GLY A N 1
ATOM 5305 C CA . GLY A 1 675 ? -12.329 11.786 29.994 1.00 93.69 675 GLY A CA 1
ATOM 5306 C C . GLY A 1 675 ? -11.296 11.750 31.128 1.00 93.69 675 GLY A C 1
ATOM 5307 O O . GLY A 1 675 ? -10.723 12.794 31.440 1.00 93.69 675 GLY A O 1
ATOM 5308 N N . LEU A 1 676 ? -11.031 10.588 31.740 1.00 95.00 676 LEU A N 1
ATOM 5309 C CA . LEU A 1 676 ? -9.956 10.430 32.730 1.00 95.00 676 LEU A CA 1
ATOM 5310 C C . LEU A 1 676 ? -8.578 10.501 32.068 1.00 95.00 676 LEU A C 1
ATOM 5312 O O . LEU A 1 676 ? -7.735 11.265 32.533 1.00 95.00 676 LEU A O 1
ATOM 5316 N N . PHE A 1 677 ? -8.380 9.791 30.955 1.00 94.62 677 PHE A N 1
ATOM 5317 C CA . PHE A 1 677 ? -7.137 9.851 30.179 1.00 94.62 677 PHE A CA 1
ATOM 5318 C C . PHE A 1 677 ? -6.839 11.269 29.680 1.00 94.62 677 PHE A C 1
ATOM 5320 O O . PHE A 1 677 ? -5.740 11.772 29.893 1.00 94.62 677 PHE A O 1
ATOM 5327 N N . SER A 1 678 ? -7.833 11.960 29.107 1.00 91.88 678 SER A N 1
ATOM 5328 C CA . SER A 1 678 ? -7.659 13.344 28.648 1.00 91.88 678 SER A CA 1
ATOM 5329 C C . SER A 1 678 ? -7.328 14.318 29.781 1.00 91.88 678 SER A C 1
ATOM 5331 O O . SER A 1 678 ? -6.556 15.242 29.566 1.00 91.88 678 SER A O 1
ATOM 5333 N N . LYS A 1 679 ? -7.891 14.131 30.984 1.00 93.19 679 LYS A N 1
ATOM 5334 C CA . LYS A 1 679 ? -7.573 14.972 32.155 1.00 93.19 679 LYS A CA 1
ATOM 5335 C C . LYS A 1 679 ? -6.198 14.680 32.748 1.00 93.19 679 LYS A C 1
ATOM 5337 O O . LYS A 1 679 ? -5.597 15.580 33.320 1.00 93.19 679 LYS A O 1
ATOM 5342 N N . ALA A 1 680 ? -5.755 13.429 32.676 1.00 91.69 680 ALA A N 1
ATOM 5343 C CA . ALA A 1 680 ? -4.455 13.006 33.176 1.00 91.69 680 ALA A CA 1
ATOM 5344 C C . ALA A 1 680 ? -3.314 13.289 32.183 1.00 91.69 680 ALA A C 1
ATOM 5346 O O . ALA A 1 680 ? -2.158 13.218 32.582 1.00 91.69 680 ALA A O 1
ATOM 5347 N N . GLU A 1 681 ? -3.635 13.594 30.919 1.00 91.56 681 GLU A N 1
ATOM 5348 C CA . GLU A 1 681 ? -2.672 13.808 29.827 1.00 91.56 681 GLU A CA 1
ATOM 5349 C C . GLU A 1 681 ? -1.702 12.625 29.634 1.00 91.56 681 GLU A C 1
ATOM 5351 O O . GLU A 1 681 ? -0.545 12.800 29.256 1.00 91.56 681 GLU A O 1
ATOM 5356 N N . ILE A 1 682 ? -2.179 11.400 29.882 1.00 91.25 682 ILE A N 1
ATOM 5357 C CA . ILE A 1 682 ? -1.409 10.164 29.679 1.00 91.25 682 ILE A CA 1
ATOM 5358 C C . ILE A 1 682 ? -1.902 9.404 28.445 1.00 91.25 682 ILE A C 1
ATOM 5360 O O . ILE A 1 682 ? -3.068 9.513 28.055 1.00 91.25 682 ILE A O 1
ATOM 5364 N N . LEU A 1 683 ? -1.012 8.609 27.845 1.00 89.12 683 LEU A N 1
ATOM 5365 C CA . LEU A 1 683 ? -1.357 7.709 26.744 1.00 89.12 683 LEU A CA 1
ATOM 5366 C C . LEU A 1 683 ? -2.340 6.631 27.206 1.00 89.12 683 LEU A C 1
ATOM 5368 O O . LEU A 1 683 ? -2.294 6.186 28.355 1.00 89.12 683 LEU A O 1
ATOM 5372 N N . TRP A 1 684 ? -3.217 6.213 26.296 1.00 92.06 684 TRP A N 1
ATOM 5373 C CA . TRP A 1 684 ? -4.180 5.152 26.553 1.00 92.06 684 TRP A CA 1
ATOM 5374 C C . TRP A 1 684 ? -3.493 3.847 26.964 1.00 92.06 684 TRP A C 1
ATOM 5376 O O . TRP A 1 684 ? -2.462 3.461 26.420 1.00 92.06 684 TRP A O 1
ATOM 5386 N N . SER A 1 685 ? -4.092 3.155 27.932 1.00 91.75 685 SER A N 1
ATOM 5387 C CA . SER A 1 685 ? -3.693 1.805 28.316 1.00 91.75 685 SER A CA 1
ATOM 5388 C C . SER A 1 685 ? -4.881 1.047 28.887 1.00 91.75 685 SER A C 1
ATOM 5390 O O . SER A 1 685 ? -5.487 1.464 29.878 1.00 91.75 685 SER A O 1
ATOM 5392 N N . ALA A 1 686 ? -5.166 -0.126 28.319 1.00 90.06 686 ALA A N 1
ATOM 5393 C CA . ALA A 1 686 ? -6.193 -1.033 28.826 1.00 90.06 686 ALA A CA 1
ATOM 5394 C C . ALA A 1 686 ? -5.924 -1.503 30.270 1.00 90.06 686 ALA A C 1
ATOM 5396 O O . ALA A 1 686 ? -6.845 -1.954 30.949 1.00 90.06 686 ALA A O 1
ATOM 5397 N N . GLN A 1 687 ? -4.680 -1.395 30.753 1.00 91.00 687 GLN A N 1
ATOM 5398 C CA . GLN A 1 687 ? -4.304 -1.806 32.107 1.00 91.00 687 GLN A CA 1
ATOM 5399 C C . GLN A 1 687 ? -4.632 -0.752 33.167 1.00 91.00 687 GLN A C 1
ATOM 5401 O O . GLN A 1 687 ? -4.815 -1.112 34.326 1.00 91.00 687 GLN A O 1
ATOM 5406 N N . GLN A 1 688 ? -4.755 0.527 32.788 1.00 94.00 688 GLN A N 1
ATOM 5407 C CA . GLN A 1 688 ? -5.049 1.602 33.744 1.00 94.00 688 GLN A CA 1
ATOM 5408 C C . GLN A 1 688 ? -6.404 1.390 34.430 1.00 94.00 688 GLN A C 1
ATOM 5410 O O . GLN A 1 688 ? -6.575 1.659 35.615 1.00 94.00 688 GLN A O 1
ATOM 5415 N N . VAL A 1 689 ? -7.374 0.881 33.669 1.00 95.75 689 VAL A N 1
ATOM 5416 C CA . VAL A 1 689 ? -8.630 0.340 34.185 1.00 95.75 689 VAL A CA 1
ATOM 5417 C C . VAL A 1 689 ? -8.878 -0.972 33.454 1.00 95.75 689 VAL A C 1
ATOM 5419 O O . VAL A 1 689 ? -9.371 -0.937 32.327 1.00 95.75 689 VAL A O 1
ATOM 5422 N N . PRO A 1 690 ? -8.584 -2.132 34.064 1.00 96.00 690 PRO A N 1
ATOM 5423 C CA . PRO A 1 690 ? -8.764 -3.415 33.398 1.00 96.00 690 PRO A CA 1
ATOM 5424 C C . PRO A 1 690 ? -10.211 -3.619 32.912 1.00 96.00 690 PRO A C 1
ATOM 5426 O O . PRO A 1 690 ? -11.149 -3.270 33.644 1.00 96.00 690 PRO A O 1
ATOM 5429 N N . PRO A 1 691 ? -10.441 -4.246 31.741 1.00 96.38 691 PRO A N 1
ATOM 5430 C CA . PRO A 1 691 ? -11.790 -4.506 31.221 1.00 96.38 691 PRO A CA 1
ATOM 5431 C C . PRO A 1 691 ? -12.701 -5.239 32.216 1.00 96.38 691 PRO A C 1
ATOM 5433 O O . PRO A 1 691 ? -13.901 -4.980 32.321 1.00 96.38 691 PRO A O 1
ATOM 5436 N N . SER A 1 692 ? -12.116 -6.141 33.009 1.00 95.00 692 SER A N 1
ATOM 5437 C CA . SER A 1 692 ? -12.799 -6.885 34.070 1.00 95.00 692 SER A CA 1
ATOM 5438 C C . SER A 1 692 ? -13.340 -5.981 35.183 1.00 95.00 692 SER A C 1
ATOM 5440 O O . SER A 1 692 ? -14.431 -6.239 35.703 1.00 95.00 692 SER A O 1
ATOM 5442 N N . SER A 1 693 ? -12.609 -4.919 35.522 1.00 95.69 693 SER A N 1
ATOM 5443 C CA . SER A 1 693 ? -13.002 -3.920 36.510 1.00 95.69 693 SER A CA 1
ATOM 5444 C C . SER A 1 693 ? -14.157 -3.073 35.996 1.00 95.69 693 SER A C 1
ATOM 5446 O O . SER A 1 693 ? -15.169 -2.963 36.690 1.00 95.69 693 SER A O 1
ATOM 5448 N N . LEU A 1 694 ? -14.072 -2.554 34.765 1.00 96.56 694 LEU A N 1
ATOM 5449 C CA . LEU A 1 694 ? -15.170 -1.776 34.186 1.00 96.56 694 LEU A CA 1
ATOM 5450 C C . LEU A 1 694 ? -16.438 -2.626 34.030 1.00 96.56 694 LEU A C 1
ATOM 5452 O O . LEU A 1 694 ? -17.511 -2.208 34.463 1.00 96.56 694 LEU A O 1
ATOM 5456 N N . ALA A 1 695 ? -16.322 -3.861 33.534 1.00 95.19 695 ALA A N 1
ATOM 5457 C CA . ALA A 1 695 ? -17.456 -4.783 33.453 1.00 95.19 695 ALA A CA 1
ATOM 5458 C C . ALA A 1 695 ? -18.079 -5.066 34.835 1.00 95.19 695 ALA A C 1
ATOM 5460 O O . ALA A 1 695 ? -19.298 -5.171 34.964 1.00 95.19 695 ALA A O 1
ATOM 5461 N N . ALA A 1 696 ? -17.270 -5.166 35.897 1.00 94.06 696 ALA A N 1
ATOM 5462 C CA . ALA A 1 696 ? -17.772 -5.351 37.259 1.00 94.06 696 ALA A CA 1
ATOM 5463 C C . ALA A 1 696 ? -18.478 -4.102 37.817 1.00 94.06 696 ALA A C 1
ATOM 5465 O O . ALA A 1 696 ? -19.482 -4.250 38.519 1.00 94.06 696 ALA A O 1
ATOM 5466 N N . ILE A 1 697 ? -17.991 -2.897 37.498 1.00 94.44 697 ILE A N 1
ATOM 5467 C CA . ILE A 1 697 ? -18.666 -1.631 37.829 1.00 94.44 697 ILE A CA 1
ATOM 5468 C C . ILE A 1 697 ? -20.024 -1.581 37.127 1.00 94.44 697 ILE A C 1
ATOM 5470 O O . ILE A 1 697 ? -21.047 -1.429 37.793 1.00 94.44 697 ILE A O 1
ATOM 5474 N N . LEU A 1 698 ? -20.048 -1.790 35.809 1.00 93.75 698 LEU A N 1
ATOM 5475 C CA . LEU A 1 698 ? -21.271 -1.740 35.006 1.00 93.75 698 LEU A CA 1
ATOM 5476 C C . LEU A 1 698 ? -22.298 -2.786 35.453 1.00 93.75 698 LEU A C 1
ATOM 5478 O O . LEU A 1 698 ? -23.460 -2.449 35.650 1.00 93.75 698 LEU A O 1
ATOM 5482 N N . SER A 1 699 ? -21.864 -4.018 35.729 1.00 91.69 699 SER A N 1
ATOM 5483 C CA . SER A 1 699 ? -22.705 -5.075 36.311 1.00 91.69 699 SER A CA 1
ATOM 5484 C C . SER A 1 699 ? -23.383 -4.627 37.612 1.00 91.69 699 SER A C 1
ATOM 5486 O O . SER A 1 699 ? -24.565 -4.875 37.840 1.00 91.69 699 SER A O 1
ATOM 5488 N N . LYS A 1 700 ? -22.657 -3.932 38.494 1.00 89.88 700 LYS A N 1
ATOM 5489 C CA . LYS A 1 700 ? -23.211 -3.450 39.768 1.00 89.88 700 LYS A CA 1
ATOM 5490 C C . LYS A 1 700 ? -24.160 -2.266 39.585 1.00 89.88 700 LYS A C 1
ATOM 5492 O O . LYS A 1 700 ? -25.106 -2.167 40.362 1.00 89.88 700 LYS A O 1
ATOM 5497 N N . ILE A 1 701 ? -23.931 -1.414 38.585 1.00 89.00 701 ILE A N 1
ATOM 5498 C CA . ILE A 1 701 ? -24.849 -0.326 38.214 1.00 89.00 701 ILE A CA 1
ATOM 5499 C C . ILE A 1 701 ? -26.152 -0.899 37.651 1.00 89.00 701 ILE A C 1
ATOM 5501 O O . ILE A 1 701 ? -27.222 -0.493 38.086 1.00 89.00 701 ILE A O 1
ATOM 5505 N N . LEU A 1 702 ? -26.070 -1.870 36.737 1.00 87.25 702 LEU A N 1
ATOM 5506 C CA . LEU A 1 702 ? -27.243 -2.516 36.131 1.00 87.25 702 LEU A CA 1
ATOM 5507 C C . LEU A 1 702 ? -28.078 -3.298 37.153 1.00 87.25 702 LEU A C 1
ATOM 5509 O O . LEU A 1 702 ? -29.294 -3.340 37.047 1.00 87.25 702 LEU A O 1
ATOM 5513 N N . GLN A 1 703 ? -27.433 -3.871 38.171 1.00 85.81 703 GLN A N 1
ATOM 5514 C CA . GLN A 1 703 ? -28.103 -4.502 39.314 1.00 85.81 703 GLN A CA 1
ATOM 5515 C C . GLN A 1 703 ? -28.622 -3.494 40.357 1.00 85.81 703 GLN A C 1
ATOM 5517 O O . GLN A 1 703 ? -29.016 -3.915 41.442 1.00 85.81 703 GLN A O 1
ATOM 5522 N N . GLU A 1 704 ? -28.524 -2.186 40.094 1.00 83.31 704 GLU A N 1
ATOM 5523 C CA . GLU A 1 704 ? -28.885 -1.092 41.012 1.00 83.31 704 GLU A CA 1
ATOM 5524 C C . GLU A 1 704 ? -28.182 -1.144 42.383 1.00 83.31 704 GLU A C 1
ATOM 5526 O O . GLU A 1 704 ? -28.610 -0.519 43.352 1.00 83.31 704 GLU A O 1
ATOM 5531 N N . LYS A 1 705 ? -27.062 -1.870 42.489 1.00 85.00 705 LYS A N 1
ATOM 5532 C CA . LYS A 1 705 ? -26.293 -2.019 43.738 1.00 85.00 705 LYS A CA 1
ATOM 5533 C C . LYS A 1 705 ? -25.376 -0.836 44.008 1.00 85.00 705 LYS A C 1
ATOM 5535 O O . LYS A 1 705 ? -24.988 -0.619 45.153 1.00 85.00 705 LYS A O 1
ATOM 5540 N N . ILE A 1 706 ? -24.986 -0.102 42.971 1.00 87.69 706 ILE A N 1
ATOM 5541 C CA . ILE A 1 706 ? -24.241 1.157 43.074 1.00 87.69 706 ILE A CA 1
ATOM 5542 C C . ILE A 1 706 ? -24.867 2.184 42.127 1.00 87.69 706 ILE A C 1
ATOM 5544 O O . ILE A 1 706 ? -25.393 1.824 41.076 1.00 87.69 706 ILE A O 1
ATOM 5548 N N . SER A 1 707 ? -24.791 3.466 42.484 1.00 84.94 707 SER A N 1
ATOM 5549 C CA . SER A 1 707 ? -25.248 4.548 41.604 1.00 84.94 707 SER A CA 1
ATOM 5550 C C . SER A 1 707 ? -24.259 4.805 40.458 1.00 84.94 707 SER A C 1
ATOM 5552 O O . SER A 1 707 ? -23.086 4.434 40.537 1.00 84.94 707 SER A O 1
ATOM 5554 N N . HIS A 1 708 ? -24.703 5.511 39.416 1.00 86.31 708 HIS A N 1
ATOM 5555 C CA . HIS A 1 708 ? -23.827 5.941 38.323 1.00 86.31 708 HIS A CA 1
ATOM 5556 C C . HIS A 1 708 ? -22.649 6.804 38.822 1.00 86.31 708 HIS A C 1
ATOM 5558 O O . HIS A 1 708 ? -21.507 6.576 38.432 1.00 86.31 708 HIS A O 1
ATOM 5564 N N . ASP A 1 709 ? -22.902 7.757 39.728 1.00 86.06 709 ASP A N 1
ATOM 5565 C CA . ASP A 1 709 ? -21.864 8.614 40.328 1.00 86.06 709 ASP A CA 1
ATOM 5566 C C . ASP A 1 709 ? -20.867 7.807 41.176 1.00 86.06 709 ASP A C 1
ATOM 5568 O O . ASP A 1 709 ? -19.653 7.989 41.069 1.00 86.06 709 ASP A O 1
ATOM 5572 N N . SER A 1 710 ? -21.375 6.846 41.955 1.00 88.44 710 SER A N 1
ATOM 5573 C CA . SER A 1 710 ? -20.545 5.889 42.694 1.00 88.44 710 SER A CA 1
ATOM 5574 C C . SER A 1 710 ? -19.631 5.104 41.750 1.00 88.44 710 SER A C 1
ATOM 5576 O O . SER A 1 710 ? -18.442 4.963 42.023 1.00 88.44 710 SER A O 1
ATOM 5578 N N . GLY A 1 711 ? -20.155 4.637 40.613 1.00 92.06 711 GLY A N 1
ATOM 5579 C CA . GLY A 1 711 ? -19.366 3.940 39.599 1.00 92.06 711 GLY A CA 1
ATOM 5580 C C . GLY A 1 711 ? -18.234 4.795 39.027 1.00 92.06 711 GLY A C 1
ATOM 5581 O O . GLY A 1 711 ? -17.114 4.303 38.902 1.00 92.06 711 GLY A O 1
ATOM 5582 N N . LYS A 1 712 ? -18.486 6.085 38.749 1.00 93.88 712 LYS A N 1
ATOM 5583 C CA . LYS A 1 712 ? -17.452 7.013 38.254 1.00 93.88 712 LYS A CA 1
ATOM 5584 C C . LYS A 1 712 ? -16.319 7.170 39.260 1.00 93.88 712 LYS A C 1
ATOM 5586 O O . LYS A 1 712 ? -15.151 7.124 38.887 1.00 93.88 712 LYS A O 1
ATOM 5591 N N . LYS A 1 713 ? -16.664 7.329 40.541 1.00 92.94 713 LYS A N 1
ATOM 5592 C CA . LYS A 1 713 ? -15.687 7.454 41.630 1.00 92.94 713 LYS A CA 1
ATOM 5593 C C . LYS A 1 713 ? -14.853 6.187 41.789 1.00 92.94 713 LYS A C 1
ATOM 5595 O O . LYS A 1 713 ? -13.637 6.288 41.898 1.00 92.94 713 LYS A O 1
ATOM 5600 N N . ILE A 1 714 ? -15.483 5.011 41.750 1.00 94.12 714 ILE A N 1
ATOM 5601 C CA . ILE A 1 714 ? -14.770 3.726 41.816 1.00 94.12 714 ILE A CA 1
ATOM 5602 C C . ILE A 1 714 ? -13.823 3.576 40.621 1.00 94.12 714 ILE A C 1
ATOM 5604 O O . ILE A 1 714 ? -12.667 3.209 40.805 1.00 94.12 714 ILE A O 1
ATOM 5608 N N . MET A 1 715 ? -14.277 3.907 39.409 1.00 96.44 715 MET A N 1
ATOM 5609 C CA . MET A 1 715 ? -13.425 3.866 38.221 1.00 96.44 715 MET A CA 1
ATOM 5610 C C . MET A 1 715 ? -12.232 4.818 38.342 1.00 96.44 715 MET A C 1
ATOM 5612 O O . MET A 1 715 ? -11.121 4.430 38.007 1.00 96.44 715 MET A O 1
ATOM 5616 N N . ALA A 1 716 ? -12.438 6.029 38.869 1.00 95.69 716 ALA A N 1
ATOM 5617 C CA . ALA A 1 716 ? -11.361 6.985 39.110 1.00 95.69 716 ALA A CA 1
ATOM 5618 C C . ALA A 1 716 ? -10.351 6.497 40.169 1.00 95.69 716 ALA A C 1
ATOM 5620 O O . ALA A 1 716 ? -9.162 6.759 40.027 1.00 95.69 716 ALA A O 1
ATOM 5621 N N . MET A 1 717 ? -10.793 5.768 41.202 1.00 95.19 717 MET A N 1
ATOM 5622 C CA . MET A 1 717 ? -9.890 5.147 42.186 1.00 95.19 717 MET A CA 1
ATOM 5623 C C . MET A 1 717 ? -9.039 4.041 41.555 1.00 95.19 717 MET A C 1
ATOM 5625 O O . MET A 1 717 ? -7.832 4.006 41.770 1.00 95.19 717 MET A O 1
ATOM 5629 N N . ILE A 1 718 ? -9.646 3.181 40.733 1.00 96.00 718 ILE A N 1
ATOM 5630 C CA . ILE A 1 718 ? -8.922 2.131 39.998 1.00 96.00 718 ILE A CA 1
ATOM 5631 C C . ILE A 1 718 ? -7.933 2.765 39.019 1.00 96.00 718 ILE A C 1
ATOM 5633 O O . ILE A 1 718 ? -6.768 2.388 38.996 1.00 96.00 718 ILE A O 1
ATOM 5637 N N . PHE A 1 719 ? -8.363 3.807 38.301 1.00 95.94 719 PHE A N 1
ATOM 5638 C CA . PHE A 1 719 ? -7.494 4.602 37.438 1.00 95.94 719 PHE A CA 1
ATOM 5639 C C . PHE A 1 719 ? -6.329 5.241 38.211 1.00 95.94 719 PHE A C 1
ATOM 5641 O O . PHE A 1 719 ? -5.268 5.445 37.643 1.00 95.94 719 PHE A O 1
ATOM 5648 N N . ALA A 1 720 ? -6.480 5.550 39.500 1.00 94.25 720 ALA A N 1
ATOM 5649 C CA . ALA A 1 720 ? -5.397 6.067 40.337 1.00 94.25 720 ALA A CA 1
ATOM 5650 C C . ALA A 1 720 ? -4.472 4.971 40.915 1.00 94.25 720 ALA A C 1
ATOM 5652 O O . ALA A 1 720 ? -3.519 5.306 41.616 1.00 94.25 720 ALA A O 1
ATOM 5653 N N . GLY A 1 721 ? -4.735 3.688 40.633 1.00 92.56 721 GLY A N 1
ATOM 5654 C CA . GLY A 1 721 ? -3.920 2.549 41.069 1.00 92.56 721 GLY A CA 1
ATOM 5655 C C . GLY A 1 721 ? -4.551 1.658 42.146 1.00 92.56 721 GLY A C 1
ATOM 5656 O O . GLY A 1 721 ? -3.847 0.862 42.760 1.00 92.56 721 GLY A O 1
ATOM 5657 N N . ASP A 1 722 ? -5.854 1.776 42.424 1.00 92.31 722 ASP A N 1
ATOM 5658 C CA . ASP A 1 722 ? -6.534 0.864 43.354 1.00 92.31 722 ASP A CA 1
ATOM 5659 C C . ASP A 1 722 ? -6.810 -0.504 42.704 1.00 92.31 722 ASP A C 1
ATOM 5661 O O . ASP A 1 722 ? -7.689 -0.644 41.853 1.00 92.31 722 ASP A O 1
ATOM 5665 N N . GLU A 1 723 ? -6.075 -1.531 43.130 1.00 91.06 723 GLU A N 1
ATOM 5666 C CA . GLU A 1 723 ? -6.185 -2.900 42.602 1.00 91.06 723 GLU A CA 1
ATOM 5667 C C . GLU A 1 723 ? -7.265 -3.751 43.298 1.00 91.06 723 GLU A C 1
ATOM 5669 O O . GLU A 1 723 ? -7.500 -4.911 42.935 1.00 91.06 723 GLU A O 1
ATOM 5674 N N . ARG A 1 724 ? -7.944 -3.220 44.325 1.00 92.44 724 ARG A N 1
ATOM 5675 C CA . ARG A 1 724 ? -8.966 -3.980 45.057 1.00 92.44 724 ARG A CA 1
ATOM 5676 C C . ARG A 1 724 ? -10.163 -4.292 44.160 1.00 92.44 724 ARG A C 1
ATOM 5678 O O . ARG A 1 724 ? -10.517 -3.577 43.226 1.00 92.44 724 ARG A O 1
ATOM 5685 N N . ARG A 1 725 ? -10.894 -5.358 44.503 1.00 91.12 725 ARG A N 1
ATOM 5686 C CA . ARG A 1 725 ? -12.143 -5.704 43.804 1.00 91.12 725 ARG A CA 1
ATOM 5687 C C . ARG A 1 725 ? -13.167 -4.575 43.953 1.00 91.12 725 ARG A C 1
ATOM 5689 O O . ARG A 1 725 ? -13.397 -4.100 45.062 1.00 91.12 725 ARG A O 1
ATOM 5696 N N . VAL A 1 726 ? -13.894 -4.272 42.876 1.00 91.31 726 VAL A N 1
ATOM 5697 C CA . VAL A 1 726 ? -14.979 -3.265 42.827 1.00 91.31 726 VAL A CA 1
ATOM 5698 C C . VAL A 1 726 ? -15.951 -3.366 44.012 1.00 91.31 726 VAL A C 1
ATOM 5700 O O . VAL A 1 726 ? -16.358 -2.355 44.573 1.00 91.31 726 VAL A O 1
ATOM 5703 N N . SER A 1 727 ? -16.298 -4.582 44.444 1.00 88.25 727 SER A N 1
ATOM 5704 C CA . SER A 1 727 ? -17.180 -4.810 45.598 1.00 88.25 727 SER A CA 1
ATOM 5705 C C . SER A 1 727 ? -16.584 -4.362 46.937 1.00 88.25 727 SER A C 1
ATOM 5707 O O . SER A 1 727 ? -17.326 -3.929 47.814 1.00 88.25 727 SER A O 1
ATOM 5709 N N . ILE A 1 728 ? -15.265 -4.482 47.102 1.00 89.31 728 ILE A N 1
ATOM 5710 C CA . ILE A 1 728 ? -14.539 -4.059 48.306 1.00 89.31 728 ILE A CA 1
ATOM 5711 C C . ILE A 1 728 ? -14.461 -2.534 48.325 1.00 89.31 728 ILE A C 1
ATOM 5713 O O . ILE A 1 728 ? -14.894 -1.927 49.301 1.00 89.31 728 ILE A O 1
ATOM 5717 N N . ILE A 1 729 ? -14.036 -1.922 47.211 1.00 89.44 729 ILE A N 1
ATOM 5718 C CA . ILE A 1 729 ? -13.976 -0.459 47.062 1.00 89.44 729 ILE A CA 1
ATOM 5719 C C . ILE A 1 729 ? -15.350 0.155 47.349 1.00 89.44 729 ILE A C 1
ATOM 5721 O O . ILE A 1 729 ? -15.458 1.096 48.136 1.00 89.44 729 ILE A O 1
ATOM 5725 N N . ALA A 1 730 ? -16.417 -0.417 46.779 1.00 87.38 730 ALA A N 1
ATOM 5726 C CA . ALA A 1 730 ? -17.775 0.063 47.000 1.00 87.38 730 ALA A CA 1
ATOM 5727 C C . ALA A 1 730 ? -18.212 -0.040 48.472 1.00 87.38 730 ALA A C 1
ATOM 5729 O O . ALA A 1 730 ? -18.867 0.870 48.981 1.00 87.38 730 ALA A O 1
ATOM 5730 N N . LYS A 1 731 ? -17.861 -1.129 49.168 1.00 85.62 731 LYS A N 1
ATOM 5731 C CA . LYS A 1 731 ? -18.240 -1.347 50.572 1.00 85.62 731 LYS A CA 1
ATOM 5732 C C . LYS A 1 731 ? -17.480 -0.419 51.520 1.00 85.62 731 LYS A C 1
ATOM 5734 O O . LYS A 1 731 ? -18.102 0.233 52.353 1.00 85.62 731 LYS A O 1
ATOM 5739 N N . GLU A 1 732 ? -16.159 -0.345 51.386 1.00 86.50 732 GLU A N 1
ATOM 5740 C CA . GLU A 1 732 ? -15.292 0.427 52.287 1.00 86.50 732 GLU A CA 1
ATOM 5741 C C . GLU A 1 732 ? -15.515 1.935 52.157 1.00 86.50 732 GLU A C 1
ATOM 5743 O O . GLU A 1 732 ? -15.487 2.651 53.154 1.00 86.50 732 GLU A O 1
ATOM 5748 N N . ASN A 1 733 ? -15.849 2.407 50.954 1.00 83.31 733 ASN A N 1
ATOM 5749 C CA . ASN A 1 733 ? -16.172 3.812 50.715 1.00 83.31 733 ASN A CA 1
ATOM 5750 C C . ASN A 1 733 ? -17.668 4.142 50.878 1.00 83.31 733 ASN A C 1
ATOM 5752 O O . ASN A 1 733 ? -18.094 5.231 50.498 1.00 83.31 733 ASN A O 1
ATOM 5756 N N . LYS A 1 734 ? -18.479 3.218 51.421 1.00 81.94 734 LYS A N 1
ATOM 5757 C CA . LYS A 1 734 ? -19.931 3.392 51.640 1.00 81.94 734 LYS A CA 1
ATOM 5758 C C . LYS A 1 734 ? -20.700 3.803 50.375 1.00 81.94 734 LYS A C 1
ATOM 5760 O O . LYS A 1 734 ? -21.633 4.590 50.435 1.00 81.94 734 LYS A O 1
ATOM 5765 N N . MET A 1 735 ? -20.323 3.258 49.221 1.00 81.56 735 MET A N 1
ATOM 5766 C CA . MET A 1 735 ? -20.881 3.608 47.907 1.00 81.56 735 MET A CA 1
ATOM 5767 C C . MET A 1 735 ? -21.987 2.656 47.418 1.00 81.56 735 MET A C 1
ATOM 5769 O O . MET A 1 735 ? -22.511 2.843 46.316 1.00 81.56 735 MET A O 1
ATOM 5773 N N . ILE A 1 736 ? -22.327 1.638 48.215 1.00 82.00 736 ILE A N 1
ATOM 5774 C CA . ILE A 1 736 ? -23.408 0.681 47.942 1.00 82.00 736 ILE A CA 1
ATOM 5775 C C . ILE A 1 736 ? -24.763 1.366 48.161 1.00 82.00 736 ILE A C 1
ATOM 5777 O O . ILE A 1 736 ? -24.939 2.116 49.124 1.00 82.00 736 ILE A O 1
ATOM 5781 N N . VAL A 1 737 ? -25.710 1.120 47.255 1.00 79.81 737 VAL A N 1
ATOM 5782 C CA . VAL A 1 737 ? -27.102 1.559 47.394 1.00 79.81 737 VAL A CA 1
ATOM 5783 C C . VAL A 1 737 ? -27.731 0.822 48.570 1.00 79.81 737 VAL A C 1
ATOM 5785 O O . VAL A 1 737 ? -27.668 -0.405 48.639 1.00 79.81 737 VAL A O 1
ATOM 5788 N N . GLN A 1 738 ? -28.305 1.565 49.512 1.00 74.94 738 GLN A N 1
ATOM 5789 C CA . GLN A 1 738 ? -28.951 0.973 50.682 1.00 74.94 738 GLN A CA 1
ATOM 5790 C C . GLN A 1 738 ? -30.428 0.695 50.390 1.00 74.94 738 GLN A C 1
ATOM 5792 O O . GLN A 1 738 ? -31.129 1.552 49.847 1.00 74.94 738 GLN A O 1
ATOM 5797 N N . ASP A 1 739 ? -30.911 -0.481 50.795 1.00 68.94 739 ASP A N 1
ATOM 5798 C CA . ASP A 1 739 ? -32.346 -0.759 50.848 1.00 68.94 739 ASP A CA 1
ATOM 5799 C C . ASP A 1 739 ? -32.930 -0.082 52.092 1.00 68.94 739 ASP A C 1
ATOM 5801 O O . ASP A 1 739 ? -32.871 -0.587 53.212 1.00 68.94 739 ASP A O 1
ATOM 5805 N N . ILE A 1 740 ? -33.435 1.129 51.877 1.00 74.88 740 ILE A N 1
ATOM 5806 C CA . ILE A 1 740 ? -34.129 1.949 52.870 1.00 74.88 740 ILE A CA 1
ATOM 5807 C C . ILE A 1 740 ? -35.631 1.658 52.743 1.00 74.88 740 ILE A C 1
ATOM 5809 O O . ILE A 1 740 ? -36.128 1.551 51.621 1.00 74.88 740 ILE A O 1
ATOM 5813 N N . SER A 1 741 ? -36.365 1.536 53.857 1.00 76.56 741 SER A N 1
ATOM 5814 C CA . SER A 1 741 ? -37.812 1.271 53.796 1.00 76.56 741 SER A CA 1
ATOM 5815 C C . SER A 1 741 ? -38.584 2.430 53.149 1.00 76.56 741 SER A C 1
ATOM 5817 O O . SER A 1 741 ? -38.210 3.599 53.294 1.00 76.56 741 SER A O 1
ATOM 5819 N N . GLU A 1 742 ? -39.686 2.117 52.458 1.00 76.00 742 GLU A N 1
ATOM 5820 C CA . GLU A 1 742 ? -40.556 3.113 51.804 1.00 76.00 742 GLU A CA 1
ATOM 5821 C C . GLU A 1 742 ? -41.095 4.182 52.769 1.00 76.00 742 GLU A C 1
ATOM 5823 O O . GLU A 1 742 ? -41.317 5.329 52.369 1.00 76.00 742 GLU A O 1
ATOM 5828 N N . ASP A 1 743 ? -41.249 3.851 54.053 1.00 77.88 743 ASP A N 1
ATOM 5829 C CA . ASP A 1 743 ? -41.718 4.795 55.070 1.00 77.88 743 ASP A CA 1
ATOM 5830 C C . ASP A 1 743 ? -40.752 5.971 55.247 1.00 77.88 743 ASP A C 1
ATOM 5832 O O . ASP A 1 743 ? -41.180 7.116 55.388 1.00 77.88 743 ASP A O 1
ATOM 5836 N N . ILE A 1 744 ? -39.442 5.718 55.176 1.00 80.06 744 ILE A N 1
ATOM 5837 C CA . ILE A 1 744 ? -38.420 6.764 55.313 1.00 80.06 744 ILE A CA 1
ATOM 5838 C C . ILE A 1 744 ? -38.411 7.663 54.068 1.00 80.06 744 ILE A C 1
ATOM 5840 O O . ILE A 1 744 ? -38.274 8.884 54.195 1.00 80.06 744 ILE A O 1
ATOM 5844 N N . TYR A 1 745 ? -38.613 7.095 52.871 1.00 81.44 745 TYR A N 1
ATOM 5845 C CA . TYR A 1 745 ? -38.799 7.886 51.647 1.00 81.44 745 TYR A CA 1
ATOM 5846 C C . TYR A 1 745 ? -40.020 8.802 51.769 1.00 81.44 745 TYR A C 1
ATOM 5848 O O . TYR A 1 745 ? -39.929 9.991 51.467 1.00 81.44 745 TYR A O 1
ATOM 5856 N N . THR A 1 746 ? -41.135 8.268 52.268 1.00 83.38 746 THR A N 1
ATOM 5857 C CA . THR A 1 746 ? -42.391 9.009 52.436 1.00 83.38 746 THR A CA 1
ATOM 5858 C C . THR A 1 746 ? -42.244 10.139 53.456 1.00 83.38 746 THR A C 1
ATOM 5860 O O . THR A 1 746 ? -42.569 11.284 53.152 1.00 83.38 746 THR A O 1
ATOM 5863 N N . GLN A 1 747 ? -41.672 9.863 54.632 1.00 83.94 747 GLN A N 1
ATOM 5864 C CA . GLN A 1 747 ? -41.451 10.878 55.670 1.00 83.94 747 GLN A CA 1
ATOM 5865 C C . GLN A 1 747 ? -40.513 11.998 55.199 1.00 83.94 747 GLN A C 1
ATOM 5867 O O . GLN A 1 747 ? -40.767 13.176 55.453 1.00 83.94 747 GLN A O 1
ATOM 5872 N N . THR A 1 748 ? -39.442 11.646 54.479 1.00 83.56 748 THR A N 1
ATOM 5873 C CA . THR A 1 748 ? -38.478 12.627 53.955 1.00 83.56 748 THR A CA 1
ATOM 5874 C C . THR A 1 748 ? -39.097 13.481 52.847 1.00 83.56 748 THR A C 1
ATOM 5876 O O . THR A 1 748 ? -38.872 14.692 52.802 1.00 83.56 748 THR A O 1
ATOM 5879 N N . ALA A 1 749 ? -39.912 12.875 51.979 1.00 85.06 749 ALA A N 1
ATOM 5880 C CA . ALA A 1 749 ? -40.663 13.578 50.945 1.00 85.06 749 ALA A CA 1
ATOM 5881 C C . ALA A 1 749 ? -41.658 14.583 51.549 1.00 85.06 749 ALA A C 1
ATOM 5883 O O . ALA A 1 749 ? -41.677 15.749 51.152 1.00 85.06 749 ALA A O 1
ATOM 5884 N N . GLU A 1 750 ? -42.434 14.170 52.555 1.00 86.25 750 GLU A N 1
ATOM 5885 C CA . GLU A 1 750 ? -43.383 15.043 53.255 1.00 86.25 750 GLU A CA 1
ATOM 5886 C C . GLU A 1 750 ? -42.691 16.195 53.991 1.00 86.25 750 GLU A C 1
ATOM 5888 O O . GLU A 1 750 ? -43.186 17.325 53.969 1.00 86.25 750 GLU A O 1
ATOM 5893 N N . ALA A 1 751 ? -41.541 15.937 54.621 1.00 85.94 751 ALA A N 1
ATOM 5894 C CA . ALA A 1 751 ? -40.739 16.974 55.264 1.00 85.94 751 ALA A CA 1
ATOM 5895 C C . ALA A 1 751 ? -40.242 18.013 54.245 1.00 85.94 751 ALA A C 1
ATOM 5897 O O . ALA A 1 751 ? -40.432 19.210 54.449 1.00 85.94 751 ALA A O 1
ATOM 5898 N N . LEU A 1 752 ? -39.699 17.572 53.105 1.00 87.00 752 LEU A N 1
ATOM 5899 C CA . LEU A 1 752 ? -39.192 18.471 52.063 1.00 87.00 752 LEU A CA 1
ATOM 5900 C C . LEU A 1 752 ? -40.281 19.335 51.430 1.00 87.00 752 LEU A C 1
ATOM 5902 O O . LEU A 1 752 ? -40.060 20.529 51.211 1.00 87.00 752 LEU A O 1
ATOM 5906 N N . VAL A 1 753 ? -41.450 18.752 51.145 1.00 86.19 753 VAL A N 1
ATOM 5907 C CA . VAL A 1 753 ? -42.611 19.485 50.615 1.00 86.19 753 VAL A CA 1
ATOM 5908 C C . VAL A 1 753 ? -43.089 20.536 51.623 1.00 86.19 753 VAL A C 1
ATOM 5910 O O . VAL A 1 753 ? -43.404 21.660 51.230 1.00 86.19 753 VAL A O 1
ATOM 5913 N N . ARG A 1 754 ? -43.072 20.214 52.924 1.00 85.94 754 ARG A N 1
ATOM 5914 C CA . ARG A 1 754 ? -43.439 21.138 54.008 1.00 85.94 754 ARG A CA 1
ATOM 5915 C C . ARG A 1 754 ? -42.436 22.279 54.186 1.00 85.94 754 ARG A C 1
ATOM 5917 O O . ARG A 1 754 ? -42.849 23.406 54.432 1.00 85.94 754 ARG A O 1
ATOM 5924 N N . GLU A 1 755 ? -41.144 21.997 54.047 1.00 87.56 755 GLU A N 1
ATOM 5925 C CA . GLU A 1 755 ? -40.066 22.991 54.142 1.00 87.56 755 GLU A CA 1
ATOM 5926 C C . GLU A 1 755 ? -40.003 23.927 52.922 1.00 87.56 755 GLU A C 1
ATOM 5928 O O . GLU A 1 755 ? -39.477 25.032 53.027 1.00 87.56 755 GLU A O 1
ATOM 5933 N N . ASN A 1 756 ? -40.559 23.522 51.772 1.00 89.19 756 ASN A N 1
ATOM 5934 C CA . ASN A 1 756 ? -40.494 24.281 50.515 1.00 89.19 756 ASN A CA 1
ATOM 5935 C C . ASN A 1 756 ? -41.885 24.515 49.881 1.00 89.19 756 ASN A C 1
ATOM 5937 O O . ASN A 1 756 ? -42.119 24.129 48.726 1.00 89.19 756 ASN A O 1
ATOM 5941 N N . PRO A 1 757 ? -42.814 25.185 50.591 1.00 85.50 757 PRO A N 1
ATOM 5942 C CA . PRO A 1 757 ? -44.214 25.304 50.178 1.00 85.50 757 PRO A CA 1
ATOM 5943 C C . PRO A 1 757 ? -44.404 26.104 48.878 1.00 85.50 757 PRO A C 1
ATOM 5945 O O . PRO A 1 757 ? -45.288 25.790 48.084 1.00 85.50 757 PRO A O 1
ATOM 5948 N N . GLU A 1 758 ? -43.554 27.098 48.610 1.00 84.81 758 GLU A N 1
ATOM 5949 C CA . GLU A 1 758 ? -43.597 27.911 47.381 1.00 84.81 758 GLU A CA 1
ATOM 5950 C C . GLU A 1 758 ? -43.324 27.079 46.116 1.00 84.81 758 GLU A C 1
ATOM 5952 O O . GLU A 1 758 ? -43.950 27.258 45.067 1.00 84.81 758 GLU A O 1
ATOM 5957 N N . ILE A 1 759 ? -42.392 26.125 46.211 1.00 84.81 759 ILE A N 1
ATOM 5958 C CA . ILE A 1 759 ? -42.017 25.247 45.097 1.00 84.81 759 ILE A CA 1
ATOM 5959 C C . ILE A 1 759 ? -43.080 24.159 44.915 1.00 84.81 759 ILE A C 1
ATOM 5961 O O . ILE A 1 759 ? -43.437 23.856 43.776 1.00 84.81 759 ILE A O 1
ATOM 5965 N N . ALA A 1 760 ? -43.635 23.632 46.012 1.00 83.62 760 ALA A N 1
ATOM 5966 C CA . ALA A 1 760 ? -44.745 22.680 45.983 1.00 83.62 760 ALA A CA 1
ATOM 5967 C C . ALA A 1 760 ? -45.996 23.273 45.306 1.00 83.62 760 ALA A C 1
ATOM 5969 O O . ALA A 1 760 ? -46.513 22.677 44.359 1.00 83.62 760 ALA A O 1
ATOM 5970 N N . LYS A 1 761 ? -46.404 24.496 45.681 1.00 82.50 761 LYS A N 1
ATOM 5971 C CA . LYS A 1 761 ? -47.517 25.214 45.031 1.00 82.50 761 LYS A CA 1
ATOM 5972 C C . LYS A 1 761 ? -47.263 25.473 43.549 1.00 82.50 761 LYS A C 1
ATOM 5974 O O . LYS A 1 761 ? -48.156 25.302 42.728 1.00 82.50 761 LYS A O 1
ATOM 5979 N N . ALA A 1 762 ? -46.035 25.824 43.161 1.00 83.12 762 ALA A N 1
ATOM 5980 C CA . ALA A 1 762 ? -45.697 25.998 41.746 1.00 83.12 762 ALA A CA 1
ATOM 5981 C C . ALA A 1 762 ? -45.853 24.702 40.921 1.00 83.12 762 ALA A C 1
ATOM 5983 O O . ALA A 1 762 ? -46.129 24.770 39.722 1.00 83.12 762 ALA A O 1
ATOM 5984 N N . ILE A 1 763 ? -45.685 23.528 41.536 1.00 84.00 763 ILE A N 1
ATOM 5985 C CA . ILE A 1 763 ? -45.912 22.237 40.874 1.00 84.00 763 ILE A CA 1
ATOM 5986 C C . ILE A 1 763 ? -47.410 21.911 40.826 1.00 84.00 763 ILE A C 1
ATOM 5988 O O . ILE A 1 763 ? -47.903 21.571 39.753 1.00 84.00 763 ILE A O 1
ATOM 5992 N N . GLN A 1 764 ? -48.120 22.057 41.950 1.00 81.50 764 GLN A N 1
ATOM 5993 C CA . GLN A 1 764 ? -49.540 21.702 42.094 1.00 81.50 764 GLN A CA 1
ATOM 5994 C C . GLN A 1 764 ? -50.480 22.652 41.332 1.00 81.50 764 GLN A C 1
ATOM 5996 O O . GLN A 1 764 ? -51.383 22.199 40.638 1.00 81.50 764 GLN A O 1
ATOM 6001 N N . GLU A 1 765 ? -50.259 23.966 41.428 1.00 80.12 765 GLU A N 1
ATOM 6002 C CA . GLU A 1 765 ? -51.175 24.991 40.905 1.00 80.12 765 GLU A CA 1
ATOM 6003 C C . GLU A 1 765 ? -50.757 25.503 39.519 1.00 80.12 765 GLU A C 1
ATOM 6005 O O . GLU A 1 765 ? -51.604 25.793 38.678 1.00 80.12 765 GLU A O 1
ATOM 6010 N N . LYS A 1 766 ? -49.444 25.616 39.258 1.00 77.75 766 LYS A N 1
ATOM 6011 C CA . LYS A 1 766 ? -48.904 26.153 37.988 1.00 77.75 766 LYS A CA 1
ATOM 6012 C C . LYS A 1 766 ? -48.412 25.070 37.022 1.00 77.75 766 LYS A C 1
ATOM 6014 O O . LYS A 1 766 ? -47.851 25.400 35.979 1.00 77.75 766 LYS A O 1
ATOM 6019 N N . GLY A 1 767 ? -48.566 23.789 37.370 1.00 77.75 767 GLY A N 1
ATOM 6020 C CA . GLY A 1 767 ? -48.232 22.653 36.504 1.00 77.75 767 GLY A CA 1
ATOM 6021 C C . GLY A 1 767 ? -46.748 22.525 36.136 1.00 77.75 767 GLY A C 1
ATOM 6022 O O . GLY A 1 767 ? -46.416 21.858 35.155 1.00 77.75 767 GLY A O 1
ATOM 6023 N N . GLN A 1 768 ? -45.831 23.147 36.890 1.00 83.81 768 GLN A N 1
ATOM 6024 C CA . GLN A 1 768 ? -44.395 23.174 36.575 1.00 83.81 768 GLN A CA 1
ATOM 6025 C C . GLN A 1 768 ? -43.694 21.853 36.935 1.00 83.81 768 GLN A C 1
ATOM 6027 O O . GLN A 1 768 ? -42.798 21.815 37.782 1.00 83.81 768 GLN A O 1
ATOM 6032 N N . LYS A 1 769 ? -44.064 20.759 36.256 1.00 78.81 769 LYS A N 1
ATOM 6033 C CA . LYS A 1 769 ? -43.568 19.389 36.502 1.00 78.81 769 LYS A CA 1
ATOM 6034 C C . LYS A 1 769 ? -42.037 19.256 36.476 1.00 78.81 769 LYS A C 1
ATOM 6036 O O . LYS A 1 769 ? -41.496 18.373 37.134 1.00 78.81 769 LYS A O 1
ATOM 6041 N N . GLY A 1 770 ? -41.319 20.161 35.801 1.00 78.56 770 GLY A N 1
ATOM 6042 C CA . GLY A 1 770 ? -39.849 20.207 35.819 1.00 78.56 770 GLY A CA 1
ATOM 6043 C C . GLY A 1 770 ? -39.235 20.400 37.216 1.00 78.56 770 GLY A C 1
ATOM 6044 O O . GLY A 1 770 ? -38.121 19.945 37.464 1.00 78.56 770 GLY A O 1
ATOM 6045 N N . LYS A 1 771 ? -39.969 20.999 38.166 1.00 83.81 771 LYS A N 1
ATOM 6046 C CA . LYS A 1 771 ? -39.508 21.216 39.551 1.00 83.81 771 LYS A CA 1
ATOM 6047 C C . LYS A 1 771 ? -39.583 19.965 40.437 1.00 83.81 771 LYS A C 1
ATOM 6049 O O . LYS A 1 771 ? -38.991 19.958 41.511 1.00 83.81 771 LYS A O 1
ATOM 6054 N N . ILE A 1 772 ? -40.222 18.883 39.984 1.00 84.19 772 ILE A N 1
ATOM 6055 C CA . ILE A 1 772 ? -40.218 17.594 40.701 1.00 84.19 772 ILE A CA 1
ATOM 6056 C C . ILE A 1 772 ? -38.783 17.059 40.821 1.00 84.19 772 ILE A C 1
ATOM 6058 O O . ILE A 1 772 ? -38.379 16.602 41.886 1.00 84.19 772 ILE A O 1
ATOM 6062 N N . MET A 1 773 ? -37.968 17.200 39.769 1.00 83.44 773 MET A N 1
ATOM 6063 C CA . MET A 1 773 ? -36.566 16.760 39.794 1.00 83.44 773 MET A CA 1
ATOM 6064 C C . MET A 1 773 ? -35.700 17.559 40.772 1.00 83.44 773 MET A C 1
ATOM 6066 O O . MET A 1 773 ? -34.715 17.033 41.286 1.00 83.44 773 MET A O 1
ATOM 6070 N N . TRP A 1 774 ? -36.080 18.803 41.078 1.00 87.44 774 TRP A N 1
ATOM 6071 C CA . TRP A 1 774 ? -35.420 19.582 42.122 1.00 87.44 774 TRP A CA 1
ATOM 6072 C C . TRP A 1 774 ? -35.671 18.973 43.509 1.00 87.44 774 TRP A C 1
ATOM 6074 O O . TRP A 1 774 ? -34.720 18.781 44.265 1.00 87.44 774 TRP A O 1
ATOM 6084 N N . PHE A 1 775 ? -36.919 18.588 43.810 1.00 86.81 775 PHE A N 1
ATOM 6085 C CA . PHE A 1 775 ? -37.270 17.901 45.058 1.00 86.81 775 PHE A CA 1
ATOM 6086 C C . PHE A 1 775 ? -36.583 16.541 45.182 1.00 86.81 775 PHE A C 1
ATOM 6088 O O . PHE A 1 775 ? -36.019 16.246 46.233 1.00 86.81 775 PHE A O 1
ATOM 6095 N N . VAL A 1 776 ? -36.556 15.753 44.101 1.00 84.81 776 VAL A N 1
ATOM 6096 C CA . VAL A 1 776 ? -35.800 14.491 44.056 1.00 84.81 776 VAL A CA 1
ATOM 6097 C C . VAL A 1 776 ? -34.322 14.749 44.359 1.00 84.81 776 VAL A C 1
ATOM 6099 O O . VAL A 1 776 ? -33.742 14.060 45.191 1.00 84.81 776 VAL A O 1
ATOM 6102 N N . GLY A 1 777 ? -33.716 15.787 43.775 1.00 83.25 777 GLY A N 1
ATOM 6103 C CA . GLY A 1 777 ? -32.331 16.171 44.063 1.00 83.25 777 GLY A CA 1
ATOM 6104 C C . GLY A 1 777 ? -32.080 16.536 45.532 1.00 83.25 777 GLY A C 1
ATOM 6105 O O . GLY A 1 777 ? -31.088 16.088 46.111 1.00 83.25 777 GLY A O 1
ATOM 6106 N N . GLN A 1 778 ? -32.978 17.304 46.162 1.00 86.31 778 GLN A N 1
ATOM 6107 C CA . GLN A 1 778 ? -32.872 17.626 47.593 1.00 86.31 778 GLN A CA 1
ATOM 6108 C C . GLN A 1 778 ? -33.050 16.386 48.469 1.00 86.31 778 GLN A C 1
ATOM 6110 O O . GLN A 1 778 ? -32.264 16.168 49.387 1.00 86.31 778 GLN A O 1
ATOM 6115 N N . MET A 1 779 ? -34.021 15.536 48.144 1.00 84.69 779 MET A N 1
ATOM 6116 C CA . MET A 1 779 ? -34.275 14.283 48.847 1.00 84.69 779 MET A CA 1
ATOM 6117 C C . MET A 1 779 ? -33.068 13.351 48.794 1.00 84.69 779 MET A C 1
ATOM 6119 O O . MET A 1 779 ? -32.611 12.881 49.833 1.00 84.69 779 MET A O 1
ATOM 6123 N N . MET A 1 780 ? -32.471 13.175 47.615 1.00 81.56 780 MET A N 1
ATOM 6124 C CA . MET A 1 780 ? -31.234 12.411 47.455 1.00 81.56 780 MET A CA 1
ATOM 6125 C C . MET A 1 780 ? -30.081 13.000 48.268 1.00 81.56 780 MET A C 1
ATOM 6127 O O . MET A 1 780 ? -29.342 12.252 48.902 1.00 81.56 780 MET A O 1
ATOM 6131 N N . LYS A 1 781 ? -29.938 14.330 48.316 1.00 80.88 781 LYS A N 1
ATOM 6132 C CA . LYS A 1 781 ? -28.887 14.996 49.100 1.00 80.88 781 LYS A CA 1
ATOM 6133 C C . LYS A 1 781 ? -29.068 14.791 50.607 1.00 80.88 781 LYS A C 1
ATOM 6135 O O . LYS A 1 781 ? -28.087 14.540 51.308 1.00 80.88 781 LYS A O 1
ATOM 6140 N N . THR A 1 782 ? -30.298 14.891 51.104 1.00 81.25 782 THR A N 1
ATOM 6141 C CA . THR A 1 782 ? -30.627 14.695 52.522 1.00 81.25 782 THR A CA 1
ATOM 6142 C C . THR A 1 782 ? -30.434 13.240 52.933 1.00 81.25 782 THR A C 1
ATOM 6144 O O . THR A 1 782 ? -29.729 12.964 53.903 1.00 81.25 782 THR A O 1
ATOM 6147 N N . MET A 1 783 ? -30.972 12.304 52.149 1.00 79.06 783 MET A N 1
ATOM 6148 C CA . MET A 1 783 ? -30.852 10.876 52.440 1.00 79.06 783 MET A CA 1
ATOM 6149 C C . MET A 1 783 ? -29.407 10.386 52.289 1.00 79.06 783 MET A C 1
ATOM 6151 O O . MET A 1 783 ? -28.943 9.638 53.137 1.00 79.06 783 MET A O 1
ATOM 6155 N N . SER A 1 784 ? -28.641 10.880 51.307 1.00 70.25 784 SER A N 1
ATOM 6156 C CA . SER A 1 784 ? -27.210 10.559 51.159 1.00 70.25 784 SER A CA 1
ATOM 6157 C C . SER A 1 784 ? -26.372 11.004 52.366 1.00 70.25 784 SER A C 1
ATOM 6159 O O . SER A 1 784 ? -25.453 10.296 52.780 1.00 70.25 784 SER A O 1
ATOM 6161 N N . LYS A 1 785 ? -26.702 12.146 52.990 1.00 74.00 785 LYS A N 1
ATOM 6162 C CA . LYS A 1 785 ? -26.071 12.560 54.255 1.00 74.00 785 LYS A CA 1
ATOM 6163 C C . LYS A 1 785 ? -26.427 11.618 55.407 1.00 74.00 785 LYS A C 1
ATOM 6165 O O . LYS A 1 785 ? -25.548 11.288 56.197 1.00 74.00 785 LYS A O 1
ATOM 6170 N N . GLN A 1 786 ? -27.683 11.179 55.495 1.00 69.44 786 GLN A N 1
ATOM 6171 C CA . GLN A 1 786 ? -28.153 10.265 56.545 1.00 69.44 786 GLN A CA 1
ATOM 6172 C C . GLN A 1 786 ? -27.576 8.849 56.401 1.00 69.44 786 GLN A C 1
ATOM 6174 O O . GLN A 1 786 ? -27.250 8.218 57.401 1.00 69.44 786 GLN A O 1
ATOM 6179 N N . THR A 1 787 ? -27.379 8.367 55.174 1.00 63.91 787 THR A N 1
ATOM 6180 C CA . THR A 1 787 ? -26.813 7.037 54.886 1.00 63.91 787 THR A CA 1
ATOM 6181 C C . THR A 1 787 ? -25.283 7.016 54.853 1.00 63.91 787 THR A C 1
ATOM 6183 O O . THR A 1 787 ? -24.681 5.969 54.600 1.00 63.91 787 THR A O 1
ATOM 6186 N N . GLY A 1 788 ? -24.623 8.153 55.107 1.00 58.19 788 GLY A N 1
ATOM 6187 C CA . GLY A 1 788 ? -23.164 8.261 55.121 1.00 58.19 788 GLY A CA 1
ATOM 6188 C C . GLY A 1 788 ? -22.513 8.110 53.743 1.00 58.19 788 GLY A C 1
ATOM 6189 O O . GLY A 1 788 ? -21.398 7.598 53.665 1.00 58.19 788 GLY A O 1
ATOM 6190 N N . GLY A 1 789 ? -23.201 8.534 52.678 1.00 57.78 789 GLY A N 1
ATOM 6191 C CA . GLY A 1 789 ? -22.714 8.506 51.294 1.00 57.78 789 GLY A CA 1
ATOM 6192 C C . GLY A 1 789 ? -23.267 7.368 50.428 1.00 57.78 789 GLY A C 1
ATOM 6193 O O . GLY A 1 789 ? -22.998 7.354 49.227 1.00 57.78 789 GLY A O 1
ATOM 6194 N N . GLY A 1 790 ? -24.070 6.462 51.001 1.00 60.25 790 GLY A N 1
ATOM 6195 C CA . GLY A 1 790 ? -24.727 5.377 50.266 1.00 60.25 790 GLY A CA 1
ATOM 6196 C C . GLY A 1 790 ? -25.723 5.902 49.234 1.00 60.25 790 GLY A C 1
ATOM 6197 O O . GLY A 1 790 ? -26.443 6.870 49.491 1.00 60.25 790 GLY A O 1
ATOM 6198 N N . GLY A 1 791 ? -25.765 5.264 48.062 1.00 62.38 791 GLY A N 1
ATOM 6199 C CA . GLY A 1 791 ? -26.742 5.591 47.024 1.00 62.38 791 GLY A CA 1
ATOM 6200 C C . GLY A 1 791 ? -28.172 5.304 47.496 1.00 62.38 791 GLY A C 1
ATOM 6201 O O . GLY A 1 791 ? -28.404 4.402 48.299 1.00 62.38 791 GLY A O 1
ATOM 6202 N N . VAL A 1 792 ? -29.131 6.077 47.001 1.00 72.38 792 VAL A N 1
ATOM 6203 C CA . VAL A 1 792 ? -30.559 5.963 47.324 1.00 72.38 792 VAL A CA 1
ATOM 6204 C C . VAL A 1 792 ? -31.312 5.828 45.996 1.00 72.38 792 VAL A C 1
ATOM 6206 O O . VAL A 1 792 ? -30.854 6.378 44.992 1.00 72.38 792 VAL A O 1
ATOM 6209 N N . LYS A 1 793 ? -32.409 5.062 45.946 1.00 76.19 793 LYS A N 1
ATOM 6210 C CA . LYS A 1 793 ? -33.113 4.735 44.693 1.00 76.19 793 LYS A CA 1
ATOM 6211 C C . LYS A 1 793 ? -33.879 5.967 44.170 1.00 76.19 793 LYS A C 1
ATOM 6213 O O . LYS A 1 793 ? -34.816 6.415 44.837 1.00 76.19 793 LYS A O 1
ATOM 6218 N N . PRO A 1 794 ? -33.516 6.528 42.996 1.00 76.12 794 PRO A N 1
ATOM 6219 C CA . PRO A 1 794 ? -34.124 7.761 42.489 1.00 76.12 794 PRO A CA 1
ATOM 6220 C C . PRO A 1 794 ? -35.611 7.614 42.155 1.00 76.12 794 PRO A C 1
ATOM 6222 O O . PRO A 1 794 ? -36.374 8.553 42.372 1.00 76.12 794 PRO A O 1
ATOM 6225 N N . ASP A 1 795 ? -36.028 6.445 41.665 1.00 79.75 795 ASP A N 1
ATOM 6226 C CA . ASP A 1 795 ? -37.417 6.202 41.264 1.00 79.75 795 ASP A CA 1
ATOM 6227 C C . ASP A 1 795 ? -38.353 6.157 42.472 1.00 79.75 795 ASP A C 1
ATOM 6229 O O . ASP A 1 795 ? -39.368 6.851 42.480 1.00 79.75 795 ASP A O 1
ATOM 6233 N N . LEU A 1 796 ? -37.947 5.481 43.553 1.00 81.88 796 LEU A N 1
ATOM 6234 C CA . LEU A 1 796 ? -38.685 5.490 44.822 1.00 81.88 796 LEU A CA 1
ATOM 6235 C C . LEU A 1 796 ? -38.767 6.898 45.425 1.00 81.88 796 LEU A C 1
ATOM 6237 O O . LEU A 1 796 ? -39.805 7.292 45.953 1.00 81.88 796 LEU A O 1
ATOM 6241 N N . ALA A 1 797 ? -37.704 7.700 45.307 1.00 82.19 797 ALA A N 1
ATOM 6242 C CA . ALA A 1 797 ? -37.732 9.097 45.738 1.00 82.19 797 ALA A CA 1
ATOM 6243 C C . ALA A 1 797 ? -38.680 9.953 44.896 1.00 82.19 797 ALA A C 1
ATOM 6245 O O . ALA A 1 797 ? -39.422 10.774 45.434 1.00 82.19 797 ALA A O 1
ATOM 6246 N N . LYS A 1 798 ? -38.695 9.749 43.579 1.00 85.12 798 LYS A N 1
ATOM 6247 C CA . LYS A 1 798 ? -39.618 10.434 42.677 1.00 85.12 798 LYS A CA 1
ATOM 6248 C C . LYS A 1 798 ? -41.066 10.053 42.969 1.00 85.12 798 LYS A C 1
ATOM 6250 O O . LYS A 1 798 ? -41.903 10.947 43.062 1.00 85.12 798 LYS A O 1
ATOM 6255 N N . GLU A 1 799 ? -41.358 8.771 43.158 1.00 85.06 799 GLU A N 1
ATOM 6256 C CA . GLU A 1 799 ? -42.693 8.300 43.534 1.00 85.06 799 GLU A CA 1
ATOM 6257 C C . GLU A 1 799 ? -43.138 8.849 44.890 1.00 85.06 799 GLU A C 1
ATOM 6259 O O . GLU A 1 799 ? -44.268 9.320 45.008 1.00 85.06 799 GLU A O 1
ATOM 6264 N N . ALA A 1 800 ? -42.260 8.852 45.896 1.00 85.12 800 ALA A N 1
ATOM 6265 C CA . ALA A 1 800 ? -42.562 9.406 47.213 1.00 85.12 800 ALA A CA 1
ATOM 6266 C C . ALA A 1 800 ? -42.859 10.913 47.152 1.00 85.12 800 ALA A C 1
ATOM 6268 O O . ALA A 1 800 ? -43.820 11.372 47.768 1.00 85.12 800 ALA A O 1
ATOM 6269 N N . ILE A 1 801 ? -42.095 11.682 46.366 1.00 86.88 801 ILE A N 1
ATOM 6270 C CA . ILE A 1 801 ? -42.345 13.115 46.144 1.00 86.88 801 ILE A CA 1
ATOM 6271 C C . ILE A 1 801 ? -43.662 13.346 45.401 1.00 86.88 801 ILE A C 1
ATOM 6273 O O . ILE A 1 801 ? -44.422 14.227 45.794 1.00 86.88 801 ILE A O 1
ATOM 6277 N N . ILE A 1 802 ? -43.964 12.562 44.361 1.00 86.38 802 ILE A N 1
ATOM 6278 C CA . ILE A 1 802 ? -45.243 12.666 43.641 1.00 86.38 802 ILE A CA 1
ATOM 6279 C C . ILE A 1 802 ? -46.405 12.362 44.595 1.00 86.38 802 ILE A C 1
ATOM 6281 O O . ILE A 1 802 ? -47.317 13.173 44.710 1.00 86.38 802 ILE A O 1
ATOM 6285 N N . LYS A 1 803 ? -46.330 11.269 45.368 1.00 85.44 803 LYS A N 1
ATOM 6286 C CA . LYS A 1 803 ? -47.343 10.915 46.379 1.00 85.44 803 LYS A CA 1
ATOM 6287 C C . LYS A 1 803 ? -47.506 12.001 47.451 1.00 85.44 803 LYS A C 1
ATOM 6289 O O . LYS A 1 803 ? -48.629 12.283 47.860 1.00 85.44 803 LYS A O 1
ATOM 6294 N N . ALA A 1 804 ? -46.414 12.623 47.901 1.00 84.44 804 ALA A N 1
ATOM 6295 C CA . ALA A 1 804 ? -46.454 13.711 48.880 1.00 84.44 804 ALA A CA 1
ATOM 6296 C C . ALA A 1 804 ? -47.052 15.009 48.306 1.00 84.44 804 ALA A C 1
ATOM 6298 O O . ALA A 1 804 ? -47.706 15.751 49.034 1.00 84.44 804 ALA A O 1
ATOM 6299 N N . LEU A 1 805 ? -46.859 15.273 47.009 1.00 83.06 805 LEU A N 1
ATOM 6300 C CA . LEU A 1 805 ? -47.454 16.409 46.298 1.00 83.06 805 LEU A CA 1
ATOM 6301 C C . LEU A 1 805 ? -48.927 16.169 45.921 1.00 83.06 805 LEU A C 1
ATOM 6303 O O . LEU A 1 805 ? -49.675 17.134 45.825 1.00 83.06 805 LEU A O 1
ATOM 6307 N N . ASP A 1 806 ? -49.367 14.924 45.739 1.00 77.56 806 ASP A N 1
ATOM 6308 C CA . ASP A 1 806 ? -50.769 14.601 45.425 1.00 77.56 806 ASP A CA 1
ATOM 6309 C C . ASP A 1 806 ? -51.653 14.451 46.680 1.00 77.56 806 ASP A C 1
ATOM 6311 O O . ASP A 1 806 ? -52.884 14.436 46.582 1.00 77.56 806 ASP A O 1
ATOM 6315 N N . ARG A 1 807 ? -51.064 14.372 47.884 1.00 67.75 807 ARG A N 1
ATOM 6316 C CA . ARG A 1 807 ? -51.830 14.358 49.139 1.00 67.75 807 ARG A CA 1
ATOM 6317 C C . ARG A 1 807 ? -52.454 15.741 49.399 1.00 67.75 807 ARG A C 1
ATOM 6319 O O . ARG A 1 807 ? -51.719 16.721 49.532 1.00 67.75 807 ARG A O 1
ATOM 6326 N N . PRO A 1 808 ? -53.792 15.851 49.536 1.00 49.25 808 PRO A N 1
ATOM 6327 C CA . PRO A 1 808 ? -54.422 17.111 49.911 1.00 49.25 808 PRO A CA 1
ATOM 6328 C C . PRO A 1 808 ? -53.933 17.512 51.303 1.00 49.25 808 PRO A C 1
ATOM 6330 O O . PRO A 1 808 ? -53.924 16.686 52.216 1.00 49.25 808 PRO A O 1
ATOM 6333 N N . ALA A 1 809 ? -53.518 18.773 51.459 1.00 46.00 809 ALA A N 1
ATOM 6334 C CA . ALA A 1 809 ? -53.050 19.313 52.730 1.00 46.00 809 ALA A CA 1
ATOM 6335 C C . ALA A 1 809 ? -54.055 18.970 53.840 1.00 46.00 809 ALA A C 1
ATOM 6337 O O . ALA A 1 809 ? -55.179 19.482 53.857 1.00 46.00 809 ALA A O 1
ATOM 6338 N N . ALA A 1 810 ? -53.662 18.076 54.750 1.00 39.72 810 ALA A N 1
ATOM 6339 C CA . ALA A 1 810 ? -54.458 17.758 55.920 1.00 39.72 810 ALA A CA 1
ATOM 6340 C C . ALA A 1 810 ? -54.697 19.067 56.684 1.00 39.72 810 ALA A C 1
ATOM 6342 O O . ALA A 1 810 ? -53.750 19.728 57.117 1.00 39.72 810 ALA A O 1
ATOM 6343 N N . LYS A 1 811 ? -55.970 19.469 56.791 1.00 37.50 811 LYS A N 1
ATOM 6344 C CA . LYS A 1 811 ? -56.404 20.604 57.611 1.00 37.50 811 LYS A CA 1
ATOM 6345 C C . LYS A 1 811 ? -55.776 20.451 58.995 1.00 37.50 811 LYS A C 1
ATOM 6347 O O . LYS A 1 811 ? -55.984 19.433 59.648 1.00 37.50 811 LYS A O 1
ATOM 6352 N N . GLY A 1 812 ? -54.992 21.450 59.397 1.00 36.28 812 GLY A N 1
ATOM 6353 C CA . GLY A 1 812 ? -54.215 21.422 60.629 1.00 36.28 812 GLY A CA 1
ATOM 6354 C C . GLY A 1 812 ? -55.057 21.031 61.841 1.00 36.28 812 GLY A C 1
ATOM 6355 O O . GLY A 1 812 ? -56.019 21.718 62.187 1.00 36.28 812 GLY A O 1
ATOM 6356 N N . ALA A 1 813 ? -54.658 19.951 62.506 1.00 30.94 813 ALA A N 1
ATOM 6357 C CA . ALA A 1 813 ? -54.975 19.757 63.907 1.00 30.94 813 ALA A CA 1
ATOM 6358 C C . ALA A 1 813 ? -54.025 20.659 64.703 1.00 30.94 813 ALA A C 1
ATOM 6360 O O . ALA A 1 813 ? -52.814 20.446 64.714 1.00 30.94 813 ALA A O 1
ATOM 6361 N N . LYS A 1 814 ? -54.583 21.709 65.312 1.00 36.44 814 LYS A N 1
ATOM 6362 C CA . LYS A 1 814 ? -53.921 22.450 66.386 1.00 36.44 814 LYS A CA 1
ATOM 6363 C C . LYS A 1 814 ? -53.617 21.479 67.528 1.00 36.44 814 LYS A C 1
ATOM 6365 O O . LYS A 1 814 ? -54.560 20.901 68.066 1.00 36.44 814 LYS A O 1
ATOM 6370 N N . GLN A 1 815 ? -52.355 21.409 67.935 1.00 30.69 815 GLN A N 1
ATOM 6371 C CA . GLN A 1 815 ? -51.953 21.407 69.341 1.00 30.69 815 GLN A CA 1
ATOM 6372 C C . GLN A 1 815 ? -50.544 21.966 69.466 1.00 30.69 815 GLN A C 1
ATOM 6374 O O . GLN A 1 815 ? -49.677 21.537 68.673 1.00 30.69 815 GLN A O 1
#

Foldseek 3Di:
DEEEEAEFAQLCRVLVVVLCCVPVVAAEEEEDDPDDDPCLQADDFRDNPDDDPDDPPHHYDDDLVVVCVVCVVVVVGHYYYHHDFDVVSVVSQVVDLSYAYEYGGEPLVLSLVSQCVSCVVVVTDRDDSVSSVVSRCCCAPPPPTHCVVVQVPGLYYHYDHDNDSVVVSVVVVVVVVNPCCSSPPDLVRVQVVLQQVQLVVELAPPGRGKHFDDDPSDTPDIHTDWDPPPFQTVVNPDGPVRVVVVVVVPPPDDDDDDPPVVVVVVVVVVVVVVVVVDDDDDDDPQDDDCPFKFKWKKKKKKFFFDDQAFQFDRFGQDDPDDFQPRDDCVLQVPPPDFGHGDVRLVLLLLLLCVLQAWDFDQWFFWKWQAADDPQRNNRTKIKGDPGFRTAWGKDKFAVLLQADVVCPGIDIKIWGGKMKIWDTWDWDPPDPVDIDTGSSRTRRIIIIIIIDRRHGALRNQLSVLVQSQQQSLQQNGHDDHLVSPSMFMKMKMFMDTPPPCVLQVVNDDDPHRGSTGAIEIEGDQSHSVQSSQARSQVVVVCVVQVVVVHHDDHAYWYTDPPDSHTHGPDDDPDDPCSVMDTDPRDDMDGDDPVSSVVSVVVGGDGLVSQLCCQCVPQLRNADSVLSVQCCPPPSNVLVVLLVLLSVLLVVLDPDPRSRCSNVVSSCCSRPLVVVLCVVVVDRDDCQLQPSNQLSQLVNCCVVVQFPPVLSSVLSVVSNVPDPDHSVVSCVVQQRTADPDDLVVLLVLLLVLCVVCVVLLCCCQPVVPVVCLVVSLVVSQVVVCVVSVNYGYDSVSNSVSNVVSSPDDPDDDDDD

Organism: Venturia inaequalis (NCBI:txid5025)

Radius of gyration: 40.95 Å; chains: 1; bounding box: 101×101×121 Å

Secondary structure (DSSP, 8-state):
-EEEEEESTTSSHHHHHHHHHHHH-PEE-EE---SPPPGGGTSSSS---PPPPPPTTS-EESSHHHHHHHHHHTTTS-EEE----SHHHHHHHHTSTTEEEEEEE--HHHHHHHHHHHHHHTT-PPPPHHHHHHHHHHHHH-TTT-SHHHHHT-SEEEE---SSHHHHHHHHHHHTTT-GGGTS--HHHHHHHHHHHHHTT---TT---EEEEEETTEEEEEEE--PPTTS--STTT--HHHHHHHHTTSTT--S----HHHHHHHHHHHHHHHTTS--PPPP-------SSEEEEEEEEEEEE---SB-SSSSSBP-SS-STT-S--TTTTT-TT------GGGHHHHHHHHHHTT-EE-SEE--EEEE--BTTBTTSEEEE-SSS-SEEEEEEEEEGGGT--GGG-SEEEEEEEEEEEEEPPPEEEESSSS-EEEEGGGTT-EEEEEEE-S-B-SHHHHHHHHHHHHHHHHHTTS-S--GGGTSEEEEEEEEEEETT-THHHHHSEEETTEEEE---EEEEEE-SHHHHHHHHHHHHHHHHHHHHTT--PPPEEEE--TT-SS-EE----SS------EE-SSSPPEE--HHHHHHHHHHPPPPHHHHHHHHHHSTTT---HHHHHHHHHSGGGHHHHHHHHHHHHHHHH---S-GGGHHHHHHHIIIIIIHHHHHHHT----TTTS-HHHHHHHHHHHHTTSB-HHHHHHHHHHHHTT--S-HHHHHHHTT-BPP---HHHHHHHHHHHHHH-HHHHHHHHTT--GGGHHHHHHHHHHHHHHHTTT----HHHHHHHHHHHHHS--PPP---